Protein 7R6O (pdb70)

CATH classification: 3.30.930.10

Foldseek 3Di:
DKDFADPVLLVLLLLQDFAARRPDIDDDPVRRVVVSVVSSVVSVVVLVVVVVVCVVPPDAVLVQLVVLLVVLVVVVVAAEDDDDQKDFQLLCVQVVNHPPDPQVVFWAAPDPTITGAQDCVSVVVVVQVVCCVVDVAKHKYKYWAWGATHDDPVDLADRIFIKIKIKIFHHPDAQVVVVVVSVVSSCVSLVADKDWDWADDQWANIKIFIGGLNHTFWMKGWAWTDDPSHHPDHTIMIMIMGGSQVSNSCSVPGGSSHRGGDDPQDGSSRGND/DKDAADPVLQVLLVLQDQFARRPPIDDDPVRRVVVSVVSSVVSQVVLVVVVVVCVVVPDAPLVQLVVLLVVLVVVVVAAEDDDDQKDFPQLCVQVVNDPPDPQVVFWAAPDPTITGAQDCVSVVLVVQVVCVVVDVAKHKYKYWAKGATHDDPVALADRIFIKIKIKIFQHPDDQVVVVVVSVVSSCVSLVADKDWDWDDDQWANIKIFIDGLRHTFKIKGKARTDPDPRPGDRTMMIMIMGRSQVSNSCSVPGHYSHRGHDDPQDGSSRGDD/DKDFDDPVLQVLLVLQDQADRRPDIDDDVVRRVVVSVVSSVVSQVVLVVVVVVCVVPPDAVLVQLVVLLVVLVVVVVAAEDDDDQWDFPVLCVQVVNDPPDPQVQFWADPDPTITGAQDCVSVVQVVQVVVCVVDVAKHKYKYWAKGATHDDLVDLADRIFIKIKIKIWRHPDAQVVVVVVSVVSSCVSLVFDKDWDWAPDQFANTKIFIGGLRHTFWIKGWARTDPPPDDGDHIIMIMIMGGSQVSNSCSVVGGDSHRGHDDPQDGSSRGDD/DKDFDDPVLLVLLLLQDQFDRRPDIDDDPVRRVVVSVVNSVVSQVVLVVVVVVCVVPPDAVLVQLVVLLVVLVVVVVAAEDDDDQWAFPLLCVQVVNDPPDPQVVFWAAPDHRTTGAQDCVSVVVVVVVVVVVVDVAKHKYKYWAKGATHDDLPPLADRIFIKIKIKMFRHPDDQVVVVVVSVVSSCVSLQFDKDWDWAPDQFANIKIFIDGLRHTFWIKGWAWTDDDSHHDDRTIMIMIMGGSQVSNSCNVVGGRSHRGHDDPQDGSNRGND

B-factor: mean 56.06, std 22.93, range [20.49, 185.01]

Organism: NCBI:txid1452364

Sequence (1092 aa):
MVVKFTDSQIQHLMEYGDNDWSEAEFEDAAARDKEFSSQFSKLKSANDKGLKDVIANPRNDLTDLENKIREKLAARGFIEVHTPIFVSKSALAKMTITEDHPLFKQVFWIDDKRALRPMHAMNALKVMRELRDHTKGPVKIFEIGSCFRKESKSSTHLEEFTMLNLAEMGPDGDPMEHLKMYIGDIMDAVGVEYTTSREESDVWVETLDVEINGTEVASGSVGPHKLDPAHDVHEPWAGIGFGLERLLMLKNGKSNARKTGKSITYLNGYKLDMVVKFTDSQIQHLMEYGDNDWSEAEFEDAAARDKEFSSQFSKLKSANDKGLKDVIANPRNDLTDLENKIREKLAARGFIEVHTPIFVSKSALAKMTITEDHPLFKQVFWIDDKRALRPMHAMNALKVMRELRDHTKGPVKIFEIGSCFRKESKSSTHLEEFTMLNLAEMGPDGDPMEHLKMYIGDIMDAVGVEYTTSREESDVWVETLDVEINGTEVASGSVGPHKLDPAHDVHEPWAGIGFGLERLLMLKNGKSNARKTGKSITYLNGYKLDMVVKFTDSQIQHLMEYGDNDWSEAEFEDAAARDKEFSSQFSKLKSANDKGLKDVIANPRNDLTDLENKIREKLAARGFIEVHTPIFVSKSALAKMTITEDHPLFKQVFWIDDKRALRPMHAMNALKVMRELRDHTKGPVKIFEIGSCFRKESKSSTHLEEFTMLNLAEMGPDGDPMEHLKMYIGDIMDAVGVEYTTSREESDVWVETLDVEINGTEVASGSVGPHKLDPAHDVHEPWAGIGFGLERLLMLKNGKSNARKTGKSITYLNGYKLDMVVKFTDSQIQHLMEYGDNDWSEAEFEDAAARDKEFSSQFSKLKSANDKGLKDVIANPRNDLTDLENKIREKLAARGFIEVHTPIFVSKSALAKMTITEDHPLFKQVFWIDDKRALRPMHAMNALKVMRELRDHTKGPVKIFEIGSCFRKESKSSTHLEEFTMLNLAEMGPDGDPMEHLKMYIGDIMDAVGVEYTTSREESDVWVETLDVEINGTEVASGSVGPHKLDPAHDVHEPWAGIGFGLERLLMLKNGKSNARKTGKSITYLNGYKLD

InterPro domains:
  IPR002319 Phenylalanyl-tRNA synthetase [PF01409] (59-259)
  IPR006195 Aminoacyl-tRNA synthetase, class II [PS50862] (63-250)
  IPR023877 Pyrrolysyl-tRNA ligase, C-terminal [TIGR02367] (47-272)
  IPR045864 Class II Aminoacyl-tRNA synthetase/Biotinyl protein ligase (BPL) and lipoyl protein ligase (LPL) [G3DSA:3.30.930.10] (59-273)
  IPR045864 Class II Aminoacyl-tRNA synthetase/Biotinyl protein ligase (BPL) and lipoyl protein ligase (LPL) [SSF55681] (58-259)

Structure (mmCIF, N/CA/C/O backbone):
data_7R6O
#
_entry.id   7R6O
#
_cell.length_a   58.855
_cell.length_b   81.348
_cell.length_c   121.845
_cell.angle_alpha   90.000
_cell.angle_beta   102.142
_cell.angle_gamma   90.000
#
_symmetry.space_group_name_H-M   'P 1 21 1'
#
loop_
_entity.id
_entity.type
_entity.pdbx_description
1 polymer 'Pyrrolysyl-tRNA synthetase PylS'
2 non-polymer 1,2-ETHANEDIOL
3 non-polymer 'SULFATE ION'
4 water water
#
loop_
_atom_site.group_PDB
_atom_site.id
_atom_site.type_symbol
_atom_site.label_atom_id
_atom_site.label_alt_id
_atom_site.label_comp_id
_atom_site.label_asym_id
_atom_site.label_entity_id
_atom_site.label_seq_id
_atom_site.pdbx_PDB_ins_code
_atom_site.Cartn_x
_atom_site.Cartn_y
_atom_site.Cartn_z
_atom_site.occupancy
_atom_site.B_iso_or_equiv
_atom_site.auth_seq_id
_atom_site.auth_comp_id
_atom_site.auth_asym_id
_atom_site.auth_atom_id
_atom_site.pdbx_PDB_model_num
ATOM 1 N N . MET A 1 1 ? 26.69962 31.82613 -17.83614 1.000 66.30316 1 MET A N 1
ATOM 2 C CA . MET A 1 1 ? 25.31015 32.25522 -17.73118 1.000 83.87515 1 MET A CA 1
ATOM 3 C C . MET A 1 1 ? 24.37237 31.05309 -17.71170 1.000 81.75076 1 MET A C 1
ATOM 4 O O . MET A 1 1 ? 23.81199 30.67268 -18.74080 1.000 76.76778 1 MET A O 1
ATOM 9 N N . VAL A 1 2 ? 24.20047 30.46490 -16.53134 1.000 69.87456 2 VAL A N 1
ATOM 10 C CA . VAL A 1 2 ? 23.41853 29.24266 -16.39218 1.000 66.77725 2 VAL A CA 1
ATOM 11 C C . VAL A 1 2 ? 21.93179 29.57081 -16.36022 1.000 65.18505 2 VAL A C 1
ATOM 12 O O . VAL A 1 2 ? 21.50826 30.63382 -15.89023 1.000 62.82314 2 VAL A O 1
ATOM 16 N N . VAL A 1 3 ? 21.12928 28.64058 -16.87833 1.000 51.28214 3 VAL A N 1
ATOM 17 C CA . VAL A 1 3 ? 19.67800 28.72114 -16.82162 1.000 44.00017 3 VAL A CA 1
ATOM 18 C C . VAL A 1 3 ? 19.15736 27.44269 -16.18094 1.000 44.25807 3 VAL A C 1
ATOM 19 O O . VAL A 1 3 ? 19.84731 26.42333 -16.11743 1.000 48.96289 3 VAL A O 1
ATOM 23 N N . LYS A 1 4 ? 17.92359 27.50930 -15.70278 1.000 39.91774 4 LYS A N 1
ATOM 24 C CA . LYS A 1 4 ? 17.25474 26.38765 -15.05952 1.000 45.97149 4 LYS A CA 1
ATOM 25 C C . LYS A 1 4 ? 16.02020 26.01118 -15.87181 1.000 39.95299 4 LYS A C 1
ATOM 26 O O . LYS A 1 4 ? 15.70386 26.64160 -16.88192 1.000 40.70240 4 LYS A O 1
ATOM 32 N N . PHE A 1 5 ? 15.32511 24.96673 -15.42439 1.000 39.21186 5 PHE A N 1
ATOM 33 C CA . PHE A 1 5 ? 14.05210 24.60309 -16.03237 1.000 32.68462 5 PHE A CA 1
ATOM 34 C C . PHE A 1 5 ? 13.07168 25.76262 -15.92112 1.000 37.09776 5 PHE A C 1
ATOM 35 O O . PHE A 1 5 ? 13.06473 26.49709 -14.92965 1.000 43.93411 5 PHE A O 1
ATOM 43 N N . THR A 1 6 ? 12.24416 25.93205 -16.94786 1.000 36.66406 6 THR A N 1
ATOM 44 C CA . THR A 1 6 ? 11.18403 26.92240 -16.86690 1.000 41.5991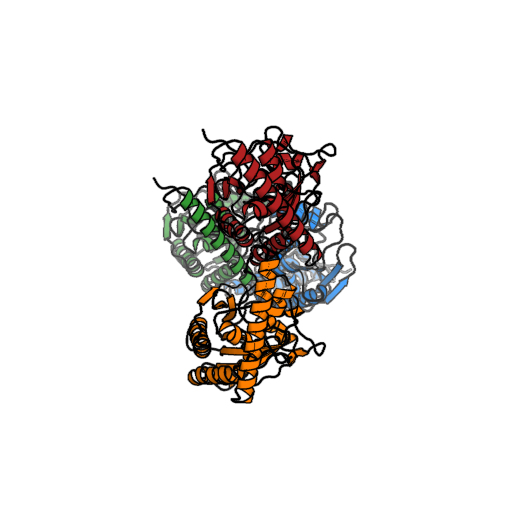0 6 THR A CA 1
ATOM 45 C C . THR A 1 6 ? 10.13995 26.48370 -15.84400 1.000 44.83819 6 THR A C 1
ATOM 46 O O . THR A 1 6 ? 10.06131 25.31285 -15.46096 1.000 43.02398 6 THR A O 1
ATOM 50 N N . ASP A 1 7 ? 9.33525 27.44890 -15.39126 1.000 51.44905 7 ASP A N 1
ATOM 51 C CA . ASP A 1 7 ? 8.26955 27.13090 -14.44577 1.000 43.51534 7 ASP A CA 1
ATOM 52 C C . ASP A 1 7 ? 7.29711 26.12230 -15.03972 1.000 47.58037 7 ASP A C 1
ATOM 53 O O . ASP A 1 7 ? 6.77705 25.25476 -14.32842 1.000 44.16485 7 ASP A O 1
ATOM 58 N N . SER A 1 8 ? 7.04552 26.21776 -16.34688 1.000 46.32395 8 SER A N 1
ATOM 59 C CA . SER A 1 8 ? 6.18310 25.24707 -17.01074 1.000 42.07790 8 SER A CA 1
ATOM 60 C C . SER A 1 8 ? 6.81864 23.86243 -17.02052 1.000 48.97980 8 SER A C 1
ATOM 61 O O . SER A 1 8 ? 6.12317 22.85273 -16.85817 1.000 48.51959 8 SER A O 1
ATOM 64 N N . GLN A 1 9 ? 8.14010 23.79631 -17.20446 1.000 37.06112 9 GLN A N 1
ATOM 65 C CA . GLN A 1 9 ? 8.82143 22.50648 -17.23114 1.000 38.72072 9 GLN A CA 1
ATOM 66 C C . GLN A 1 9 ? 8.87143 21.87888 -15.84415 1.000 44.75422 9 GLN A C 1
ATOM 67 O O . GLN A 1 9 ? 8.70387 20.66247 -15.70340 1.000 44.02533 9 GLN A O 1
ATOM 73 N N . ILE A 1 10 ? 9.09554 22.69288 -14.80928 1.000 45.81004 10 ILE A N 1
ATOM 74 C CA . ILE A 1 10 ? 9.09350 22.18330 -13.44022 1.000 41.26234 10 ILE A CA 1
ATOM 75 C C . ILE A 1 10 ? 7.71812 21.64042 -13.07647 1.000 42.56479 10 ILE A C 1
ATOM 76 O O . ILE A 1 10 ? 7.59798 20.58416 -12.44277 1.000 49.07765 10 ILE A O 1
ATOM 81 N N . GLN A 1 11 ? 6.65946 22.34824 -13.47812 1.000 46.21522 11 GLN A N 1
ATOM 82 C CA . GLN A 1 11 ? 5.30630 21.87132 -13.21267 1.000 50.01403 11 GLN A CA 1
ATOM 83 C C . GLN A 1 11 ? 5.04470 20.54091 -13.90412 1.000 53.97894 11 GLN A C 1
ATOM 84 O O . GLN A 1 11 ? 4.45726 19.62972 -13.30977 1.000 59.22164 11 GLN A O 1
ATOM 90 N N . HIS A 1 12 ? 5.47671 20.40920 -15.15989 1.000 48.58905 12 HIS A N 1
ATOM 91 C CA . HIS A 1 12 ? 5.27617 19.16046 -15.88880 1.000 44.69185 12 HIS A CA 1
ATOM 92 C C . HIS A 1 12 ? 6.02709 18.00916 -15.23214 1.000 47.58566 12 HIS A C 1
ATOM 93 O O . HIS A 1 12 ? 5.48265 16.91172 -15.06721 1.000 45.19180 12 HIS A O 1
ATOM 100 N N . LEU A 1 13 ? 7.28424 18.24283 -14.85019 1.000 43.76246 13 LEU A N 1
ATOM 101 C CA . LEU A 1 13 ? 8.10514 17.16653 -14.30519 1.000 45.57878 13 LEU A CA 1
ATOM 102 C C . LEU A 1 13 ? 7.58164 16.68726 -12.95510 1.000 61.87940 13 LEU A C 1
ATOM 103 O O . LEU A 1 13 ? 7.55528 15.48008 -12.68915 1.000 66.65779 13 LEU A O 1
ATOM 108 N N . MET A 1 14 ? 7.15605 17.61001 -12.08991 1.000 55.14809 14 MET A N 1
ATOM 109 C CA . MET A 1 14 ? 6.72120 17.21003 -10.75688 1.000 69.79971 14 MET A CA 1
ATOM 110 C C . MET A 1 14 ? 5.35110 16.54555 -10.75685 1.000 64.35156 14 MET A C 1
ATOM 111 O O . MET A 1 14 ? 4.99317 15.90927 -9.76013 1.000 70.18894 14 MET A O 1
ATOM 116 N N . GLU A 1 15 ? 4.58550 16.66588 -11.84246 1.000 56.86507 15 GLU A N 1
ATOM 117 C CA . GLU A 1 15 ? 3.31894 15.94995 -11.94455 1.000 55.21638 15 GLU A CA 1
ATOM 118 C C . GLU A 1 15 ? 3.51983 14.46644 -12.22442 1.000 59.07387 15 GLU A C 1
ATOM 119 O O . GLU A 1 15 ? 2.66131 13.65309 -11.86759 1.000 60.51336 15 GLU A O 1
ATOM 125 N N . TYR A 1 16 ? 4.63245 14.09780 -12.85912 1.000 66.46076 16 TYR A N 1
ATOM 126 C CA . TYR A 1 16 ? 4.89202 12.72113 -13.25837 1.000 59.45078 16 TYR A CA 1
ATOM 127 C C . TYR A 1 16 ? 6.00303 12.05764 -12.45884 1.000 69.18194 16 TYR A C 1
ATOM 128 O O . TYR A 1 16 ? 6.32567 10.89574 -12.72763 1.000 76.80467 16 TYR A O 1
ATOM 137 N N . GLY A 1 17 ? 6.60424 12.75322 -11.49634 1.000 68.76589 17 GLY A N 1
ATOM 138 C CA . GLY A 1 17 ? 7.74214 12.20586 -10.78986 1.000 89.67400 17 GLY A CA 1
ATOM 139 C C . GLY A 1 17 ? 7.83542 12.73636 -9.37596 1.000 116.38748 17 GLY A C 1
ATOM 140 O O . GLY A 1 17 ? 7.04456 13.58054 -8.94904 1.000 108.72351 17 GLY A O 1
ATOM 141 N N . ASP A 1 18 ? 8.83004 12.22672 -8.64867 1.000 157.02598 18 ASP A N 1
ATOM 142 C CA . ASP A 1 18 ? 9.04174 12.58353 -7.25586 1.000 156.57856 18 ASP A CA 1
ATOM 143 C C . ASP A 1 18 ? 10.38364 13.25829 -7.00648 1.000 157.04441 18 ASP A C 1
ATOM 144 O O . ASP A 1 18 ? 10.64279 13.68864 -5.87605 1.000 158.87094 18 ASP A O 1
ATOM 149 N N . ASN A 1 19 ? 11.23917 13.37051 -8.01878 1.000 122.84363 19 ASN A N 1
ATOM 150 C CA . ASN A 1 19 ? 12.53988 13.99562 -7.84029 1.000 114.73462 19 ASN A CA 1
ATOM 151 C C . ASN A 1 19 ? 12.37321 15.50488 -7.65673 1.000 109.64683 19 ASN A C 1
ATOM 152 O O . ASN A 1 19 ? 11.26752 16.05049 -7.70661 1.000 110.56467 19 ASN A O 1
ATOM 157 N N . ASP A 1 20 ? 13.48797 16.19020 -7.42557 1.000 96.65728 20 ASP A N 1
ATOM 158 C CA . ASP A 1 20 ? 13.49840 17.64234 -7.26798 1.000 99.94230 20 ASP A CA 1
ATOM 159 C C . ASP A 1 20 ? 14.26348 18.23320 -8.44713 1.000 99.39304 20 ASP A C 1
ATOM 160 O O . ASP A 1 20 ? 15.49661 18.18588 -8.48781 1.000 94.28523 20 ASP A O 1
ATOM 165 N N . TRP A 1 21 ? 13.52500 18.78801 -9.40533 1.000 92.50197 21 TRP A N 1
ATOM 166 C CA . TRP A 1 21 ? 14.10578 19.37479 -10.60366 1.000 87.59952 21 TRP A CA 1
ATOM 167 C C . TRP A 1 21 ? 14.30887 20.87890 -10.48961 1.000 78.24864 21 TRP A C 1
ATOM 168 O O . TRP A 1 21 ? 14.76091 21.50240 -11.45432 1.000 69.13484 21 TRP A O 1
ATOM 179 N N . SER A 1 22 ? 13.99557 21.47402 -9.33601 1.000 88.02411 22 SER A N 1
ATOM 180 C CA . SER A 1 22 ? 14.05177 22.92507 -9.20079 1.000 85.65060 22 SER A CA 1
ATOM 181 C C . SER A 1 22 ? 15.47517 23.46817 -9.20029 1.000 76.62222 22 SER A C 1
ATOM 182 O O . SER A 1 22 ? 15.66545 24.65884 -9.46731 1.000 80.22712 22 SER A O 1
ATOM 185 N N . GLU A 1 23 ? 16.47422 22.63789 -8.91088 1.000 70.71218 23 GLU A N 1
ATOM 186 C CA . GLU A 1 23 ? 17.85409 23.09724 -8.82657 1.000 76.31997 23 GLU A CA 1
ATOM 187 C C . GLU A 1 23 ? 18.70152 22.69241 -10.02556 1.000 75.10843 23 GLU A C 1
ATOM 188 O O . GLU A 1 23 ? 19.88655 23.03695 -10.07020 1.000 81.59515 23 GLU A O 1
ATOM 194 N N . ALA A 1 24 ? 18.13371 21.97554 -10.99166 1.000 69.88765 24 ALA A N 1
ATOM 195 C CA . ALA A 1 24 ? 18.89502 21.57029 -12.16553 1.000 57.89522 24 ALA A CA 1
ATOM 196 C C . ALA A 1 24 ? 19.25016 22.78810 -13.01104 1.000 55.67631 24 ALA A C 1
ATOM 197 O O . ALA A 1 24 ? 18.38421 23.60579 -13.33640 1.000 53.92839 24 ALA A O 1
ATOM 199 N N . GLU A 1 25 ? 20.52742 22.90688 -13.36585 1.000 53.84960 25 GLU A N 1
ATOM 200 C CA . GLU A 1 25 ? 21.03685 24.04065 -14.12126 1.000 51.42927 25 GLU A CA 1
ATOM 201 C C . GLU A 1 25 ? 21.65921 23.55904 -15.42376 1.000 48.41102 25 GLU A C 1
ATOM 202 O O . GLU A 1 25 ? 22.16013 22.43338 -15.51239 1.000 47.95411 25 GLU A O 1
ATOM 208 N N . PHE A 1 26 ? 21.62408 24.42417 -16.43749 1.000 50.08681 26 PHE A N 1
ATOM 209 C CA . PHE A 1 26 ? 22.05347 24.05433 -17.77826 1.000 44.96854 26 PHE A CA 1
ATOM 210 C C . PHE A 1 26 ? 22.82374 25.20340 -18.41087 1.000 43.27283 26 PHE A C 1
ATOM 211 O O . PHE A 1 26 ? 22.75837 26.34921 -17.95942 1.000 54.41389 26 PHE A O 1
ATOM 219 N N . GLU A 1 27 ? 23.55363 24.87578 -19.47939 1.000 40.92150 27 GLU A N 1
ATOM 220 C CA . GLU A 1 27 ? 24.40970 25.86345 -20.12756 1.000 50.74818 27 GLU A CA 1
ATOM 221 C C . GLU A 1 27 ? 23.59197 26.97007 -20.78071 1.000 48.16389 27 GLU A C 1
ATOM 222 O O . GLU A 1 27 ? 23.94146 28.15140 -20.67426 1.000 47.09037 27 GLU A O 1
ATOM 228 N N . ASP A 1 28 ? 22.50995 26.61180 -21.46511 1.000 46.79488 28 ASP A N 1
ATOM 229 C CA . ASP A 1 28 ? 21.66670 27.59272 -22.13646 1.000 39.74673 28 ASP A CA 1
ATOM 230 C C . ASP A 1 28 ? 20.28036 26.99179 -22.33080 1.000 34.84109 28 ASP A C 1
ATOM 231 O O . ASP A 1 28 ? 19.99374 25.88150 -21.87578 1.000 38.41296 28 ASP A O 1
ATOM 236 N N . ALA A 1 29 ? 19.42215 27.74039 -23.02909 1.000 34.00599 29 ALA A N 1
ATOM 237 C CA . ALA A 1 29 ? 18.04342 27.30699 -23.23512 1.000 36.11428 29 ALA A CA 1
ATOM 238 C C . ALA A 1 29 ? 17.97615 25.96601 -23.95750 1.000 36.17382 29 ALA A C 1
ATOM 239 O O . ALA A 1 29 ? 17.13116 25.12176 -23.63567 1.000 32.80750 29 ALA A O 1
ATOM 241 N N . ALA A 1 30 ? 18.86314 25.75054 -24.93235 1.000 29.89716 30 ALA A N 1
ATOM 242 C CA . ALA A 1 30 ? 18.82291 24.52578 -25.72487 1.000 30.38277 30 ALA A CA 1
ATOM 243 C C . ALA A 1 30 ? 19.06674 23.29655 -24.85883 1.000 38.14645 30 ALA A C 1
ATOM 244 O O . ALA A 1 30 ? 18.30705 22.32143 -24.91592 1.000 40.29615 30 ALA A O 1
ATOM 246 N N . ALA A 1 31 ? 20.12865 23.32341 -24.04917 1.000 35.22264 31 ALA A N 1
ATOM 247 C CA . ALA A 1 31 ? 20.41045 22.19270 -23.17045 1.000 37.63173 31 ALA A CA 1
ATOM 248 C C . ALA A 1 31 ? 19.28326 21.97747 -22.16810 1.000 34.61000 31 ALA A C 1
ATOM 249 O O . ALA A 1 31 ? 18.95425 20.83472 -21.83026 1.000 40.62627 31 ALA A O 1
ATOM 251 N N . ARG A 1 32 ? 18.68281 23.06589 -21.68140 1.000 32.87147 32 ARG A N 1
ATOM 252 C CA . ARG A 1 32 ? 17.54485 22.95789 -20.77380 1.000 32.67345 32 ARG A CA 1
ATOM 253 C C . ARG A 1 32 ? 16.38929 22.20700 -21.42511 1.000 34.04401 32 ARG A C 1
ATOM 254 O O . ARG A 1 32 ? 15.84298 21.25734 -20.84925 1.000 31.84332 32 ARG A O 1
ATOM 262 N N . ASP A 1 33 ? 16.00141 22.62451 -22.63199 1.000 31.64023 33 ASP A N 1
ATOM 263 C CA . ASP A 1 33 ? 14.88167 21.98326 -23.31190 1.000 32.93078 33 ASP A CA 1
ATOM 264 C C . ASP A 1 33 ? 15.22292 20.55464 -23.71468 1.000 36.49633 33 ASP A C 1
ATOM 265 O O . ASP A 1 33 ? 14.36536 19.66614 -23.65553 1.000 39.40079 33 ASP A O 1
ATOM 270 N N . LYS A 1 34 ? 16.47042 20.31425 -24.12152 1.000 33.06110 34 LYS A N 1
ATOM 271 C CA . LYS A 1 34 ? 16.88058 18.96354 -24.49018 1.000 40.65395 34 LYS A CA 1
ATOM 272 C C . LYS A 1 34 ? 16.78653 18.01628 -23.30022 1.000 42.87854 34 LYS A C 1
ATOM 273 O O . LYS A 1 34 ? 16.29457 16.88915 -23.43001 1.000 43.02448 34 LYS A O 1
ATOM 279 N N . GLU A 1 35 ? 17.24040 18.45945 -22.12651 1.000 39.36584 35 GLU A N 1
ATOM 280 C CA . GLU A 1 35 ? 17.16508 17.60101 -20.95070 1.000 43.38929 35 GLU A CA 1
ATOM 281 C C . GLU A 1 35 ? 15.73310 17.44356 -20.45729 1.000 43.67036 35 GLU A C 1
ATOM 282 O O . GLU A 1 35 ? 15.38343 16.38995 -19.91382 1.000 47.00005 35 GLU A O 1
ATOM 288 N N . PHE A 1 36 ? 14.89222 18.46692 -20.63357 1.000 38.05055 36 PHE A N 1
ATOM 289 C CA . PHE A 1 36 ? 13.49674 18.34085 -20.22397 1.000 43.36760 36 PHE A CA 1
ATOM 290 C C . PHE A 1 36 ? 12.76973 17.30210 -21.06683 1.000 46.01565 36 PHE A C 1
ATOM 291 O O . PHE A 1 36 ? 12.06585 16.43773 -20.53193 1.000 40.87186 36 PHE A O 1
ATOM 299 N N . SER A 1 37 ? 12.91627 17.38297 -22.39216 1.000 44.23360 37 SER A N 1
ATOM 300 C CA . SER A 1 37 ? 12.24159 16.43336 -23.27233 1.000 50.13365 37 SER A CA 1
ATOM 301 C C . SER A 1 37 ? 12.68543 15.00498 -22.98796 1.000 45.19451 37 SER A C 1
ATOM 302 O O . SER A 1 37 ? 11.87509 14.07280 -23.04142 1.000 50.66105 37 SER A O 1
ATOM 305 N N . SER A 1 38 ? 13.96768 14.81509 -22.67453 1.000 45.21167 38 SER A N 1
ATOM 306 C CA . SER A 1 38 ? 14.45880 13.48491 -22.33183 1.000 52.65971 38 SER A CA 1
ATOM 307 C C . SER A 1 38 ? 13.85496 12.99840 -21.01916 1.000 53.68114 38 SER A C 1
ATOM 308 O O . SER A 1 38 ? 13.34108 11.87654 -20.93709 1.000 51.93790 38 SER A O 1
ATOM 311 N N . GLN A 1 39 ? 13.90056 13.83601 -19.98097 1.000 52.26444 39 GLN A N 1
ATOM 312 C CA . GLN A 1 39 ? 13.38869 13.42838 -18.67682 1.000 55.76562 39 GLN A CA 1
ATOM 313 C C . GLN A 1 39 ? 11.87097 13.27941 -18.69464 1.000 47.13490 39 GLN A C 1
ATOM 314 O O . GLN A 1 39 ? 11.32441 12.37563 -18.05163 1.000 48.26208 39 GLN A O 1
ATOM 320 N N . PHE A 1 40 ? 11.17402 14.15058 -19.42888 1.000 39.74985 40 PHE A N 1
ATOM 321 C CA . PHE A 1 40 ? 9.71809 14.06331 -19.49613 1.000 42.75228 40 PHE A CA 1
ATOM 322 C C . PHE A 1 40 ? 9.27186 12.78008 -20.18824 1.000 42.35751 40 PHE A C 1
ATOM 323 O O . PHE A 1 40 ? 8.30692 12.13970 -19.75510 1.000 46.82466 40 PHE A O 1
ATOM 331 N N . SER A 1 41 ? 9.96140 12.38790 -21.26374 1.000 50.94924 41 SER A N 1
ATOM 332 C CA . SER A 1 41 ? 9.62854 11.13676 -21.93845 1.000 54.22750 41 SER A CA 1
ATOM 333 C C . SER A 1 41 ? 9.83726 9.94179 -21.01796 1.000 51.16013 41 SER A C 1
ATOM 334 O O . SER A 1 41 ? 9.02744 9.00680 -21.00899 1.000 58.86912 41 SER A O 1
ATOM 337 N N . LYS A 1 42 ? 10.91724 9.95492 -20.23377 1.000 49.25185 42 LYS A N 1
ATOM 338 C CA . LYS A 1 42 ? 11.16723 8.86198 -19.29949 1.000 59.82270 42 LYS A CA 1
ATOM 339 C C . LYS A 1 42 ? 10.08728 8.80015 -18.22723 1.000 60.26768 42 LYS A C 1
ATOM 340 O O . LYS A 1 42 ? 9.58752 7.71926 -17.89429 1.000 59.94819 42 LYS A O 1
ATOM 346 N N . LEU A 1 43 ? 9.71517 9.95620 -17.67295 1.000 55.46223 43 LEU A N 1
ATOM 347 C CA . LEU A 1 43 ? 8.65881 9.99115 -16.66671 1.000 46.59348 43 LEU A CA 1
ATOM 348 C C . LEU A 1 43 ? 7.32054 9.57435 -17.26352 1.000 52.12944 43 LEU A C 1
ATOM 349 O O . LEU A 1 43 ? 6.58521 8.77782 -16.66948 1.000 54.91606 43 LEU A O 1
ATOM 354 N N . LYS A 1 44 ? 6.98505 10.10954 -18.44109 1.000 50.34897 44 LYS A N 1
ATOM 355 C CA . LYS A 1 44 ? 5.73480 9.73267 -19.09185 1.000 52.11768 44 LYS A CA 1
ATOM 356 C C . LYS A 1 44 ? 5.70789 8.24186 -19.40097 1.000 56.43718 44 LYS A C 1
ATOM 357 O O . LYS A 1 44 ? 4.67371 7.58308 -19.23672 1.000 60.70961 44 LYS A O 1
ATOM 363 N N . SER A 1 45 ? 6.84064 7.69052 -19.84091 1.000 54.16138 45 SER A N 1
ATOM 364 C CA . SER A 1 45 ? 6.90481 6.26324 -20.13515 1.000 55.25989 45 SER A CA 1
ATOM 365 C C . SER A 1 45 ? 6.73818 5.43487 -18.86781 1.000 51.82488 45 SER A C 1
ATOM 366 O O . SER A 1 45 ? 5.96760 4.46840 -18.84385 1.000 54.41031 45 SER A O 1
ATOM 369 N N . ALA A 1 46 ? 7.45831 5.79934 -17.80233 1.000 45.19315 46 ALA A N 1
ATOM 370 C CA . ALA A 1 46 ? 7.33615 5.07576 -16.54153 1.000 42.51171 46 ALA A CA 1
ATOM 371 C C . ALA A 1 46 ? 5.94160 5.21464 -15.94813 1.000 49.81232 46 ALA A C 1
ATOM 372 O O . ALA A 1 46 ? 5.45365 4.28880 -15.29025 1.000 52.55402 46 ALA A O 1
ATOM 374 N N . ASN A 1 47 ? 5.28469 6.35515 -16.17161 1.000 55.54503 47 ASN A N 1
ATOM 375 C CA . ASN A 1 47 ? 3.94279 6.55818 -15.63504 1.000 53.46975 47 ASN A CA 1
ATOM 376 C C . ASN A 1 47 ? 2.93035 5.66723 -16.34339 1.000 50.03043 47 ASN A C 1
ATOM 377 O O . ASN A 1 47 ? 2.10452 5.01009 -15.69837 1.000 48.90258 47 ASN A O 1
ATOM 382 N N . ASP A 1 48 ? 2.98241 5.63078 -17.67550 1.000 48.83185 48 ASP A N 1
ATOM 383 C CA . ASP A 1 48 ? 2.01923 4.83897 -18.43126 1.000 55.96153 48 ASP A CA 1
ATOM 384 C C . ASP A 1 48 ? 2.29069 3.34621 -18.29878 1.000 54.33639 48 ASP A C 1
ATOM 385 O O . ASP A 1 48 ? 1.35119 2.54142 -18.31208 1.000 46.71231 48 ASP A O 1
ATOM 390 N N . LYS A 1 49 ? 3.56057 2.95886 -18.17395 1.000 48.95797 49 LYS A N 1
ATOM 391 C CA . LYS A 1 49 ? 3.88485 1.56077 -17.91505 1.000 43.88385 49 LYS A CA 1
ATOM 392 C C . LYS A 1 49 ? 3.32372 1.11312 -16.57182 1.000 45.25039 49 LYS A C 1
ATOM 393 O O . LYS A 1 49 ? 2.68442 0.05930 -16.47224 1.000 47.23398 49 LYS A O 1
ATOM 399 N N . GLY A 1 50 ? 3.55888 1.90552 -15.52255 1.000 45.71245 50 GLY A N 1
ATOM 400 C CA . GLY A 1 50 ? 3.03048 1.56006 -14.21319 1.000 43.38069 50 GLY A CA 1
ATOM 401 C C . GLY A 1 50 ? 1.51486 1.52748 -14.18627 1.000 45.38175 50 GLY A C 1
ATOM 402 O O . GLY A 1 50 ? 0.91477 0.65365 -13.55702 1.000 49.85937 50 GLY A O 1
ATOM 403 N N . LEU A 1 51 ? 0.87611 2.46826 -14.88532 1.000 38.55470 51 LEU A N 1
ATOM 404 C CA . LEU A 1 51 ? -0.58152 2.52336 -14.90071 1.000 33.90368 51 LEU A CA 1
ATOM 405 C C . LEU A 1 51 ? -1.17619 1.31769 -15.62138 1.000 49.39429 51 LEU A C 1
ATOM 406 O O . LEU A 1 51 ? -2.23632 0.81586 -15.22926 1.000 49.12313 51 LEU A O 1
ATOM 411 N N . LYS A 1 52 ? -0.51173 0.83731 -16.67693 1.000 49.22779 52 LYS A N 1
ATOM 412 C CA . LYS A 1 52 ? -0.97494 -0.37758 -17.34103 1.000 44.28686 52 LYS A CA 1
ATOM 413 C C . LYS A 1 52 ? -0.82807 -1.59066 -16.43147 1.000 47.09653 52 LYS A C 1
ATOM 414 O O . LYS A 1 52 ? -1.68076 -2.48627 -16.43786 1.000 48.13888 52 LYS A O 1
ATOM 420 N N . ASP A 1 53 ? 0.24632 -1.63580 -15.64085 1.000 38.09332 53 ASP A N 1
ATOM 421 C CA . ASP A 1 53 ? 0.44474 -2.74977 -14.72095 1.000 39.86703 53 ASP A CA 1
ATOM 422 C C . ASP A 1 53 ? -0.60662 -2.76460 -13.61805 1.000 49.43710 53 ASP A C 1
ATOM 423 O O . ASP A 1 53 ? -0.95686 -3.83742 -13.11328 1.000 43.32903 53 ASP A O 1
ATOM 428 N N . VAL A 1 54 ? -1.11981 -1.59448 -13.23089 1.000 51.62627 54 VAL A N 1
ATOM 429 C CA . VAL A 1 54 ? -2.14658 -1.54985 -12.19498 1.000 48.76235 54 VAL A CA 1
ATOM 430 C C . VAL A 1 54 ? -3.47058 -2.07933 -12.73237 1.000 46.37430 54 VAL A C 1
ATOM 431 O O . VAL A 1 54 ? -4.21230 -2.76744 -12.02254 1.000 45.57140 54 VAL A O 1
ATOM 435 N N . ILE A 1 55 ? -3.79105 -1.77263 -13.99027 1.000 43.09459 55 ILE A N 1
ATOM 436 C CA . ILE A 1 55 ? -5.00866 -2.31405 -14.58563 1.000 45.03537 55 ILE A CA 1
ATOM 437 C C . ILE A 1 55 ? -4.88844 -3.82249 -14.76137 1.000 52.98009 55 ILE A C 1
ATOM 438 O O . ILE A 1 55 ? -5.85317 -4.56674 -14.54649 1.000 55.63702 55 ILE A O 1
ATOM 443 N N . ALA A 1 56 ? -3.70209 -4.29939 -15.14386 1.000 47.13343 56 ALA A N 1
ATOM 444 C CA . ALA A 1 56 ? -3.49565 -5.73615 -15.28434 1.000 44.47009 56 ALA A CA 1
ATOM 445 C C . ALA A 1 56 ? -3.43579 -6.42187 -13.92482 1.000 51.58312 56 ALA A C 1
ATOM 446 O O . ALA A 1 56 ? -3.99073 -7.51263 -13.74802 1.000 50.37619 56 ALA A O 1
ATOM 448 N N . ASN A 1 57 ? -2.76815 -5.79800 -12.95163 1.000 47.48920 57 ASN A N 1
ATOM 449 C CA . ASN A 1 57 ? -2.61202 -6.34054 -11.60367 1.000 57.70778 57 ASN A CA 1
ATOM 450 C C . ASN A 1 57 ? -3.15639 -5.31543 -10.61504 1.000 55.46971 57 ASN A C 1
ATOM 451 O O . ASN A 1 57 ? -2.39813 -4.49789 -10.07014 1.000 50.19116 57 ASN A O 1
ATOM 456 N N . PRO A 1 58 ? -4.46607 -5.32683 -10.36476 1.000 46.44216 58 PRO A N 1
ATOM 457 C CA . PRO A 1 58 ? -5.06603 -4.30677 -9.49551 1.000 41.51206 58 PRO A CA 1
ATOM 458 C C . PRO A 1 58 ? -4.48555 -4.33793 -8.09090 1.000 36.38877 58 PRO A C 1
ATOM 459 O O . PRO A 1 58 ? -4.20011 -5.40049 -7.53510 1.000 46.09205 58 PRO A O 1
ATOM 463 N N . ARG A 1 59 ? -4.31701 -3.14813 -7.52355 1.000 44.68942 59 ARG A N 1
ATOM 464 C CA . ARG A 1 59 ? -3.74773 -2.95971 -6.19749 1.000 40.67395 59 ARG A CA 1
ATOM 465 C C . ARG A 1 59 ? -3.98942 -1.51502 -5.78868 1.000 46.76260 59 ARG A C 1
ATOM 466 O O . ARG A 1 59 ? -4.16220 -0.63588 -6.63773 1.000 45.26420 59 ARG A O 1
ATOM 474 N N . ASN A 1 60 ? -4.00274 -1.27973 -4.47824 1.000 40.07575 60 ASN A N 1
ATOM 475 C CA . ASN A 1 60 ? -4.10334 0.06845 -3.92743 1.000 38.32798 60 ASN A CA 1
ATOM 476 C C . ASN A 1 60 ? -3.06997 0.20605 -2.81898 1.000 37.72746 60 ASN A C 1
ATOM 477 O O . ASN A 1 60 ? -3.22837 -0.38018 -1.74241 1.000 37.70254 60 ASN A O 1
ATOM 482 N N . ASP A 1 61 ? -2.01716 0.98457 -3.08514 1.000 36.89199 61 ASP A N 1
ATOM 483 C CA . ASP A 1 61 ? -0.92847 1.12490 -2.12307 1.000 36.80316 61 ASP A CA 1
ATOM 484 C C . ASP A 1 61 ? -1.41834 1.71322 -0.80650 1.000 37.77796 61 ASP A C 1
ATOM 485 O O . ASP A 1 61 ? -0.94518 1.32376 0.26763 1.000 38.08032 61 ASP A O 1
ATOM 490 N N . LEU A 1 62 ? -2.35915 2.65849 -0.86752 1.000 30.50519 62 LEU A N 1
ATOM 491 C CA . LEU A 1 62 ? -2.89594 3.24172 0.35731 1.000 31.72807 62 LEU A CA 1
ATOM 492 C C . LEU A 1 62 ? -3.62101 2.19028 1.18856 1.000 30.66449 62 LEU A C 1
ATOM 493 O O . LEU A 1 62 ? -3.38051 2.06177 2.39425 1.000 37.34987 62 LEU A O 1
ATOM 498 N N . THR A 1 63 ? -4.50990 1.42061 0.55369 1.000 28.62638 63 THR A N 1
ATOM 499 C CA . THR A 1 63 ? -5.18598 0.33171 1.25279 1.000 31.44995 63 THR A CA 1
ATOM 500 C C . THR A 1 63 ? -4.18531 -0.66798 1.82055 1.000 32.78938 63 THR A C 1
ATOM 501 O O . THR A 1 63 ? -4.31446 -1.10210 2.97258 1.000 35.66554 63 THR A O 1
ATOM 505 N N . ASP A 1 64 ? -3.17408 -1.03749 1.03010 1.000 33.99493 64 ASP A N 1
ATOM 506 C CA . ASP A 1 64 ? -2.16683 -1.97731 1.51200 1.000 37.58751 64 ASP A CA 1
ATOM 507 C C . ASP A 1 64 ? -1.41659 -1.41385 2.71213 1.000 33.14687 64 ASP A C 1
ATOM 508 O O . ASP A 1 64 ? -1.16057 -2.13142 3.68651 1.000 39.39309 64 ASP A O 1
ATOM 513 N N . LEU A 1 65 ? -1.05685 -0.13025 2.66248 1.000 35.22270 65 LEU A N 1
ATOM 514 C CA . LEU A 1 65 ? -0.38750 0.48879 3.80149 1.000 36.78937 65 LEU A CA 1
ATOM 515 C C . LEU A 1 65 ? -1.29212 0.49972 5.02834 1.000 31.87418 65 LEU A C 1
ATOM 516 O O . LEU A 1 65 ? -0.85733 0.16867 6.13796 1.000 36.35815 65 LEU A O 1
ATOM 521 N N . GLU A 1 66 ? -2.56019 0.87927 4.84343 1.000 33.25784 66 GLU A N 1
ATOM 522 C CA . GLU A 1 66 ? -3.49960 0.91831 5.96043 1.000 32.90932 66 GLU A CA 1
ATOM 523 C C . GLU A 1 66 ? -3.62998 -0.44607 6.62364 1.000 37.77764 66 GLU A C 1
ATOM 524 O O . GLU A 1 66 ? -3.63649 -0.54615 7.85670 1.000 34.72646 66 GLU A O 1
ATOM 530 N N . ASN A 1 67 ? -3.72126 -1.51179 5.82239 1.000 36.43863 67 ASN A N 1
ATOM 531 C CA . ASN A 1 67 ? -3.91001 -2.84103 6.39265 1.000 34.55594 67 ASN A CA 1
ATOM 532 C C . ASN A 1 67 ? -2.65222 -3.34374 7.08773 1.000 32.29269 67 ASN A C 1
ATOM 533 O O . ASN A 1 67 ? -2.74737 -4.09577 8.06418 1.000 29.09661 67 ASN A O 1
ATOM 538 N N . LYS A 1 68 ? -1.47205 -2.94291 6.61319 1.000 29.85678 68 LYS A N 1
ATOM 539 C CA . LYS A 1 68 ? -0.25056 -3.28496 7.33414 1.000 24.71288 68 LYS A CA 1
ATOM 540 C C . LYS A 1 68 ? -0.17120 -2.53389 8.65752 1.000 30.20135 68 LYS A C 1
ATOM 541 O O . LYS A 1 68 ? 0.26947 -3.09109 9.66986 1.000 35.30732 68 LYS A O 1
ATOM 547 N N . ILE A 1 69 ? -0.60467 -1.27213 8.67099 1.000 30.50277 69 ILE A N 1
ATOM 548 C CA . ILE A 1 69 ? -0.65641 -0.51611 9.91942 1.000 33.62321 69 ILE A CA 1
ATOM 549 C C . ILE A 1 69 ? -1.62832 -1.16691 10.89577 1.000 29.88764 69 ILE A C 1
ATOM 550 O O . ILE A 1 69 ? -1.33541 -1.29822 12.09185 1.000 34.63013 69 ILE A O 1
ATOM 555 N N . ARG A 1 70 ? -2.80290 -1.57666 10.40359 1.000 33.54809 70 ARG A N 1
ATOM 556 C CA . ARG A 1 70 ? -3.77472 -2.25467 11.25778 1.000 29.70635 70 ARG A CA 1
ATOM 557 C C . ARG A 1 70 ? -3.17318 -3.49809 11.89218 1.000 33.76840 70 ARG A C 1
ATOM 558 O O . ARG A 1 70 ? -3.39629 -3.76951 13.07748 1.000 34.24664 70 ARG A O 1
ATOM 566 N N . GLU A 1 71 ? -2.40348 -4.26298 11.11603 1.000 34.16544 71 GLU A N 1
ATOM 567 C CA . GLU A 1 71 ? -1.73565 -5.44096 11.65704 1.000 34.24939 71 GLU A CA 1
ATOM 568 C C . GLU A 1 71 ? -0.77259 -5.06252 12.77498 1.000 34.14886 71 GLU A C 1
ATOM 569 O O . GLU A 1 71 ? -0.72224 -5.73079 13.81423 1.000 34.19038 71 GLU A O 1
ATOM 575 N N . LYS A 1 72 ? -0.00832 -3.98581 12.58339 1.000 30.47952 72 LYS A N 1
ATOM 576 C CA . LYS A 1 72 ? 0.93454 -3.54651 13.60694 1.000 29.93170 72 LYS A CA 1
ATOM 577 C C . LYS A 1 72 ? 0.20854 -3.10536 14.87322 1.000 33.90506 72 LYS A C 1
ATOM 578 O O . LYS A 1 72 ? 0.58458 -3.48906 15.98873 1.000 28.72047 72 LYS A O 1
ATOM 584 N N . LEU A 1 73 ? -0.83948 -2.29311 14.71964 1.000 29.45727 73 LEU A N 1
ATOM 585 C CA . LEU A 1 73 ? -1.51448 -1.74737 15.89087 1.000 29.77202 73 LEU A CA 1
ATOM 586 C C . LEU A 1 73 ? -2.38859 -2.79257 16.57051 1.000 29.62984 73 LEU A C 1
ATOM 587 O O . LEU A 1 73 ? -2.51941 -2.78533 17.79939 1.000 30.89294 73 LEU A O 1
ATOM 592 N N . ALA A 1 74 ? -2.99087 -3.69929 15.79316 1.000 30.16003 74 ALA A N 1
ATOM 593 C CA . ALA A 1 74 ? -3.75057 -4.79402 16.39183 1.000 29.27724 74 ALA A CA 1
ATOM 594 C C . ALA A 1 74 ? -2.88036 -5.61621 17.33247 1.000 30.52554 74 ALA A C 1
ATOM 595 O O . ALA A 1 74 ? -3.32806 -6.01772 18.41323 1.000 37.88173 74 ALA A O 1
ATOM 597 N N . ALA A 1 75 ? -1.62783 -5.86666 16.94329 1.000 29.16128 75 ALA A N 1
ATOM 598 C CA . ALA A 1 75 ? -0.70982 -6.60937 17.79736 1.000 29.18055 75 ALA A CA 1
ATOM 599 C C . ALA A 1 75 ? -0.41156 -5.88096 19.09918 1.000 33.04668 75 ALA A C 1
ATOM 600 O O . ALA A 1 75 ? -0.03592 -6.52667 20.08241 1.000 36.62586 75 ALA A O 1
ATOM 602 N N . ARG A 1 76 ? -0.56937 -4.56024 19.12714 1.000 35.91139 76 ARG A N 1
ATOM 603 C CA . ARG A 1 76 ? -0.35120 -3.76193 20.32512 1.000 34.30946 76 ARG A CA 1
ATOM 604 C C . ARG A 1 76 ? -1.61276 -3.58544 21.16079 1.000 40.15440 76 ARG A C 1
ATOM 605 O O . ARG A 1 76 ? -1.56868 -2.89312 22.18313 1.000 37.36816 76 ARG A O 1
ATOM 613 N N . GLY A 1 77 ? -2.73018 -4.17821 20.74994 1.000 35.39512 77 GLY A N 1
ATOM 614 C CA . GLY A 1 77 ? -3.97561 -4.04488 21.47334 1.000 28.23501 77 GLY A CA 1
ATOM 615 C C . GLY A 1 77 ? -4.81504 -2.84264 21.10820 1.000 29.69726 77 GLY A C 1
ATOM 616 O O . GLY A 1 77 ? -5.74538 -2.51406 21.85192 1.000 31.68687 77 GLY A O 1
ATOM 617 N N . PHE A 1 78 ? -4.52501 -2.17976 19.99127 1.000 27.02343 78 PHE A N 1
ATOM 618 C CA . PHE A 1 78 ? -5.28129 -1.00393 19.58281 1.000 23.12168 78 PHE A CA 1
ATOM 619 C C . PHE A 1 78 ? -6.62714 -1.39679 18.98959 1.000 27.67839 78 PHE A C 1
ATOM 620 O O . PHE A 1 78 ? -6.74146 -2.39957 18.28155 1.000 30.56369 78 PHE A O 1
ATOM 628 N N . ILE A 1 79 ? -7.64371 -0.58914 19.27442 1.000 27.72934 79 ILE A N 1
ATOM 629 C CA . ILE A 1 79 ? -8.96745 -0.72652 18.67758 1.000 26.50561 79 ILE A CA 1
ATOM 630 C C . ILE A 1 79 ? -9.10460 0.31799 17.57993 1.000 24.60682 79 ILE A C 1
ATOM 631 O O . ILE A 1 79 ? -8.75382 1.48678 17.77602 1.000 31.31063 79 ILE A O 1
ATOM 636 N N . GLU A 1 80 ? -9.60837 -0.08855 16.42103 1.000 27.04387 80 GLU A N 1
ATOM 637 C CA . GLU A 1 80 ? -9.85803 0.86844 15.35447 1.000 26.30065 80 GLU A CA 1
ATOM 638 C C . GLU A 1 80 ? -11.25926 1.44054 15.49309 1.000 29.10609 80 GLU A C 1
ATOM 639 O O . GLU A 1 80 ? -12.22191 0.70873 15.73910 1.000 28.55361 80 GLU A O 1
ATOM 645 N N . VAL A 1 81 ? -11.36747 2.75649 15.32492 1.000 29.19477 81 VAL A N 1
ATOM 646 C CA . VAL A 1 81 ? -12.63390 3.45542 15.46454 1.000 22.34047 81 VAL A CA 1
ATOM 647 C C . VAL A 1 81 ? -12.93789 4.20680 14.17496 1.000 21.63169 81 VAL A C 1
ATOM 648 O O . VAL A 1 81 ? -12.04573 4.55754 13.39948 1.000 32.49888 81 VAL A O 1
ATOM 652 N N . HIS A 1 82 ? -14.22745 4.44054 13.95061 1.000 30.55921 82 HIS A N 1
ATOM 653 C CA . HIS A 1 82 ? -14.72352 5.27474 12.86071 1.000 25.11823 82 HIS A CA 1
ATOM 654 C C . HIS A 1 82 ? -15.54787 6.39063 13.48791 1.000 34.69194 82 HIS A C 1
ATOM 655 O O . HIS A 1 82 ? -16.62122 6.13442 14.04554 1.000 31.63716 82 HIS A O 1
ATOM 662 N N . THR A 1 83 ? -15.05677 7.61874 13.40459 1.000 33.91744 83 THR A N 1
ATOM 663 C CA . THR A 1 83 ? -15.71682 8.75670 14.01962 1.000 32.35147 83 THR A CA 1
ATOM 664 C C . THR A 1 83 ? -16.16727 9.74757 12.95420 1.000 29.32054 83 THR A C 1
ATOM 665 O O . THR A 1 83 ? -15.64560 9.74613 11.83277 1.000 40.54909 83 THR A O 1
ATOM 669 N N . PRO A 1 84 ? -17.15204 10.59431 13.26233 1.000 29.44892 84 PRO A N 1
ATOM 670 C CA . PRO A 1 84 ? -17.64397 11.54503 12.25895 1.000 34.59665 84 PRO A CA 1
ATOM 671 C C . PRO A 1 84 ? -16.56819 12.52932 11.82611 1.000 37.36156 84 PRO A C 1
ATOM 672 O O . PRO A 1 84 ? -15.63597 12.84089 12.57015 1.000 35.10176 84 PRO A O 1
ATOM 676 N N . ILE A 1 85 ? -16.70819 13.01444 10.59193 1.000 33.36122 85 ILE A N 1
ATOM 677 C CA . ILE A 1 85 ? -15.83045 14.07377 10.11232 1.000 39.29796 85 ILE A CA 1
ATOM 678 C C . ILE A 1 85 ? -16.24141 15.41575 10.70661 1.000 35.25660 85 ILE A C 1
ATOM 679 O O . ILE A 1 85 ? -15.38878 16.27206 10.97785 1.000 40.30065 85 ILE A O 1
ATOM 684 N N . PHE A 1 86 ? -17.53631 15.61201 10.94886 1.000 41.82106 86 PHE A N 1
ATOM 685 C CA . PHE A 1 86 ? -18.01395 16.84919 11.55420 1.000 39.60148 86 PHE A CA 1
ATOM 686 C C . PHE A 1 86 ? -17.53994 16.95745 13.00005 1.000 40.66953 86 PHE A C 1
ATOM 687 O O . PHE A 1 86 ? -17.70138 16.02270 13.79173 1.000 44.43572 86 PHE A O 1
ATOM 695 N N . VAL A 1 87 ? -16.95431 18.10351 13.34392 1.000 44.02611 87 VAL A N 1
ATOM 696 C CA . VAL A 1 87 ? -16.52953 18.39665 14.70685 1.000 39.85344 87 VAL A CA 1
ATOM 697 C C . VAL A 1 87 ? -17.01174 19.79128 15.08093 1.000 42.06391 87 VAL A C 1
ATOM 698 O O . VAL A 1 87 ? -17.19384 20.65841 14.22067 1.000 46.51204 87 VAL A O 1
ATOM 702 N N . SER A 1 88 ? -17.21443 20.00541 16.37651 1.000 39.49133 88 SER A N 1
ATOM 703 C CA . SER A 1 88 ? -17.72327 21.27319 16.87564 1.000 43.25596 88 SER A CA 1
ATOM 704 C C . SER A 1 88 ? -16.58663 22.26688 17.09151 1.000 44.91011 88 SER A C 1
ATOM 705 O O . SER A 1 88 ? -15.42037 21.89497 17.24106 1.000 46.23283 88 SER A O 1
ATOM 708 N N . LYS A 1 89 ? -16.94791 23.55316 17.10538 1.000 52.73262 89 LYS A N 1
ATOM 709 C CA . LYS A 1 89 ? -15.97090 24.59067 17.41778 1.000 46.59764 89 LYS A CA 1
ATOM 710 C C . LYS A 1 89 ? -15.43621 24.43755 18.83468 1.000 41.34676 89 LYS A C 1
ATOM 711 O O . LYS A 1 89 ? -14.26187 24.72977 19.09203 1.000 49.41378 89 LYS A O 1
ATOM 717 N N . SER A 1 90 ? -16.27506 23.96800 19.76079 1.000 37.76874 90 SER A N 1
ATOM 718 C CA . SER A 1 90 ? -15.83255 23.77990 21.13835 1.000 40.40958 90 SER A CA 1
ATOM 719 C C . SER A 1 90 ? -14.79386 22.66898 21.23820 1.000 50.21044 90 SER A C 1
ATOM 720 O O . SER A 1 90 ? -13.75515 22.83591 21.88883 1.000 43.34886 90 SER A O 1
ATOM 723 N N . ALA A 1 91 ? -15.06562 21.51994 20.60955 1.000 41.81929 91 ALA A N 1
ATOM 724 C CA . ALA A 1 91 ? -14.10810 20.41793 20.62697 1.000 46.70729 91 ALA A CA 1
ATOM 725 C C . ALA A 1 91 ? -12.77101 20.84408 20.03537 1.000 39.11491 91 ALA A C 1
ATOM 726 O O . ALA A 1 91 ? -11.70842 20.46672 20.54440 1.000 38.06743 91 ALA A O 1
ATOM 728 N N . LEU A 1 92 ? -12.80557 21.63838 18.96346 1.000 39.80471 92 LEU A N 1
ATOM 729 C CA . LEU A 1 92 ? -11.57612 22.19087 18.40580 1.000 35.43044 92 LEU A CA 1
ATOM 730 C C . LEU A 1 92 ? -10.83323 23.02474 19.44127 1.000 44.95202 92 LEU A C 1
ATOM 731 O O . LEU A 1 92 ? -9.61763 22.88196 19.61448 1.000 43.21671 92 LEU A O 1
ATOM 736 N N . ALA A 1 93 ? -11.55610 23.89540 20.15121 1.000 50.70001 93 ALA A N 1
ATOM 737 C CA . ALA A 1 93 ? -10.92117 24.75126 21.14907 1.000 40.89233 93 ALA A CA 1
ATOM 738 C C . ALA A 1 93 ? -10.30014 23.93109 22.27312 1.000 44.70676 93 ALA A C 1
ATOM 739 O O . ALA A 1 93 ? -9.17618 24.21087 22.70774 1.000 40.13341 93 ALA A O 1
ATOM 741 N N . LYS A 1 94 ? -11.01238 22.90971 22.75559 1.000 36.56561 94 LYS A N 1
ATOM 742 C CA . LYS A 1 94 ? -10.46927 22.06682 23.81362 1.000 40.55616 94 LYS A CA 1
ATOM 743 C C . LYS A 1 94 ? -9.26083 21.26066 23.35678 1.000 43.73729 94 LYS A C 1
ATOM 744 O O . LYS A 1 94 ? -8.56527 20.68811 24.20412 1.000 44.49053 94 LYS A O 1
ATOM 750 N N . MET A 1 95 ? -8.99959 21.19588 22.04856 1.000 37.17965 95 MET A N 1
ATOM 751 C CA . MET A 1 95 ? -7.75315 20.66353 21.51129 1.000 42.95794 95 MET A CA 1
ATOM 752 C C . MET A 1 95 ? -6.78185 21.77353 21.12389 1.000 51.44672 95 MET A C 1
ATOM 753 O O . MET A 1 95 ? -5.98142 21.60399 20.19882 1.000 50.11450 95 MET A O 1
ATOM 758 N N . THR A 1 96 ? -6.84752 22.90969 21.81971 1.000 50.20797 96 THR A N 1
ATOM 759 C CA . THR A 1 96 ? -6.01101 24.09023 21.61650 1.000 46.06771 96 THR A CA 1
ATOM 760 C C . THR A 1 96 ? -6.23850 24.75910 20.26255 1.000 46.97523 96 THR A C 1
ATOM 761 O O . THR A 1 96 ? -5.53118 25.71827 19.92871 1.000 48.85246 96 THR A O 1
ATOM 765 N N . ILE A 1 97 ? -7.20793 24.30038 19.47531 1.000 46.24295 97 ILE A N 1
ATOM 766 C CA . ILE A 1 97 ? -7.45684 24.88661 18.14563 1.000 47.47531 97 ILE A CA 1
ATOM 767 C C . ILE A 1 97 ? -8.46560 26.00862 18.35888 1.000 50.67637 97 ILE A C 1
ATOM 768 O O . ILE A 1 97 ? -9.66826 25.88002 18.11689 1.000 52.17288 97 ILE A O 1
ATOM 773 N N . THR A 1 98 ? -7.95762 27.14327 18.82860 1.000 59.23672 98 THR A N 1
ATOM 774 C CA . THR A 1 98 ? -8.74456 28.34913 19.01750 1.000 67.45054 98 THR A CA 1
ATOM 775 C C . THR A 1 98 ? -8.48303 29.31276 17.86330 1.000 68.77526 98 THR A C 1
ATOM 776 O O . THR A 1 98 ? -7.69226 29.03479 16.95981 1.000 70.40646 98 THR A O 1
ATOM 780 N N . GLU A 1 99 ? -9.15382 30.46969 17.90275 1.000 79.60512 99 GLU A N 1
ATOM 781 C CA . GLU A 1 99 ? -8.99901 31.45578 16.83489 1.000 82.08063 99 GLU A CA 1
ATOM 782 C C . GLU A 1 99 ? -7.55103 31.90533 16.68028 1.000 76.13117 99 GLU A C 1
ATOM 783 O O . GLU A 1 99 ? -7.13554 32.29212 15.58165 1.000 68.56180 99 GLU A O 1
ATOM 789 N N . ASP A 1 100 ? -6.77040 31.86075 17.76115 1.000 79.70927 100 ASP A N 1
ATOM 790 C CA . ASP A 1 100 ? -5.36510 32.24061 17.69976 1.000 79.76156 100 ASP A CA 1
ATOM 791 C C . ASP A 1 100 ? -4.49308 31.16760 17.06274 1.000 80.10434 100 ASP A C 1
ATOM 792 O O . ASP A 1 100 ? -3.38869 31.47870 16.60317 1.000 83.26845 100 ASP A O 1
ATOM 797 N N . HIS A 1 101 ? -4.95822 29.92294 17.02904 1.000 71.15837 101 HIS A N 1
ATOM 798 C CA . HIS A 1 101 ? -4.15758 28.84255 16.47606 1.000 66.17765 101 HIS A CA 1
ATOM 799 C C . HIS A 1 101 ? -4.03471 29.00409 14.96182 1.000 66.81357 101 HIS A C 1
ATOM 800 O O . HIS A 1 101 ? -5.01210 29.35548 14.29302 1.000 69.96276 101 HIS A O 1
ATOM 807 N N . PRO A 1 102 ? -2.85048 28.76360 14.39307 1.000 61.69838 102 PRO A N 1
ATOM 808 C CA . PRO A 1 102 ? -2.69364 28.91688 12.93639 1.000 72.57463 102 PRO A CA 1
ATOM 809 C C . PRO A 1 102 ? -3.53152 27.94392 12.12509 1.000 64.03568 102 PRO A C 1
ATOM 810 O O . PRO A 1 102 ? -3.81196 28.22151 10.95237 1.000 60.72760 102 PRO A O 1
ATOM 814 N N . LEU A 1 103 ? -3.94097 26.81574 12.70715 1.000 61.72051 103 LEU A N 1
ATOM 815 C CA . LEU A 1 103 ? -4.79176 25.86580 12.00210 1.000 56.55431 103 LEU A CA 1
ATOM 816 C C . LEU A 1 103 ? -6.23876 26.33294 11.90737 1.000 54.56600 103 LEU A C 1
ATOM 817 O O . LEU A 1 103 ? -6.96104 25.89166 11.00630 1.000 48.94779 103 LEU A O 1
ATOM 822 N N . PHE A 1 104 ? -6.67060 27.22121 12.80756 1.000 53.06957 104 PHE A N 1
ATOM 823 C CA . PHE A 1 104 ? -8.06181 27.66531 12.81635 1.000 58.53660 104 PHE A CA 1
ATOM 824 C C . PHE A 1 104 ? -8.45801 28.31519 11.49778 1.000 51.97557 104 PHE A C 1
ATOM 825 O O . PHE A 1 104 ? -9.60585 28.17877 11.05658 1.000 49.24233 104 PHE A O 1
ATOM 833 N N . LYS A 1 105 ? -7.52799 29.02420 10.85779 1.000 53.28113 105 LYS A N 1
ATOM 834 C CA . LYS A 1 105 ? -7.82828 29.67665 9.59076 1.000 57.16514 105 LYS A CA 1
ATOM 835 C C . LYS A 1 105 ? -8.01112 28.67600 8.45903 1.000 53.33564 105 LYS A C 1
ATOM 836 O O . LYS A 1 105 ? -8.67036 28.99907 7.46604 1.000 50.03971 105 LYS A O 1
ATOM 842 N N . GLN A 1 106 ? -7.44770 27.47568 8.58736 1.000 55.26788 106 GLN A N 1
ATOM 843 C CA . GLN A 1 106 ? -7.51050 26.46090 7.54453 1.000 59.17655 106 GLN A CA 1
ATOM 844 C C . GLN A 1 106 ? -8.70494 25.52706 7.68863 1.000 48.39488 106 GLN A C 1
ATOM 845 O O . GLN A 1 106 ? -8.82904 24.57944 6.90555 1.000 46.60384 106 GLN A O 1
ATOM 851 N N . VAL A 1 107 ? -9.58412 25.77277 8.65329 1.000 44.82817 107 VAL A N 1
ATOM 852 C CA . VAL A 1 107 ? -10.68074 24.85643 8.94413 1.000 45.69888 107 VAL A CA 1
ATOM 853 C C . VAL A 1 107 ? -11.84078 25.13580 7.99848 1.000 44.96192 107 VAL A C 1
ATOM 854 O O . VAL A 1 107 ? -12.26538 26.28614 7.84087 1.000 53.51337 107 VAL A O 1
ATOM 858 N N . PHE A 1 108 ? -12.34975 24.08350 7.35810 1.000 39.72161 108 PHE A N 1
ATOM 859 C CA . PHE A 1 108 ? -13.58502 24.18302 6.59173 1.000 43.44615 108 PHE A CA 1
ATOM 860 C C . PHE A 1 108 ? -14.77245 24.14645 7.54381 1.000 48.42623 108 PHE A C 1
ATOM 861 O O . PHE A 1 108 ? -14.83781 23.29341 8.43401 1.000 50.33427 108 PHE A O 1
ATOM 869 N N . TRP A 1 109 ? -15.71469 25.06253 7.35350 1.000 58.16411 109 TRP A N 1
ATOM 870 C CA . TRP A 1 109 ? -16.87335 25.18016 8.22659 1.000 55.04082 109 TRP A CA 1
ATOM 871 C C . TRP A 1 109 ? -18.13511 24.80244 7.46651 1.000 58.22178 109 TRP A C 1
ATOM 872 O O . TRP A 1 109 ? -18.38371 25.31590 6.37066 1.000 60.81471 109 TRP A O 1
ATOM 883 N N . ILE A 1 110 ? -18.91843 23.89414 8.04744 1.000 65.09287 110 ILE A N 1
ATOM 884 C CA . ILE A 1 110 ? -20.21413 23.54328 7.47674 1.000 72.50018 110 ILE A CA 1
ATOM 885 C C . ILE A 1 110 ? -21.25591 24.59006 7.84593 1.000 73.28066 110 ILE A C 1
ATOM 886 O O . ILE A 1 110 ? -22.02013 25.06027 6.99555 1.000 66.75764 110 ILE A O 1
ATOM 891 N N . ASP A 1 111 ? -21.29995 24.96610 9.11782 1.000 76.46076 111 ASP A N 1
ATOM 892 C CA . ASP A 1 111 ? -22.16234 26.04073 9.59127 1.000 83.36813 111 ASP A CA 1
ATOM 893 C C . ASP A 1 111 ? -21.35303 26.86370 10.58830 1.000 90.11859 111 ASP A C 1
ATOM 894 O O . ASP A 1 111 ? -20.11721 26.83510 10.59426 1.000 81.57234 111 ASP A O 1
ATOM 899 N N . ASP A 1 112 ? -22.04645 27.60620 11.45194 1.000 113.74448 112 ASP A N 1
ATOM 900 C CA . ASP A 1 112 ? -21.35945 28.43915 12.43063 1.000 111.05975 112 ASP A CA 1
ATOM 901 C C . ASP A 1 112 ? -20.76736 27.63793 13.58338 1.000 108.73862 112 ASP A C 1
ATOM 902 O O . ASP A 1 112 ? -20.04568 28.21454 14.40462 1.000 105.70404 112 ASP A O 1
ATOM 907 N N . LYS A 1 113 ? -21.04451 26.33582 13.66613 1.000 94.11819 113 LYS A N 1
ATOM 908 C CA . LYS A 1 113 ? -20.55405 25.53550 14.78184 1.000 94.00730 113 LYS A CA 1
ATOM 909 C C . LYS A 1 113 ? -19.93243 24.21904 14.32685 1.000 83.92301 113 LYS A C 1
ATOM 910 O O . LYS A 1 113 ? -19.00336 23.71952 14.96968 1.000 75.59230 113 LYS A O 1
ATOM 916 N N . ARG A 1 114 ? -20.43100 23.64382 13.23408 1.000 82.37152 114 ARG A N 1
ATOM 917 C CA . ARG A 1 114 ? -19.92576 22.36637 12.74629 1.000 70.51207 114 ARG A CA 1
ATOM 918 C C . ARG A 1 114 ? -18.85817 22.57862 11.68138 1.000 68.68821 114 ARG A C 1
ATOM 919 O O . ARG A 1 114 ? -18.98913 23.44504 10.81209 1.000 69.81723 114 ARG A O 1
ATOM 927 N N . ALA A 1 115 ? -17.80215 21.77188 11.75140 1.000 57.52737 115 ALA A N 1
ATOM 928 C CA . ALA A 1 115 ? -16.64715 21.93791 10.88492 1.000 49.18633 115 ALA A CA 1
ATOM 929 C C . ALA A 1 115 ? -16.14062 20.57872 10.42968 1.000 51.04498 115 ALA A C 1
ATOM 930 O O . ALA A 1 115 ? -16.36246 19.55621 11.08346 1.000 43.20011 115 ALA A O 1
ATOM 932 N N . LEU A 1 116 ? -15.44976 20.58407 9.29217 1.000 38.10478 116 LEU A N 1
ATOM 933 C CA . LEU A 1 116 ? -14.72209 19.40247 8.85252 1.000 38.52177 116 LEU A CA 1
ATOM 934 C C . LEU A 1 116 ? -13.46399 19.25281 9.69408 1.000 38.56714 116 LEU A C 1
ATOM 935 O O . LEU A 1 116 ? -12.69523 20.20682 9.84760 1.000 31.96398 116 LEU A O 1
ATOM 940 N N . ARG A 1 117 ? -13.26401 18.06252 10.25175 1.000 34.76986 117 ARG A N 1
ATOM 941 C CA . ARG A 1 117 ? -12.14354 17.84452 11.15397 1.000 31.39982 117 ARG A CA 1
ATOM 942 C C . ARG A 1 117 ? -10.82367 18.08878 10.42709 1.000 38.94327 117 ARG A C 1
ATOM 943 O O . ARG A 1 117 ? -10.63179 17.58857 9.30935 1.000 36.87520 117 ARG A O 1
ATOM 951 N N . PRO A 1 118 ? -9.91686 18.88330 10.99315 1.000 34.20109 118 PRO A N 1
ATOM 952 C CA . PRO A 1 118 ? -8.54045 18.93276 10.48738 1.000 28.28174 118 PRO A CA 1
ATOM 953 C C . PRO A 1 118 ? -7.62394 17.88061 11.09226 1.000 35.73980 118 PRO A C 1
ATOM 954 O O . PRO A 1 118 ? -6.46494 17.78129 10.67410 1.000 41.59703 118 PRO A O 1
ATOM 958 N N . MET A 1 119 ? -8.12472 17.09849 12.04728 1.000 37.74507 119 MET A N 1
ATOM 959 C CA . MET A 1 119 ? -7.34665 16.09323 12.75667 1.000 37.79361 119 MET A CA 1
ATOM 960 C C . MET A 1 119 ? -8.31465 15.16246 13.47183 1.000 33.00478 119 MET A C 1
ATOM 961 O O . MET A 1 119 ? -9.49330 15.48201 13.64387 1.000 41.43106 119 MET A O 1
ATOM 966 N N . HIS A 1 120 ? -7.80186 14.00888 13.89443 1.000 30.20281 120 HIS A N 1
ATOM 967 C CA . HIS A 1 120 ? -8.60652 13.02269 14.60528 1.000 33.20821 120 HIS A CA 1
ATOM 968 C C . HIS A 1 120 ? -8.55511 13.18511 16.11909 1.000 31.33755 120 HIS A C 1
ATOM 969 O O . HIS A 1 120 ? -9.22543 12.42552 16.82609 1.000 30.61096 120 HIS A O 1
ATOM 976 N N . ALA A 1 121 ? -7.76822 14.13543 16.63183 1.000 30.40130 121 ALA A N 1
ATOM 977 C CA . ALA A 1 121 ? -7.54330 14.21755 18.07342 1.000 33.63285 121 ALA A CA 1
ATOM 978 C C . ALA A 1 121 ? -8.84382 14.43768 18.84002 1.000 28.23568 121 ALA A C 1
ATOM 979 O O . ALA A 1 121 ? -9.07383 13.80145 19.87664 1.000 32.57688 121 ALA A O 1
ATOM 981 N N . MET A 1 122 ? -9.70898 15.32715 18.34389 1.000 29.09671 122 MET A N 1
ATOM 982 C CA . MET A 1 122 ? -10.92149 15.67372 19.08128 1.000 34.87576 122 MET A CA 1
ATOM 983 C C . MET A 1 122 ? -11.80769 14.45443 19.29234 1.000 34.95024 122 MET A C 1
ATOM 984 O O . MET A 1 122 ? -12.26126 14.19048 20.41223 1.000 34.93221 122 MET A O 1
ATOM 989 N N . ASN A 1 123 ? -12.06431 13.69364 18.22407 1.000 31.87071 123 ASN A N 1
ATOM 990 C CA . ASN A 1 123 ? -12.92928 12.52654 18.35466 1.000 31.09735 123 ASN A CA 1
ATOM 991 C C . ASN A 1 123 ? -12.22863 11.40007 19.09715 1.000 31.29534 123 ASN A C 1
ATOM 992 O O . ASN A 1 123 ? -12.87477 10.63676 19.82404 1.000 32.48755 123 ASN A O 1
ATOM 997 N N . ALA A 1 124 ? -10.90905 11.28746 18.92996 1.000 35.88746 124 ALA A N 1
ATOM 998 C CA . ALA A 1 124 ? -10.15579 10.23272 19.59838 1.000 29.20066 124 ALA A CA 1
ATOM 999 C C . ALA A 1 124 ? -10.34159 10.29685 21.10692 1.000 29.44041 124 ALA A C 1
ATOM 1000 O O . ALA A 1 124 ? -10.73217 9.30786 21.73730 1.000 41.30544 124 ALA A O 1
ATOM 1002 N N . LEU A 1 125 ? -10.08652 11.46390 21.70407 1.000 39.19494 125 LEU A N 1
ATOM 1003 C CA . LEU A 1 125 ? -10.18180 11.57888 23.15476 1.000 37.81489 125 LEU A CA 1
ATOM 1004 C C . LEU A 1 125 ? -11.61343 11.47104 23.66026 1.000 32.07499 125 LEU A C 1
ATOM 1005 O O . LEU A 1 125 ? -11.81233 11.10067 24.82105 1.000 37.19361 125 LEU A O 1
ATOM 1010 N N . LYS A 1 126 ? -12.61174 11.77558 22.82666 1.000 28.52743 126 LYS A N 1
ATOM 1011 C CA . LYS A 1 126 ? -13.99245 11.54799 23.24047 1.000 29.63421 126 LYS A CA 1
ATOM 1012 C C . LYS A 1 126 ? -14.28807 10.05804 23.37648 1.000 37.62294 126 LYS A C 1
ATOM 1013 O O . LYS A 1 126 ? -14.92562 9.63269 24.34651 1.000 34.30104 126 LYS A O 1
ATOM 1019 N N . VAL A 1 127 ? -13.82582 9.24822 22.42174 1.000 35.03650 127 VAL A N 1
ATOM 1020 C CA . VAL A 1 127 ? -14.05630 7.80777 22.49313 1.000 30.42270 127 VAL A CA 1
ATOM 1021 C C . VAL A 1 127 ? -13.30399 7.20485 23.67280 1.000 29.26803 127 VAL A C 1
ATOM 1022 O O . VAL A 1 127 ? -13.84598 6.38784 24.42594 1.000 28.92505 127 VAL A O 1
ATOM 1026 N N . MET A 1 128 ? -12.04216 7.59962 23.85023 1.000 30.36757 128 MET A N 1
ATOM 1027 C CA . MET A 1 128 ? -11.22840 7.02223 24.91325 1.000 30.63806 128 MET A CA 1
ATOM 1028 C C . MET A 1 128 ? -11.78303 7.36846 26.28606 1.000 32.51498 128 MET A C 1
ATOM 1029 O O . MET A 1 128 ? -11.74645 6.53952 27.20480 1.000 37.00943 128 MET A O 1
ATOM 1034 N N . ARG A 1 129 ? -12.29184 8.59227 26.45056 1.000 31.24230 129 ARG A N 1
ATOM 1035 C CA . ARG A 1 129 ? -12.89345 8.96305 27.72557 1.000 36.00496 129 ARG A CA 1
ATOM 1036 C C . ARG A 1 129 ? -14.08735 8.07415 28.04403 1.000 36.78054 129 ARG A C 1
ATOM 1037 O O . ARG A 1 129 ? -14.33291 7.74876 29.21192 1.000 39.02310 129 ARG A O 1
ATOM 1045 N N . GLU A 1 130 ? -14.84031 7.66705 27.01710 1.000 35.72564 130 GLU A N 1
ATOM 1046 C CA . GLU A 1 130 ? -15.97483 6.77813 27.24697 1.000 32.92831 130 GLU A CA 1
ATOM 1047 C C . GLU A 1 130 ? -15.51287 5.36085 27.55959 1.000 29.87778 130 GLU A C 1
ATOM 1048 O O . GLU A 1 130 ? -16.12289 4.67346 28.38490 1.000 38.86424 130 GLU A O 1
ATOM 1054 N N . LEU A 1 131 ? -14.43108 4.90902 26.91994 1.000 32.24345 131 LEU A N 1
ATOM 1055 C CA . LEU A 1 131 ? -13.93632 3.55849 27.15859 1.000 27.95096 131 LEU A CA 1
ATOM 1056 C C . LEU A 1 131 ? -13.35636 3.39262 28.55825 1.000 32.59426 131 LEU A C 1
ATOM 1057 O O . LEU A 1 131 ? -13.34149 2.27243 29.07911 1.000 34.67167 131 LEU A O 1
ATOM 1062 N N . ARG A 1 132 ? -12.88070 4.48018 29.17399 1.000 36.44051 132 ARG A N 1
ATOM 1063 C CA . ARG A 1 132 ? -12.39619 4.41461 30.54921 1.000 31.24749 132 ARG A CA 1
ATOM 1064 C C . ARG A 1 132 ? -13.47274 3.89220 31.49359 1.000 32.39845 132 ARG A C 1
ATOM 1065 O O . ARG A 1 132 ? -13.15736 3.28015 32.51998 1.000 33.09255 132 ARG A O 1
ATOM 1073 N N . ASP A 1 133 ? -14.74618 4.09292 31.15196 1.000 39.08940 133 ASP A N 1
ATOM 1074 C CA . ASP A 1 133 ? -15.83172 3.56016 31.96422 1.000 43.58942 133 ASP A CA 1
ATOM 1075 C C . ASP A 1 133 ? -15.98153 2.04966 31.84119 1.000 37.38028 133 ASP A C 1
ATOM 1076 O O . ASP A 1 133 ? -16.76196 1.46056 32.59603 1.000 41.31454 133 ASP A O 1
ATOM 1081 N N . HIS A 1 134 ? -15.25428 1.40785 30.92856 1.000 35.82991 134 HIS A N 1
ATOM 1082 C CA . HIS A 1 134 ? -15.40023 -0.02090 30.69679 1.000 34.14908 134 HIS A CA 1
ATOM 1083 C C . HIS A 1 134 ? -14.11873 -0.80220 30.93446 1.000 33.44312 134 HIS A C 1
ATOM 1084 O O . HIS A 1 134 ? -14.13563 -2.03436 30.83774 1.000 36.70306 134 HIS A O 1
ATOM 1091 N N . THR A 1 135 ? -13.01587 -0.12632 31.24492 1.000 36.93980 135 THR A N 1
ATOM 1092 C CA . THR A 1 135 ? -11.76194 -0.78259 31.57983 1.000 27.71487 135 THR A CA 1
ATOM 1093 C C . THR A 1 135 ? -11.00231 0.11566 32.54310 1.000 28.29324 135 THR A C 1
ATOM 1094 O O . THR A 1 135 ? -11.21714 1.32879 32.58932 1.000 33.99626 135 THR A O 1
ATOM 1098 N N . LYS A 1 136 ? -10.10594 -0.48918 33.31404 1.000 34.33039 136 LYS A N 1
ATOM 1099 C CA . LYS A 1 136 ? -9.28087 0.26061 34.25031 1.000 41.70833 136 LYS A CA 1
ATOM 1100 C C . LYS A 1 136 ? -7.84072 0.41717 33.78041 1.000 39.96092 136 LYS A C 1
ATOM 1101 O O . LYS A 1 136 ? -7.04861 1.07006 34.46613 1.000 39.55884 136 LYS A O 1
ATOM 1107 N N . GLY A 1 137 ? -7.48881 -0.14771 32.62670 1.000 37.72454 137 GLY A N 1
ATOM 1108 C CA . GLY A 1 137 ? -6.13723 -0.08382 32.12520 1.000 35.37910 137 GLY A CA 1
ATOM 1109 C C . GLY A 1 137 ? -5.98605 0.83444 30.92929 1.000 31.81821 137 GLY A C 1
ATOM 1110 O O . GLY A 1 137 ? -6.81384 1.71613 30.67831 1.000 33.82140 137 GLY A O 1
ATOM 1111 N N . PRO A 1 138 ? -4.91159 0.64268 30.16809 1.000 35.30191 138 PRO A N 1
ATOM 1112 C CA . PRO A 1 138 ? -4.65352 1.52471 29.02407 1.000 31.35820 138 PRO A CA 1
ATOM 1113 C C . PRO A 1 138 ? -5.75602 1.42861 27.98035 1.000 30.31614 138 PRO A C 1
ATOM 1114 O O . PRO A 1 138 ? -6.25959 0.34656 27.67525 1.000 34.39865 138 PRO A O 1
ATOM 1118 N N . VAL A 1 139 ? -6.13343 2.58133 27.43962 1.000 28.96018 139 VAL A N 1
ATOM 1119 C CA . VAL A 1 139 ? -7.07142 2.67099 26.32945 1.000 28.72935 139 VAL A CA 1
ATOM 1120 C C . VAL A 1 139 ? -6.26626 3.03098 25.09115 1.000 31.43235 139 VAL A C 1
ATOM 1121 O O . VAL A 1 139 ? -5.62726 4.08927 25.04691 1.000 32.43373 139 VAL A O 1
ATOM 1125 N N . LYS A 1 140 ? -6.28033 2.14492 24.09671 1.000 33.21370 140 LYS A N 1
ATOM 1126 C CA . LYS A 1 140 ? -5.51122 2.31722 22.86989 1.000 29.06488 140 LYS A CA 1
ATOM 1127 C C . LYS A 1 140 ? -6.46186 2.25070 21.68638 1.000 34.28819 140 LYS A C 1
ATOM 1128 O O . LYS A 1 140 ? -7.08368 1.21026 21.44607 1.000 32.72088 140 LYS A O 1
ATOM 1134 N N . ILE A 1 141 ? -6.57570 3.35265 20.94717 1.000 29.38884 141 ILE A N 1
ATOM 1135 C CA . ILE A 1 141 ? -7.39215 3.38284 19.74374 1.000 30.05330 141 ILE A CA 1
ATOM 1136 C C . ILE A 1 141 ? -6.61407 4.06049 18.62709 1.000 28.42657 141 ILE A C 1
ATOM 1137 O O . ILE A 1 141 ? -5.61838 4.75027 18.85441 1.000 32.33728 141 ILE A O 1
ATOM 1142 N N . PHE A 1 142 ? -7.09406 3.85742 17.40321 1.000 30.39236 142 PHE A N 1
ATOM 1143 C CA . PHE A 1 142 ? -6.57162 4.57376 16.25230 1.000 28.35625 142 PHE A CA 1
ATOM 1144 C C . PHE A 1 142 ? -7.68613 4.71867 15.23061 1.000 22.52761 142 PHE A C 1
ATOM 1145 O O . PHE A 1 142 ? -8.66830 3.97407 15.24409 1.000 31.44305 142 PHE A O 1
ATOM 1153 N N . GLU A 1 143 ? -7.53104 5.70118 14.35101 1.000 22.79896 143 GLU A N 1
ATOM 1154 C CA . GLU A 1 143 ? -8.46535 5.90369 13.25682 1.000 29.52127 143 GLU A CA 1
ATOM 1155 C C . GLU A 1 143 ? -7.68737 6.20236 11.98482 1.000 27.16595 143 GLU A C 1
ATOM 1156 O O . GLU A 1 143 ? -6.62750 6.83167 12.01815 1.000 28.53516 143 GLU A O 1
ATOM 1162 N N . ILE A 1 144 ? -8.22114 5.72633 10.86532 1.000 25.72143 144 ILE A N 1
ATOM 1163 C CA . ILE A 1 144 ? -7.71784 6.04211 9.53500 1.000 23.53623 144 ILE A CA 1
ATOM 1164 C C . ILE A 1 144 ? -8.87607 6.64790 8.76254 1.000 26.59964 144 ILE A C 1
ATOM 1165 O O . ILE A 1 144 ? -9.90260 5.98653 8.55999 1.000 28.43717 144 ILE A O 1
ATOM 1170 N N . GLY A 1 145 ? -8.72590 7.89945 8.34840 1.000 25.44966 145 GLY A N 1
ATOM 1171 C CA . GLY A 1 145 ? -9.80732 8.56037 7.64186 1.000 29.69202 145 GLY A CA 1
ATOM 1172 C C . GLY A 1 145 ? -9.40008 9.94858 7.20223 1.000 31.10676 145 GLY A C 1
ATOM 1173 O O . GLY A 1 145 ? -8.32380 10.44884 7.54526 1.000 32.73742 145 GLY A O 1
ATOM 1174 N N . SER A 1 146 ? -10.30253 10.57569 6.45194 1.000 36.06150 146 SER A N 1
ATOM 1175 C CA . SER A 1 146 ? -10.01307 11.85594 5.82306 1.000 34.97776 146 SER A CA 1
ATOM 1176 C C . SER A 1 146 ? -10.02375 12.99868 6.83264 1.000 41.36563 146 SER A C 1
ATOM 1177 O O . SER A 1 146 ? -10.85677 13.04744 7.74314 1.000 34.04157 146 SER A O 1
ATOM 1180 N N . CYS A 1 147 ? -9.08155 13.92253 6.66073 1.000 36.41646 147 CYS A N 1
ATOM 1181 C CA . CYS A 1 147 ? -9.07121 15.19937 7.35476 1.000 32.86821 147 CYS A CA 1
ATOM 1182 C C . CYS A 1 147 ? -8.99681 16.31602 6.32307 1.000 39.30383 147 CYS A C 1
ATOM 1183 O O . CYS A 1 147 ? -8.59002 16.10289 5.17713 1.000 42.39311 147 CYS A O 1
ATOM 1186 N N . PHE A 1 148 ? -9.39943 17.51391 6.73821 1.000 37.86143 148 PHE A N 1
ATOM 1187 C CA . PHE A 1 148 ? -9.56120 18.63940 5.82592 1.000 35.86898 148 PHE A CA 1
ATOM 1188 C C . PHE A 1 148 ? -8.85123 19.86228 6.38330 1.000 33.33359 148 PHE A C 1
ATOM 1189 O O . PHE A 1 148 ? -9.11749 20.27721 7.51514 1.000 46.15527 148 PHE A O 1
ATOM 1197 N N . ARG A 1 149 ? -7.95293 20.43476 5.58729 1.000 42.54440 149 ARG A N 1
ATOM 1198 C CA . ARG A 1 149 ? -7.30973 21.70191 5.90544 1.000 45.33590 149 ARG A CA 1
ATOM 1199 C C . ARG A 1 149 ? -7.21288 22.51639 4.62749 1.000 45.49079 149 ARG A C 1
ATOM 1200 O O . ARG A 1 149 ? -6.76461 22.00160 3.59954 1.000 51.45875 149 ARG A O 1
ATOM 1208 N N . LYS A 1 150 ? -7.64151 23.77415 4.68844 1.000 47.49292 150 LYS A N 1
ATOM 1209 C CA . LYS A 1 150 ? -7.52784 24.64693 3.52905 1.000 52.25697 150 LYS A CA 1
ATOM 1210 C C . LYS A 1 150 ? -6.07513 24.73435 3.08051 1.000 51.57759 150 LYS A C 1
ATOM 1211 O O . LYS A 1 150 ? -5.15881 24.85431 3.89899 1.000 52.58493 150 LYS A O 1
ATOM 1217 N N . GLU A 1 151 ? -5.86743 24.65048 1.77051 1.000 53.88304 151 GLU A N 1
ATOM 1218 C CA . GLU A 1 151 ? -4.51558 24.61285 1.23426 1.000 56.63566 151 GLU A CA 1
ATOM 1219 C C . GLU A 1 151 ? -3.83265 25.96508 1.38682 1.000 53.67019 151 GLU A C 1
ATOM 1220 O O . GLU A 1 151 ? -4.43285 27.01658 1.14865 1.000 50.51835 151 GLU A O 1
ATOM 1226 N N . SER A 1 152 ? -2.56936 25.92838 1.79955 1.000 53.39432 152 SER A N 1
ATOM 1227 C CA . SER A 1 152 ? -1.73419 27.11315 1.89624 1.000 61.96986 152 SER A CA 1
ATOM 1228 C C . SER A 1 152 ? -0.39664 26.82686 1.23013 1.000 73.59499 152 SER A C 1
ATOM 1229 O O . SER A 1 152 ? -0.02280 25.67189 1.00923 1.000 76.84705 152 SER A O 1
ATOM 1232 N N . LYS A 1 153 ? 0.32307 27.90219 0.90596 1.000 73.81101 153 LYS A N 1
ATOM 1233 C CA . LYS A 1 153 ? 1.61045 27.75482 0.23549 1.000 76.67793 153 LYS A CA 1
ATOM 1234 C C . LYS A 1 153 ? 2.62825 27.04128 1.11614 1.000 80.76954 153 LYS A C 1
ATOM 1235 O O . LYS A 1 153 ? 3.56910 26.42637 0.60131 1.000 83.64725 153 LYS A O 1
ATOM 1241 N N . SER A 1 154 ? 2.45466 27.09888 2.43853 1.000 74.85882 154 SER A N 1
ATOM 1242 C CA . SER A 1 154 ? 3.43947 26.51773 3.34422 1.000 81.63571 154 SER A CA 1
ATOM 1243 C C . SER A 1 154 ? 3.25351 25.01606 3.52651 1.000 83.69782 154 SER A C 1
ATOM 1244 O O . SER A 1 154 ? 4.23539 24.29998 3.75326 1.000 84.85649 154 SER A O 1
ATOM 1247 N N . SER A 1 155 ? 2.02275 24.52152 3.43361 1.000 79.93353 155 SER A N 1
ATOM 1248 C CA . SER A 1 155 ? 1.73473 23.12238 3.71538 1.000 67.96725 155 SER A CA 1
ATOM 1249 C C . SER A 1 155 ? 1.76476 22.29155 2.43871 1.000 57.37173 155 SER A C 1
ATOM 1250 O O . SER A 1 155 ? 1.28544 22.72402 1.38674 1.000 57.08686 155 SER A O 1
ATOM 1253 N N . THR A 1 156 ? 2.33151 21.09192 2.54137 1.000 56.93590 156 THR A N 1
ATOM 1254 C CA . THR A 1 156 ? 2.38002 20.15171 1.43087 1.000 53.71064 156 THR A CA 1
ATOM 1255 C C . THR A 1 156 ? 1.17608 19.21633 1.39792 1.000 52.82682 156 THR A C 1
ATOM 1256 O O . THR A 1 156 ? 1.21081 18.20943 0.68482 1.000 52.11007 156 THR A O 1
ATOM 1260 N N . HIS A 1 157 ? 0.12335 19.51989 2.15412 1.000 52.68974 157 HIS A N 1
ATOM 1261 C CA . HIS A 1 157 ? -1.09323 18.72168 2.14880 1.000 47.74022 157 HIS A CA 1
ATOM 1262 C C . HIS A 1 157 ? -2.10253 19.29613 1.16634 1.000 48.46266 157 HIS A C 1
ATOM 1263 O O . HIS A 1 157 ? -2.25843 20.51500 1.05710 1.000 45.08709 157 HIS A O 1
ATOM 1270 N N . LEU A 1 158 ? -2.79232 18.40906 0.45697 1.000 47.84540 158 LEU A N 1
ATOM 1271 C CA . LEU A 1 158 ? -3.98313 18.81736 -0.26336 1.000 39.08780 158 LEU A CA 1
ATOM 1272 C C . LEU A 1 158 ? -5.10009 19.13311 0.72987 1.000 44.30118 158 LEU A C 1
ATOM 1273 O O . LEU A 1 158 ? -4.99272 18.87650 1.93251 1.000 44.77748 158 LEU A O 1
ATOM 1278 N N . GLU A 1 159 ? -6.19180 19.69953 0.21313 1.000 48.01485 159 GLU A N 1
ATOM 1279 C CA . GLU A 1 159 ? -7.28065 20.10628 1.09401 1.000 47.50721 159 GLU A CA 1
ATOM 1280 C C . GLU A 1 159 ? -7.94316 18.90951 1.76463 1.000 51.84040 159 GLU A C 1
ATOM 1281 O O . GLU A 1 159 ? -8.49363 19.04620 2.86297 1.000 42.44589 159 GLU A O 1
ATOM 1287 N N . GLU A 1 160 ? -7.89798 17.73774 1.13357 1.000 44.22433 160 GLU A N 1
ATOM 1288 C CA . GLU A 1 160 ? -8.32868 16.49686 1.76297 1.000 43.52204 160 GLU A CA 1
ATOM 1289 C C . GLU A 1 160 ? -7.19342 15.48866 1.69229 1.000 43.66767 160 GLU A C 1
ATOM 1290 O O . GLU A 1 160 ? -6.60525 15.28388 0.62588 1.000 42.42653 160 GLU A O 1
ATOM 1296 N N . PHE A 1 161 ? -6.89031 14.86103 2.82530 1.000 41.15966 161 PHE A N 1
ATOM 1297 C CA . PHE A 1 161 ? -5.83496 13.86272 2.87968 1.000 40.04373 161 PHE A CA 1
ATOM 1298 C C . PHE A 1 161 ? -6.19280 12.82867 3.93477 1.000 42.56603 161 PHE A C 1
ATOM 1299 O O . PHE A 1 161 ? -6.97219 13.09105 4.85411 1.000 38.55179 161 PHE A O 1
ATOM 1307 N N . THR A 1 162 ? -5.61969 11.64020 3.78277 1.000 37.77890 162 THR A N 1
ATOM 1308 C CA . THR A 1 162 ? -5.88120 10.53359 4.69102 1.000 34.98732 162 THR A CA 1
ATOM 1309 C C . THR A 1 162 ? -4.90265 10.60178 5.85354 1.000 33.34525 162 THR A C 1
ATOM 1310 O O . THR A 1 162 ? -3.68399 10.55165 5.65142 1.000 36.43834 162 THR A O 1
ATOM 1314 N N . MET A 1 163 ? -5.43204 10.70960 7.06643 1.000 32.53627 163 MET A N 1
ATOM 1315 C CA . MET A 1 163 ? -4.61026 10.75110 8.26464 1.000 34.70804 163 MET A CA 1
ATOM 1316 C C . MET A 1 163 ? -4.83098 9.48608 9.08037 1.000 32.78107 163 MET A C 1
ATOM 1317 O O . MET A 1 163 ? -5.97271 9.06196 9.28816 1.000 29.20235 163 MET A O 1
ATOM 1322 N N . LEU A 1 164 ? -3.73644 8.87024 9.50580 1.000 29.63794 164 LEU A N 1
ATOM 1323 C CA . LEU A 1 164 ? -3.76128 7.88285 10.57194 1.000 30.14028 164 LEU A CA 1
ATOM 1324 C C . LEU A 1 164 ? -3.43427 8.59061 11.87868 1.000 35.33338 164 LEU A C 1
ATOM 1325 O O . LEU A 1 164 ? -2.38414 9.23071 11.99808 1.000 38.21172 164 LEU A O 1
ATOM 1330 N N . ASN A 1 165 ? -4.32733 8.47701 12.85036 1.000 34.72851 165 ASN A N 1
ATOM 1331 C CA . ASN A 1 165 ? -4.08606 8.98188 14.19042 1.000 32.01060 165 ASN A CA 1
ATOM 1332 C C . ASN A 1 165 ? -4.20022 7.81734 15.15486 1.000 28.25177 165 ASN A C 1
ATOM 1333 O O . ASN A 1 165 ? -5.14150 7.02561 15.06205 1.000 34.74643 165 ASN A O 1
ATOM 1338 N N . LEU A 1 166 ? -3.23034 7.69472 16.05121 1.000 29.80489 166 LEU A N 1
ATOM 1339 C CA . LEU A 1 166 ? -3.29754 6.72432 17.12939 1.000 24.58490 166 LEU A CA 1
ATOM 1340 C C . LEU A 1 166 ? -3.10930 7.44679 18.45298 1.000 28.08874 166 LEU A C 1
ATOM 1341 O O . LEU A 1 166 ? -2.48865 8.50968 18.51400 1.000 33.38592 166 LEU A O 1
ATOM 1346 N N . ALA A 1 167 ? -3.64722 6.85786 19.51497 1.000 26.22642 167 ALA A N 1
ATOM 1347 C CA . ALA A 1 167 ? -3.57404 7.47392 20.82782 1.000 28.64979 167 ALA A CA 1
ATOM 1348 C C . ALA A 1 167 ? -3.66513 6.39427 21.89211 1.000 30.16265 167 ALA A C 1
ATOM 1349 O O . ALA A 1 167 ? -4.32637 5.37043 21.70338 1.000 30.32204 167 ALA A O 1
ATOM 1351 N N . GLU A 1 168 ? -2.98365 6.63006 23.00974 1.000 29.08649 168 GLU A N 1
ATOM 1352 C CA . GLU A 1 168 ? -3.08292 5.77162 24.18040 1.000 30.42214 168 GLU A CA 1
ATOM 1353 C C . GLU A 1 168 ? -3.33144 6.63796 25.40353 1.000 35.70819 168 GLU A C 1
ATOM 1354 O O . GLU A 1 168 ? -2.60617 7.60906 25.63482 1.000 34.46650 168 GLU A O 1
ATOM 1360 N N . MET A 1 169 ? -4.35326 6.28827 26.17796 1.000 34.85097 169 MET A N 1
ATOM 1361 C CA . MET A 1 169 ? -4.68477 6.98299 27.41154 1.000 30.95333 169 MET A CA 1
ATOM 1362 C C . MET A 1 169 ? -4.44925 6.05580 28.59433 1.000 33.83639 169 MET A C 1
ATOM 1363 O O . MET A 1 169 ? -4.81199 4.87562 28.55363 1.000 30.47308 169 MET A O 1
ATOM 1368 N N . GLY A 1 170 ? -3.84507 6.60208 29.64511 1.000 36.31392 170 GLY A N 1
ATOM 1369 C CA . GLY A 1 170 ? -3.50138 5.84924 30.82883 1.000 36.29571 170 GLY A CA 1
ATOM 1370 C C . GLY A 1 170 ? -2.56240 4.68019 30.58617 1.000 36.43219 170 GLY A C 1
ATOM 1371 O O . GLY A 1 170 ? -2.84330 3.54815 30.99408 1.000 39.45538 170 GLY A O 1
ATOM 1372 N N . PRO A 1 171 ? -1.42101 4.92315 29.94158 1.000 38.72447 171 PRO A N 1
ATOM 1373 C CA . PRO A 1 171 ? -0.49263 3.82242 29.66664 1.000 36.13081 171 PRO A CA 1
ATOM 1374 C C . PRO A 1 171 ? 0.15744 3.30589 30.94044 1.000 46.66025 171 PRO A C 1
ATOM 1375 O O . PRO A 1 171 ? 0.27905 4.01026 31.94530 1.000 41.44581 171 PRO A O 1
ATOM 1379 N N . ASP A 1 172 ? 0.57914 2.04308 30.88145 1.000 45.69908 172 ASP A N 1
ATOM 1380 C CA . ASP A 1 172 ? 1.32102 1.41626 31.97589 1.000 47.33038 172 ASP A CA 1
ATOM 1381 C C . ASP A 1 172 ? 2.81613 1.70418 31.83079 1.000 53.34559 172 ASP A C 1
ATOM 1382 O O . ASP A 1 172 ? 3.64552 0.81244 31.65167 1.000 61.97768 172 ASP A O 1
ATOM 1387 N N . GLY A 1 173 ? 3.14486 2.98078 31.90880 1.000 46.23622 173 GLY A N 1
ATOM 1388 C CA . GLY A 1 173 ? 4.50926 3.43039 31.74505 1.000 45.48193 173 GLY A CA 1
ATOM 1389 C C . GLY A 1 173 ? 4.52763 4.84811 31.21240 1.000 46.45314 173 GLY A C 1
ATOM 1390 O O . GLY A 1 173 ? 3.50966 5.53451 31.18254 1.000 44.89313 173 GLY A O 1
ATOM 1391 N N . ASP A 1 174 ? 5.71035 5.27218 30.79327 1.000 39.70263 174 ASP A N 1
ATOM 1392 C CA . ASP A 1 174 ? 5.85787 6.61688 30.25490 1.000 43.35051 174 ASP A CA 1
ATOM 1393 C C . ASP A 1 174 ? 5.09306 6.73339 28.94149 1.000 39.76837 174 ASP A C 1
ATOM 1394 O O . ASP A 1 174 ? 5.28669 5.90530 28.04225 1.000 46.33938 174 ASP A O 1
ATOM 1399 N N . PRO A 1 175 ? 4.21071 7.72739 28.79630 1.000 36.29091 175 PRO A N 1
ATOM 1400 C CA . PRO A 1 175 ? 3.49373 7.88113 27.51919 1.000 28.96983 175 PRO A CA 1
ATOM 1401 C C . PRO A 1 175 ? 4.41856 8.10263 26.33488 1.000 36.53484 175 PRO A C 1
ATOM 1402 O O . PRO A 1 175 ? 4.17404 7.55673 25.25170 1.000 35.71651 175 PRO A O 1
ATOM 1406 N N . MET A 1 176 ? 5.48325 8.88897 26.51266 1.000 34.44413 176 MET A N 1
ATOM 1407 C CA . MET A 1 176 ? 6.37927 9.17911 25.39774 1.000 41.55320 176 MET A CA 1
ATOM 1408 C C . MET A 1 176 ? 7.14618 7.93482 24.96294 1.000 42.84336 176 MET A C 1
ATOM 1409 O O . MET A 1 176 ? 7.37888 7.73109 23.76476 1.000 39.50240 176 MET A O 1
ATOM 1414 N N . GLU A 1 177 ? 7.54841 7.09199 25.91852 1.000 39.54412 177 GLU A N 1
ATOM 1415 C CA . GLU A 1 177 ? 8.20207 5.83636 25.56193 1.000 36.93925 177 GLU A CA 1
ATOM 1416 C C . GLU A 1 177 ? 7.27487 4.94955 24.74299 1.000 37.59137 177 GLU A C 1
ATOM 1417 O O . GLU A 1 177 ? 7.70100 4.32946 23.76184 1.000 39.15938 177 GLU A O 1
ATOM 1423 N N . HIS A 1 178 ? 6.00154 4.87232 25.13499 1.000 38.86983 178 HIS A N 1
ATOM 1424 C CA . HIS A 1 178 ? 5.04888 4.06976 24.37846 1.000 36.96771 178 HIS A CA 1
ATOM 1425 C C . HIS A 1 178 ? 4.78098 4.68345 23.01267 1.000 34.67371 178 HIS A C 1
ATOM 1426 O O . HIS A 1 178 ? 4.68677 3.96379 22.01130 1.000 34.18660 178 HIS A O 1
ATOM 1433 N N . LEU A 1 179 ? 4.66309 6.01211 22.95362 1.000 27.83925 179 LEU A N 1
ATOM 1434 C CA . LEU A 1 179 ? 4.42823 6.68415 21.67955 1.000 35.48595 179 LEU A CA 1
ATOM 1435 C C . LEU A 1 179 ? 5.54227 6.38324 20.68398 1.000 34.71775 179 LEU A C 1
ATOM 1436 O O . LEU A 1 179 ? 5.27671 6.06248 19.52008 1.000 34.88893 179 LEU A O 1
ATOM 1441 N N . LYS A 1 180 ? 6.80054 6.48920 21.12843 1.000 38.44832 180 LYS A N 1
ATOM 1442 C CA . LYS A 1 180 ? 7.93469 6.15928 20.26826 1.000 35.91856 180 LYS A CA 1
ATOM 1443 C C . LYS A 1 180 ? 7.82349 4.74066 19.72758 1.000 34.44047 180 LYS A C 1
ATOM 1444 O O . LYS A 1 180 ? 8.07687 4.49703 18.54119 1.000 37.96709 180 LYS A O 1
ATOM 1450 N N . MET A 1 181 ? 7.43965 3.79323 20.58566 1.000 32.81097 181 MET A N 1
ATOM 1451 C CA . MET A 1 181 ? 7.28537 2.40644 20.15782 1.000 29.58959 181 MET A CA 1
ATOM 1452 C C . MET A 1 181 ? 6.25674 2.28652 19.03904 1.000 33.59684 181 MET A C 1
ATOM 1453 O O . MET A 1 181 ? 6.49336 1.61176 18.03171 1.000 33.56926 181 MET A O 1
ATOM 1458 N N . TYR A 1 182 ? 5.10902 2.95101 19.19463 1.000 36.44728 182 TYR A N 1
ATOM 1459 C CA . TYR A 1 182 ? 4.06176 2.87493 18.18137 1.000 38.07919 182 TYR A CA 1
ATOM 1460 C C . TYR A 1 182 ? 4.49514 3.52944 16.87575 1.000 32.30350 182 TYR A C 1
ATOM 1461 O O . TYR A 1 182 ? 4.11779 3.06432 15.79328 1.000 33.29305 182 TYR A O 1
ATOM 1470 N N . ILE A 1 183 ? 5.27198 4.61056 16.95472 1.000 33.07939 183 ILE A N 1
ATOM 1471 C CA . ILE A 1 183 ? 5.77375 5.24925 15.74246 1.000 34.87588 183 ILE A CA 1
ATOM 1472 C C . ILE A 1 183 ? 6.72129 4.31218 15.00725 1.000 29.76246 183 ILE A C 1
ATOM 1473 O O . ILE A 1 183 ? 6.70801 4.23540 13.77300 1.000 35.30992 183 ILE A O 1
ATOM 1478 N N . GLY A 1 184 ? 7.54618 3.57425 15.75281 1.000 28.94876 184 GLY A N 1
ATOM 1479 C CA . GLY A 1 184 ? 8.36877 2.55047 15.13231 1.000 33.34042 184 GLY A CA 1
ATOM 1480 C C . GLY A 1 184 ? 7.55093 1.54931 14.34173 1.000 39.57385 184 GLY A C 1
ATOM 1481 O O . GLY A 1 184 ? 7.92135 1.17220 13.22741 1.000 35.19811 184 GLY A O 1
ATOM 1482 N N . ASP A 1 185 ? 6.41510 1.11941 14.90045 1.000 37.45940 185 ASP A N 1
ATOM 1483 C CA . ASP A 1 185 ? 5.53510 0.19835 14.18713 1.000 34.10655 185 ASP A CA 1
ATOM 1484 C C . ASP A 1 185 ? 5.01401 0.81288 12.89404 1.000 28.74926 185 ASP A C 1
ATOM 1485 O O . ASP A 1 185 ? 4.91750 0.12680 11.87086 1.000 34.24089 185 ASP A O 1
ATOM 1490 N N . ILE A 1 186 ? 4.66872 2.10279 12.91816 1.000 32.05001 186 ILE A N 1
ATOM 1491 C CA . ILE A 1 186 ? 4.14900 2.74736 11.71402 1.000 32.84286 186 ILE A CA 1
ATOM 1492 C C . ILE A 1 186 ? 5.23427 2.85559 10.65225 1.000 36.59047 186 ILE A C 1
ATOM 1493 O O . ILE A 1 186 ? 4.99071 2.60644 9.46512 1.000 37.73653 186 ILE A O 1
ATOM 1498 N N . MET A 1 187 ? 6.44392 3.24328 11.05531 1.000 39.70824 187 MET A N 1
ATOM 1499 C CA . MET A 1 187 ? 7.52648 3.37079 10.08878 1.000 40.57520 187 MET A CA 1
ATOM 1500 C C . MET A 1 187 ? 7.95322 2.01218 9.54897 1.000 39.66671 187 MET A C 1
ATOM 1501 O O . MET A 1 187 ? 8.38283 1.91426 8.39404 1.000 36.33288 187 MET A O 1
ATOM 1506 N N . ASP A 1 188 ? 7.83668 0.95753 10.36002 1.000 34.72117 188 ASP A N 1
ATOM 1507 C CA . ASP A 1 188 ? 8.10325 -0.38836 9.86308 1.000 41.89560 188 ASP A CA 1
ATOM 1508 C C . ASP A 1 188 ? 7.12083 -0.76803 8.76242 1.000 46.70368 188 ASP A C 1
ATOM 1509 O O . ASP A 1 188 ? 7.51526 -1.30953 7.72351 1.000 46.45364 188 ASP A O 1
ATOM 1514 N N . ALA A 1 189 ? 5.83113 -0.48793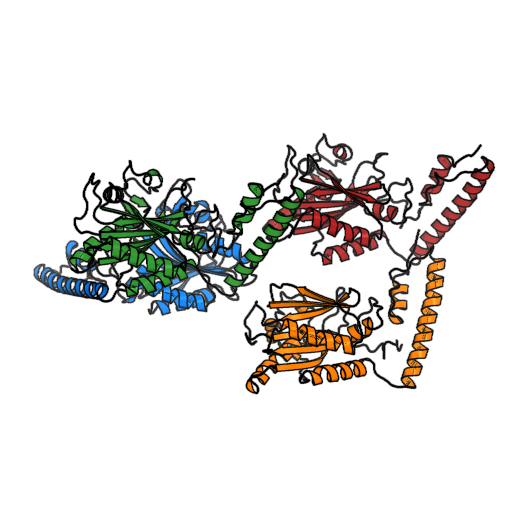 8.97396 1.000 42.09187 189 ALA A N 1
ATOM 1515 C CA . ALA A 1 189 ? 4.83028 -0.79014 7.95475 1.000 43.20984 189 ALA A CA 1
ATOM 1516 C C . ALA A 1 189 ? 5.08975 -0.00010 6.67857 1.000 39.66175 189 ALA A C 1
ATOM 1517 O O . ALA A 1 189 ? 4.92139 -0.52192 5.57044 1.000 46.83644 189 ALA A O 1
ATOM 1519 N N . VAL A 1 190 ? 5.50094 1.26212 6.81399 1.000 40.08732 190 VAL A N 1
ATOM 1520 C CA . VAL A 1 190 ? 5.89785 2.03544 5.64330 1.000 37.83483 190 VAL A CA 1
ATOM 1521 C C . VAL A 1 190 ? 7.22018 1.52191 5.09276 1.000 43.97745 190 VAL A C 1
ATOM 1522 O O . VAL A 1 190 ? 7.43456 1.51538 3.87395 1.000 41.61009 190 VAL A O 1
ATOM 1526 N N . GLY A 1 191 ? 8.11810 1.07543 5.96670 1.000 40.11237 191 GLY A N 1
ATOM 1527 C CA . GLY A 1 191 ? 9.41616 0.59343 5.54273 1.000 40.82461 191 GLY A CA 1
ATOM 1528 C C . GLY A 1 191 ? 10.38287 1.71573 5.22944 1.000 52.41392 191 GLY A C 1
ATOM 1529 O O . GLY A 1 191 ? 11.01567 1.71788 4.16916 1.000 51.89555 191 GLY A O 1
ATOM 1530 N N . VAL A 1 192 ? 10.50659 2.67916 6.14296 1.000 46.16018 192 VAL A N 1
ATOM 1531 C CA . VAL A 1 192 ? 11.38622 3.82475 5.95293 1.000 36.09907 192 VAL A CA 1
ATOM 1532 C C . VAL A 1 192 ? 12.14895 4.09906 7.23960 1.000 48.00226 192 VAL A C 1
ATOM 1533 O O . VAL A 1 192 ? 11.65629 3.85370 8.34525 1.000 49.31067 192 VAL A O 1
ATOM 1537 N N . GLU A 1 193 ? 13.36686 4.60817 7.08256 1.000 54.76993 193 GLU A N 1
ATOM 1538 C CA . GLU A 1 193 ? 14.13181 5.11420 8.20942 1.000 50.42005 193 GLU A CA 1
ATOM 1539 C C . GLU A 1 193 ? 13.60262 6.48213 8.62100 1.000 47.62720 193 GLU A C 1
ATOM 1540 O O . GLU A 1 193 ? 13.07068 7.23892 7.80399 1.000 45.88260 193 GLU A O 1
ATOM 1546 N N . TYR A 1 194 ? 13.75108 6.79592 9.90426 1.000 44.53616 194 TYR A N 1
ATOM 1547 C CA . TYR A 1 194 ? 13.16039 8.00625 10.45105 1.000 41.53805 194 TYR A CA 1
ATOM 1548 C C . TYR A 1 194 ? 13.95978 8.44826 11.66500 1.000 41.74412 194 TYR A C 1
ATOM 1549 O O . TYR A 1 194 ? 14.71363 7.67035 12.25462 1.000 45.24313 194 TYR A O 1
ATOM 1558 N N . THR A 1 195 ? 13.77025 9.70968 12.04294 1.000 46.60516 195 THR A N 1
ATOM 1559 C CA . THR A 1 195 ? 14.36617 10.26464 13.24756 1.000 52.10744 195 THR A CA 1
ATOM 1560 C C . THR A 1 195 ? 13.28318 10.93472 14.07889 1.000 46.34010 195 THR A C 1
ATOM 1561 O O . THR A 1 195 ? 12.26266 11.38440 13.55049 1.000 45.62574 195 THR A O 1
ATOM 1565 N N . THR A 1 196 ? 13.51273 10.98879 15.38927 1.000 41.98202 196 THR A N 1
ATOM 1566 C CA . THR A 1 196 ? 12.59969 11.63139 16.32189 1.000 47.03445 196 THR A CA 1
ATOM 1567 C C . THR A 1 196 ? 13.38071 12.55881 17.24100 1.000 46.60158 196 THR A C 1
ATOM 1568 O O . THR A 1 196 ? 14.54959 12.31393 17.55231 1.000 48.01499 196 THR A O 1
ATOM 1572 N N . SER A 1 197 ? 12.71914 13.62912 17.67450 1.000 45.38736 197 SER A N 1
ATOM 1573 C CA . SER A 1 197 ? 13.32795 14.61537 18.55848 1.000 47.04808 197 SER A CA 1
ATOM 1574 C C . SER A 1 197 ? 12.30912 15.03196 19.60683 1.000 42.06492 197 SER A C 1
ATOM 1575 O O . SER A 1 197 ? 11.25298 15.57386 19.26673 1.000 35.63315 197 SER A O 1
ATOM 1578 N N . ARG A 1 198 ? 12.62401 14.77691 20.87438 1.000 53.35072 198 ARG A N 1
ATOM 1579 C CA . ARG A 1 198 ? 11.77612 15.22961 21.97007 1.000 47.72386 198 ARG A CA 1
ATOM 1580 C C . ARG A 1 198 ? 11.94661 16.73286 22.15086 1.000 46.77264 198 ARG A C 1
ATOM 1581 O O . ARG A 1 198 ? 13.06568 17.21788 22.34596 1.000 53.11503 198 ARG A O 1
ATOM 1589 N N . GLU A 1 199 ? 10.84316 17.47095 22.08636 1.000 48.09392 199 GLU A N 1
ATOM 1590 C CA . GLU A 1 199 ? 10.86744 18.92268 22.17531 1.000 46.96569 199 GLU A CA 1
ATOM 1591 C C . GLU A 1 199 ? 10.05376 19.39753 23.36922 1.000 48.69019 199 GLU A C 1
ATOM 1592 O O . GLU A 1 199 ? 8.99928 18.83398 23.68170 1.000 46.14905 199 GLU A O 1
ATOM 1598 N N . GLU A 1 200 ? 10.55477 20.43555 24.03384 1.000 52.74144 200 GLU A N 1
ATOM 1599 C CA . GLU A 1 200 ? 9.81980 21.05663 25.12374 1.000 53.37188 200 GLU A CA 1
ATOM 1600 C C . GLU A 1 200 ? 8.62920 21.83448 24.57217 1.000 49.77943 200 GLU A C 1
ATOM 1601 O O . GLU A 1 200 ? 8.61623 22.26621 23.41636 1.000 52.62349 200 GLU A O 1
ATOM 1607 N N . SER A 1 201 ? 7.61777 22.01273 25.41623 1.000 50.47991 201 SER A N 1
ATOM 1608 C CA . SER A 1 201 ? 6.38442 22.63979 24.97257 1.000 47.21294 201 SER A CA 1
ATOM 1609 C C . SER A 1 201 ? 5.79310 23.47440 26.09683 1.000 47.84362 201 SER A C 1
ATOM 1610 O O . SER A 1 201 ? 5.82670 23.07484 27.26370 1.000 52.80918 201 SER A O 1
ATOM 1613 N N . ASP A 1 202 ? 5.26628 24.64250 25.73360 1.000 43.57492 202 ASP A N 1
ATOM 1614 C CA . ASP A 1 202 ? 4.42717 25.43001 26.62544 1.000 55.47304 202 ASP A CA 1
ATOM 1615 C C . ASP A 1 202 ? 2.96826 25.00395 26.57107 1.000 56.61842 202 ASP A C 1
ATOM 1616 O O . ASP A 1 202 ? 2.16802 25.47636 27.38424 1.000 48.93020 202 ASP A O 1
ATOM 1621 N N . VAL A 1 203 ? 2.61211 24.13154 25.63240 1.000 49.30330 203 VAL A N 1
ATOM 1622 C CA . VAL A 1 203 ? 1.24207 23.68519 25.43033 1.000 42.41868 203 VAL A CA 1
ATOM 1623 C C . VAL A 1 203 ? 1.04517 22.26314 25.94026 1.000 39.93481 203 VAL A C 1
ATOM 1624 O O . VAL A 1 203 ? 0.09317 21.98052 26.66795 1.000 43.30288 203 VAL A O 1
ATOM 1628 N N . TRP A 1 204 ? 1.93720 21.35484 25.56295 1.000 44.43030 204 TRP A N 1
ATOM 1629 C CA . TRP A 1 204 ? 1.83712 19.94572 25.90780 1.000 40.98679 204 TRP A CA 1
ATOM 1630 C C . TRP A 1 204 ? 2.88748 19.58043 26.94666 1.000 37.49744 204 TRP A C 1
ATOM 1631 O O . TRP A 1 204 ? 3.81993 20.33993 27.22062 1.000 40.98692 204 TRP A O 1
ATOM 1642 N N . VAL A 1 205 ? 2.71109 18.39629 27.53752 1.000 37.30319 205 VAL A N 1
ATOM 1643 C CA . VAL A 1 205 ? 3.72547 17.85702 28.43798 1.000 40.26457 205 VAL A CA 1
ATOM 1644 C C . VAL A 1 205 ? 5.04985 17.71246 27.70347 1.000 44.74581 205 VAL A C 1
ATOM 1645 O O . VAL A 1 205 ? 6.12222 17.98306 28.25761 1.000 40.47248 205 VAL A O 1
ATOM 1649 N N . GLU A 1 206 ? 4.99080 17.30617 26.43968 1.000 48.44636 206 GLU A N 1
ATOM 1650 C CA . GLU A 1 206 ? 6.15673 17.16063 25.58205 1.000 43.80881 206 GLU A CA 1
ATOM 1651 C C . GLU A 1 206 ? 5.65086 16.92304 24.16972 1.000 38.36903 206 GLU A C 1
ATOM 1652 O O . GLU A 1 206 ? 4.52216 16.46687 23.97175 1.000 37.22659 206 GLU A O 1
ATOM 1658 N N . THR A 1 207 ? 6.48963 17.24518 23.19070 1.000 36.80484 207 THR A N 1
ATOM 1659 C CA . THR A 1 207 ? 6.18809 16.95937 21.79758 1.000 41.12660 207 THR A CA 1
ATOM 1660 C C . THR A 1 207 ? 7.30603 16.12146 21.19549 1.000 41.92181 207 THR A C 1
ATOM 1661 O O . THR A 1 207 ? 8.44434 16.12934 21.67077 1.000 45.80085 207 THR A O 1
ATOM 1665 N N . LEU A 1 208 ? 6.95930 15.38512 20.14286 1.000 40.26315 208 LEU A N 1
ATOM 1666 C CA . LEU A 1 208 ? 7.88403 14.47779 19.46753 1.000 38.00922 208 LEU A CA 1
ATOM 1667 C C . LEU A 1 208 ? 7.77836 14.72393 17.96661 1.000 40.91397 208 LEU A C 1
ATOM 1668 O O . LEU A 1 208 ? 6.82247 14.27970 17.32373 1.000 41.20788 208 LEU A O 1
ATOM 1673 N N . ASP A 1 209 ? 8.75623 15.43331 17.41215 1.000 43.32208 209 ASP A N 1
ATOM 1674 C CA . ASP A 1 209 ? 8.80794 15.65649 15.97475 1.000 48.38289 209 ASP A CA 1
ATOM 1675 C C . ASP A 1 209 ? 9.38549 14.42833 15.28248 1.000 44.76358 209 ASP A C 1
ATOM 1676 O O . ASP A 1 209 ? 10.42429 13.90356 15.69453 1.000 44.56154 209 ASP A O 1
ATOM 1681 N N . VAL A 1 210 ? 8.70593 13.96644 14.23664 1.000 46.67806 210 VAL A N 1
ATOM 1682 C CA . VAL A 1 210 ? 9.14482 12.82612 13.44125 1.000 46.93504 210 VAL A CA 1
ATOM 1683 C C . VAL A 1 210 ? 9.56656 13.33924 12.07273 1.000 50.31817 210 VAL A C 1
ATOM 1684 O O . VAL A 1 210 ? 8.82137 14.08641 11.42685 1.000 40.16696 210 VAL A O 1
ATOM 1688 N N . GLU A 1 211 ? 10.75890 12.94095 11.63251 1.000 47.85326 211 GLU A N 1
ATOM 1689 C CA . GLU A 1 211 ? 11.30006 13.36906 10.35194 1.000 55.17835 211 GLU A CA 1
ATOM 1690 C C . GLU A 1 211 ? 11.72210 12.15947 9.53170 1.000 51.77940 211 GLU A C 1
ATOM 1691 O O . GLU A 1 211 ? 12.20010 11.15757 10.07113 1.000 47.42599 211 GLU A O 1
ATOM 1697 N N . ILE A 1 212 ? 11.54052 12.26849 8.21693 1.000 53.77887 212 ILE A N 1
ATOM 1698 C CA . ILE A 1 212 ? 11.97356 11.25529 7.25943 1.000 64.09119 212 ILE A CA 1
ATOM 1699 C C . ILE A 1 212 ? 12.79385 11.95328 6.18405 1.000 62.42695 212 ILE A C 1
ATOM 1700 O O . ILE A 1 212 ? 12.28899 12.85695 5.50601 1.000 58.19252 212 ILE A O 1
ATOM 1705 N N . ASN A 1 213 ? 14.05373 11.53678 6.03183 1.000 63.61228 213 ASN A N 1
ATOM 1706 C CA . ASN A 1 213 ? 14.98201 12.14581 5.07719 1.000 68.04543 213 ASN A CA 1
ATOM 1707 C C . ASN A 1 213 ? 15.12231 13.64561 5.32654 1.000 66.52244 213 ASN A C 1
ATOM 1708 O O . ASN A 1 213 ? 15.25326 14.43986 4.39292 1.000 68.30672 213 ASN A O 1
ATOM 1713 N N . GLY A 1 214 ? 15.08637 14.03733 6.59917 1.000 63.36283 214 GLY A N 1
ATOM 1714 C CA . GLY A 1 214 ? 15.22912 15.42532 6.97984 1.000 56.53844 214 GLY A CA 1
ATOM 1715 C C . GLY A 1 214 ? 13.98173 16.26859 6.84464 1.000 60.45670 214 GLY A C 1
ATOM 1716 O O . GLY A 1 214 ? 14.02269 17.45896 7.18118 1.000 69.28601 214 GLY A O 1
ATOM 1717 N N . THR A 1 215 ? 12.87923 15.70276 6.36373 1.000 54.92454 215 THR A N 1
ATOM 1718 C CA . THR A 1 215 ? 11.61852 16.42239 6.23726 1.000 70.74893 215 THR A CA 1
ATOM 1719 C C . THR A 1 215 ? 10.67829 15.99966 7.35934 1.000 65.05284 215 THR A C 1
ATOM 1720 O O . THR A 1 215 ? 10.44731 14.80302 7.56359 1.000 57.47136 215 THR A O 1
ATOM 1724 N N . GLU A 1 216 ? 10.13929 16.98066 8.08109 1.000 60.09076 216 GLU A N 1
ATOM 1725 C CA . GLU A 1 216 ? 9.27934 16.68956 9.22243 1.000 66.98786 216 GLU A CA 1
ATOM 1726 C C . GLU A 1 216 ? 7.96277 16.08736 8.74424 1.000 60.89854 216 GLU A C 1
ATOM 1727 O O . GLU A 1 216 ? 7.23024 16.70948 7.96745 1.000 52.91922 216 GLU A O 1
ATOM 1733 N N . VAL A 1 217 ? 7.66313 14.87973 9.21159 1.000 48.37660 217 VAL A N 1
ATOM 1734 C CA . VAL A 1 217 ? 6.45951 14.17000 8.79187 1.000 49.79568 217 VAL A CA 1
ATOM 1735 C C . VAL A 1 217 ? 5.28637 14.47170 9.71229 1.000 59.39303 217 VAL A C 1
ATOM 1736 O O . VAL A 1 217 ? 4.17521 14.74447 9.25065 1.000 54.01357 217 VAL A O 1
ATOM 1740 N N . ALA A 1 218 ? 5.51246 14.42599 11.02239 1.000 53.89883 218 ALA A N 1
ATOM 1741 C CA . ALA A 1 218 ? 4.44572 14.63664 11.98950 1.000 47.26024 218 ALA A CA 1
ATOM 1742 C C . ALA A 1 218 ? 5.06042 15.02138 13.32670 1.000 44.29274 218 ALA A C 1
ATOM 1743 O O . ALA A 1 218 ? 6.26964 14.90521 13.53861 1.000 40.55563 218 ALA A O 1
ATOM 1745 N N . SER A 1 219 ? 4.20143 15.47848 14.23241 1.000 40.32943 219 SER A N 1
ATOM 1746 C CA . SER A 1 219 ? 4.60497 15.86015 15.57725 1.000 43.10940 219 SER A CA 1
ATOM 1747 C C . SER A 1 219 ? 3.65177 15.22335 16.57727 1.000 37.45357 219 SER A C 1
ATOM 1748 O O . SER A 1 219 ? 2.43427 15.40897 16.48382 1.000 38.72579 219 SER A O 1
ATOM 1751 N N . GLY A 1 220 ? 4.20602 14.46347 17.52234 1.000 36.57704 220 GLY A N 1
ATOM 1752 C CA . GLY A 1 220 ? 3.40526 13.84592 18.55692 1.000 37.46203 220 GLY A CA 1
ATOM 1753 C C . GLY A 1 220 ? 3.23461 14.74137 19.77392 1.000 39.15834 220 GLY A C 1
ATOM 1754 O O . GLY A 1 220 ? 3.92177 15.74511 19.94127 1.000 40.61632 220 GLY A O 1
ATOM 1755 N N . SER A 1 221 ? 2.29478 14.35549 20.63475 1.000 29.77147 221 SER A N 1
ATOM 1756 C CA . SER A 1 221 ? 1.96239 15.13392 21.81894 1.000 36.94635 221 SER A CA 1
ATOM 1757 C C . SER A 1 221 ? 1.65025 14.18991 22.97022 1.000 36.32743 221 SER A C 1
ATOM 1758 O O . SER A 1 221 ? 1.10535 13.10366 22.76693 1.000 37.26722 221 SER A O 1
ATOM 1761 N N . VAL A 1 222 ? 1.99070 14.61823 24.18509 1.000 39.44399 222 VAL A N 1
ATOM 1762 C CA . VAL A 1 222 ? 1.89502 13.77702 25.37104 1.000 46.81854 222 VAL A CA 1
ATOM 1763 C C . VAL A 1 222 ? 1.07593 14.49774 26.43316 1.000 46.05994 222 VAL A C 1
ATOM 1764 O O . VAL A 1 222 ? 1.11296 15.72769 26.54332 1.000 42.49827 222 VAL A O 1
ATOM 1768 N N . GLY A 1 223 ? 0.30077 13.71662 27.19455 1.000 57.86399 223 GLY A N 1
ATOM 1769 C CA . GLY A 1 223 ? -0.38750 14.19183 28.37216 1.000 38.26562 223 GLY A CA 1
ATOM 1770 C C . GLY A 1 223 ? -1.47236 15.18792 28.03966 1.000 47.49815 223 GLY A C 1
ATOM 1771 O O . GLY A 1 223 ? -1.63881 15.59847 26.88754 1.000 50.87905 223 GLY A O 1
ATOM 1772 N N . PRO A 1 224 ? -2.25417 15.57625 29.04445 1.000 40.06525 224 PRO A N 1
ATOM 1773 C CA . PRO A 1 224 ? -3.19954 16.67805 28.84953 1.000 38.41124 224 PRO A CA 1
ATOM 1774 C C . PRO A 1 224 ? -2.44511 17.96479 28.56481 1.000 41.29181 224 PRO A C 1
ATOM 1775 O O . PRO A 1 224 ? -1.32883 18.17517 29.04621 1.000 37.42444 224 PRO A O 1
ATOM 1779 N N . HIS A 1 225 ? -3.05321 18.81850 27.75041 1.000 39.08443 225 HIS A N 1
ATOM 1780 C CA . HIS A 1 225 ? -2.39859 20.07373 27.43979 1.000 38.71955 225 HIS A CA 1
ATOM 1781 C C . HIS A 1 225 ? -2.63098 21.08318 28.56458 1.000 44.02373 225 HIS A C 1
ATOM 1782 O O . HIS A 1 225 ? -3.46796 20.89566 29.45435 1.000 41.99792 225 HIS A O 1
ATOM 1789 N N . LYS A 1 226 ? -1.86587 22.16949 28.51654 1.000 48.15667 226 LYS A N 1
ATOM 1790 C CA . LYS A 1 226 ? -1.80383 23.13229 29.60670 1.000 48.40102 226 LYS A CA 1
ATOM 1791 C C . LYS A 1 226 ? -2.62300 24.39078 29.35427 1.000 43.35307 226 LYS A C 1
ATOM 1792 O O . LYS A 1 226 ? -2.69768 25.24521 30.24058 1.000 53.94295 226 LYS A O 1
ATOM 1798 N N . LEU A 1 227 ? -3.23550 24.52881 28.18206 1.000 49.70200 227 LEU A N 1
ATOM 1799 C CA . LEU A 1 227 ? -3.89013 25.77945 27.83143 1.000 65.23209 227 LEU A CA 1
ATOM 1800 C C . LEU A 1 227 ? -5.16595 25.98501 28.64078 1.000 79.66880 227 LEU A C 1
ATOM 1801 O O . LEU A 1 227 ? -5.78871 25.03406 29.12163 1.000 62.56016 227 LEU A O 1
ATOM 1806 N N . ASP A 1 228 ? -5.54749 27.25726 28.78440 1.000 146.19574 228 ASP A N 1
ATOM 1807 C CA . ASP A 1 228 ? -6.65948 27.61511 29.66357 1.000 147.54590 228 ASP A CA 1
ATOM 1808 C C . ASP A 1 228 ? -7.97652 26.97608 29.24245 1.000 147.08269 228 ASP A C 1
ATOM 1809 O O . ASP A 1 228 ? -8.65550 26.39809 30.10910 1.000 149.28032 228 ASP A O 1
ATOM 1814 N N . PRO A 1 229 ? -8.41328 27.03723 27.96640 1.000 102.52566 229 PRO A N 1
ATOM 1815 C CA . PRO A 1 229 ? -9.55425 26.20093 27.56949 1.000 82.70987 229 PRO A CA 1
ATOM 1816 C C . PRO A 1 229 ? -9.17445 24.73126 27.64073 1.000 76.79563 229 PRO A C 1
ATOM 1817 O O . PRO A 1 229 ? -8.84388 24.11289 26.62403 1.000 66.03267 229 PRO A O 1
ATOM 1821 N N . ALA A 1 230 ? -9.20996 24.17036 28.84725 1.000 71.10294 230 ALA A N 1
ATOM 1822 C CA . ALA A 1 230 ? -8.65089 22.85200 29.09594 1.000 66.54503 230 ALA A CA 1
ATOM 1823 C C . ALA A 1 230 ? -9.53793 21.75715 28.50524 1.000 61.34643 230 ALA A C 1
ATOM 1824 O O . ALA A 1 230 ? -10.68818 21.97999 28.11665 1.000 50.44214 230 ALA A O 1
ATOM 1826 N N . HIS A 1 231 ? -8.97848 20.55429 28.44431 1.000 53.26176 231 HIS A N 1
ATOM 1827 C CA . HIS A 1 231 ? -9.68413 19.39570 27.92583 1.000 50.45120 231 HIS A CA 1
ATOM 1828 C C . HIS A 1 231 ? -10.33158 18.62084 29.06977 1.000 53.59530 231 HIS A C 1
ATOM 1829 O O . HIS A 1 231 ? -9.94406 18.74287 30.23406 1.000 52.11809 231 HIS A O 1
ATOM 1836 N N . ASP A 1 232 ? -11.33496 17.81261 28.71830 1.000 60.74952 232 ASP A N 1
ATOM 1837 C CA . ASP A 1 232 ? -12.08473 17.07603 29.73078 1.000 49.31500 232 ASP A CA 1
ATOM 1838 C C . ASP A 1 232 ? -11.26226 15.94750 30.34163 1.000 47.12231 232 ASP A C 1
ATOM 1839 O O . ASP A 1 232 ? -11.51531 15.54905 31.48419 1.000 46.76153 232 ASP A O 1
ATOM 1844 N N . VAL A 1 233 ? -10.28440 15.42374 29.60819 1.000 46.11191 233 VAL A N 1
ATOM 1845 C CA . VAL A 1 233 ? -9.48201 14.29437 30.06579 1.000 39.94699 233 VAL A CA 1
ATOM 1846 C C . VAL A 1 233 ? -8.25108 14.81563 30.79308 1.000 41.14004 233 VAL A C 1
ATOM 1847 O O . VAL A 1 233 ? -7.50872 15.65085 30.26209 1.000 42.56515 233 VAL A O 1
ATOM 1851 N N . HIS A 1 234 ? -8.02959 14.32030 32.00941 1.000 42.90717 234 HIS A N 1
ATOM 1852 C CA . HIS A 1 234 ? -6.87095 14.70449 32.80117 1.000 44.51871 234 HIS A CA 1
ATOM 1853 C C . HIS A 1 234 ? -5.88809 13.56271 33.01788 1.000 43.76381 234 HIS A C 1
ATOM 1854 O O . HIS A 1 234 ? -4.86369 13.76412 33.68070 1.000 35.87610 234 HIS A O 1
ATOM 1861 N N . GLU A 1 235 ? -6.16475 12.37720 32.47879 1.000 39.22148 235 GLU A N 1
ATOM 1862 C CA . GLU A 1 235 ? -5.19670 11.29467 32.53351 1.000 37.86576 235 GLU A CA 1
ATOM 1863 C C . GLU A 1 235 ? -4.05528 11.55903 31.55275 1.000 36.97260 235 GLU A C 1
ATOM 1864 O O . GLU A 1 235 ? -4.23264 12.26712 30.55578 1.000 33.75868 235 GLU A O 1
ATOM 1870 N N . PRO A 1 236 ? -2.87288 11.00143 31.81126 1.000 33.96040 236 PRO A N 1
ATOM 1871 C CA . PRO A 1 236 ? -1.79485 11.09064 30.82115 1.000 40.66559 236 PRO A CA 1
ATOM 1872 C C . PRO A 1 236 ? -2.17891 10.35135 29.54912 1.000 38.67167 236 PRO A C 1
ATOM 1873 O O . PRO A 1 236 ? -2.78598 9.27842 29.59127 1.000 34.64909 236 PRO A O 1
ATOM 1877 N N . TRP A 1 237 ? -1.83355 10.94245 28.40969 1.000 37.31452 237 TRP A N 1
ATOM 1878 C CA . TRP A 1 237 ? -2.09251 10.28753 27.13776 1.000 34.82603 237 TRP A CA 1
ATOM 1879 C C . TRP A 1 237 ? -1.11476 10.80623 26.09662 1.000 40.88672 237 TRP A C 1
ATOM 1880 O O . TRP A 1 237 ? -0.58117 11.90949 26.22019 1.000 43.52968 237 TRP A O 1
ATOM 1891 N N . ALA A 1 238 ? -0.87677 9.98727 25.07814 1.000 34.14187 238 ALA A N 1
ATOM 1892 C CA . ALA A 1 238 ? -0.02964 10.35762 23.95740 1.000 34.38915 238 ALA A CA 1
ATOM 1893 C C . ALA A 1 238 ? -0.75363 10.03580 22.66071 1.000 29.24527 238 ALA A C 1
ATOM 1894 O O . ALA A 1 238 ? -1.53910 9.08719 22.58936 1.000 34.33923 238 ALA A O 1
ATOM 1896 N N . GLY A 1 239 ? -0.48288 10.83740 21.63804 1.000 32.54683 239 GLY A N 1
ATOM 1897 C CA . GLY A 1 239 ? -1.08081 10.62296 20.33555 1.000 31.65030 239 GLY A CA 1
ATOM 1898 C C . GLY A 1 239 ? -0.26020 11.29073 19.25928 1.000 34.44568 239 GLY A C 1
ATOM 1899 O O . GLY A 1 239 ? 0.52938 12.20229 19.52817 1.000 32.46865 239 GLY A O 1
ATOM 1900 N N . ILE A 1 240 ? -0.44766 10.81796 18.02971 1.000 34.47313 240 ILE A N 1
ATOM 1901 C CA . ILE A 1 240 ? 0.23178 11.39609 16.87542 1.000 32.57967 240 ILE A CA 1
ATOM 1902 C C . ILE A 1 240 ? -0.57392 11.05800 15.62945 1.000 32.64921 240 ILE A C 1
ATOM 1903 O O . ILE A 1 240 ? -1.16943 9.98144 15.52798 1.000 34.38948 240 ILE A O 1
ATOM 1908 N N . GLY A 1 241 ? -0.60283 11.99932 14.68959 1.000 34.75128 241 GLY A N 1
ATOM 1909 C CA . GLY A 1 241 ? -1.28430 11.80344 13.42702 1.000 35.25267 241 GLY A CA 1
ATOM 1910 C C . GLY A 1 241 ? -0.34360 11.86162 12.24002 1.000 39.66699 241 GLY A C 1
ATOM 1911 O O . GLY A 1 241 ? 0.45418 12.79603 12.11796 1.000 44.16154 241 GLY A O 1
ATOM 1912 N N . PHE A 1 242 ? -0.42505 10.86708 11.35966 1.000 39.08521 242 PHE A N 1
ATOM 1913 C CA . PHE A 1 242 ? 0.41223 10.78744 10.17011 1.000 38.24706 242 PHE A CA 1
ATOM 1914 C C . PHE A 1 242 ? -0.45572 10.91025 8.92806 1.000 38.00152 242 PHE A C 1
ATOM 1915 O O . PHE A 1 242 ? -1.46538 10.20951 8.79996 1.000 35.45601 242 PHE A O 1
ATOM 1923 N N . GLY A 1 243 ? -0.06241 11.79667 8.01761 1.000 29.12527 243 GLY A N 1
ATOM 1924 C CA . GLY A 1 243 ? -0.66743 11.82671 6.70249 1.000 27.95755 243 GLY A CA 1
ATOM 1925 C C . GLY A 1 243 ? -0.16877 10.64862 5.88826 1.000 37.34700 243 GLY A C 1
ATOM 1926 O O . GLY A 1 243 ? 1.03821 10.54573 5.61139 1.000 38.14920 243 GLY A O 1
ATOM 1927 N N . LEU A 1 244 ? -1.07519 9.74905 5.49885 1.000 30.56894 244 LEU A N 1
ATOM 1928 C CA . LEU A 1 244 ? -0.64499 8.48729 4.90351 1.000 32.52252 244 LEU A CA 1
ATOM 1929 C C . LEU A 1 244 ? -0.11863 8.68178 3.48548 1.000 34.36302 244 LEU A C 1
ATOM 1930 O O . LEU A 1 244 ? 0.89246 8.07597 3.11013 1.000 31.99522 244 LEU A O 1
ATOM 1935 N N . GLU A 1 245 ? -0.78483 9.51663 2.68046 1.000 27.94709 245 GLU A N 1
ATOM 1936 C CA . GLU A 1 245 ? -0.26723 9.79720 1.34378 1.000 31.18000 245 GLU A CA 1
ATOM 1937 C C . GLU A 1 245 ? 1.10590 10.44994 1.40617 1.000 39.41015 245 GLU A C 1
ATOM 1938 O O . GLU A 1 245 ? 1.94670 10.21139 0.53189 1.000 39.98499 245 GLU A O 1
ATOM 1944 N N . ARG A 1 246 ? 1.34869 11.27848 2.42439 1.000 33.28299 246 ARG A N 1
ATOM 1945 C CA . ARG A 1 246 ? 2.67807 11.84771 2.61174 1.000 35.20164 246 ARG A CA 1
ATOM 1946 C C . ARG A 1 246 ? 3.70159 10.75933 2.90793 1.000 41.25896 246 ARG A C 1
ATOM 1947 O O . ARG A 1 246 ? 4.82264 10.79459 2.38663 1.000 43.43379 246 ARG A O 1
ATOM 1955 N N . LEU A 1 247 ? 3.33050 9.78097 3.73907 1.000 39.97807 247 LEU A N 1
ATOM 1956 C CA . LEU A 1 247 ? 4.23980 8.68181 4.04380 1.000 34.87052 247 LEU A CA 1
ATOM 1957 C C . LEU A 1 247 ? 4.52793 7.84205 2.80655 1.000 41.51309 247 LEU A C 1
ATOM 1958 O O . LEU A 1 247 ? 5.65445 7.36623 2.62093 1.000 37.21972 247 LEU A O 1
ATOM 1963 N N . LEU A 1 248 ? 3.52105 7.64356 1.95083 1.000 31.03717 248 LEU A N 1
ATOM 1964 C CA . LEU A 1 248 ? 3.74346 6.91226 0.70697 1.000 41.21921 248 LEU A CA 1
ATOM 1965 C C . LEU A 1 248 ? 4.62813 7.70250 -0.25075 1.000 43.79963 248 LEU A C 1
ATOM 1966 O O . LEU A 1 248 ? 5.43995 7.11817 -0.97692 1.000 44.37430 248 LEU A O 1
ATOM 1971 N N . MET A 1 249 ? 4.47989 9.02950 -0.27136 1.000 46.79000 249 MET A N 1
ATOM 1972 C CA . MET A 1 249 ? 5.32543 9.86324 -1.11990 1.000 44.39960 249 MET A CA 1
ATOM 1973 C C . MET A 1 249 ? 6.78042 9.80440 -0.66875 1.000 49.02912 249 MET A C 1
ATOM 1974 O O . MET A 1 249 ? 7.68926 9.63518 -1.48853 1.000 58.93208 249 MET A O 1
ATOM 1979 N N . LEU A 1 250 ? 7.01872 9.93820 0.63469 1.000 48.65911 250 LEU A N 1
ATOM 1980 C CA . LEU A 1 250 ? 8.35869 9.85050 1.20093 1.000 50.28630 250 LEU A CA 1
ATOM 1981 C C . LEU A 1 250 ? 8.86889 8.41982 1.29524 1.000 53.53635 250 LEU A C 1
ATOM 1982 O O . LEU A 1 250 ? 10.02169 8.21473 1.69090 1.000 60.03912 250 LEU A O 1
ATOM 1987 N N . LYS A 1 251 ? 8.03769 7.43466 0.95111 1.000 58.11133 251 LYS A N 1
ATOM 1988 C CA . LYS A 1 251 ? 8.45462 6.03843 1.02304 1.000 57.76245 251 LYS A CA 1
ATOM 1989 C C . LYS A 1 251 ? 9.62326 5.76196 0.08637 1.000 72.40046 251 LYS A C 1
ATOM 1990 O O . LYS A 1 251 ? 10.58172 5.07699 0.46259 1.000 78.15070 251 LYS A O 1
ATOM 1996 N N . ASN A 1 252 ? 9.56735 6.29395 -1.13532 1.000 75.55140 252 ASN A N 1
ATOM 1997 C CA . ASN A 1 252 ? 10.65897 6.13253 -2.08702 1.000 90.97621 252 ASN A CA 1
ATOM 1998 C C . ASN A 1 252 ? 11.86078 7.01398 -1.77010 1.000 90.66720 252 ASN A C 1
ATOM 1999 O O . ASN A 1 252 ? 12.88644 6.89799 -2.44905 1.000 95.91432 252 ASN A O 1
ATOM 2004 N N . GLY A 1 253 ? 11.76094 7.89127 -0.76869 1.000 92.91989 253 GLY A N 1
ATOM 2005 C CA . GLY A 1 253 ? 12.85828 8.71597 -0.32277 1.000 93.36015 253 GLY A CA 1
ATOM 2006 C C . GLY A 1 253 ? 12.84161 10.13474 -0.85872 1.000 98.30226 253 GLY A C 1
ATOM 2007 O O . GLY A 1 253 ? 13.34599 11.04447 -0.19013 1.000 98.86719 253 GLY A O 1
ATOM 2008 N N . LYS A 1 254 ? 12.27486 10.34516 -2.04160 1.000 107.10215 254 LYS A N 1
ATOM 2009 C CA . LYS A 1 254 ? 12.28180 11.65339 -2.67744 1.000 118.29201 254 LYS A CA 1
ATOM 2010 C C . LYS A 1 254 ? 11.00115 12.41808 -2.36353 1.000 123.15269 254 LYS A C 1
ATOM 2011 O O . LYS A 1 254 ? 9.95835 11.83060 -2.06407 1.000 115.61520 254 LYS A O 1
ATOM 2017 N N . SER A 1 255 ? 11.09436 13.74497 -2.43414 1.000 126.25766 255 SER A N 1
ATOM 2018 C CA . SER A 1 255 ? 9.95049 14.62728 -2.23028 1.000 124.58361 255 SER A CA 1
ATOM 2019 C C . SER A 1 255 ? 9.97434 15.69365 -3.31347 1.000 130.66681 255 SER A C 1
ATOM 2020 O O . SER A 1 255 ? 10.95736 16.43032 -3.43744 1.000 130.95295 255 SER A O 1
ATOM 2023 N N . ASN A 1 256 ? 8.89808 15.77409 -4.09458 1.000 125.58885 256 ASN A N 1
ATOM 2024 C CA . ASN A 1 256 ? 8.82319 16.67019 -5.24070 1.000 120.61681 256 ASN A CA 1
ATOM 2025 C C . ASN A 1 256 ? 8.06017 17.95432 -4.94663 1.000 112.13573 256 ASN A C 1
ATOM 2026 O O . ASN A 1 256 ? 7.70857 18.67747 -5.88461 1.000 117.28351 256 ASN A O 1
ATOM 2031 N N . ALA A 1 257 ? 7.78796 18.24797 -3.67456 1.000 101.87640 257 ALA A N 1
ATOM 2032 C CA . ALA A 1 257 ? 7.00337 19.41196 -3.26397 1.000 102.06622 257 ALA A CA 1
ATOM 2033 C C . ALA A 1 257 ? 5.60958 19.41970 -3.88693 1.000 95.91487 257 ALA A C 1
ATOM 2034 O O . ALA A 1 257 ? 4.96148 20.46964 -3.95831 1.000 81.90468 257 ALA A O 1
ATOM 2036 N N . ARG A 1 258 ? 5.13882 18.26241 -4.34543 1.000 92.04564 258 ARG A N 1
ATOM 2037 C CA . ARG A 1 258 ? 3.79111 18.12312 -4.87545 1.000 69.18624 258 ARG A CA 1
ATOM 2038 C C . ARG A 1 258 ? 2.85945 17.70880 -3.74617 1.000 61.07022 258 ARG A C 1
ATOM 2039 O O . ARG A 1 258 ? 3.15797 16.76951 -3.00139 1.000 63.14306 258 ARG A O 1
ATOM 2047 N N . LYS A 1 259 ? 1.73556 18.40801 -3.62458 1.000 62.97577 259 LYS A N 1
ATOM 2048 C CA . LYS A 1 259 ? 0.85205 18.20788 -2.48531 1.000 56.31688 259 LYS A CA 1
ATOM 2049 C C . LYS A 1 259 ? 0.21479 16.82432 -2.52098 1.000 51.78141 259 LYS A C 1
ATOM 2050 O O . LYS A 1 259 ? -0.22169 16.34720 -3.57184 1.000 56.71058 259 LYS A O 1
ATOM 2056 N N . THR A 1 260 ? 0.16716 16.18270 -1.35716 1.000 55.21715 260 THR A N 1
ATOM 2057 C CA . THR A 1 260 ? -0.32739 14.82338 -1.20782 1.000 43.93117 260 THR A CA 1
ATOM 2058 C C . THR A 1 260 ? -1.68613 14.82536 -0.51856 1.000 49.32993 260 THR A C 1
ATOM 2059 O O . THR A 1 260 ? -1.99258 15.71076 0.28476 1.000 52.36922 260 THR A O 1
ATOM 2063 N N . GLY A 1 261 ? -2.49382 13.82500 -0.83732 1.000 41.21705 261 GLY A N 1
ATOM 2064 C CA . GLY A 1 261 ? -3.81834 13.70036 -0.27061 1.000 37.87506 261 GLY A CA 1
ATOM 2065 C C . GLY A 1 261 ? -4.76908 13.08103 -1.27548 1.000 46.35353 261 GLY A C 1
ATOM 2066 O O . GLY A 1 261 ? -4.34822 12.42476 -2.22289 1.000 46.87470 261 GLY A O 1
ATOM 2067 N N . LYS A 1 262 ? -6.06027 13.30576 -1.04021 1.000 47.42246 262 LYS A N 1
ATOM 2068 C CA . LYS A 1 262 ? -7.09707 12.77875 -1.92023 1.000 44.92635 262 LYS A CA 1
ATOM 2069 C C . LYS A 1 262 ? -7.07861 13.52114 -3.24957 1.000 51.76455 262 LYS A C 1
ATOM 2070 O O . LYS A 1 262 ? -7.29401 14.73661 -3.29276 1.000 51.71232 262 LYS A O 1
ATOM 2076 N N . SER A 1 263 ? -6.82908 12.79150 -4.33401 1.000 48.47528 263 SER A N 1
ATOM 2077 C CA . SER A 1 263 ? -6.78149 13.38028 -5.66265 1.000 49.95079 263 SER A CA 1
ATOM 2078 C C . SER A 1 263 ? -7.54514 12.49789 -6.63609 1.000 48.82808 263 SER A C 1
ATOM 2079 O O . SER A 1 263 ? -7.51532 11.26896 -6.52713 1.000 45.27054 263 SER A O 1
ATOM 2082 N N . ILE A 1 264 ? -8.24026 13.13626 -7.58423 1.000 47.27220 264 ILE A N 1
ATOM 2083 C CA . ILE A 1 264 ? -8.90090 12.40895 -8.66242 1.000 51.85463 264 ILE A CA 1
ATOM 2084 C C . ILE A 1 264 ? -7.99882 12.24820 -9.87872 1.000 46.30844 264 ILE A C 1
ATOM 2085 O O . ILE A 1 264 ? -8.37944 11.56623 -10.84063 1.000 54.08642 264 ILE A O 1
ATOM 2090 N N . THR A 1 265 ? -6.80275 12.83571 -9.85747 1.000 47.70171 265 THR A N 1
ATOM 2091 C CA . THR A 1 265 ? -5.88699 12.78577 -10.98735 1.000 52.46289 265 THR A CA 1
ATOM 2092 C C . THR A 1 265 ? -4.77708 11.75511 -10.82564 1.000 49.42415 265 THR A C 1
ATOM 2093 O O . THR A 1 265 ? -3.99939 11.55908 -11.76503 1.000 51.31044 265 THR A O 1
ATOM 2097 N N . TYR A 1 266 ? -4.67970 11.09270 -9.67539 1.000 47.33835 266 TYR A N 1
ATOM 2098 C CA . TYR A 1 266 ? -3.60812 10.13957 -9.43113 1.000 50.07266 266 TYR A CA 1
ATOM 2099 C C . TYR A 1 266 ? -4.17211 8.81236 -8.94482 1.000 53.19914 266 TYR A C 1
ATOM 2100 O O . TYR A 1 266 ? -5.22134 8.75738 -8.29699 1.000 50.56961 266 TYR A O 1
ATOM 2109 N N . LEU A 1 267 ? -3.45423 7.74047 -9.27431 1.000 51.20167 267 LEU A N 1
ATOM 2110 C CA . LEU A 1 267 ? -3.86962 6.38124 -8.93950 1.000 50.08702 267 LEU A CA 1
ATOM 2111 C C . LEU A 1 267 ? -2.60292 5.58168 -8.67195 1.000 46.24027 267 LEU A C 1
ATOM 2112 O O . LEU A 1 267 ? -1.82185 5.33582 -9.59576 1.000 47.45075 267 LEU A O 1
ATOM 2117 N N . ASN A 1 268 ? -2.40428 5.18318 -7.41350 1.000 41.97828 268 ASN A N 1
ATOM 2118 C CA . ASN A 1 268 ? -1.15973 4.55439 -6.95921 1.000 47.11642 268 ASN A CA 1
ATOM 2119 C C . ASN A 1 268 ? 0.06265 5.40025 -7.30570 1.000 48.72333 268 ASN A C 1
ATOM 2120 O O . ASN A 1 268 ? 1.13976 4.86745 -7.58276 1.000 47.53335 268 ASN A O 1
ATOM 2125 N N . GLY A 1 269 ? -0.09296 6.72259 -7.29291 1.000 43.25765 269 GLY A N 1
ATOM 2126 C CA . GLY A 1 269 ? 1.00175 7.61726 -7.59255 1.000 40.19778 269 GLY A CA 1
ATOM 2127 C C . GLY A 1 269 ? 1.23164 7.89000 -9.06160 1.000 42.59874 269 GLY A C 1
ATOM 2128 O O . GLY A 1 269 ? 2.09985 8.70755 -9.39215 1.000 49.66879 269 GLY A O 1
ATOM 2129 N N . TYR A 1 270 ? 0.49158 7.23963 -9.95232 1.000 43.58012 270 TYR A N 1
ATOM 2130 C CA . TYR A 1 270 ? 0.63633 7.44611 -11.38452 1.000 44.16970 270 TYR A CA 1
ATOM 2131 C C . TYR A 1 270 ? -0.40776 8.44029 -11.86920 1.000 43.76035 270 TYR A C 1
ATOM 2132 O O . TYR A 1 270 ? -1.56805 8.39272 -11.45133 1.000 47.17570 270 TYR A O 1
ATOM 2141 N N . LYS A 1 271 ? 0.01638 9.34586 -12.74544 1.000 47.83543 271 LYS A N 1
ATOM 2142 C CA . LYS A 1 271 ? -0.85405 10.40582 -13.23288 1.000 45.54056 271 LYS A CA 1
ATOM 2143 C C . LYS A 1 271 ? -1.81636 9.85300 -14.27630 1.000 51.40946 271 LYS A C 1
ATOM 2144 O O . LYS A 1 271 ? -1.39621 9.20789 -15.24229 1.000 56.72118 271 LYS A O 1
ATOM 2150 N N . LEU A 1 272 ? -3.11239 10.10251 -14.07312 1.000 56.87217 272 LEU A N 1
ATOM 2151 C CA . LEU A 1 272 ? -4.12983 9.59632 -14.98915 1.000 56.18091 272 LEU A CA 1
ATOM 2152 C C . LEU A 1 272 ? -4.30387 10.50520 -16.19808 1.000 57.89684 272 LEU A C 1
ATOM 2153 O O . LEU A 1 272 ? -4.43130 10.02127 -17.32803 1.000 67.06510 272 LEU A O 1
ATOM 2158 N N . ASP A 1 273 ? -4.32022 11.81545 -15.97922 1.000 71.68426 273 ASP A N 1
ATOM 2159 C CA . ASP A 1 273 ? -4.55155 12.77643 -17.04987 1.000 67.84769 273 ASP A CA 1
ATOM 2160 C C . ASP A 1 273 ? -3.23767 13.25249 -17.65943 1.000 63.55407 273 ASP A C 1
ATOM 2161 O O . ASP A 1 273 ? -2.19133 12.63569 -17.45777 1.000 57.37798 273 ASP A O 1
ATOM 2166 N N . MET B 1 1 ? -37.03600 -2.76323 76.90833 1.000 73.98290 1 MET B N 1
ATOM 2167 C CA . MET B 1 1 ? -37.84001 -3.93607 77.22932 1.000 73.15393 1 MET B CA 1
ATOM 2168 C C . MET B 1 1 ? -36.98204 -5.19894 77.24372 1.000 71.25938 1 MET B C 1
ATOM 2169 O O . MET B 1 1 ? -36.45007 -5.59093 78.28364 1.000 64.39988 1 MET B O 1
ATOM 2174 N N . VAL B 1 2 ? -36.84461 -5.82118 76.07685 1.000 63.43845 2 VAL B N 1
ATOM 2175 C CA . VAL B 1 2 ? -36.14232 -7.09269 75.95198 1.000 57.29306 2 VAL B CA 1
ATOM 2176 C C . VAL B 1 2 ? -34.64578 -6.84146 75.82812 1.000 56.70591 2 VAL B C 1
ATOM 2177 O O . VAL B 1 2 ? -34.20958 -5.91367 75.13622 1.000 67.32091 2 VAL B O 1
ATOM 2181 N N . VAL B 1 3 ? -33.84938 -7.66865 76.50630 1.000 42.26366 3 VAL B N 1
ATOM 2182 C CA . VAL B 1 3 ? -32.39805 -7.59270 76.42512 1.000 42.91123 3 VAL B CA 1
ATOM 2183 C C . VAL B 1 3 ? -31.86428 -8.87576 75.80047 1.000 41.54854 3 VAL B C 1
ATOM 2184 O O . VAL B 1 3 ? -32.51115 -9.92629 75.81278 1.000 42.40759 3 VAL B O 1
ATOM 2188 N N . LYS B 1 4 ? -30.66380 -8.77125 75.24356 1.000 39.65676 4 LYS B N 1
ATOM 2189 C CA . LYS B 1 4 ? -29.92374 -9.89615 74.69459 1.000 39.09674 4 LYS B CA 1
ATOM 2190 C C . LYS B 1 4 ? -28.65948 -10.11331 75.51355 1.000 39.30520 4 LYS B C 1
ATOM 2191 O O . LYS B 1 4 ? -28.31575 -9.31170 76.38614 1.000 40.04001 4 LYS B O 1
ATOM 2197 N N . PHE B 1 5 ? -27.97112 -11.21856 75.22499 1.000 36.25482 5 PHE B N 1
ATOM 2198 C CA . PHE B 1 5 ? -26.65932 -11.45880 75.81101 1.000 34.97072 5 PHE B CA 1
ATOM 2199 C C . PHE B 1 5 ? -25.74675 -10.26525 75.56704 1.000 31.30075 5 PHE B C 1
ATOM 2200 O O . PHE B 1 5 ? -25.81584 -9.60591 74.52684 1.000 37.05684 5 PHE B O 1
ATOM 2208 N N . THR B 1 6 ? -24.88541 -9.98538 76.53772 1.000 37.42002 6 THR B N 1
ATOM 2209 C CA . THR B 1 6 ? -23.88286 -8.95611 76.33352 1.000 40.25223 6 THR B CA 1
ATOM 2210 C C . THR B 1 6 ? -22.84409 -9.43291 75.32165 1.000 46.06424 6 THR B C 1
ATOM 2211 O O . THR B 1 6 ? -22.73410 -10.62476 75.01578 1.000 40.80458 6 THR B O 1
ATOM 2215 N N . ASP B 1 7 ? -22.08411 -8.47672 74.78358 1.000 41.71324 7 ASP B N 1
ATOM 2216 C CA . ASP B 1 7 ? -21.02632 -8.83412 73.84427 1.000 51.87388 7 ASP B CA 1
ATOM 2217 C C . ASP B 1 7 ? -19.98195 -9.71854 74.51111 1.000 42.30923 7 ASP B C 1
ATOM 2218 O O . ASP B 1 7 ? -19.42525 -10.62015 73.87594 1.000 45.36829 7 ASP B O 1
ATOM 2223 N N . SER B 1 8 ? -19.70659 -9.47705 75.79422 1.000 31.79165 8 SER B N 1
ATOM 2224 C CA . SER B 1 8 ? -18.80072 -10.34842 76.53501 1.000 44.91983 8 SER B CA 1
ATOM 2225 C C . SER B 1 8 ? -19.37884 -11.75104 76.68200 1.000 44.58401 8 SER B C 1
ATOM 2226 O O . SER B 1 8 ? -18.65322 -12.74421 76.55504 1.000 39.70375 8 SER B O 1
ATOM 2229 N N . GLN B 1 9 ? -20.68351 -11.85261 76.94842 1.000 35.27211 9 GLN B N 1
ATOM 2230 C CA . GLN B 1 9 ? -21.30673 -13.16371 77.09408 1.000 36.09536 9 GLN B CA 1
ATOM 2231 C C . GLN B 1 9 ? -21.35804 -13.90411 75.76298 1.000 40.47283 9 GLN B C 1
ATOM 2232 O O . GLN B 1 9 ? -21.13632 -15.12007 75.71607 1.000 44.32602 9 GLN B O 1
ATOM 2238 N N . ILE B 1 10 ? -21.64975 -13.18952 74.67246 1.000 40.80603 10 ILE B N 1
ATOM 2239 C CA . ILE B 1 10 ? -21.63231 -13.80324 73.34628 1.000 36.43522 10 ILE B CA 1
ATOM 2240 C C . ILE B 1 10 ? -20.25001 -14.36639 73.03905 1.000 33.75561 10 ILE B C 1
ATOM 2241 O O . ILE B 1 10 ? -20.11880 -15.45593 72.46715 1.000 34.04179 10 ILE B O 1
ATOM 2246 N N . GLN B 1 11 ? -19.19765 -13.64387 73.43336 1.000 36.48523 11 GLN B N 1
ATOM 2247 C CA . GLN B 1 11 ? -17.83866 -14.09666 73.15290 1.000 38.05635 11 GLN B CA 1
ATOM 2248 C C . GLN B 1 11 ? -17.47114 -15.31645 73.98768 1.000 44.98724 11 GLN B C 1
ATOM 2249 O O . GLN B 1 11 ? -16.79705 -16.22812 73.49466 1.000 49.59397 11 GLN B O 1
ATOM 2255 N N . HIS B 1 12 ? -17.89045 -15.34872 75.25525 1.000 42.10753 12 HIS B N 1
ATOM 2256 C CA . HIS B 1 12 ? -17.62366 -16.51722 76.08868 1.000 35.05165 12 HIS B CA 1
ATOM 2257 C C . HIS B 1 12 ? -18.32663 -17.75020 75.53737 1.000 41.36172 12 HIS B C 1
ATOM 2258 O O . HIS B 1 12 ? -17.73435 -18.83175 75.45316 1.000 43.28282 12 HIS B O 1
ATOM 2265 N N . LEU B 1 13 ? -19.59766 -17.60315 75.15466 1.000 37.78613 13 LEU B N 1
ATOM 2266 C CA . LEU B 1 13 ? -20.34968 -18.73720 74.62937 1.000 38.94032 13 LEU B CA 1
ATOM 2267 C C . LEU B 1 13 ? -19.79185 -19.20054 73.28848 1.000 45.75485 13 LEU B C 1
ATOM 2268 O O . LEU B 1 13 ? -19.78880 -20.40099 72.99454 1.000 44.46168 13 LEU B O 1
ATOM 2273 N N . MET B 1 14 ? -19.31321 -18.26408 72.46422 1.000 44.82071 14 MET B N 1
ATOM 2274 C CA . MET B 1 14 ? -18.77156 -18.62759 71.15854 1.000 51.62176 14 MET B CA 1
ATOM 2275 C C . MET B 1 14 ? -17.50540 -19.46401 71.28052 1.000 48.04945 14 MET B C 1
ATOM 2276 O O . MET B 1 14 ? -17.23715 -20.30629 70.41712 1.000 51.64436 14 MET B O 1
ATOM 2281 N N . GLU B 1 15 ? -16.71850 -19.24892 72.33690 1.000 45.15266 15 GLU B N 1
ATOM 2282 C CA . GLU B 1 15 ? -15.45435 -19.96363 72.47418 1.000 50.13057 15 GLU B CA 1
ATOM 2283 C C . GLU B 1 15 ? -15.66089 -21.43594 72.80805 1.000 52.53854 15 GLU B C 1
ATOM 2284 O O . GLU B 1 15 ? -14.79735 -22.26317 72.49764 1.000 49.45821 15 GLU B O 1
ATOM 2290 N N . TYR B 1 16 ? -16.78270 -21.78389 73.43740 1.000 53.12948 16 TYR B N 1
ATOM 2291 C CA . TYR B 1 16 ? -17.03176 -23.14740 73.88428 1.000 43.85201 16 TYR B CA 1
ATOM 2292 C C . TYR B 1 16 ? -18.16316 -23.83176 73.13395 1.000 46.18637 16 TYR B C 1
ATOM 2293 O O . TYR B 1 16 ? -18.47867 -24.98542 73.44208 1.000 61.24333 16 TYR B O 1
ATOM 2302 N N . GLY B 1 17 ? -18.78651 -23.16229 72.16608 1.000 53.78657 17 GLY B N 1
ATOM 2303 C CA . GLY B 1 17 ? -19.91245 -23.75021 71.47021 1.000 65.21692 17 GLY B CA 1
ATOM 2304 C C . GLY B 1 17 ? -19.99121 -23.28775 70.03205 1.000 86.49328 17 GLY B C 1
ATOM 2305 O O . GLY B 1 17 ? -19.23880 -22.41703 69.58781 1.000 84.61895 17 GLY B O 1
ATOM 2306 N N . ASP B 1 18 ? -20.93119 -23.89220 69.30365 1.000 98.44001 18 ASP B N 1
ATOM 2307 C CA . ASP B 1 18 ? -21.14474 -23.59638 67.89532 1.000 93.94085 18 ASP B CA 1
ATOM 2308 C C . ASP B 1 18 ? -22.50362 -22.97124 67.61277 1.000 89.44982 18 ASP B C 1
ATOM 2309 O O . ASP B 1 18 ? -22.72088 -22.47818 66.50033 1.000 87.87495 18 ASP B O 1
ATOM 2314 N N . ASN B 1 19 ? -23.41543 -22.97166 68.58142 1.000 85.13961 19 ASN B N 1
ATOM 2315 C CA . ASN B 1 19 ? -24.73893 -22.41064 68.37014 1.000 80.62386 19 ASN B CA 1
ATOM 2316 C C . ASN B 1 19 ? -24.64949 -20.89649 68.18064 1.000 74.77123 19 ASN B C 1
ATOM 2317 O O . ASN B 1 19 ? -23.61476 -20.26810 68.42191 1.000 76.85603 19 ASN B O 1
ATOM 2322 N N . ASP B 1 20 ? -25.75293 -20.30916 67.73080 1.000 62.22810 20 ASP B N 1
ATOM 2323 C CA . ASP B 1 20 ? -25.84060 -18.86962 67.50170 1.000 70.48223 20 ASP B CA 1
ATOM 2324 C C . ASP B 1 20 ? -26.69245 -18.26910 68.61696 1.000 65.03711 20 ASP B C 1
ATOM 2325 O O . ASP B 1 20 ? -27.91884 -18.20365 68.51839 1.000 68.95945 20 ASP B O 1
ATOM 2330 N N . TRP B 1 21 ? -26.02886 -17.82825 69.68321 1.000 62.28316 21 TRP B N 1
ATOM 2331 C CA . TRP B 1 21 ? -26.71113 -17.18868 70.79996 1.000 65.50062 21 TRP B CA 1
ATOM 2332 C C . TRP B 1 21 ? -26.98713 -15.71209 70.55722 1.000 62.58765 21 TRP B C 1
ATOM 2333 O O . TRP B 1 21 ? -27.59420 -15.06483 71.41637 1.000 59.87231 21 TRP B O 1
ATOM 2344 N N . SER B 1 22 ? -26.56486 -15.16819 69.41351 1.000 63.83596 22 SER B N 1
ATOM 2345 C CA . SER B 1 22 ? -26.75132 -13.74802 69.14339 1.000 66.91398 22 SER B CA 1
ATOM 2346 C C . SER B 1 22 ? -28.21741 -13.37056 68.97519 1.000 65.97167 22 SER B C 1
ATOM 2347 O O . SER B 1 22 ? -28.54521 -12.18159 69.02529 1.000 64.41774 22 SER B O 1
ATOM 2350 N N . GLU B 1 23 ? -29.10281 -14.34447 68.77869 1.000 76.06625 23 GLU B N 1
ATOM 2351 C CA . GLU B 1 23 ? -30.52751 -14.08193 68.62933 1.000 77.65744 23 GLU B CA 1
ATOM 2352 C C . GLU B 1 23 ? -31.32964 -14.41494 69.88024 1.000 71.15996 23 GLU B C 1
ATOM 2353 O O . GLU B 1 23 ? -32.55562 -14.26316 69.87231 1.000 68.89622 23 GLU B O 1
ATOM 2359 N N . ALA B 1 24 ? -30.67456 -14.86097 70.94884 1.000 60.45032 24 ALA B N 1
ATOM 2360 C CA . ALA B 1 24 ? -31.38244 -15.17727 72.18122 1.000 60.28862 24 ALA B CA 1
ATOM 2361 C C . ALA B 1 24 ? -31.86573 -13.90128 72.85927 1.000 55.83062 24 ALA B C 1
ATOM 2362 O O . ALA B 1 24 ? -31.12774 -12.91838 72.97054 1.000 48.25051 24 ALA B O 1
ATOM 2364 N N . GLU B 1 25 ? -33.11606 -13.92341 73.31545 1.000 56.77969 25 GLU B N 1
ATOM 2365 C CA . GLU B 1 25 ? -33.74719 -12.77270 73.94091 1.000 53.70974 25 GLU B CA 1
ATOM 2366 C C . GLU B 1 25 ? -34.27622 -13.16007 75.31389 1.000 46.70921 25 GLU B C 1
ATOM 2367 O O . GLU B 1 25 ? -34.69110 -14.30048 75.53766 1.000 43.33174 25 GLU B O 1
ATOM 2373 N N . PHE B 1 26 ? -34.25936 -12.19623 76.23439 1.000 42.94430 26 PHE B N 1
ATOM 2374 C CA . PHE B 1 26 ? -34.64404 -12.44676 77.61613 1.000 46.81362 26 PHE B CA 1
ATOM 2375 C C . PHE B 1 26 ? -35.44886 -11.26963 78.14618 1.000 47.09377 26 PHE B C 1
ATOM 2376 O O . PHE B 1 26 ? -35.35741 -10.14787 77.64192 1.000 55.13644 26 PHE B O 1
ATOM 2384 N N . GLU B 1 27 ? -36.23774 -11.54301 79.18670 1.000 46.79493 27 GLU B N 1
ATOM 2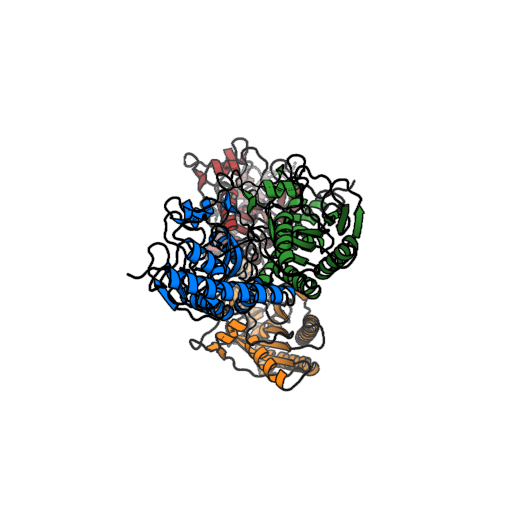385 C CA . GLU B 1 27 ? -37.12695 -10.52341 79.73327 1.000 54.36070 27 GLU B CA 1
ATOM 2386 C C . GLU B 1 27 ? -36.34009 -9.34794 80.30100 1.000 54.90444 27 GLU B C 1
ATOM 2387 O O . GLU B 1 27 ? -36.64719 -8.18507 80.01467 1.000 56.30672 27 GLU B O 1
ATOM 2393 N N . ASP B 1 28 ? -35.32178 -9.62723 81.10890 1.000 39.40932 28 ASP B N 1
ATOM 2394 C CA . ASP B 1 28 ? -34.54724 -8.56343 81.73384 1.000 41.43024 28 ASP B CA 1
ATOM 2395 C C . ASP B 1 28 ? -33.11734 -9.04974 81.94737 1.000 42.53384 28 ASP B C 1
ATOM 2396 O O . ASP B 1 28 ? -32.72983 -10.12591 81.48172 1.000 44.10728 28 ASP B O 1
ATOM 2401 N N . ALA B 1 29 ? -32.33218 -8.24190 82.66430 1.000 40.37168 29 ALA B N 1
ATOM 2402 C CA . ALA B 1 29 ? -30.93240 -8.57497 82.90044 1.000 34.59216 29 ALA B CA 1
ATOM 2403 C C . ALA B 1 29 ? -30.79449 -9.82617 83.75685 1.000 38.91407 29 ALA B C 1
ATOM 2404 O O . ALA B 1 29 ? -29.89727 -10.64667 83.52806 1.000 38.65693 29 ALA B O 1
ATOM 2406 N N . ALA B 1 30 ? -31.67424 -9.98762 84.75021 1.000 35.56711 30 ALA B N 1
ATOM 2407 C CA . ALA B 1 30 ? -31.57756 -11.13013 85.65363 1.000 35.31228 30 ALA B CA 1
ATOM 2408 C C . ALA B 1 30 ? -31.76100 -12.44457 84.90800 1.000 38.44800 30 ALA B C 1
ATOM 2409 O O . ALA B 1 30 ? -31.02719 -13.40947 85.14944 1.000 43.24803 30 ALA B O 1
ATOM 2411 N N . ALA B 1 31 ? -32.73410 -12.50170 83.99594 1.000 34.36225 31 ALA B N 1
ATOM 2412 C CA . ALA B 1 31 ? -32.96106 -13.72574 83.23453 1.000 45.65544 31 ALA B CA 1
ATOM 2413 C C . ALA B 1 31 ? -31.81135 -14.00122 82.27347 1.000 44.68700 31 ALA B C 1
ATOM 2414 O O . ALA B 1 31 ? -31.45651 -15.16180 82.03729 1.000 41.09006 31 ALA B O 1
ATOM 2416 N N . ARG B 1 32 ? -31.22017 -12.94519 81.71188 1.000 41.37228 32 ARG B N 1
ATOM 2417 C CA . ARG B 1 32 ? -30.10251 -13.10744 80.78843 1.000 38.37475 32 ARG B CA 1
ATOM 2418 C C . ARG B 1 32 ? -28.87814 -13.67649 81.49702 1.000 35.12641 32 ARG B C 1
ATOM 2419 O O . ARG B 1 32 ? -28.27358 -14.65009 81.02931 1.000 32.75089 32 ARG B O 1
ATOM 2427 N N . ASP B 1 33 ? -28.49493 -13.07680 82.62810 1.000 36.12137 33 ASP B N 1
ATOM 2428 C CA . ASP B 1 33 ? -27.34403 -13.57407 83.37543 1.000 37.59724 33 ASP B CA 1
ATOM 2429 C C . ASP B 1 33 ? -27.59430 -14.97730 83.91085 1.000 39.47057 33 ASP B C 1
ATOM 2430 O O . ASP B 1 33 ? -26.67138 -15.79640 83.97546 1.000 35.48555 33 ASP B O 1
ATOM 2435 N N . LYS B 1 34 ? -28.83712 -15.27105 84.30033 1.000 44.75757 34 LYS B N 1
ATOM 2436 C CA . LYS B 1 34 ? -29.17099 -16.61074 84.77148 1.000 42.47963 34 LYS B CA 1
ATOM 2437 C C . LYS B 1 34 ? -28.99023 -17.64259 83.66709 1.000 44.13324 34 LYS B C 1
ATOM 2438 O O . LYS B 1 34 ? -28.44433 -18.72761 83.90160 1.000 43.40875 34 LYS B O 1
ATOM 2444 N N . GLU B 1 35 ? -29.43438 -17.32100 82.45162 1.000 43.47300 35 GLU B N 1
ATOM 2445 C CA . GLU B 1 35 ? -29.28981 -18.26885 81.35443 1.000 35.91122 35 GLU B CA 1
ATOM 2446 C C . GLU B 1 35 ? -27.84387 -18.37899 80.89169 1.000 40.27456 35 GLU B C 1
ATOM 2447 O O . GLU B 1 35 ? -27.41559 -19.45580 80.46297 1.000 37.55447 35 GLU B O 1
ATOM 2453 N N . PHE B 1 36 ? -27.07630 -17.29088 80.96984 1.000 32.58782 36 PHE B N 1
ATOM 2454 C CA . PHE B 1 36 ? -25.67818 -17.36289 80.56026 1.000 39.43731 36 PHE B CA 1
ATOM 2455 C C . PHE B 1 36 ? -24.86273 -18.21450 81.52475 1.000 37.25228 36 PHE B C 1
ATOM 2456 O O . PHE B 1 36 ? -24.06963 -19.06027 81.09718 1.000 38.50825 36 PHE B O 1
ATOM 2464 N N . SER B 1 37 ? -25.02412 -17.98603 82.83181 1.000 39.23774 37 SER B N 1
ATOM 2465 C CA . SER B 1 37 ? -24.28729 -18.76935 83.82019 1.000 35.48187 37 SER B CA 1
ATOM 2466 C C . SER B 1 37 ? -24.56197 -20.25740 83.65106 1.000 37.93484 37 SER B C 1
ATOM 2467 O O . SER B 1 37 ? -23.63944 -21.08013 83.67371 1.000 38.98922 37 SER B O 1
ATOM 2470 N N . SER B 1 38 ? -25.83203 -20.61919 83.47369 1.000 31.71448 38 SER B N 1
ATOM 2471 C CA . SER B 1 38 ? -26.17971 -22.01420 83.23628 1.000 30.96923 38 SER B CA 1
ATOM 2472 C C . SER B 1 38 ? -25.57369 -22.51463 81.93057 1.000 38.92150 38 SER B C 1
ATOM 2473 O O . SER B 1 38 ? -24.90009 -23.55157 81.90125 1.000 38.50228 38 SER B O 1
ATOM 2476 N N . GLN B 1 39 ? -25.79239 -21.77659 80.83856 1.000 33.22902 39 GLN B N 1
ATOM 2477 C CA . GLN B 1 39 ? -25.33829 -22.22976 79.52763 1.000 31.86103 39 GLN B CA 1
ATOM 2478 C C . GLN B 1 39 ? -23.81788 -22.29440 79.44981 1.000 29.21645 39 GLN B C 1
ATOM 2479 O O . GLN B 1 39 ? -23.26392 -23.21544 78.83876 1.000 29.28378 39 GLN B O 1
ATOM 2485 N N . PHE B 1 40 ? -23.12597 -21.32518 80.05437 1.000 29.27216 40 PHE B N 1
ATOM 2486 C CA . PHE B 1 40 ? -21.66608 -21.33197 80.01831 1.000 33.16820 40 PHE B CA 1
ATOM 2487 C C . PHE B 1 40 ? -21.09593 -22.50169 80.81242 1.000 41.79223 40 PHE B C 1
ATOM 2488 O O . PHE B 1 40 ? -20.14110 -23.15182 80.36911 1.000 41.67147 40 PHE B O 1
ATOM 2496 N N . SER B 1 41 ? -21.66379 -22.78215 81.98979 1.000 37.93291 41 SER B N 1
ATOM 2497 C CA . SER B 1 41 ? -21.21064 -23.92824 82.77271 1.000 32.23085 41 SER B CA 1
ATOM 2498 C C . SER B 1 41 ? -21.47283 -25.23681 82.03756 1.000 40.15313 41 SER B C 1
ATOM 2499 O O . SER B 1 41 ? -20.66468 -26.16910 82.11285 1.000 41.13800 41 SER B O 1
ATOM 2502 N N . LYS B 1 42 ? -22.59441 -25.32258 81.31408 1.000 37.73252 42 LYS B N 1
ATOM 2503 C CA . LYS B 1 42 ? -22.87982 -26.52361 80.53512 1.000 28.50062 42 LYS B CA 1
ATOM 2504 C C . LYS B 1 42 ? -21.86904 -26.70211 79.41147 1.000 43.16640 42 LYS B C 1
ATOM 2505 O O . LYS B 1 42 ? -21.36509 -27.80980 79.19281 1.000 43.89330 42 LYS B O 1
ATOM 2511 N N . LEU B 1 43 ? -21.55562 -25.62043 78.69066 1.000 42.24040 43 LEU B N 1
ATOM 2512 C CA . LEU B 1 43 ? -20.59362 -25.71181 77.59546 1.000 46.68095 43 LEU B CA 1
ATOM 2513 C C . LEU B 1 43 ? -19.20148 -26.05788 78.10722 1.000 43.85161 43 LEU B C 1
ATOM 2514 O O . LEU B 1 43 ? -18.50897 -26.89518 77.51812 1.000 43.73917 43 LEU B O 1
ATOM 2519 N N . LYS B 1 44 ? -18.77327 -25.42186 79.19953 1.000 40.54959 44 LYS B N 1
ATOM 2520 C CA . LYS B 1 44 ? -17.44526 -25.69643 79.73490 1.000 46.10847 44 LYS B CA 1
ATOM 2521 C C . LYS B 1 44 ? -17.36216 -27.10968 80.29752 1.000 45.61630 44 LYS B C 1
ATOM 2522 O O . LYS B 1 44 ? -16.33397 -27.78209 80.15379 1.000 44.42179 44 LYS B O 1
ATOM 2528 N N . SER B 1 45 ? -18.43862 -27.58095 80.93068 1.000 37.28996 45 SER B N 1
ATOM 2529 C CA . SER B 1 45 ? -18.46054 -28.95211 81.42744 1.000 42.32187 45 SER B CA 1
ATOM 2530 C C . SER B 1 45 ? -18.40350 -29.95454 80.28107 1.000 41.70700 45 SER B C 1
ATOM 2531 O O . SER B 1 45 ? -17.68006 -30.95452 80.35919 1.000 42.09523 45 SER B O 1
ATOM 2534 N N . ALA B 1 46 ? -19.15896 -29.70413 79.20846 1.000 40.86446 46 ALA B N 1
ATOM 2535 C CA . ALA B 1 46 ? -19.13609 -30.60539 78.06085 1.000 38.14145 46 ALA B CA 1
ATOM 2536 C C . ALA B 1 46 ? -17.80883 -30.52372 77.31848 1.000 38.69697 46 ALA B C 1
ATOM 2537 O O . ALA B 1 46 ? -17.32782 -31.52889 76.78139 1.000 45.03781 46 ALA B O 1
ATOM 2539 N N . ASN B 1 47 ? -17.20772 -29.33438 77.27127 1.000 37.92766 47 ASN B N 1
ATOM 2540 C CA . ASN B 1 47 ? -15.92358 -29.17422 76.59750 1.000 45.75978 47 ASN B CA 1
ATOM 2541 C C . ASN B 1 47 ? -14.85419 -30.04180 77.24702 1.000 41.74535 47 ASN B C 1
ATOM 2542 O O . ASN B 1 47 ? -14.08565 -30.72272 76.55842 1.000 35.24020 47 ASN B O 1
ATOM 2547 N N . ASP B 1 48 ? -14.79157 -30.02750 78.57994 1.000 40.60781 48 ASP B N 1
ATOM 2548 C CA . ASP B 1 48 ? -13.77988 -30.80905 79.28170 1.000 46.16859 48 ASP B CA 1
ATOM 2549 C C . ASP B 1 48 ? -14.05230 -32.30372 79.16188 1.000 38.56352 48 ASP B C 1
ATOM 2550 O O . ASP B 1 48 ? -13.11512 -33.10500 79.07572 1.000 39.29007 48 ASP B O 1
ATOM 2555 N N . LYS B 1 49 ? -15.32837 -32.69498 79.15411 1.000 33.49828 49 LYS B N 1
ATOM 2556 C CA . LYS B 1 49 ? -15.67962 -34.09956 78.96852 1.000 36.14669 49 LYS B CA 1
ATOM 2557 C C . LYS B 1 49 ? -15.18686 -34.61254 77.62079 1.000 37.30431 49 LYS B C 1
ATOM 2558 O O . LYS B 1 49 ? -14.50639 -35.64302 77.54620 1.000 36.62351 49 LYS B O 1
ATOM 2564 N N . GLY B 1 50 ? -15.52156 -33.90113 76.54172 1.000 37.28365 50 GLY B N 1
ATOM 2565 C CA . GLY B 1 50 ? -15.06331 -34.31440 75.22549 1.000 32.16704 50 GLY B CA 1
ATOM 2566 C C . GLY B 1 50 ? -13.55282 -34.27826 75.09601 1.000 35.41382 50 GLY B C 1
ATOM 2567 O O . GLY B 1 50 ? -12.95469 -35.14112 74.45042 1.000 38.56590 50 GLY B O 1
ATOM 2568 N N . LEU B 1 51 ? -12.91439 -33.28735 75.72162 1.000 36.42999 51 LEU B N 1
ATOM 2569 C CA . LEU B 1 51 ? -11.46052 -33.18164 75.65530 1.000 34.96393 51 LEU B CA 1
ATOM 2570 C C . LEU B 1 51 ? -10.78575 -34.35981 76.35279 1.000 45.89436 51 LEU B C 1
ATOM 2571 O O . LEU B 1 51 ? -9.74070 -34.84308 75.89973 1.000 40.67247 51 LEU B O 1
ATOM 2576 N N . LYS B 1 52 ? -11.36772 -34.83620 77.45846 1.000 42.50024 52 LYS B N 1
ATOM 2577 C CA . LYS B 1 52 ? -10.85309 -36.04225 78.10105 1.000 39.12790 52 LYS B CA 1
ATOM 2578 C C . LYS B 1 52 ? -11.07436 -37.26940 77.22596 1.000 39.53875 52 LYS B C 1
ATOM 2579 O O . LYS B 1 52 ? -10.24463 -38.18623 77.21134 1.000 42.93988 52 LYS B O 1
ATOM 2585 N N . ASP B 1 53 ? -12.19039 -37.30685 76.49330 1.000 37.39985 53 ASP B N 1
ATOM 2586 C CA . ASP B 1 53 ? -12.46154 -38.44278 75.61843 1.000 38.98735 53 ASP B CA 1
ATOM 2587 C C . ASP B 1 53 ? -11.44287 -38.53104 74.48845 1.000 43.67562 53 ASP B C 1
ATOM 2588 O O . ASP B 1 53 ? -11.07465 -39.63182 74.06156 1.000 46.24499 53 ASP B O 1
ATOM 2593 N N . VAL B 1 54 ? -10.98005 -37.38374 73.98550 1.000 38.84860 54 VAL B N 1
ATOM 2594 C CA . VAL B 1 54 ? -9.98696 -37.39989 72.91641 1.000 41.03203 54 VAL B CA 1
ATOM 2595 C C . VAL B 1 54 ? -8.66832 -37.96416 73.42603 1.000 36.82176 54 VAL B C 1
ATOM 2596 O O . VAL B 1 54 ? -8.03053 -38.78549 72.75793 1.000 35.31033 54 VAL B O 1
ATOM 2600 N N . ILE B 1 55 ? -8.23697 -37.53313 74.61334 1.000 36.21287 55 ILE B N 1
ATOM 2601 C CA . ILE B 1 55 ? -7.03483 -38.10037 75.21758 1.000 41.71197 55 ILE B CA 1
ATOM 2602 C C . ILE B 1 55 ? -7.18876 -39.60644 75.38673 1.000 48.18555 55 ILE B C 1
ATOM 2603 O O . ILE B 1 55 ? -6.24798 -40.37456 75.14854 1.000 41.92838 55 ILE B O 1
ATOM 2608 N N . ALA B 1 56 ? -8.38649 -40.05355 75.77410 1.000 39.81885 56 ALA B N 1
ATOM 2609 C CA . ALA B 1 56 ? -8.62709 -41.48220 75.94412 1.000 41.70829 56 ALA B CA 1
ATOM 2610 C C . ALA B 1 56 ? -8.73463 -42.19246 74.60035 1.000 43.10685 56 ALA B C 1
ATOM 2611 O O . ALA B 1 56 ? -8.15755 -43.26937 74.41496 1.000 48.58971 56 ALA B O 1
ATOM 2613 N N . ASN B 1 57 ? -9.47366 -41.61186 73.65361 1.000 43.28064 57 ASN B N 1
ATOM 2614 C CA . ASN B 1 57 ? -9.67222 -42.18793 72.32386 1.000 39.37435 57 ASN B CA 1
ATOM 2615 C C . ASN B 1 57 ? -9.17220 -41.18906 71.28833 1.000 43.10625 57 ASN B C 1
ATOM 2616 O O . ASN B 1 57 ? -9.95337 -40.37836 70.76353 1.000 38.78838 57 ASN B O 1
ATOM 2621 N N . PRO B 1 58 ? -7.87929 -41.21090 70.96421 1.000 39.11124 58 PRO B N 1
ATOM 2622 C CA . PRO B 1 58 ? -7.32467 -40.18773 70.07092 1.000 34.97020 58 PRO B CA 1
ATOM 2623 C C . PRO B 1 58 ? -7.91215 -40.25379 68.66909 1.000 30.29378 58 PRO B C 1
ATOM 2624 O O . PRO B 1 58 ? -8.22977 -41.32375 68.14519 1.000 39.56680 58 PRO B O 1
ATOM 2628 N N . ARG B 1 59 ? -8.05191 -39.07613 68.06992 1.000 36.23827 59 ARG B N 1
ATOM 2629 C CA . ARG B 1 59 ? -8.60077 -38.88914 66.73527 1.000 36.93172 59 ARG B CA 1
ATOM 2630 C C . ARG B 1 59 ? -8.35792 -37.43768 66.35154 1.000 36.19034 59 ARG B C 1
ATOM 2631 O O . ARG B 1 59 ? -8.16698 -36.57787 67.21626 1.000 35.72241 59 ARG B O 1
ATOM 2639 N N . ASN B 1 60 ? -8.35244 -37.17489 65.04673 1.000 38.96296 60 ASN B N 1
ATOM 2640 C CA . ASN B 1 60 ? -8.24662 -35.81505 64.52604 1.000 31.91538 60 ASN B CA 1
ATOM 2641 C C . ASN B 1 60 ? -9.28605 -35.65375 63.42723 1.000 39.23160 60 ASN B C 1
ATOM 2642 O O . ASN B 1 60 ? -9.15543 -36.25043 62.35318 1.000 32.88624 60 ASN B O 1
ATOM 2647 N N . ASP B 1 61 ? -10.31259 -34.84333 63.69824 1.000 32.44816 61 ASP B N 1
ATOM 2648 C CA . ASP B 1 61 ? -11.41172 -34.69328 62.75061 1.000 37.19685 61 ASP B CA 1
ATOM 2649 C C . ASP B 1 61 ? -10.92576 -34.15213 61.41156 1.000 35.44951 61 ASP B C 1
ATOM 2650 O O . ASP B 1 61 ? -11.37828 -34.60443 60.35378 1.000 32.46130 61 ASP B O 1
ATOM 2655 N N . LEU B 1 62 ? -10.00546 -33.18347 61.43537 1.000 30.04584 62 LEU B N 1
ATOM 2656 C CA . LEU B 1 62 ? -9.50758 -32.60488 60.19051 1.000 31.92325 62 LEU B CA 1
ATOM 2657 C C . LEU B 1 62 ? -8.79223 -33.65400 59.34671 1.000 34.24065 62 LEU B C 1
ATOM 2658 O O . LEU B 1 62 ? -9.01909 -33.75276 58.13542 1.000 24.52611 62 LEU B O 1
ATOM 2663 N N . THR B 1 63 ? -7.93361 -34.46046 59.97704 1.000 36.57340 63 THR B N 1
ATOM 2664 C CA . THR B 1 63 ? -7.24236 -35.52003 59.24916 1.000 27.04540 63 THR B CA 1
ATOM 2665 C C . THR B 1 63 ? -8.22776 -36.54218 58.69864 1.000 32.63762 63 THR B C 1
ATOM 2666 O O . THR B 1 63 ? -8.07520 -37.01687 57.56660 1.000 30.63407 63 THR B O 1
ATOM 2670 N N . ASP B 1 64 ? -9.25307 -36.88576 59.47941 1.000 28.12230 64 ASP B N 1
ATOM 2671 C CA . ASP B 1 64 ? -10.24968 -37.83920 59.00237 1.000 34.96418 64 ASP B CA 1
ATOM 2672 C C . ASP B 1 64 ? -10.99936 -37.28836 57.79583 1.000 32.22721 64 ASP B C 1
ATOM 2673 O O . ASP B 1 64 ? -11.19754 -37.99453 56.80142 1.000 29.27510 64 ASP B O 1
ATOM 2678 N N . LEU B 1 65 ? -11.42495 -36.02478 57.86656 1.000 30.15402 65 LEU B N 1
ATOM 2679 C CA . LEU B 1 65 ? -12.10621 -35.41254 56.73059 1.000 30.00228 65 LEU B CA 1
ATOM 2680 C C . LEU B 1 65 ? -11.20218 -35.35858 55.50516 1.000 32.38748 65 LEU B C 1
ATOM 2681 O O . LEU B 1 65 ? -11.65063 -35.62247 54.38290 1.000 29.61865 65 LEU B O 1
ATOM 2686 N N . GLU B 1 66 ? -9.92483 -35.01368 55.70142 1.000 28.12977 66 GLU B N 1
ATOM 2687 C CA . GLU B 1 66 ? -8.99063 -34.95066 54.58086 1.000 32.63709 66 GLU B CA 1
ATOM 2688 C C . GLU B 1 66 ? -8.85264 -36.30368 53.89863 1.000 37.19332 66 GLU B C 1
ATOM 2689 O O . GLU B 1 66 ? -8.83864 -36.38642 52.66485 1.000 32.52870 66 GLU B O 1
ATOM 2695 N N . ASN B 1 67 ? -8.74706 -37.37778 54.68336 1.000 36.18153 67 ASN B N 1
ATOM 2696 C CA . ASN B 1 67 ? -8.53796 -38.69267 54.09023 1.000 32.45727 67 ASN B CA 1
ATOM 2697 C C . ASN B 1 67 ? -9.79105 -39.19790 53.38808 1.000 31.41283 67 ASN B C 1
ATOM 2698 O O . ASN B 1 67 ? -9.69309 -39.98691 52.44042 1.000 31.58458 67 ASN B O 1
ATOM 2703 N N . LYS B 1 68 ? -10.97028 -38.75483 53.82613 1.000 30.16413 68 LYS B N 1
ATOM 2704 C CA . LYS B 1 68 ? -12.18841 -39.10016 53.10127 1.000 33.14238 68 LYS B CA 1
ATOM 2705 C C . LYS B 1 68 ? -12.27322 -38.33982 51.78453 1.000 29.74889 68 LYS B C 1
ATOM 2706 O O . LYS B 1 68 ? -12.74458 -38.88112 50.77908 1.000 28.87269 68 LYS B O 1
ATOM 2712 N N . ILE B 1 69 ? -11.81334 -37.08649 51.77075 1.000 35.13467 69 ILE B N 1
ATOM 2713 C CA . ILE B 1 69 ? -11.76635 -36.31991 50.52809 1.000 32.72692 69 ILE B CA 1
ATOM 2714 C C . ILE B 1 69 ? -10.78750 -36.95437 49.54724 1.000 30.71761 69 ILE B C 1
ATOM 2715 O O . ILE B 1 69 ? -11.06737 -37.05666 48.34610 1.000 36.86609 69 ILE B O 1
ATOM 2720 N N . ARG B 1 70 ? -9.62598 -37.39258 50.04222 1.000 27.90570 70 ARG B N 1
ATOM 2721 C CA . ARG B 1 70 ? -8.66090 -38.06882 49.18023 1.000 33.91307 70 ARG B CA 1
ATOM 2722 C C . ARG B 1 70 ? -9.27194 -39.30064 48.52602 1.000 30.92583 70 ARG B C 1
ATOM 2723 O O . ARG B 1 70 ? -9.05566 -39.55311 47.33528 1.000 34.19083 70 ARG B O 1
ATOM 2731 N N . GLU B 1 71 ? -10.04341 -40.07758 49.28804 1.000 36.09008 71 GLU B N 1
ATOM 2732 C CA . GLU B 1 71 ? -10.68025 -41.25993 48.72023 1.000 37.32414 71 GLU B CA 1
ATOM 2733 C C . GLU B 1 71 ? -11.66077 -40.88211 47.61792 1.000 32.46785 71 GLU B C 1
ATOM 2734 O O . GLU B 1 71 ? -11.73366 -41.55657 46.58447 1.000 37.91633 71 GLU B O 1
ATOM 2740 N N . LYS B 1 72 ? -12.42120 -39.80349 47.81741 1.000 28.82321 72 LYS B N 1
ATOM 2741 C CA . LYS B 1 72 ? -13.37070 -39.36981 46.79709 1.000 34.59080 72 LYS B CA 1
ATOM 2742 C C . LYS B 1 72 ? -12.65189 -38.91820 45.52871 1.000 37.10942 72 LYS B C 1
ATOM 2743 O O . LYS B 1 72 ? -13.03055 -39.30031 44.41527 1.000 30.78053 72 LYS B O 1
ATOM 2749 N N . LEU B 1 73 ? -11.60607 -38.10344 45.67776 1.000 33.02962 73 LEU B N 1
ATOM 2750 C CA . LEU B 1 73 ? -10.93286 -37.54928 44.50865 1.000 33.63972 73 LEU B CA 1
ATOM 2751 C C . LEU B 1 73 ? -10.01242 -38.56045 43.83623 1.000 33.06855 73 LEU B C 1
ATOM 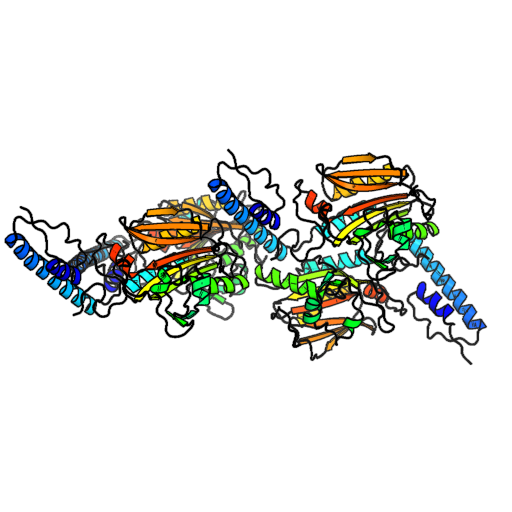2752 O O . LEU B 1 73 ? -9.80718 -38.48681 42.61905 1.000 31.12733 73 LEU B O 1
ATOM 2757 N N . ALA B 1 74 ? -9.45497 -39.50718 44.59723 1.000 34.48262 74 ALA B N 1
ATOM 2758 C CA . ALA B 1 74 ? -8.69159 -40.58388 43.97446 1.000 31.42199 74 ALA B CA 1
ATOM 2759 C C . ALA B 1 74 ? -9.57626 -41.44106 43.08079 1.000 33.27521 74 ALA B C 1
ATOM 2760 O O . ALA B 1 74 ? -9.11369 -41.94976 42.05336 1.000 37.29033 74 ALA B O 1
ATOM 2762 N N . ALA B 1 75 ? -10.85034 -41.60725 43.44901 1.000 34.48937 75 ALA B N 1
ATOM 2763 C CA . ALA B 1 75 ? -11.78132 -42.34768 42.60579 1.000 41.89471 75 ALA B CA 1
ATOM 2764 C C . ALA B 1 75 ? -12.10267 -41.60894 41.31410 1.000 42.29543 75 ALA B C 1
ATOM 2765 O O . ALA B 1 75 ? -12.50700 -42.24381 40.33422 1.000 47.72925 75 ALA B O 1
ATOM 2767 N N . ARG B 1 76 ? -11.93589 -40.28969 41.29190 1.000 40.03180 76 ARG B N 1
ATOM 2768 C CA . ARG B 1 76 ? -12.16560 -39.49024 40.09804 1.000 42.62250 76 ARG B CA 1
ATOM 2769 C C . ARG B 1 76 ? -10.90713 -39.30044 39.26020 1.000 46.85650 76 ARG B C 1
ATOM 2770 O O . ARG B 1 76 ? -10.96966 -38.63799 38.22004 1.000 44.22406 76 ARG B O 1
ATOM 2778 N N . GLY B 1 77 ? -9.77384 -39.85453 39.68485 1.000 41.69819 77 GLY B N 1
ATOM 2779 C CA . GLY B 1 77 ? -8.53990 -39.72347 38.93772 1.000 32.36261 77 GLY B CA 1
ATOM 2780 C C . GLY B 1 77 ? -7.69454 -38.51827 39.28131 1.000 32.82044 77 GLY B C 1
ATOM 2781 O O . GLY B 1 77 ? -6.81703 -38.15272 38.49136 1.000 35.51144 77 GLY B O 1
ATOM 2782 N N . PHE B 1 78 ? -7.92481 -37.88786 40.42852 1.000 31.63203 78 PHE B N 1
ATOM 2783 C CA . PHE B 1 78 ? -7.14667 -36.72269 40.82001 1.000 33.33953 78 PHE B CA 1
ATOM 2784 C C . PHE B 1 78 ? -5.81201 -37.13968 41.42315 1.000 33.72355 78 PHE B C 1
ATOM 2785 O O . PHE B 1 78 ? -5.69810 -38.17866 42.07988 1.000 37.99293 78 PHE B O 1
ATOM 2793 N N . ILE B 1 79 ? -4.79599 -36.31295 41.19023 1.000 33.69763 79 ILE B N 1
ATOM 2794 C CA . ILE B 1 79 ? -3.48391 -36.47379 41.80461 1.000 34.47592 79 ILE B CA 1
ATOM 2795 C C . ILE B 1 79 ? -3.35126 -35.44499 42.91652 1.000 32.39274 79 ILE B C 1
ATOM 2796 O O . ILE B 1 79 ? -3.66327 -34.26456 42.71880 1.000 39.88821 79 ILE B O 1
ATOM 2801 N N . GLU B 1 80 ? -2.89635 -35.88284 44.08520 1.000 30.36166 80 GLU B N 1
ATOM 2802 C CA . GLU B 1 80 ? -2.61182 -34.94803 45.16054 1.000 32.54657 80 GLU B CA 1
ATOM 2803 C C . GLU B 1 80 ? -1.21991 -34.36499 44.97543 1.000 30.33233 80 GLU B C 1
ATOM 2804 O O . GLU B 1 80 ? -0.27306 -35.08019 44.63795 1.000 30.01576 80 GLU B O 1
ATOM 2810 N N . VAL B 1 81 ? -1.09672 -33.05881 45.19797 1.000 29.51340 81 VAL B N 1
ATOM 2811 C CA . VAL B 1 81 ? 0.16868 -32.36405 45.00932 1.000 32.54817 81 VAL B CA 1
ATOM 2812 C C . VAL B 1 81 ? 0.52603 -31.61201 46.28172 1.000 24.82692 81 VAL B C 1
ATOM 2813 O O . VAL B 1 81 ? -0.34421 -31.21641 47.06361 1.000 34.06187 81 VAL B O 1
ATOM 2817 N N . HIS B 1 82 ? 1.82584 -31.42867 46.48836 1.000 30.13758 82 HIS B N 1
ATOM 2818 C CA . HIS B 1 82 ? 2.36262 -30.61892 47.57557 1.000 31.14662 82 HIS B CA 1
ATOM 2819 C C . HIS B 1 82 ? 3.17300 -29.49293 46.94741 1.000 40.72714 82 HIS B C 1
ATOM 2820 O O . HIS B 1 82 ? 4.26495 -29.72972 46.41720 1.000 34.21343 82 HIS B O 1
ATOM 2827 N N . THR B 1 83 ? 2.63799 -28.28014 46.99102 1.000 29.75637 83 THR B N 1
ATOM 2828 C CA . THR B 1 83 ? 3.28241 -27.13200 46.37633 1.000 31.36847 83 THR B CA 1
ATOM 2829 C C . THR B 1 83 ? 3.71871 -26.13066 47.43761 1.000 36.80426 83 THR B C 1
ATOM 2830 O O . THR B 1 83 ? 3.18685 -26.11851 48.55351 1.000 38.02427 83 THR B O 1
ATOM 2834 N N . PRO B 1 84 ? 4.70293 -25.28542 47.13023 1.000 35.33488 84 PRO B N 1
ATOM 2835 C CA . PRO B 1 84 ? 5.19217 -24.33301 48.13280 1.000 35.29411 84 PRO B CA 1
ATOM 2836 C C . PRO B 1 84 ? 4.12178 -23.33861 48.55766 1.000 35.88604 84 PRO B C 1
ATOM 2837 O O . PRO B 1 84 ? 3.21906 -22.99012 47.79380 1.000 35.34847 84 PRO B O 1
ATOM 2841 N N . ILE B 1 85 ? 4.23307 -22.89076 49.80958 1.000 28.96873 85 ILE B N 1
ATOM 2842 C CA . ILE B 1 85 ? 3.37850 -21.81669 50.29996 1.000 37.12420 85 ILE B CA 1
ATOM 2843 C C . ILE B 1 85 ? 3.82054 -20.47550 49.72507 1.000 34.77409 85 ILE B C 1
ATOM 2844 O O . ILE B 1 85 ? 2.98741 -19.59810 49.46085 1.000 34.16652 85 ILE B O 1
ATOM 2849 N N . PHE B 1 86 ? 5.12285 -20.29680 49.50972 1.000 36.82434 86 PHE B N 1
ATOM 2850 C CA . PHE B 1 86 ? 5.63755 -19.07282 48.90661 1.000 37.75477 86 PHE B CA 1
ATOM 2851 C C . PHE B 1 86 ? 5.16806 -18.96200 47.46078 1.000 34.15596 86 PHE B C 1
ATOM 2852 O O . PHE B 1 86 ? 5.40989 -19.86257 46.65144 1.000 38.25806 86 PHE B O 1
ATOM 2860 N N . VAL B 1 87 ? 4.49703 -17.85915 47.13689 1.000 39.57366 87 VAL B N 1
ATOM 2861 C CA . VAL B 1 87 ? 4.08479 -17.56412 45.77120 1.000 36.74396 87 VAL B CA 1
ATOM 2862 C C . VAL B 1 87 ? 4.56552 -16.16687 45.40598 1.000 40.91092 87 VAL B C 1
ATOM 2863 O O . VAL B 1 87 ? 4.74172 -15.30121 46.26976 1.000 43.15603 87 VAL B O 1
ATOM 2867 N N . SER B 1 88 ? 4.77702 -15.95137 44.11291 1.000 46.06844 88 SER B N 1
ATOM 2868 C CA . SER B 1 88 ? 5.33645 -14.70303 43.62107 1.000 44.55902 88 SER B CA 1
ATOM 2869 C C . SER B 1 88 ? 4.24845 -13.65393 43.42475 1.000 53.16886 88 SER B C 1
ATOM 2870 O O . SER B 1 88 ? 3.06476 -13.96614 43.26970 1.000 50.84682 88 SER B O 1
ATOM 2873 N N . LYS B 1 89 ? 4.67378 -12.38831 43.43076 1.000 52.87001 89 LYS B N 1
ATOM 2874 C CA . LYS B 1 89 ? 3.74724 -11.29705 43.14979 1.000 43.75928 89 LYS B CA 1
ATOM 2875 C C . LYS B 1 89 ? 3.19358 -11.40130 41.73488 1.000 43.78734 89 LYS B C 1
ATOM 2876 O O . LYS B 1 89 ? 2.02498 -11.07923 41.49078 1.000 44.54871 89 LYS B O 1
ATOM 2882 N N . SER B 1 90 ? 4.01798 -11.86089 40.79095 1.000 49.01140 90 SER B N 1
ATOM 2883 C CA . SER B 1 90 ? 3.56442 -12.00637 39.41242 1.000 49.61441 90 SER B CA 1
ATOM 2884 C C . SER B 1 90 ? 2.52027 -13.10811 39.28694 1.000 55.42943 90 SER B C 1
ATOM 2885 O O . SER B 1 90 ? 1.53193 -12.95267 38.55907 1.000 54.13111 90 SER B O 1
ATOM 2888 N N . ALA B 1 91 ? 2.72226 -14.22839 39.98747 1.000 51.27996 91 ALA B N 1
ATOM 2889 C CA . ALA B 1 91 ? 1.75216 -15.31730 39.93453 1.000 48.03283 91 ALA B CA 1
ATOM 2890 C C . ALA B 1 91 ? 0.40432 -14.87837 40.48910 1.000 43.76620 91 ALA B C 1
ATOM 2891 O O . ALA B 1 91 ? -0.64636 -15.27154 39.96943 1.000 44.70425 91 ALA B O 1
ATOM 2893 N N . LEU B 1 92 ? 0.41556 -14.05756 41.54193 1.000 38.29570 92 LEU B N 1
ATOM 2894 C CA . LEU B 1 92 ? -0.83035 -13.52635 42.08641 1.000 48.38849 92 LEU B CA 1
ATOM 2895 C C . LEU B 1 92 ? -1.55068 -12.66043 41.06086 1.000 45.81525 92 LEU B C 1
ATOM 2896 O O . LEU B 1 92 ? -2.76117 -12.80133 40.85225 1.000 44.81207 92 LEU B O 1
ATOM 2901 N N . ALA B 1 93 ? -0.81504 -11.75812 40.40552 1.000 48.18603 93 ALA B N 1
ATOM 2902 C CA . ALA B 1 93 ? -1.42688 -10.87474 39.41804 1.000 49.57039 93 ALA B CA 1
ATOM 2903 C C . ALA B 1 93 ? -2.05123 -11.66864 38.27896 1.000 43.29515 93 ALA B C 1
ATOM 2904 O O . ALA B 1 93 ? -3.15653 -11.35266 37.82347 1.000 48.88588 93 ALA B O 1
ATOM 2906 N N . LYS B 1 94 ? -1.36402 -12.71260 37.81447 1.000 44.67607 94 LYS B N 1
ATOM 2907 C CA . LYS B 1 94 ? -1.89504 -13.54983 36.74761 1.000 52.08588 94 LYS B CA 1
ATOM 2908 C C . LYS B 1 94 ? -3.09656 -14.37265 37.19072 1.000 47.15201 94 LYS B C 1
ATOM 2909 O O . LYS B 1 94 ? -3.77125 -14.95869 36.33751 1.000 51.72052 94 LYS B O 1
ATOM 2915 N N . MET B 1 95 ? -3.37908 -14.42609 38.49382 1.000 47.76115 95 MET B N 1
ATOM 2916 C CA . MET B 1 95 ? -4.62341 -14.97367 39.01832 1.000 43.00071 95 MET B CA 1
ATOM 2917 C C . MET B 1 95 ? -5.62975 -13.87881 39.35822 1.000 50.46433 95 MET B C 1
ATOM 2918 O O . MET B 1 95 ? -6.49405 -14.07719 40.21950 1.000 50.69545 95 MET B O 1
ATOM 2923 N N . THR B 1 96 ? -5.52611 -12.72570 38.68990 1.000 36.18908 96 THR B N 1
ATOM 2924 C CA . THR B 1 96 ? -6.34872 -11.53040 38.87690 1.000 37.80048 96 THR B CA 1
ATOM 2925 C C . THR B 1 96 ? -6.11548 -10.84574 40.21846 1.000 49.04082 96 THR B C 1
ATOM 2926 O O . THR B 1 96 ? -6.83769 -9.89568 40.55009 1.000 51.39442 96 THR B O 1
ATOM 2930 N N . ILE B 1 97 ? -5.13033 -11.28344 40.99746 1.000 45.26291 97 ILE B N 1
ATOM 2931 C CA . ILE B 1 97 ? -4.89102 -10.70544 42.33232 1.000 56.64456 97 ILE B CA 1
ATOM 2932 C C . ILE B 1 97 ? -3.84803 -9.61065 42.14169 1.000 55.54991 97 ILE B C 1
ATOM 2933 O O . ILE B 1 97 ? -2.64634 -9.79009 42.35342 1.000 54.21227 97 ILE B O 1
ATOM 2938 N N . THR B 1 98 ? -4.32354 -8.44162 41.72965 1.000 59.43270 98 THR B N 1
ATOM 2939 C CA . THR B 1 98 ? -3.50665 -7.24604 41.58969 1.000 67.76595 98 THR B CA 1
ATOM 2940 C C . THR B 1 98 ? -3.82849 -6.27335 42.72288 1.000 66.08531 98 THR B C 1
ATOM 2941 O O . THR B 1 98 ? -4.62243 -6.56883 43.61953 1.000 63.81244 98 THR B O 1
ATOM 2945 N N . GLU B 1 99 ? -3.20294 -5.09262 42.67414 1.000 73.01254 99 GLU B N 1
ATOM 2946 C CA . GLU B 1 99 ? -3.43865 -4.09260 43.71363 1.000 76.07239 99 GLU B CA 1
ATOM 2947 C C . GLU B 1 99 ? -4.90381 -3.67993 43.78277 1.000 79.69877 99 GLU B C 1
ATOM 2948 O O . GLU B 1 99 ? -5.37978 -3.25768 44.84318 1.000 78.68871 99 GLU B O 1
ATOM 2954 N N . ASP B 1 100 ? -5.63061 -3.78812 42.66939 1.000 84.74627 100 ASP B N 1
ATOM 2955 C CA . ASP B 1 100 ? -7.05315 -3.47431 42.65963 1.000 79.76446 100 ASP B CA 1
ATOM 2956 C C . ASP B 1 100 ? -7.89274 -4.54217 43.34396 1.000 79.45024 100 ASP B C 1
ATOM 2957 O O . ASP B 1 100 ? -9.00984 -4.24657 43.78204 1.000 80.81158 100 ASP B O 1
ATOM 2962 N N . HIS B 1 101 ? -7.38562 -5.76636 43.44428 1.000 71.07859 101 HIS B N 1
ATOM 2963 C CA . HIS B 1 101 ? -8.16799 -6.84446 44.02607 1.000 68.51296 101 HIS B CA 1
ATOM 2964 C C . HIS B 1 101 ? -8.24237 -6.68103 45.54339 1.000 53.60605 101 HIS B C 1
ATOM 2965 O O . HIS B 1 101 ? -7.23426 -6.37039 46.18606 1.000 56.88285 101 HIS B O 1
ATOM 2972 N N . PRO B 1 102 ? -9.41851 -6.87875 46.14373 1.000 57.99132 102 PRO B N 1
ATOM 2973 C CA . PRO B 1 102 ? -9.52355 -6.75418 47.60733 1.000 64.33216 102 PRO B CA 1
ATOM 2974 C C . PRO B 1 102 ? -8.66392 -7.75022 48.36740 1.000 58.51274 102 PRO B C 1
ATOM 2975 O O . PRO B 1 102 ? -8.33629 -7.50015 49.53424 1.000 61.99378 102 PRO B O 1
ATOM 2979 N N . LEU B 1 103 ? -8.28195 -8.86562 47.74290 1.000 55.01352 103 LEU B N 1
ATOM 2980 C CA . LEU B 1 103 ? -7.45178 -9.85750 48.41262 1.000 52.39732 103 LEU B CA 1
ATOM 2981 C C . LEU B 1 103 ? -6.00356 -9.40631 48.54578 1.000 57.03840 103 LEU B C 1
ATOM 2982 O O . LEU B 1 103 ? -5.26398 -9.97482 49.35597 1.000 52.13958 103 LEU B O 1
ATOM 2987 N N . PHE B 1 104 ? -5.58526 -8.39611 47.77899 1.000 54.55018 104 PHE B N 1
ATOM 2988 C CA . PHE B 1 104 ? -4.18734 -7.97712 47.80810 1.000 53.66807 104 PHE B CA 1
ATOM 2989 C C . PHE B 1 104 ? -3.80065 -7.42340 49.17429 1.000 54.65429 104 PHE B C 1
ATOM 2990 O O . PHE B 1 104 ? -2.67441 -7.63302 49.64105 1.000 53.43842 104 PHE B O 1
ATOM 2998 N N . LYS B 1 105 ? -4.72101 -6.71361 49.83127 1.000 49.85325 105 LYS B N 1
ATOM 2999 C CA . LYS B 1 105 ? -4.43077 -6.14771 51.14362 1.000 60.83542 105 LYS B CA 1
ATOM 3000 C C . LYS B 1 105 ? -4.29774 -7.21244 52.22485 1.000 62.38681 105 LYS B C 1
ATOM 3001 O O . LYS B 1 105 ? -3.63959 -6.96305 53.24078 1.000 59.33741 105 LYS B O 1
ATOM 3007 N N . GLN B 1 106 ? -4.90104 -8.38458 52.03449 1.000 52.76504 106 GLN B N 1
ATOM 3008 C CA . GLN B 1 106 ? -4.85048 -9.45426 53.02238 1.000 52.37708 106 GLN B CA 1
ATOM 3009 C C . GLN B 1 106 ? -3.63278 -10.35638 52.86910 1.000 51.14255 106 GLN B C 1
ATOM 3010 O O . GLN B 1 106 ? -3.42939 -11.24209 53.70553 1.000 50.99651 106 GLN B O 1
ATOM 3016 N N . VAL B 1 107 ? -2.82244 -10.15444 51.83610 1.000 49.93496 107 VAL B N 1
ATOM 3017 C CA . VAL B 1 107 ? -1.71755 -11.05951 51.53950 1.000 48.56192 107 VAL B CA 1
ATOM 3018 C C . VAL B 1 107 ? -0.55388 -10.77217 52.47807 1.000 52.79960 107 VAL B C 1
ATOM 3019 O O . VAL B 1 107 ? -0.14351 -9.61717 52.64603 1.000 57.57307 107 VAL B O 1
ATOM 3023 N N . PHE B 1 108 ? -0.02179 -11.82510 53.09584 1.000 39.62440 108 PHE B N 1
ATOM 3024 C CA . PHE B 1 108 ? 1.20813 -11.71369 53.86596 1.000 44.27116 108 PHE B CA 1
ATOM 3025 C C . PHE B 1 108 ? 2.40092 -11.74875 52.92124 1.000 47.19222 108 PHE B C 1
ATOM 3026 O O . PHE B 1 108 ? 2.49922 -12.63361 52.06581 1.000 47.72011 108 PHE B O 1
ATOM 3034 N N . TRP B 1 109 ? 3.30605 -10.78840 53.07598 1.000 53.79201 109 TRP B N 1
ATOM 3035 C CA . TRP B 1 109 ? 4.48884 -10.68025 52.23409 1.000 56.39838 109 TRP B CA 1
ATOM 3036 C C . TRP B 1 109 ? 5.72900 -11.02509 53.04448 1.000 54.98081 109 TRP B C 1
ATOM 3037 O O . TRP B 1 109 ? 5.94146 -10.47381 54.13001 1.000 53.76469 109 TRP B O 1
ATOM 3048 N N . ILE B 1 110 ? 6.53636 -11.94222 52.51785 1.000 53.33142 110 ILE B N 1
ATOM 3049 C CA . ILE B 1 110 ? 7.81486 -12.26066 53.13951 1.000 68.09915 110 ILE B CA 1
ATOM 3050 C C . ILE B 1 110 ? 8.94775 -11.43677 52.52762 1.000 70.69286 110 ILE B C 1
ATOM 3051 O O . ILE B 1 110 ? 9.88822 -11.05771 53.23353 1.000 72.80047 110 ILE B O 1
ATOM 3056 N N . ASP B 1 111 ? 8.86386 -11.13021 51.23545 1.000 70.75194 111 ASP B N 1
ATOM 3057 C CA . ASP B 1 111 ? 9.82876 -10.27817 50.55512 1.000 68.01983 111 ASP B CA 1
ATOM 3058 C C . ASP B 1 111 ? 9.05380 -9.31827 49.66052 1.000 71.31268 111 ASP B C 1
ATOM 3059 O O . ASP B 1 111 ? 7.82008 -9.27120 49.68771 1.000 65.29660 111 ASP B O 1
ATOM 3064 N N . ASP B 1 112 ? 9.78429 -8.54619 48.85405 1.000 80.07684 112 ASP B N 1
ATOM 3065 C CA . ASP B 1 112 ? 9.12603 -7.65014 47.91030 1.000 90.63354 112 ASP B CA 1
ATOM 3066 C C . ASP B 1 112 ? 8.43394 -8.42675 46.79728 1.000 85.46623 112 ASP B C 1
ATOM 3067 O O . ASP B 1 112 ? 7.43805 -7.95226 46.23858 1.000 74.64615 112 ASP B O 1
ATOM 3072 N N . LYS B 1 113 ? 8.93356 -9.61773 46.47190 1.000 83.00658 113 LYS B N 1
ATOM 3073 C CA . LYS B 1 113 ? 8.37635 -10.44602 45.40848 1.000 80.15509 113 LYS B CA 1
ATOM 3074 C C . LYS B 1 113 ? 7.62926 -11.67129 45.91073 1.000 78.96593 113 LYS B C 1
ATOM 3075 O O . LYS B 1 113 ? 6.62521 -12.05899 45.30924 1.000 81.59062 113 LYS B O 1
ATOM 3081 N N . ARG B 1 114 ? 8.08648 -12.29650 46.99238 1.000 80.84794 114 ARG B N 1
ATOM 3082 C CA . ARG B 1 114 ? 7.48403 -13.53224 47.47285 1.000 69.19924 114 ARG B CA 1
ATOM 3083 C C . ARG B 1 114 ? 6.44111 -13.25616 48.55038 1.000 64.20536 114 ARG B C 1
ATOM 3084 O O . ARG B 1 114 ? 6.55040 -12.30039 49.32340 1.000 65.89508 114 ARG B O 1
ATOM 3092 N N . ALA B 1 115 ? 5.42386 -14.11484 48.59485 1.000 54.09833 115 ALA B N 1
ATOM 3093 C CA . ALA B 1 115 ? 4.30425 -13.93284 49.50530 1.000 47.67912 115 ALA B CA 1
ATOM 3094 C C . ALA B 1 115 ? 3.79037 -15.28771 49.96367 1.000 48.16790 115 ALA B C 1
ATOM 3095 O O . ALA B 1 115 ? 4.02300 -16.31498 49.32089 1.000 39.91820 115 ALA B O 1
ATOM 3097 N N . LEU B 1 116 ? 3.08183 -15.27322 51.09065 1.000 43.01521 116 LEU B N 1
ATOM 3098 C CA . LEU B 1 116 ? 2.36675 -16.45312 51.55473 1.000 43.91238 116 LEU B CA 1
ATOM 3099 C C . LEU B 1 116 ? 1.08846 -16.61014 50.74393 1.000 41.84053 116 LEU B C 1
ATOM 3100 O O . LEU B 1 116 ? 0.30314 -15.66392 50.62238 1.000 42.63510 116 LEU B O 1
ATOM 3105 N N . ARG B 1 117 ? 0.88574 -17.79826 50.18794 1.000 38.03420 117 ARG B N 1
ATOM 3106 C CA . ARG B 1 117 ? -0.25761 -18.02627 49.31667 1.000 39.55020 117 ARG B CA 1
ATOM 3107 C C . ARG B 1 117 ? -1.56147 -17.75886 50.06315 1.000 41.57863 117 ARG B C 1
ATOM 3108 O O . ARG B 1 117 ? -1.73784 -18.24100 51.19142 1.000 39.51580 117 ARG B O 1
ATOM 3116 N N . PRO B 1 118 ? -2.47309 -16.96948 49.49674 1.000 45.80305 118 PRO B N 1
ATOM 3117 C CA . PRO B 1 118 ? -3.82492 -16.85265 50.05547 1.000 41.54122 118 PRO B CA 1
ATOM 3118 C C . PRO B 1 118 ? -4.80186 -17.87700 49.50443 1.000 31.66444 118 PRO B C 1
ATOM 3119 O O . PRO B 1 118 ? -5.94635 -17.93011 49.96916 1.000 43.71143 118 PRO B O 1
ATOM 3123 N N . MET B 1 119 ? -4.36003 -18.67691 48.53814 1.000 36.55987 119 MET B N 1
ATOM 3124 C CA . MET B 1 119 ? -5.16917 -19.66368 47.83885 1.000 36.90076 119 MET B CA 1
ATOM 3125 C C . MET B 1 119 ? -4.21497 -20.56776 47.07070 1.000 38.99747 119 MET B C 1
ATOM 3126 O O . MET B 1 119 ? -3.04814 -20.22294 46.86433 1.000 34.55110 119 MET B O 1
ATOM 3131 N N . HIS B 1 120 ? -4.71964 -21.72500 46.64645 1.000 37.96980 120 HIS B N 1
ATOM 3132 C CA . HIS B 1 120 ? -3.90427 -22.69481 45.92265 1.000 36.63143 120 HIS B CA 1
ATOM 3133 C C . HIS B 1 120 ? -3.92567 -22.49856 44.41280 1.000 29.57779 120 HIS B C 1
ATOM 3134 O O . HIS B 1 120 ? -3.22506 -23.23054 43.70696 1.000 34.25025 120 HIS B O 1
ATOM 3141 N N . ALA B 1 121 ? -4.70456 -21.53792 43.90438 1.000 35.39855 121 ALA B N 1
ATOM 3142 C CA . ALA B 1 121 ? -4.97159 -21.47278 42.46864 1.000 33.53541 121 ALA B CA 1
ATOM 3143 C C . ALA B 1 121 ? -3.69965 -21.24007 41.66142 1.000 37.26473 121 ALA B C 1
ATOM 3144 O O . ALA B 1 121 ? -3.51931 -21.84180 40.59604 1.000 33.67806 121 ALA B O 1
ATOM 3146 N N . MET B 1 122 ? -2.80548 -20.37483 42.15024 1.000 39.17080 122 MET B N 1
ATOM 3147 C CA . MET B 1 122 ? -1.58715 -20.06580 41.40414 1.000 37.75182 122 MET B CA 1
ATOM 3148 C C . MET B 1 122 ? -0.75321 -21.31759 41.16416 1.000 40.90166 122 MET B C 1
ATOM 3149 O O . MET B 1 122 ? -0.35534 -21.60481 40.02917 1.000 38.96646 122 MET B O 1
ATOM 3154 N N . ASN B 1 123 ? -0.48359 -22.08217 42.22493 1.000 37.57136 123 ASN B N 1
ATOM 3155 C CA . ASN B 1 123 ? 0.37193 -23.25548 42.08076 1.000 35.77409 123 ASN B CA 1
ATOM 3156 C C . ASN B 1 123 ? -0.34808 -24.38381 41.35615 1.000 30.17360 123 ASN B C 1
ATOM 3157 O O . ASN B 1 123 ? 0.27029 -25.12064 40.58037 1.000 40.71213 123 ASN B O 1
ATOM 3162 N N . ALA B 1 124 ? -1.65213 -24.53534 41.59431 1.000 36.16069 124 ALA B N 1
ATOM 3163 C CA . ALA B 1 124 ? -2.40596 -25.59905 40.93831 1.000 37.77383 124 ALA B CA 1
ATOM 3164 C C . ALA B 1 124 ? -2.35579 -25.45090 39.42389 1.000 40.84666 124 ALA B C 1
ATOM 3165 O O . ALA B 1 124 ? -2.01371 -26.39757 38.70524 1.000 41.71802 124 ALA B O 1
ATOM 3167 N N . LEU B 1 125 ? -2.68803 -24.26017 38.92046 1.000 42.77112 125 LEU B N 1
ATOM 3168 C CA . LEU B 1 125 ? -2.63874 -24.03342 37.48197 1.000 49.91004 125 LEU B CA 1
ATOM 3169 C C . LEU B 1 125 ? -1.21925 -24.16300 36.94920 1.000 43.27625 125 LEU B C 1
ATOM 3170 O O . LEU B 1 125 ? -1.02086 -24.59261 35.80750 1.000 38.48420 125 LEU B O 1
ATOM 3175 N N . LYS B 1 126 ? -0.22244 -23.81469 37.76436 1.000 43.06509 126 LYS B N 1
ATOM 3176 C CA . LYS B 1 126 ? 1.16465 -23.95364 37.33794 1.000 38.20183 126 LYS B CA 1
ATOM 3177 C C . LYS B 1 126 ? 1.55189 -25.42025 37.19129 1.000 43.52733 126 LYS B C 1
ATOM 3178 O O . LYS B 1 126 ? 2.24913 -25.79227 36.23985 1.000 44.41334 126 LYS B O 1
ATOM 3184 N N . VAL B 1 127 ? 1.09960 -26.27076 38.11552 1.000 39.76721 127 VAL B N 1
ATOM 3185 C CA . VAL B 1 127 ? 1.43328 -27.68975 38.03897 1.000 36.18385 127 VAL B CA 1
ATOM 3186 C C . VAL B 1 127 ? 0.64269 -28.36934 36.92620 1.000 35.34506 127 VAL B C 1
ATOM 3187 O O . VAL B 1 127 ? 1.15149 -29.27058 36.24831 1.000 28.68155 127 VAL B O 1
ATOM 3191 N N . MET B 1 128 ? -0.60990 -27.95045 36.71639 1.000 35.47800 128 MET B N 1
ATOM 3192 C CA . MET B 1 128 ? -1.42390 -28.55672 35.66621 1.000 36.37889 128 MET B CA 1
ATOM 3193 C C . MET B 1 128 ? -0.85288 -28.26592 34.28316 1.000 42.46696 128 MET B C 1
ATOM 3194 O O . MET B 1 128 ? -0.91451 -29.11861 33.38951 1.000 43.70309 128 MET B O 1
ATOM 3199 N N . ARG B 1 129 ? -0.29151 -27.07023 34.08663 1.000 45.74935 129 ARG B N 1
ATOM 3200 C CA . ARG B 1 129 ? 0.30935 -26.74620 32.79623 1.000 50.58331 129 ARG B CA 1
ATOM 3201 C C . ARG B 1 129 ? 1.51837 -27.62881 32.51701 1.000 48.74415 129 ARG B C 1
ATOM 3202 O O . ARG B 1 129 ? 1.74408 -28.03941 31.37239 1.000 52.04160 129 ARG B O 1
ATOM 3210 N N . GLU B 1 130 ? 2.30579 -27.93451 33.55059 1.000 42.01898 130 GLU B N 1
ATOM 3211 C CA . GLU B 1 130 ? 3.46263 -28.80179 33.35796 1.000 44.64491 130 GLU B CA 1
ATOM 3212 C C . GLU B 1 130 ? 3.03509 -30.23923 33.09277 1.000 38.15315 130 GLU B C 1
ATOM 3213 O O . GLU B 1 130 ? 3.66903 -30.94324 32.29910 1.000 45.10862 130 GLU B O 1
ATOM 3219 N N . LEU B 1 131 ? 1.96318 -30.69385 33.74854 1.000 41.80069 131 LEU B N 1
ATOM 3220 C CA . LEU B 1 131 ? 1.44782 -32.03524 33.49514 1.000 49.38627 131 LEU B CA 1
ATOM 3221 C C . LEU B 1 131 ? 0.86673 -32.17407 32.09503 1.000 42.94226 131 LEU B C 1
ATOM 3222 O O . LEU B 1 131 ? 0.80694 -33.29173 31.57135 1.000 44.50445 131 LEU B O 1
ATOM 3227 N N . ARG B 1 132 ? 0.43476 -31.06648 31.48415 1.000 43.74443 132 ARG B N 1
ATOM 3228 C CA . ARG B 1 132 ? -0.06003 -31.10940 30.11121 1.000 53.25330 132 ARG B CA 1
ATOM 3229 C C . ARG B 1 132 ? 1.01499 -31.59574 29.14370 1.000 49.36116 132 ARG B C 1
ATOM 3230 O O . ARG B 1 132 ? 0.69627 -32.19179 28.10829 1.000 51.18625 132 ARG B O 1
ATOM 3238 N N . ASP B 1 133 ? 2.29055 -31.37724 29.47357 1.000 49.40267 133 ASP B N 1
ATOM 3239 C CA . ASP B 1 133 ? 3.38789 -31.85852 28.64143 1.000 52.17969 133 ASP B CA 1
ATOM 3240 C C . ASP B 1 133 ? 3.59579 -33.36373 28.73795 1.000 48.61687 133 ASP B C 1
ATOM 3241 O O . ASP B 1 133 ? 4.43542 -33.90045 28.00762 1.000 52.31370 133 ASP B O 1
ATOM 3246 N N . HIS B 1 134 ? 2.86616 -34.05509 29.61214 1.000 53.64405 134 HIS B N 1
ATOM 3247 C CA . HIS B 1 134 ? 3.04076 -35.48777 29.79711 1.000 51.51284 134 HIS B CA 1
ATOM 3248 C C . HIS B 1 134 ? 1.76704 -36.28555 29.56260 1.000 44.71171 134 HIS B C 1
ATOM 3249 O O . HIS B 1 134 ? 1.81270 -37.52092 29.59783 1.000 46.42197 134 HIS B O 1
ATOM 3256 N N . THR B 1 135 ? 0.63881 -35.62282 29.32272 1.000 45.02568 135 THR B N 1
ATOM 3257 C CA . THR B 1 135 ? -0.60168 -36.30822 28.99507 1.000 49.20756 135 THR B CA 1
ATOM 3258 C C . THR B 1 135 ? -1.42050 -35.41963 28.07322 1.000 44.94198 135 THR B C 1
ATOM 3259 O O . THR B 1 135 ? -1.25698 -34.19659 28.04736 1.000 44.89989 135 THR B O 1
ATOM 3263 N N . LYS B 1 136 ? -2.31327 -36.05194 27.31856 1.000 43.70602 136 LYS B N 1
ATOM 3264 C CA . LYS B 1 136 ? -3.19750 -35.33997 26.41240 1.000 52.53249 136 LYS B CA 1
ATOM 3265 C C . LYS B 1 136 ? -4.65249 -35.39038 26.85321 1.000 55.19219 136 LYS B C 1
ATOM 3266 O O . LYS B 1 136 ? -5.50375 -34.76442 26.21108 1.000 61.12663 136 LYS B O 1
ATOM 3272 N N . GLY B 1 137 ? -4.95795 -36.10835 27.93235 1.000 46.94350 137 GLY B N 1
ATOM 3273 C CA . GLY B 1 137 ? -6.29186 -36.14509 28.48135 1.000 40.15435 137 GLY B CA 1
ATOM 3274 C C . GLY B 1 137 ? -6.47506 -35.11940 29.58050 1.000 40.12235 137 GLY B C 1
ATOM 3275 O O . GLY B 1 137 ? -5.64287 -34.22579 29.77184 1.000 43.59417 137 GLY B O 1
ATOM 3276 N N . PRO B 1 138 ? -7.57823 -35.22392 30.32014 1.000 38.74225 138 PRO B N 1
ATOM 3277 C CA . PRO B 1 138 ? -7.82611 -34.27293 31.41089 1.000 44.56862 138 PRO B CA 1
ATOM 3278 C C . PRO B 1 138 ? -6.71862 -34.31254 32.45452 1.000 37.56270 138 PRO B C 1
ATOM 3279 O O . PRO B 1 138 ? -6.14620 -35.36526 32.74383 1.000 39.13993 138 PRO B O 1
ATOM 3283 N N . VAL B 1 139 ? -6.41194 -33.14385 33.00868 1.000 32.19569 139 VAL B N 1
ATOM 3284 C CA . VAL B 1 139 ? -5.45357 -33.00807 34.09649 1.000 36.72202 139 VAL B CA 1
ATOM 3285 C C . VAL B 1 139 ? -6.23836 -32.67176 35.35470 1.000 40.74436 139 VAL B C 1
ATOM 3286 O O . VAL B 1 139 ? -6.84448 -31.59698 35.44855 1.000 36.98736 139 VAL B O 1
ATOM 3290 N N . LYS B 1 140 ? -6.22812 -33.58933 36.31924 1.000 37.54614 140 LYS B N 1
ATOM 3291 C CA . LYS B 1 140 ? -7.00209 -33.46452 37.54858 1.000 36.95135 140 LYS B CA 1
ATOM 3292 C C . LYS B 1 140 ? -6.06014 -33.55858 38.73880 1.000 32.91438 140 LYS B C 1
ATOM 3293 O O . LYS B 1 140 ? -5.42966 -34.59852 38.95535 1.000 35.51279 140 LYS B O 1
ATOM 3299 N N . ILE B 1 141 ? -5.96155 -32.47219 39.50659 1.000 26.28860 141 ILE B N 1
ATOM 3300 C CA . ILE B 1 141 ? -5.11146 -32.42849 40.68701 1.000 29.61125 141 ILE B CA 1
ATOM 3301 C C . ILE B 1 141 ? -5.87437 -31.76055 41.82068 1.000 33.23708 141 ILE B C 1
ATOM 3302 O O . ILE B 1 141 ? -6.88340 -31.08319 41.61365 1.000 35.53036 141 ILE B O 1
ATOM 3307 N N . PHE B 1 142 ? -5.37861 -31.97145 43.03603 1.000 27.94412 142 PHE B N 1
ATOM 3308 C CA . PHE B 1 142 ? -5.88696 -31.25606 44.19345 1.000 28.17614 142 PHE B CA 1
ATOM 3309 C C . PHE B 1 142 ? -4.76231 -31.10459 45.20366 1.000 26.33679 142 PHE B C 1
ATOM 3310 O O . PHE B 1 142 ? -3.75689 -31.81893 45.15729 1.000 24.74520 142 PHE B O 1
ATOM 3318 N N . GLU B 1 143 ? -4.93707 -30.14715 46.10948 1.000 25.35827 143 GLU B N 1
ATOM 3319 C CA . GLU B 1 143 ? -3.99771 -29.94070 47.19776 1.000 27.83039 143 GLU B CA 1
ATOM 3320 C C . GLU B 1 143 ? -4.76857 -29.63736 48.47385 1.000 31.63262 143 GLU B C 1
ATOM 3321 O O . GLU B 1 143 ? -5.84011 -29.02703 48.44138 1.000 28.44903 143 GLU B O 1
ATOM 3327 N N . ILE B 1 144 ? -4.21692 -30.09048 49.59653 1.000 24.57976 144 ILE B N 1
ATOM 3328 C CA . ILE B 1 144 ? -4.71170 -29.76425 50.92830 1.000 26.12304 144 ILE B CA 1
ATOM 3329 C C . ILE B 1 144 ? -3.54424 -29.16963 51.70140 1.000 25.86294 144 ILE B C 1
ATOM 3330 O O . ILE B 1 144 ? -2.52439 -29.84103 51.90379 1.000 30.90131 144 ILE B O 1
ATOM 3335 N N . GLY B 1 145 ? -3.67602 -27.91390 52.10778 1.000 27.46469 145 GLY B N 1
ATOM 3336 C CA . GLY B 1 145 ? -2.57852 -27.24288 52.78308 1.000 28.98180 145 GLY B CA 1
ATOM 3337 C C . GLY B 1 145 ? -2.99380 -25.86859 53.25881 1.000 29.12616 145 GLY B C 1
ATOM 3338 O O . GLY B 1 145 ? -4.05864 -25.35311 52.90078 1.000 35.55944 145 GLY B O 1
ATOM 3339 N N . SER B 1 146 ? -2.11346 -25.27171 54.06228 1.000 25.34601 146 SER B N 1
ATOM 3340 C CA . SER B 1 146 ? -2.41458 -24.00329 54.71524 1.000 35.94560 146 SER B CA 1
ATOM 3341 C C . SER B 1 146 ? -2.40805 -22.84374 53.72432 1.000 43.18164 146 SER B C 1
ATOM 3342 O O . SER B 1 146 ? -1.58274 -22.78664 52.80805 1.000 32.81451 146 SER B O 1
ATOM 3345 N N . CYS B 1 147 ? -3.33869 -21.91225 53.92337 1.000 40.93213 147 CYS B N 1
ATOM 3346 C CA . CYS B 1 147 ? -3.37132 -20.65021 53.20207 1.000 40.34516 147 CYS B CA 1
ATOM 3347 C C . CYS B 1 147 ? -3.45893 -19.51037 54.20776 1.000 40.70114 147 CYS B C 1
ATOM 3348 O O . CYS B 1 147 ? -3.92514 -19.68484 55.33699 1.000 33.79214 147 CYS B O 1
ATOM 3351 N N . PHE B 1 148 ? -3.00451 -18.33267 53.78424 1.000 37.01995 148 PHE B N 1
ATOM 3352 C CA . PHE B 1 148 ? -2.82194 -17.20091 54.68330 1.000 41.02587 148 PHE B CA 1
ATOM 3353 C C . PHE B 1 148 ? -3.50885 -15.96572 54.12256 1.000 43.39770 148 PHE B C 1
ATOM 3354 O O . PHE B 1 148 ? -3.30306 -15.60904 52.95795 1.000 38.29512 148 PHE B O 1
ATOM 3362 N N . ARG B 1 149 ? -4.32432 -15.32233 54.95504 1.000 39.29609 149 ARG B N 1
ATOM 3363 C CA . ARG B 1 149 ? -4.95154 -14.04825 54.62845 1.000 47.78997 149 ARG B CA 1
ATOM 3364 C C . ARG B 1 149 ? -5.05111 -13.23810 55.90907 1.000 45.84320 149 ARG B C 1
ATOM 3365 O O . ARG B 1 149 ? -5.46805 -13.76973 56.94104 1.000 47.88848 149 ARG B O 1
ATOM 3373 N N . LYS B 1 150 ? -4.66812 -11.96592 55.84603 1.000 47.92955 150 LYS B N 1
ATOM 3374 C CA . LYS B 1 150 ? -4.81315 -11.10105 57.00848 1.000 47.19069 150 LYS B CA 1
ATOM 3375 C C . LYS B 1 150 ? -6.27728 -11.03289 57.42111 1.000 50.71298 150 LYS B C 1
ATOM 3376 O O . LYS B 1 150 ? -7.16330 -10.84160 56.58270 1.000 54.54038 150 LYS B O 1
ATOM 3382 N N . GLU B 1 151 ? -6.52836 -11.21325 58.71517 1.000 52.86387 151 GLU B N 1
ATOM 3383 C CA . GLU B 1 151 ? -7.89579 -11.28709 59.20826 1.000 49.64449 151 GLU B CA 1
ATOM 3384 C C . GLU B 1 151 ? -8.61785 -9.96265 59.00344 1.000 57.96033 151 GLU B C 1
ATOM 3385 O O . GLU B 1 151 ? -8.04615 -8.88561 59.19377 1.000 54.70583 151 GLU B O 1
ATOM 3391 N N . SER B 1 152 ? -9.88196 -10.05197 58.60201 1.000 61.60666 152 SER B N 1
ATOM 3392 C CA . SER B 1 152 ? -10.73040 -8.88885 58.40830 1.000 69.15295 152 SER B CA 1
ATOM 3393 C C . SER B 1 152 ? -12.08099 -9.14541 59.05959 1.000 68.62207 152 SER B C 1
ATOM 3394 O O . SER B 1 152 ? -12.46339 -10.29018 59.31457 1.000 70.24433 152 SER B O 1
ATOM 3397 N N . LYS B 1 153 ? -12.80351 -8.05590 59.33013 1.000 71.70211 153 LYS B N 1
ATOM 3398 C CA . LYS B 1 153 ? -14.11217 -8.17987 59.96255 1.000 70.68268 153 LYS B CA 1
ATOM 3399 C C . LYS B 1 153 ? -15.10796 -8.89628 59.06024 1.000 66.47267 153 LYS B C 1
ATOM 3400 O O . LYS B 1 153 ? -16.05882 -9.51330 59.55328 1.000 68.08664 153 LYS B O 1
ATOM 3406 N N . SER B 1 154 ? -14.90375 -8.83894 57.74296 1.000 71.15849 154 SER B N 1
ATOM 3407 C CA . SER B 1 154 ? -15.83857 -9.46887 56.81832 1.000 73.71597 154 SER B CA 1
ATOM 3408 C C . SER B 1 154 ? -15.59243 -10.96577 56.67176 1.000 74.89610 154 SER B C 1
ATOM 3409 O O . SER B 1 154 ? -16.53358 -11.71651 56.39129 1.000 82.47068 154 SER B O 1
ATOM 3412 N N . SER B 1 155 ? -14.35550 -11.41856 56.85969 1.000 71.48241 155 SER B N 1
ATOM 3413 C CA . SER B 1 155 ? -14.00264 -12.81379 56.63327 1.000 66.22371 155 SER B CA 1
ATOM 3414 C C . SER B 1 155 ? -14.08300 -13.61409 57.92722 1.000 61.26545 155 SER B C 1
ATOM 3415 O O . SER B 1 155 ? -13.61967 -13.16766 58.98054 1.000 61.10994 155 SER B O 1
ATOM 3418 N N . THR B 1 156 ? -14.67377 -14.80385 57.83892 1.000 60.10318 156 THR B N 1
ATOM 3419 C CA . THR B 1 156 ? -14.74539 -15.72425 58.96569 1.000 60.26657 156 THR B CA 1
ATOM 3420 C C . THR B 1 156 ? -13.54689 -16.66518 59.03126 1.000 52.61613 156 THR B C 1
ATOM 3421 O O . THR B 1 156 ? -13.58788 -17.65057 59.77264 1.000 46.00232 156 THR B O 1
ATOM 3425 N N . HIS B 1 157 ? -12.49122 -16.38960 58.27181 1.000 49.95144 157 HIS B N 1
ATOM 3426 C CA . HIS B 1 157 ? -11.27720 -17.18853 58.31572 1.000 46.31380 157 HIS B CA 1
ATOM 3427 C C . HIS B 1 157 ? -10.27745 -16.56893 59.27987 1.000 47.04302 157 HIS B C 1
ATOM 3428 O O . HIS B 1 157 ? -10.17035 -15.34373 59.37871 1.000 50.58853 157 HIS B O 1
ATOM 3435 N N . LEU B 1 158 ? -9.55187 -17.42292 59.99645 1.000 44.19685 158 LEU B N 1
ATOM 3436 C CA . LEU B 1 158 ? -8.39471 -16.95555 60.73829 1.000 43.40216 158 LEU B CA 1
ATOM 3437 C C . LEU B 1 158 ? -7.26062 -16.63736 59.76618 1.000 43.39854 158 LEU B C 1
ATOM 3438 O O . LEU B 1 158 ? -7.32890 -16.93527 58.57036 1.000 40.70791 158 LEU B O 1
ATOM 3443 N N . GLU B 1 159 ? -6.19806 -16.02600 60.29424 1.000 43.82454 159 GLU B N 1
ATOM 3444 C CA . GLU B 1 159 ? -5.09486 -15.60502 59.43815 1.000 44.16181 159 GLU B CA 1
ATOM 3445 C C . GLU B 1 159 ? -4.42003 -16.77977 58.74380 1.000 42.31647 159 GLU B C 1
ATOM 3446 O O . GLU B 1 159 ? -3.80374 -16.59190 57.68931 1.000 42.71534 159 GLU B O 1
ATOM 3452 N N . GLU B 1 160 ? -4.52236 -17.98126 59.30474 1.000 41.67278 160 GLU B N 1
ATOM 3453 C CA . GLU B 1 160 ? -4.08303 -19.19823 58.63781 1.000 42.50956 160 GLU B CA 1
ATOM 3454 C C . GLU B 1 160 ? -5.19542 -20.22887 58.72523 1.000 43.22345 160 GLU B C 1
ATOM 3455 O O . GLU B 1 160 ? -5.78434 -20.42043 59.79343 1.000 39.23079 160 GLU B O 1
ATOM 3461 N N . PHE B 1 161 ? -5.47876 -20.89045 57.60653 1.000 39.18138 161 PHE B N 1
ATOM 3462 C CA . PHE B 1 161 ? -6.52525 -21.89835 57.56942 1.000 39.67363 161 PHE B CA 1
ATOM 3463 C C . PHE B 1 161 ? -6.15842 -22.95698 56.54162 1.000 34.66943 161 PHE B C 1
ATOM 3464 O O . PHE B 1 161 ? -5.43208 -22.68868 55.58105 1.000 33.51998 161 PHE B O 1
ATOM 3472 N N . THR B 1 162 ? -6.65751 -24.16812 56.76606 1.000 39.50208 162 THR B N 1
ATOM 3473 C CA . THR B 1 162 ? -6.41066 -25.27214 55.85177 1.000 36.68384 162 THR B CA 1
ATOM 3474 C C . THR B 1 162 ? -7.39575 -25.20301 54.69714 1.000 33.50353 162 THR B C 1
ATOM 3475 O O . THR B 1 162 ? -8.61128 -25.14923 54.90879 1.000 33.93441 162 THR B O 1
ATOM 3479 N N . MET B 1 163 ? -6.87402 -25.20468 53.47601 1.000 33.61928 163 MET B N 1
ATOM 3480 C CA . MET B 1 163 ? -7.70432 -25.13246 52.28586 1.000 32.43614 163 MET B CA 1
ATOM 3481 C C . MET B 1 163 ? -7.46754 -26.36053 51.42526 1.000 32.30582 163 MET B C 1
ATOM 3482 O O . MET B 1 163 ? -6.31949 -26.75093 51.18928 1.000 33.66485 163 MET B O 1
ATOM 3487 N N . LEU B 1 164 ? -8.55554 -26.97851 50.98708 1.000 32.97324 164 LEU B N 1
ATOM 3488 C CA . LEU B 1 164 ? -8.52559 -27.95474 49.91120 1.000 24.48128 164 LEU B CA 1
ATOM 3489 C C . LEU B 1 164 ? -8.88746 -27.24091 48.61626 1.000 33.71250 164 LEU B C 1
ATOM 3490 O O . LEU B 1 164 ? -9.93874 -26.59777 48.53250 1.000 38.58087 164 LEU B O 1
ATOM 3495 N N . ASN B 1 165 ? -8.02240 -27.34587 47.61629 1.000 31.99187 165 ASN B N 1
ATOM 3496 C CA . ASN B 1 165 ? -8.32307 -26.85471 46.28155 1.000 29.35729 165 ASN B CA 1
ATOM 3497 C C . ASN B 1 165 ? -8.21191 -28.00866 45.30513 1.000 25.72208 165 ASN B C 1
ATOM 3498 O O . ASN B 1 165 ? -7.22183 -28.74331 45.32435 1.000 27.05329 165 ASN B O 1
ATOM 3503 N N . LEU B 1 166 ? -9.22973 -28.17214 44.46838 1.000 31.56249 166 LEU B N 1
ATOM 3504 C CA . LEU B 1 166 ? -9.19733 -29.13156 43.37863 1.000 30.19052 166 LEU B CA 1
ATOM 3505 C C . LEU B 1 166 ? -9.39125 -28.39221 42.06482 1.000 28.32850 166 LEU B C 1
ATOM 3506 O O . LEU B 1 166 ? -10.06735 -27.36147 42.00710 1.000 32.75934 166 LEU B O 1
ATOM 3511 N N . ALA B 1 167 ? -8.79890 -28.93295 41.00773 1.000 30.02770 167 ALA B N 1
ATOM 3512 C CA . ALA B 1 167 ? -8.87002 -28.29432 39.70744 1.000 38.91664 167 ALA B CA 1
ATOM 3513 C C . ALA B 1 167 ? -8.71594 -29.34456 38.62140 1.000 35.31464 167 ALA B C 1
ATOM 3514 O O . ALA B 1 167 ? -7.97556 -30.32049 38.77626 1.000 34.39458 167 ALA B O 1
ATOM 3516 N N . GLU B 1 168 ? -9.43726 -29.13769 37.52445 1.000 38.51396 168 GLU B N 1
ATOM 3517 C CA . GLU B 1 168 ? -9.30611 -29.95693 36.33017 1.000 42.89572 168 GLU B CA 1
ATOM 3518 C C . GLU B 1 168 ? -9.02681 -29.04037 35.15248 1.000 43.56673 168 GLU B C 1
ATOM 3519 O O . GLU B 1 168 ? -9.68117 -28.00430 35.00565 1.000 43.32221 168 GLU B O 1
ATOM 3525 N N . MET B 1 169 ? -8.05519 -29.41289 34.32429 1.000 43.66482 169 MET B N 1
ATOM 3526 C CA . MET B 1 169 ? -7.73299 -28.66600 33.11799 1.000 45.73336 169 MET B CA 1
ATOM 3527 C C . MET B 1 169 ? -7.97258 -29.54207 31.89758 1.000 45.09049 169 MET B C 1
ATOM 3528 O O . MET B 1 169 ? -7.57845 -30.71254 31.87389 1.000 41.11266 169 MET B O 1
ATOM 3533 N N . GLY B 1 170 ? -8.61302 -28.95963 30.88567 1.000 48.98132 170 GLY B N 1
ATOM 3534 C CA . GLY B 1 170 ? -8.99564 -29.66969 29.68872 1.000 47.50587 170 GLY B CA 1
ATOM 3535 C C . GLY B 1 170 ? -9.90303 -30.85605 29.95348 1.000 43.88423 170 GLY B C 1
ATOM 3536 O O . GLY B 1 170 ? -9.57901 -31.99564 29.60368 1.000 46.77626 170 GLY B O 1
ATOM 3537 N N . PRO B 1 171 ? -11.05929 -30.61956 30.57367 1.000 35.51296 171 PRO B N 1
ATOM 3538 C CA . PRO B 1 171 ? -11.96912 -31.73223 30.85784 1.000 46.84723 171 PRO B CA 1
ATOM 3539 C C . PRO B 1 171 ? -12.55501 -32.30847 29.58087 1.000 52.77826 171 PRO B C 1
ATOM 3540 O O . PRO B 1 171 ? -12.68713 -31.62576 28.56235 1.000 56.58004 171 PRO B O 1
ATOM 3544 N N . ASP B 1 172 ? -12.90943 -33.58901 29.64717 1.000 63.27974 172 ASP B N 1
ATOM 3545 C CA . ASP B 1 172 ? -13.58971 -34.25912 28.53992 1.000 65.81505 172 ASP B CA 1
ATOM 3546 C C . ASP B 1 172 ? -15.10061 -34.03685 28.64801 1.000 76.66898 172 ASP B C 1
ATOM 3547 O O . ASP B 1 172 ? -15.90371 -34.96619 28.73008 1.000 88.30459 172 ASP B O 1
ATOM 3552 N N . GLY B 1 173 ? -15.47088 -32.76423 28.65351 1.000 66.84586 173 GLY B N 1
ATOM 3553 C CA . GLY B 1 173 ? -16.85222 -32.37421 28.83870 1.000 59.27802 173 GLY B CA 1
ATOM 3554 C C . GLY B 1 173 ? -16.92951 -30.95453 29.36742 1.000 53.17211 173 GLY B C 1
ATOM 3555 O O . GLY B 1 173 ? -15.94183 -30.22060 29.37909 1.000 58.95434 173 GLY B O 1
ATOM 3556 N N . ASP B 1 174 ? -18.12778 -30.58967 29.80785 1.000 51.01724 174 ASP B N 1
ATOM 3557 C CA . ASP B 1 174 ? -18.34630 -29.24383 30.32666 1.000 47.56900 174 ASP B CA 1
ATOM 3558 C C . ASP B 1 174 ? -17.60040 -29.06228 31.64478 1.000 57.84057 174 ASP B C 1
ATOM 3559 O O . ASP B 1 174 ? -17.78413 -29.86227 32.57068 1.000 53.42855 174 ASP B O 1
ATOM 3564 N N . PRO B 1 175 ? -16.75926 -28.03084 31.77060 1.000 50.64984 175 PRO B N 1
ATOM 3565 C CA . PRO B 1 175 ? -16.00247 -27.85735 33.02525 1.000 41.82653 175 PRO B CA 1
ATOM 3566 C C . PRO B 1 175 ? -16.88797 -27.66407 34.24388 1.000 52.42938 175 PRO B C 1
ATOM 3567 O O . PRO B 1 175 ? -16.67975 -28.32414 35.27108 1.000 43.29775 175 PRO B O 1
ATOM 3571 N N . MET B 1 176 ? -17.87351 -26.76699 34.15918 1.000 50.84401 176 MET B N 1
ATOM 3572 C CA . MET B 1 176 ? -18.73945 -26.50671 35.30431 1.000 43.63946 176 MET B CA 1
ATOM 3573 C C . MET B 1 176 ? -19.50224 -27.75845 35.71728 1.000 48.28362 176 MET B C 1
ATOM 3574 O O . MET B 1 176 ? -19.74409 -27.98433 36.90933 1.000 47.98863 176 MET B O 1
ATOM 3579 N N . GLU B 1 177 ? -19.88858 -28.58491 34.74474 1.000 42.38710 177 GLU B N 1
ATOM 3580 C CA . GLU B 1 177 ? -20.61008 -29.81139 35.06181 1.000 46.31537 177 GLU B CA 1
ATOM 3581 C C . GLU B 1 177 ? -19.72742 -30.79105 35.82641 1.000 47.99436 177 GLU B C 1
ATOM 3582 O O . GLU B 1 177 ? -20.18540 -31.43508 36.77782 1.000 49.20935 177 GLU B O 1
ATOM 3588 N N . HIS B 1 178 ? -18.46227 -30.92555 35.42005 1.000 45.26627 178 HIS B N 1
ATOM 3589 C CA . HIS B 1 178 ? -17.52892 -31.74685 36.18359 1.000 35.60095 178 HIS B CA 1
ATOM 3590 C C . HIS B 1 178 ? -17.28465 -31.15218 37.56295 1.000 43.95896 178 HIS B C 1
ATOM 3591 O O . HIS B 1 178 ? -17.26706 -31.87518 38.56615 1.000 41.77757 178 HIS B O 1
ATOM 3598 N N . LEU B 1 179 ? -17.09763 -29.83155 37.62970 1.000 40.03118 179 LEU B N 1
ATOM 3599 C CA . LEU B 1 179 ? -16.89173 -29.16863 38.91192 1.000 38.69178 179 LEU B CA 1
ATOM 3600 C C . LEU B 1 179 ? -18.04711 -29.44130 39.86602 1.000 42.62433 179 LEU B C 1
ATOM 3601 O O . LEU B 1 179 ? -17.82819 -29.73505 41.04691 1.000 41.14198 179 LEU B O 1
ATOM 3606 N N . LYS B 1 180 ? -19.28538 -29.35253 39.36922 1.000 43.48383 180 LYS B N 1
ATOM 3607 C CA . LYS B 1 180 ? -20.44487 -29.67577 40.19559 1.000 46.39842 180 LYS B CA 1
ATOM 3608 C C . LYS B 1 180 ? -20.34885 -31.09071 40.74950 1.000 33.69079 180 LYS B C 1
ATOM 3609 O O . LYS B 1 180 ? -20.63808 -31.32621 41.92793 1.000 44.43500 180 LYS B O 1
ATOM 3615 N N . MET B 1 181 ? -19.94072 -32.04390 39.91075 1.000 37.05265 181 MET B N 1
ATOM 3616 C CA . MET B 1 181 ? -19.77897 -33.42124 40.36239 1.000 36.37479 181 MET B CA 1
ATOM 3617 C C . MET B 1 181 ? -18.71828 -33.52407 41.45246 1.000 43.94602 181 MET B C 1
ATOM 3618 O O . MET B 1 181 ? -18.91371 -34.21862 42.45755 1.000 38.68989 181 MET B O 1
ATOM 3623 N N . TYR B 1 182 ? -17.59163 -32.82880 41.27442 1.000 38.92264 182 TYR B N 1
ATOM 3624 C CA . TYR B 1 182 ? -16.51483 -32.88396 42.25881 1.000 39.02852 182 TYR B CA 1
ATOM 3625 C C . TYR B 1 182 ? -16.94189 -32.26522 43.58382 1.000 38.71430 182 TYR B C 1
ATOM 3626 O O . TYR B 1 182 ? -16.60214 -32.77856 44.65639 1.000 36.80058 182 TYR B O 1
ATOM 3635 N N . ILE B 1 183 ? -17.68200 -31.15527 43.52942 1.000 37.23696 183 ILE B N 1
ATOM 3636 C CA . ILE B 1 183 ? -18.16411 -30.51973 44.75114 1.000 36.98037 183 ILE B CA 1
ATOM 3637 C C . ILE B 1 183 ? -19.12063 -31.44144 45.49342 1.000 41.85443 183 ILE B C 1
ATOM 3638 O O . ILE B 1 183 ? -19.15306 -31.45216 46.73044 1.000 43.10899 183 ILE B O 1
ATOM 3643 N N . GLY B 1 184 ? -19.89886 -32.23961 44.76022 1.000 34.10057 184 GLY B N 1
ATOM 3644 C CA . GLY B 1 184 ? -20.76489 -33.20870 45.41112 1.000 40.78631 184 GLY B CA 1
ATOM 3645 C C . GLY B 1 184 ? -19.99122 -34.24012 46.21032 1.000 42.44888 184 GLY B C 1
ATOM 3646 O O . GLY B 1 184 ? -20.42183 -34.65091 47.28994 1.000 43.89848 184 GLY B O 1
ATOM 3647 N N . ASP B 1 185 ? -18.83488 -34.66836 45.69399 1.000 40.45974 185 ASP B N 1
ATOM 3648 C CA . ASP B 1 185 ? -18.00134 -35.61993 46.42407 1.000 34.61604 185 ASP B CA 1
ATOM 3649 C C . ASP B 1 185 ? -17.45795 -35.00821 47.70983 1.000 39.83125 185 ASP B C 1
ATOM 3650 O O . ASP B 1 185 ? -17.36426 -35.68961 48.73761 1.000 43.40231 185 ASP B O 1
ATOM 3655 N N . ILE B 1 186 ? -17.09233 -33.72597 47.67308 1.000 35.51444 186 ILE B N 1
ATOM 3656 C CA . ILE B 1 186 ? -16.59904 -33.06488 48.87660 1.000 35.65913 186 ILE B CA 1
ATOM 3657 C C . ILE B 1 186 ? -17.71708 -32.90652 49.89398 1.000 38.81328 186 ILE B C 1
ATOM 3658 O O . ILE B 1 186 ? -17.52045 -33.13104 51.09426 1.000 36.94591 186 ILE B O 1
ATOM 3663 N N . MET B 1 187 ? -18.90464 -32.50788 49.43560 1.000 37.99055 187 MET B N 1
ATOM 3664 C CA . MET B 1 187 ? -20.03587 -32.37746 50.34476 1.000 34.75706 187 MET B CA 1
ATOM 3665 C C . MET B 1 187 ? -20.50582 -33.73486 50.85124 1.000 39.78270 187 MET B C 1
ATOM 3666 O O . MET B 1 187 ? -21.03279 -33.82869 51.96557 1.000 41.98437 187 MET B O 1
ATOM 3671 N N . ASP B 1 188 ? -20.32155 -34.79299 50.05672 1.000 41.89709 188 ASP B N 1
ATOM 3672 C CA . ASP B 1 188 ? -20.61706 -36.13668 50.54344 1.000 50.59390 188 ASP B CA 1
ATOM 3673 C C . ASP B 1 188 ? -19.64999 -36.54493 51.64728 1.000 50.63011 188 ASP B C 1
ATOM 3674 O O . ASP B 1 188 ? -20.06833 -37.08146 52.68038 1.000 49.21660 188 ASP B O 1
ATOM 3679 N N . ALA B 1 189 ? -18.35365 -36.29424 51.44849 1.000 43.61594 189 ALA B N 1
ATOM 3680 C CA . ALA B 1 189 ? -17.36846 -36.63819 52.46828 1.000 40.81244 189 ALA B CA 1
ATOM 3681 C C . ALA B 1 189 ? -17.59256 -35.83763 53.74409 1.000 39.49950 189 ALA B C 1
ATOM 3682 O O . ALA B 1 189 ? -17.38493 -36.34780 54.85057 1.000 41.59978 189 ALA B O 1
ATOM 3684 N N . VAL B 1 190 ? -18.01195 -34.57869 53.61288 1.000 39.60335 190 VAL B N 1
ATOM 3685 C CA . VAL B 1 190 ? -18.36192 -33.79872 54.79475 1.000 35.70828 190 VAL B CA 1
ATOM 3686 C C . VAL B 1 190 ? -19.67745 -34.29383 55.38381 1.000 42.05881 190 VAL B C 1
ATOM 3687 O O . VAL B 1 190 ? -19.84633 -34.34643 56.60783 1.000 45.01447 190 VAL B O 1
ATOM 3691 N N . GLY B 1 191 ? -20.62235 -34.67400 54.52735 1.000 39.26804 191 GLY B N 1
ATOM 3692 C CA . GLY B 1 191 ? -21.91274 -35.15369 54.97806 1.000 47.55607 191 GLY B CA 1
ATOM 3693 C C . GLY B 1 191 ? -22.87890 -34.03564 55.30790 1.000 49.48896 191 GLY B C 1
ATOM 3694 O O . GLY B 1 191 ? -23.44181 -33.99816 56.40656 1.000 57.70685 191 GLY B O 1
ATOM 3695 N N . VAL B 1 192 ? -23.07779 -33.11462 54.36528 1.000 44.40616 192 VAL B N 1
ATOM 3696 C CA . VAL B 1 192 ? -23.97008 -31.97851 54.55758 1.000 48.41358 192 VAL B CA 1
ATOM 3697 C C . VAL B 1 192 ? -24.75200 -31.72648 53.27801 1.000 56.76844 192 VAL B C 1
ATOM 3698 O O . VAL B 1 192 ? -24.29108 -32.02587 52.17181 1.000 50.22509 192 VAL B O 1
ATOM 3702 N N . GLU B 1 193 ? -25.94828 -31.16925 53.44246 1.000 63.35793 193 GLU B N 1
ATOM 3703 C CA . GLU B 1 193 ? -26.72480 -30.68253 52.31431 1.000 62.71521 193 GLU B CA 1
ATOM 3704 C C . GLU B 1 193 ? -26.18708 -29.33104 51.86515 1.000 55.33135 193 GLU B C 1
ATOM 3705 O O . GLU B 1 193 ? -25.73744 -28.52124 52.68190 1.000 51.58060 193 GLU B O 1
ATOM 3711 N N . TYR B 1 194 ? -26.23066 -29.09005 50.55784 1.000 57.04470 194 TYR B N 1
ATOM 3712 C CA . TYR B 1 194 ? -25.64219 -27.88074 50.00578 1.000 54.85068 194 TYR B CA 1
ATOM 3713 C C . TYR B 1 194 ? -26.43144 -27.44307 48.78324 1.000 49.69044 194 TYR B C 1
ATOM 3714 O O . TYR B 1 194 ? -27.18418 -28.22022 48.19059 1.000 51.83552 194 TYR B O 1
ATOM 3723 N N . THR B 1 195 ? -26.23790 -26.18057 48.40976 1.000 62.79040 195 THR B N 1
ATOM 3724 C CA . THR B 1 195 ? -26.81785 -25.61070 47.20461 1.000 59.47506 195 THR B CA 1
ATOM 3725 C C . THR B 1 195 ? -25.72825 -24.90781 46.40916 1.000 55.40471 195 THR B C 1
ATOM 3726 O O . THR B 1 195 ? -24.73722 -24.43079 46.96945 1.000 55.41442 195 THR B O 1
ATOM 3730 N N . THR B 1 196 ? -25.91478 -24.85792 45.09289 1.000 52.69530 196 THR B N 1
ATOM 3731 C CA . THR B 1 196 ? -24.99849 -24.16585 44.19976 1.000 51.05476 196 THR B CA 1
ATOM 3732 C C . THR B 1 196 ? -25.79008 -23.25198 43.27711 1.000 59.87431 196 THR B C 1
ATOM 3733 O O . THR B 1 196 ? -26.92781 -23.55233 42.90741 1.000 66.16909 196 THR B O 1
ATOM 3737 N N . SER B 1 197 ? -25.17383 -22.13312 42.90334 1.000 44.95612 197 SER B N 1
ATOM 3738 C CA . SER B 1 197 ? -25.80068 -21.16207 42.01580 1.000 53.46394 197 SER B CA 1
ATOM 3739 C C . SER B 1 197 ? -24.78257 -20.70863 40.98319 1.000 52.41478 197 SER B C 1
ATOM 3740 O O . SER B 1 197 ? -23.76495 -20.10630 41.33675 1.000 47.78519 197 SER B O 1
ATOM 3743 N N . ARG B 1 198 ? -25.05327 -21.00438 39.71437 1.000 56.56322 198 ARG B N 1
ATOM 3744 C CA . ARG B 1 198 ? -24.20795 -20.51690 38.63343 1.000 59.97948 198 ARG B CA 1
ATOM 3745 C C . ARG B 1 198 ? -24.38100 -19.01082 38.49257 1.000 58.12264 198 ARG B C 1
ATOM 3746 O O . ARG B 1 198 ? -25.50273 -18.51464 38.35323 1.000 68.91435 198 ARG B O 1
ATOM 3754 N N . GLU B 1 199 ? -23.27048 -18.28212 38.53806 1.000 62.99682 199 GLU B N 1
ATOM 3755 C CA . GLU B 1 199 ? -23.28157 -16.82991 38.46508 1.000 62.73973 199 GLU B CA 1
ATOM 3756 C C . GLU B 1 199 ? -22.44421 -16.36299 37.28488 1.000 68.39260 199 GLU B C 1
ATOM 3757 O O . GLU B 1 199 ? -21.36444 -16.90291 37.02419 1.000 58.35507 199 GLU B O 1
ATOM 3763 N N . GLU B 1 200 ? -22.95354 -15.36529 36.56780 1.000 76.79702 200 GLU B N 1
ATOM 3764 C CA . GLU B 1 200 ? -22.17525 -14.73442 35.51346 1.000 78.02266 200 GLU B CA 1
ATOM 3765 C C . GLU B 1 200 ? -21.06917 -13.88242 36.12361 1.000 64.29507 200 GLU B C 1
ATOM 3766 O O . GLU B 1 200 ? -21.18529 -13.38425 37.24655 1.000 50.65816 200 GLU B O 1
ATOM 3772 N N . SER B 1 201 ? -19.98270 -13.72081 35.37453 1.000 59.93654 201 SER B N 1
ATOM 3773 C CA . SER B 1 201 ? -18.82665 -12.99177 35.87063 1.000 57.70963 201 SER B CA 1
ATOM 3774 C C . SER B 1 201 ? -18.17401 -12.21625 34.73857 1.000 61.17727 201 SER B C 1
ATOM 3775 O O . SER B 1 201 ? -18.13032 -12.68351 33.59729 1.000 53.06304 201 SER B O 1
ATOM 3778 N N . ASP B 1 202 ? -17.66944 -11.02561 35.06551 1.000 58.07834 202 ASP B N 1
ATOM 3779 C CA . ASP B 1 202 ? -16.86027 -10.26528 34.12347 1.000 62.54526 202 ASP B CA 1
ATOM 3780 C C . ASP B 1 202 ? -15.40802 -10.71995 34.10917 1.000 59.56398 202 ASP B C 1
ATOM 3781 O O . ASP B 1 202 ? -14.67474 -10.38204 33.17336 1.000 61.36929 202 ASP B O 1
ATOM 3786 N N . VAL B 1 203 ? -14.98428 -11.47729 35.11441 1.000 50.40661 203 VAL B N 1
ATOM 3787 C CA . VAL B 1 203 ? -13.61029 -11.95119 35.22320 1.000 50.43485 203 VAL B CA 1
ATOM 3788 C C . VAL B 1 203 ? -13.45983 -13.36131 34.67128 1.000 47.62241 203 VAL B C 1
ATOM 3789 O O . VAL B 1 203 ? -12.59571 -13.62045 33.83448 1.000 45.56767 203 VAL B O 1
ATOM 3793 N N . TRP B 1 204 ? -14.29428 -14.28626 35.12984 1.000 57.32104 204 TRP B N 1
ATOM 3794 C CA . TRP B 1 204 ? -14.19385 -15.68565 34.74861 1.000 53.46007 204 TRP B CA 1
ATOM 3795 C C . TRP B 1 204 ? -15.25950 -16.04318 33.72133 1.000 49.88945 204 TRP B C 1
ATOM 3796 O O . TRP B 1 204 ? -16.21037 -15.29588 33.48002 1.000 51.76531 204 TRP B O 1
ATOM 3807 N N . VAL B 1 205 ? -15.07583 -17.21245 33.10512 1.000 51.85157 205 VAL B N 1
ATOM 3808 C CA . VAL B 1 205 ? -16.10307 -17.76495 32.22919 1.000 40.73017 205 VAL B CA 1
ATOM 3809 C C . VAL B 1 205 ? -17.40970 -17.92660 32.99136 1.000 49.34819 205 VAL B C 1
ATOM 3810 O O . VAL B 1 205 ? -18.49057 -17.60551 32.48221 1.000 60.56520 205 VAL B O 1
ATOM 3814 N N . GLU B 1 206 ? -17.32716 -18.40341 34.22941 1.000 47.97485 206 GLU B N 1
ATOM 3815 C CA . GLU B 1 206 ? -18.49155 -18.64643 35.06595 1.000 54.57270 206 GLU B CA 1
ATOM 3816 C C . GLU B 1 206 ? -18.00680 -18.92509 36.47865 1.000 55.87863 206 GLU B C 1
ATOM 3817 O O . GLU B 1 206 ? -16.91778 -19.47317 36.67262 1.000 58.68330 206 GLU B O 1
ATOM 3823 N N . THR B 1 207 ? -18.81458 -18.53473 37.45846 1.000 47.32437 207 THR B N 1
ATOM 3824 C CA . THR B 1 207 ? -18.53885 -18.84860 38.84976 1.000 46.11462 207 THR B CA 1
ATOM 3825 C C . THR B 1 207 ? -19.65952 -19.70826 39.41470 1.000 56.54875 207 THR B C 1
ATOM 3826 O O . THR B 1 207 ? -20.76177 -19.77867 38.86258 1.000 49.90815 207 THR B O 1
ATOM 3830 N N . LEU B 1 208 ? -19.35519 -20.37089 40.52866 1.000 47.13323 208 LEU B N 1
ATOM 3831 C CA . LEU B 1 208 ? -20.29224 -21.28434 41.17927 1.000 49.83817 208 LEU B CA 1
ATOM 3832 C C . LEU B 1 208 ? -20.19169 -21.05251 42.68271 1.000 51.25522 208 LEU B C 1
ATOM 3833 O O . LEU B 1 208 ? -19.23477 -21.49855 43.32177 1.000 52.02235 208 LEU B O 1
ATOM 3838 N N . ASP B 1 209 ? -21.17309 -20.35053 43.23977 1.000 39.25979 209 ASP B N 1
ATOM 3839 C CA . ASP B 1 209 ? -21.22289 -20.13678 44.67759 1.000 49.23838 209 ASP B CA 1
ATOM 3840 C C . ASP B 1 209 ? -21.81264 -21.36702 45.35453 1.000 53.45886 209 ASP B C 1
ATOM 3841 O O . ASP B 1 209 ? -22.84700 -21.88641 44.92492 1.000 48.30309 209 ASP B O 1
ATOM 3846 N N . VAL B 1 210 ? -21.14672 -21.83930 46.40449 1.000 49.82811 210 VAL B N 1
ATOM 3847 C CA . VAL B 1 210 ? -21.58435 -23.00195 47.16761 1.000 46.04536 210 VAL B CA 1
ATOM 3848 C C . VAL B 1 210 ? -22.03404 -22.52547 48.54022 1.000 50.69453 210 VAL B C 1
ATOM 3849 O O . VAL B 1 210 ? -21.32599 -21.75466 49.19970 1.000 48.04618 210 VAL B O 1
ATOM 3853 N N . GLU B 1 211 ? -23.20876 -22.98010 48.96936 1.000 49.25831 211 GLU B N 1
ATOM 3854 C CA . GLU B 1 211 ? -23.78555 -22.55184 50.23394 1.000 60.44871 211 GLU B CA 1
ATOM 3855 C C . GLU B 1 211 ? -24.19373 -23.75805 51.06511 1.000 60.31560 211 GLU B C 1
ATOM 3856 O O . GLU B 1 211 ? -24.62723 -24.78195 50.52799 1.000 54.39855 211 GLU B O 1
ATOM 3862 N N . ILE B 1 212 ? -24.04036 -23.62678 52.37986 1.000 51.93109 212 ILE B N 1
ATOM 3863 C CA . ILE B 1 212 ? -24.47629 -24.62634 53.34729 1.000 59.39813 212 ILE B CA 1
ATOM 3864 C C . ILE B 1 212 ? -25.30417 -23.90481 54.39893 1.000 59.46067 212 ILE B C 1
ATOM 3865 O O . ILE B 1 212 ? -24.79896 -22.99692 55.07027 1.000 61.66234 212 ILE B O 1
ATOM 3870 N N . ASN B 1 213 ? -26.57210 -24.29937 54.53434 1.000 65.59984 213 ASN B N 1
ATOM 3871 C CA . ASN B 1 213 ? -27.50927 -23.64506 55.44919 1.000 67.23611 213 ASN B CA 1
ATOM 3872 C C . ASN B 1 213 ? -27.60853 -22.14878 55.15954 1.000 63.84156 213 ASN B C 1
ATOM 3873 O O . ASN B 1 213 ? -27.73361 -21.32811 56.07038 1.000 63.96256 213 ASN B O 1
ATOM 3878 N N . GLY B 1 214 ? -27.53972 -21.78926 53.87919 1.000 62.04836 214 GLY B N 1
ATOM 3879 C CA . GLY B 1 214 ? -27.64937 -20.40816 53.46472 1.000 59.80000 214 GLY B CA 1
ATOM 3880 C C . GLY B 1 214 ? -26.38337 -19.58691 53.57759 1.000 64.86250 214 GLY B C 1
ATOM 3881 O O . GLY B 1 214 ? -26.39760 -18.40982 53.19539 1.000 68.90731 214 GLY B O 1
ATOM 3882 N N . THR B 1 215 ? -25.29342 -20.15655 54.08598 1.000 62.21389 215 THR B N 1
ATOM 3883 C CA . THR B 1 215 ? -24.02903 -19.44538 54.22855 1.000 66.73988 215 THR B CA 1
ATOM 3884 C C . THR B 1 215 ? -23.06690 -19.88651 53.13338 1.000 57.95476 215 THR B C 1
ATOM 3885 O O . THR B 1 215 ? -22.85133 -21.08672 52.93594 1.000 54.70013 215 THR B O 1
ATOM 3889 N N . GLU B 1 216 ? -22.49263 -18.91534 52.42701 1.000 59.35013 216 GLU B N 1
ATOM 3890 C CA . GLU B 1 216 ? -21.59111 -19.21882 51.32339 1.000 59.04019 216 GLU B CA 1
ATOM 3891 C C . GLU B 1 216 ? -20.30815 -19.84053 51.85967 1.000 62.07290 216 GLU B C 1
ATOM 3892 O O . GLU B 1 216 ? -19.62758 -19.25097 52.70663 1.000 64.87538 216 GLU B O 1
ATOM 3898 N N . VAL B 1 217 ? -19.98076 -21.02959 51.36512 1.000 67.18303 217 VAL B N 1
ATOM 3899 C CA . VAL B 1 217 ? -18.79764 -21.75596 51.79830 1.000 55.16219 217 VAL B CA 1
ATOM 3900 C C . VAL B 1 217 ? -17.61772 -21.51361 50.86789 1.000 57.37251 217 VAL B C 1
ATOM 3901 O O . VAL B 1 217 ? -16.49054 -21.32176 51.32558 1.000 63.31654 217 VAL B O 1
ATOM 3905 N N . ALA B 1 218 ? -17.86319 -21.52724 49.56202 1.000 56.88072 218 ALA B N 1
ATOM 3906 C CA . ALA B 1 218 ? -16.80529 -21.35693 48.57892 1.000 50.89178 218 ALA B CA 1
ATOM 3907 C C . ALA B 1 218 ? -17.42970 -20.86703 47.28193 1.000 46.14477 218 ALA B C 1
ATOM 3908 O O . ALA B 1 218 ? -18.65266 -20.85293 47.12234 1.000 54.19849 218 ALA B O 1
ATOM 3910 N N . SER B 1 219 ? -16.56791 -20.46297 46.35292 1.000 43.21020 219 SER B N 1
ATOM 3911 C CA . SER B 1 219 ? -16.99769 -20.02641 45.03029 1.000 42.67652 219 SER B CA 1
ATOM 3912 C C . SER B 1 219 ? -16.02780 -20.58265 44.00138 1.000 37.40177 219 SER B C 1
ATOM 3913 O O . SER B 1 219 ? -14.84670 -20.22388 44.00183 1.000 40.27842 219 SER B O 1
ATOM 3916 N N . GLY B 1 220 ? -16.52175 -21.46376 43.13796 1.000 39.81343 220 GLY B N 1
ATOM 3917 C CA . GLY B 1 220 ? -15.70013 -22.01166 42.08186 1.000 44.58685 220 GLY B CA 1
ATOM 3918 C C . GLY B 1 220 ? -15.62318 -21.09328 40.87901 1.000 48.18767 220 GLY B C 1
ATOM 3919 O O . GLY B 1 220 ? -16.35508 -20.11292 40.76202 1.000 49.03415 220 GLY B O 1
ATOM 3920 N N . SER B 1 221 ? -14.71023 -21.42571 39.96844 1.000 39.62553 221 SER B N 1
ATOM 3921 C CA . SER B 1 221 ? -14.50035 -20.62229 38.77352 1.000 42.21897 221 SER B CA 1
ATOM 3922 C C . SER B 1 221 ? -14.14467 -21.53774 37.61127 1.000 48.13310 221 SER B C 1
ATOM 3923 O O . SER B 1 221 ? -13.53302 -22.59267 37.79825 1.000 47.19062 221 SER B O 1
ATOM 3926 N N . VAL B 1 222 ? -14.52738 -21.11724 36.40626 1.000 50.59778 222 VAL B N 1
ATOM 3927 C CA . VAL B 1 222 ? -14.39824 -21.93286 35.20551 1.000 49.25024 222 VAL B CA 1
ATOM 3928 C C . VAL B 1 222 ? -13.52776 -21.20097 34.19544 1.000 50.60967 222 VAL B C 1
ATOM 3929 O O . VAL B 1 222 ? -13.55355 -19.96952 34.10434 1.000 43.70949 222 VAL B O 1
ATOM 3933 N N . GLY B 1 223 ? -12.72875 -21.97448 33.45514 1.000 66.74876 223 GLY B N 1
ATOM 3934 C CA . GLY B 1 223 ? -12.01560 -21.48976 32.29772 1.000 53.90037 223 GLY B CA 1
ATOM 3935 C C . GLY B 1 223 ? -10.96179 -20.45990 32.63372 1.000 58.27108 223 GLY B C 1
ATOM 3936 O O . GLY B 1 223 ? -10.84557 -20.00075 33.77536 1.000 56.13454 223 GLY B O 1
ATOM 3937 N N . PRO B 1 224 ? -10.15961 -20.08577 31.64041 1.000 53.97120 224 PRO B N 1
ATOM 3938 C CA . PRO B 1 224 ? -9.21373 -18.98593 31.83986 1.000 47.96672 224 PRO B CA 1
ATOM 3939 C C . PRO B 1 224 ? -9.95894 -17.67501 32.02428 1.000 47.89060 224 PRO B C 1
ATOM 3940 O O . PRO B 1 224 ? -11.02627 -17.45369 31.44647 1.000 46.42135 224 PRO B O 1
ATOM 3944 N N . HIS B 1 225 ? -9.39595 -16.80757 32.85943 1.000 45.92473 225 HIS B N 1
ATOM 3945 C CA . HIS B 1 225 ? -10.04668 -15.54055 33.15048 1.000 52.62665 225 HIS B CA 1
ATOM 3946 C C . HIS B 1 225 ? -9.82122 -14.54910 32.01335 1.000 57.00092 225 HIS B C 1
ATOM 3947 O O . HIS B 1 225 ? -8.83987 -14.63200 31.26876 1.000 58.76823 225 HIS B O 1
ATOM 3954 N N . LYS B 1 226 ? -10.75243 -13.60282 31.88734 1.000 63.82804 226 LYS B N 1
ATOM 3955 C CA . LYS B 1 226 ? -10.80434 -12.70588 30.74093 1.000 50.23291 226 LYS B CA 1
ATOM 3956 C C . LYS B 1 226 ? -9.90343 -11.48593 30.87710 1.000 53.58388 226 LYS B C 1
ATOM 3957 O O . LYS B 1 226 ? -9.77115 -10.72952 29.90798 1.000 55.22775 226 LYS B O 1
ATOM 3963 N N . LEU B 1 227 ? -9.29510 -11.26161 32.04269 1.000 57.35140 227 LEU B N 1
ATOM 3964 C CA . LEU B 1 227 ? -8.52995 -10.03469 32.24877 1.000 68.24669 227 LEU B CA 1
ATOM 3965 C C . LEU B 1 227 ? -7.25726 -10.03275 31.41088 1.000 82.64905 227 LEU B C 1
ATOM 3966 O O . LEU B 1 227 ? -7.09443 -9.20389 30.50878 1.000 100.22116 227 LEU B O 1
ATOM 3971 N N . ASP B 1 228 ? -6.34063 -10.95457 31.69689 1.000 80.85215 228 ASP B N 1
ATOM 3972 C CA . ASP B 1 228 ? -5.09786 -11.06824 30.95362 1.000 108.75357 228 ASP B CA 1
ATOM 3973 C C . ASP B 1 228 ? -4.86366 -12.52088 30.56416 1.000 129.60498 228 ASP B C 1
ATOM 3974 O O . ASP B 1 228 ? -5.21692 -13.43288 31.32254 1.000 127.42606 228 ASP B O 1
ATOM 3979 N N . PRO B 1 229 ? -4.28923 -12.77013 29.38371 1.000 161.69233 229 PRO B N 1
ATOM 3980 C CA . PRO B 1 229 ? -3.96952 -14.16062 29.01628 1.000 176.29408 229 PRO B CA 1
ATOM 3981 C C . PRO B 1 229 ? -3.00987 -14.82827 29.98674 1.000 182.50223 229 PRO B C 1
ATOM 3982 O O . PRO B 1 229 ? -3.18712 -16.01033 30.31003 1.000 176.77672 229 PRO B O 1
ATOM 3986 N N . ALA B 1 230 ? -1.99282 -14.09856 30.45391 1.000 180.74199 230 ALA B N 1
ATOM 3987 C CA . ALA B 1 230 ? -1.04836 -14.57773 31.45946 1.000 169.73014 230 ALA B CA 1
ATOM 3988 C C . ALA B 1 230 ? -0.30309 -15.82748 31.00315 1.000 177.90217 230 ALA B C 1
ATOM 3989 O O . ALA B 1 230 ? -0.36998 -16.20648 29.82934 1.000 185.00749 230 ALA B O 1
ATOM 3991 N N . HIS B 1 231 ? 0.42352 -16.46706 31.92497 1.000 161.20085 231 HIS B N 1
ATOM 3992 C CA . HIS B 1 231 ? 1.08557 -17.72879 31.61166 1.000 154.84197 231 HIS B CA 1
ATOM 3993 C C . HIS B 1 231 ? 0.09411 -18.86462 31.41104 1.000 150.48723 231 HIS B C 1
ATOM 3994 O O . HIS B 1 231 ? 0.45567 -19.89080 30.82549 1.000 139.76018 231 HIS B O 1
ATOM 4001 N N . ASP B 1 232 ? -1.13971 -18.70131 31.87979 1.000 159.19144 232 ASP B N 1
ATOM 4002 C CA . ASP B 1 232 ? -2.10897 -19.78252 31.89105 1.000 151.07550 232 ASP B CA 1
ATOM 4003 C C . ASP B 1 232 ? -2.52254 -20.15773 30.46863 1.000 154.01400 232 ASP B C 1
ATOM 4004 O O . ASP B 1 232 ? -2.26230 -19.44132 29.49742 1.000 153.84996 232 ASP B O 1
ATOM 4009 N N . VAL B 1 233 ? -3.17338 -21.30263 30.36023 1.000 159.87896 233 VAL B N 1
ATOM 4010 C CA . VAL B 1 233 ? -3.61023 -21.85105 29.08327 1.000 155.42579 233 VAL B CA 1
ATOM 4011 C C . VAL B 1 233 ? -4.98690 -21.29553 28.74976 1.000 138.78696 233 VAL B C 1
ATOM 4012 O O . VAL B 1 233 ? -5.77487 -20.94890 29.63697 1.000 144.02706 233 VAL B O 1
ATOM 4016 N N . HIS B 1 234 ? -5.27786 -21.19308 27.45527 1.000 111.07815 234 HIS B N 1
ATOM 4017 C CA . HIS B 1 234 ? -6.60818 -20.82206 26.99702 1.000 106.51080 234 HIS B CA 1
ATOM 4018 C C . HIS B 1 234 ? -7.54182 -22.01829 26.87419 1.000 95.88166 234 HIS B C 1
ATOM 4019 O O . HIS B 1 234 ? -8.70685 -21.83966 26.50424 1.000 93.11019 234 HIS B O 1
ATOM 4026 N N . GLU B 1 235 ? -7.06265 -23.22990 27.17151 1.000 89.11732 235 GLU B N 1
ATOM 4027 C CA . GLU B 1 235 ? -7.96681 -24.36366 27.24675 1.000 79.12871 235 GLU B CA 1
ATOM 4028 C C . GLU B 1 235 ? -8.71997 -24.32771 28.57772 1.000 67.26765 235 GLU B C 1
ATOM 4029 O O . GLU B 1 235 ? -8.20816 -23.80743 29.57360 1.000 58.69640 235 GLU B O 1
ATOM 4035 N N . PRO B 1 236 ? -9.94856 -24.84339 28.61432 1.000 51.04744 236 PRO B N 1
ATOM 4036 C CA . PRO B 1 236 ? -10.78870 -24.64439 29.80221 1.000 49.31544 236 PRO B CA 1
ATOM 4037 C C . PRO B 1 236 ? -10.22687 -25.34759 31.02743 1.000 43.63128 236 PRO B C 1
ATOM 4038 O O . PRO B 1 236 ? -9.63449 -26.42559 30.93687 1.000 44.67577 236 PRO B O 1
ATOM 4042 N N . TRP B 1 237 ? -10.41876 -24.71721 32.18272 1.000 47.20679 237 TRP B N 1
ATOM 4043 C CA . TRP B 1 237 ? -10.07648 -25.32758 33.45696 1.000 39.31892 237 TRP B CA 1
ATOM 4044 C C . TRP B 1 237 ? -11.02894 -24.79994 34.51820 1.000 48.95815 237 TRP B C 1
ATOM 4045 O O . TRP B 1 237 ? -11.42490 -23.63302 34.48118 1.000 51.92644 237 TRP B O 1
ATOM 4056 N N . ALA B 1 238 ? -11.40144 -25.66848 35.45283 1.000 44.82260 238 ALA B N 1
ATOM 4057 C CA . ALA B 1 238 ? -12.28542 -25.30392 36.54650 1.000 42.76870 238 ALA B CA 1
ATOM 4058 C C . ALA B 1 238 ? -11.62463 -25.66503 37.86766 1.000 35.55443 238 ALA B C 1
ATOM 4059 O O . ALA B 1 238 ? -10.86808 -26.63433 37.95704 1.000 37.26943 238 ALA B O 1
ATOM 4061 N N . GLY B 1 239 ? -11.91270 -24.87039 38.89332 1.000 42.87188 239 GLY B N 1
ATOM 4062 C CA . GLY B 1 239 ? -11.34503 -25.10834 40.20586 1.000 40.79374 239 GLY B CA 1
ATOM 4063 C C . GLY B 1 239 ? -12.21192 -24.52071 41.29546 1.000 40.45911 239 GLY B C 1
ATOM 4064 O O . GLY B 1 239 ? -13.05882 -23.65618 41.04985 1.000 39.55088 239 GLY B O 1
ATOM 4065 N N . ILE B 1 240 ? -11.99439 -25.01283 42.51192 1.000 37.57614 240 ILE B N 1
ATOM 4066 C CA . ILE B 1 240 ? -12.67868 -24.48331 43.68716 1.000 33.74718 240 ILE B CA 1
ATOM 4067 C C . ILE B 1 240 ? -11.86139 -24.84662 44.91535 1.000 35.56676 240 ILE B C 1
ATOM 4068 O O . ILE B 1 240 ? -11.29059 -25.94189 45.00150 1.000 35.58758 240 ILE B O 1
ATOM 4073 N N . GLY B 1 241 ? -11.79935 -23.91151 45.86041 1.000 39.60602 241 GLY B N 1
ATOM 4074 C CA . GLY B 1 241 ? -11.10048 -24.11399 47.11551 1.000 29.95904 241 GLY B CA 1
ATOM 4075 C C . GLY B 1 241 ? -12.07617 -24.03776 48.28292 1.000 38.73417 241 GLY B C 1
ATOM 4076 O O . GLY B 1 241 ? -12.91773 -23.14159 48.34007 1.000 46.07368 241 GLY B O 1
ATOM 4077 N N . PHE B 1 242 ? -11.94187 -24.98464 49.20399 1.000 38.10162 242 PHE B N 1
ATOM 4078 C CA . PHE B 1 242 ? -12.78343 -25.04999 50.39278 1.000 37.50438 242 PHE B CA 1
ATOM 4079 C C . PHE B 1 242 ? -11.91551 -24.89552 51.62901 1.000 35.62031 242 PHE B C 1
ATOM 4080 O O . PHE B 1 242 ? -10.89438 -25.57921 51.76128 1.000 37.48517 242 PHE B O 1
ATOM 4088 N N . GLY B 1 243 ? -12.31820 -24.00131 52.52449 1.000 38.13318 243 GLY B N 1
ATOM 4089 C CA . GLY B 1 243 ? -11.74423 -23.97853 53.85559 1.000 39.21624 243 GLY B CA 1
ATOM 4090 C C . GLY B 1 243 ? -12.21803 -25.19075 54.62914 1.000 37.56675 243 GLY B C 1
ATOM 4091 O O . GLY B 1 243 ? -13.41418 -25.32887 54.89907 1.000 41.08589 243 GLY B O 1
ATOM 4092 N N . LEU B 1 244 ? -11.29487 -26.08851 54.97625 1.000 36.54344 244 LEU B N 1
ATOM 4093 C CA . LEU B 1 244 ? -11.70089 -27.36365 55.55785 1.000 34.33476 244 LEU B CA 1
ATOM 4094 C C . LEU B 1 244 ? -12.18859 -27.19658 56.99102 1.000 33.19479 244 LEU B C 1
ATOM 4095 O O . LEU B 1 244 ? -13.16856 -27.83495 57.39352 1.000 38.37729 244 LEU B O 1
ATOM 4100 N N . GLU B 1 245 ? -11.52453 -26.34596 57.77781 1.000 31.12526 245 GLU B N 1
ATOM 4101 C CA . GLU B 1 245 ? -12.02676 -26.06004 59.11720 1.000 35.65211 245 GLU B CA 1
ATOM 4102 C C . GLU B 1 245 ? -13.41756 -25.44388 59.06552 1.000 41.83525 245 GLU B C 1
ATOM 4103 O O . GLU B 1 245 ? -14.24470 -25.69830 59.94942 1.000 42.18061 245 GLU B O 1
ATOM 4109 N N . ARG B 1 246 ? -13.69303 -24.63428 58.04090 1.000 41.77760 246 ARG B N 1
ATOM 4110 C CA . ARG B 1 246 ? -15.03241 -24.08233 57.87617 1.000 39.95051 246 ARG B CA 1
ATOM 4111 C C . ARG B 1 246 ? -16.04368 -25.17981 57.57394 1.000 35.30310 246 ARG B C 1
ATOM 4112 O O . ARG B 1 246 ? -17.17640 -25.14099 58.06826 1.000 35.84569 246 ARG B O 1
ATOM 4120 N N . LEU B 1 247 ? -15.65108 -26.16757 56.76543 1.000 36.43408 247 LEU B N 1
ATOM 4121 C CA . LEU B 1 247 ? -16.54682 -27.27953 56.46188 1.000 37.25518 247 LEU B CA 1
ATOM 4122 C C . LEU B 1 247 ? -16.83833 -28.11322 57.70450 1.000 38.59198 247 LEU B C 1
ATOM 4123 O O . LEU B 1 247 ? -17.96778 -28.57861 57.89268 1.000 42.49018 247 LEU B O 1
ATOM 4128 N N . LEU B 1 248 ? -15.83237 -28.31827 58.55952 1.000 38.84138 248 LEU B N 1
ATOM 4129 C CA . LEU B 1 248 ? -16.05987 -29.02655 59.81650 1.000 42.00565 248 LEU B CA 1
ATOM 4130 C C . LEU B 1 248 ? -16.97337 -28.23164 60.74179 1.000 47.45044 248 LEU B C 1
ATOM 4131 O O . LEU B 1 248 ? -17.81336 -28.80971 61.44172 1.000 38.06074 248 LEU B O 1
ATOM 4136 N N . MET B 1 249 ? -16.81771 -26.90519 60.76287 1.000 48.48188 249 MET B N 1
ATOM 4137 C CA . MET B 1 249 ? -17.66753 -26.06798 61.60339 1.000 43.12548 249 MET B CA 1
ATOM 4138 C C . MET B 1 249 ? -19.12638 -26.15877 61.17506 1.000 51.22748 249 MET B C 1
ATOM 4139 O O . MET B 1 249 ? -20.02454 -26.27090 62.01745 1.000 55.39862 249 MET B O 1
ATOM 4144 N N . LEU B 1 250 ? -19.37969 -26.11910 59.86738 1.000 52.51590 250 LEU B N 1
ATOM 4145 C CA . LEU B 1 250 ? -20.73495 -26.15715 59.33586 1.000 48.34364 250 LEU B CA 1
ATOM 4146 C C . LEU B 1 250 ? -21.30559 -27.56491 59.24561 1.000 56.72762 250 LEU B C 1
ATOM 4147 O O . LEU B 1 250 ? -22.48625 -27.70993 58.91100 1.000 61.43461 250 LEU B O 1
ATOM 4152 N N . LYS B 1 251 ? -20.50604 -28.59791 59.52677 1.000 56.74403 251 LYS B N 1
ATOM 4153 C CA . LYS B 1 251 ? -20.99215 -29.96620 59.37502 1.000 58.79559 251 LYS B CA 1
ATOM 4154 C C . LYS B 1 251 ? -22.15071 -30.25256 60.32101 1.000 68.58421 251 LYS B C 1
ATOM 4155 O O . LYS B 1 251 ? -23.15990 -30.84376 59.91839 1.000 61.68337 251 LYS B O 1
ATOM 4161 N N . ASN B 1 252 ? -22.02836 -29.83563 61.58200 1.000 73.90771 252 ASN B N 1
ATOM 4162 C CA . ASN B 1 252 ? -23.08498 -30.06977 62.55816 1.000 78.63687 252 ASN B CA 1
ATOM 4163 C C . ASN B 1 252 ? -24.33697 -29.24556 62.28750 1.000 78.54032 252 ASN B C 1
ATOM 4164 O O . ASN B 1 252 ? -25.33853 -29.42906 62.98763 1.000 87.64484 252 ASN B O 1
ATOM 4169 N N . GLY B 1 253 ? -24.30921 -28.35334 61.29776 1.000 70.82054 253 GLY B N 1
ATOM 4170 C CA . GLY B 1 253 ? -25.44054 -27.52364 60.95626 1.000 76.59183 253 GLY B CA 1
ATOM 4171 C C . GLY B 1 253 ? -25.43771 -26.15623 61.60925 1.000 88.02457 253 GLY B C 1
ATOM 4172 O O . GLY B 1 253 ? -25.95089 -25.19695 61.02269 1.000 87.32438 253 GLY B O 1
ATOM 4173 N N . LYS B 1 254 ? -24.87428 -26.04431 62.80714 1.000 91.21768 254 LYS B N 1
ATOM 4174 C CA . LYS B 1 254 ? -24.80379 -24.77739 63.51743 1.000 93.31076 254 LYS B CA 1
ATOM 4175 C C . LYS B 1 254 ? -23.56165 -24.00494 63.09248 1.000 88.21086 254 LYS B C 1
ATOM 4176 O O . LYS B 1 254 ? -22.51070 -24.58647 62.81065 1.000 78.75585 254 LYS B O 1
ATOM 4182 N N . SER B 1 255 ? -23.69211 -22.68077 63.05044 1.000 88.27845 255 SER B N 1
ATOM 4183 C CA . SER B 1 255 ? -22.60518 -21.80807 62.62275 1.000 88.56369 255 SER B CA 1
ATOM 4184 C C . SER B 1 255 ? -22.57713 -20.57788 63.51343 1.000 94.93069 255 SER B C 1
ATOM 4185 O O . SER B 1 255 ? -23.54106 -19.80684 63.53805 1.000 100.76363 255 SER B O 1
ATOM 4188 N N . ASN B 1 256 ? -21.47938 -20.39584 64.23977 1.000 87.97165 256 ASN B N 1
ATOM 4189 C CA . ASN B 1 256 ? -21.26367 -19.19859 65.03248 1.000 86.18768 256 ASN B CA 1
ATOM 4190 C C . ASN B 1 256 ? -20.36979 -18.23059 64.26123 1.000 81.44167 256 ASN B C 1
ATOM 4191 O O . ASN B 1 256 ? -19.86814 -18.53272 63.17556 1.000 76.40640 256 ASN B O 1
ATOM 4196 N N . ALA B 1 257 ? -20.16822 -17.04631 64.83511 1.000 81.02778 257 ALA B N 1
ATOM 4197 C CA . ALA B 1 257 ? -19.27590 -16.04893 64.26447 1.000 80.65431 257 ALA B CA 1
ATOM 4198 C C . ALA B 1 257 ? -17.82095 -16.27204 64.66177 1.000 75.50101 257 ALA B C 1
ATOM 4199 O O . ALA B 1 257 ? -17.01577 -15.33682 64.58492 1.000 75.40304 257 ALA B O 1
ATOM 4201 N N . ARG B 1 258 ? -17.46823 -17.48358 65.08572 1.000 63.51000 258 ARG B N 1
ATOM 4202 C CA . ARG B 1 258 ? -16.10357 -17.77255 65.50147 1.000 67.65697 258 ARG B CA 1
ATOM 4203 C C . ARG B 1 258 ? -15.24718 -18.07666 64.28024 1.000 55.17175 258 ARG B C 1
ATOM 4204 O O . ARG B 1 258 ? -15.57951 -18.96006 63.48293 1.000 47.58438 258 ARG B O 1
ATOM 4212 N N . LYS B 1 259 ? -14.14769 -17.34133 64.13526 1.000 47.33809 259 LYS B N 1
ATOM 4213 C CA . LYS B 1 259 ? -13.29335 -17.49929 62.96765 1.000 46.59475 259 LYS B CA 1
ATOM 4214 C C . LYS B 1 259 ? -12.61816 -18.86421 62.97743 1.000 43.89661 259 LYS B C 1
ATOM 4215 O O . LYS B 1 259 ? -12.23361 -19.38312 64.02878 1.000 50.63736 259 LYS B O 1
ATOM 4221 N N . THR B 1 260 ? -12.47796 -19.44476 61.79272 1.000 44.27058 260 THR B N 1
ATOM 4222 C CA . THR B 1 260 ? -12.05708 -20.82646 61.63879 1.000 47.86061 260 THR B CA 1
ATOM 4223 C C . THR B 1 260 ? -10.70264 -20.90002 60.93970 1.000 46.27655 260 THR B C 1
ATOM 4224 O O . THR B 1 260 ? -10.35384 -20.03978 60.12377 1.000 46.68346 260 THR B O 1
ATOM 4228 N N . GLY B 1 261 ? -9.93568 -21.92071 61.28241 1.000 41.22884 261 GLY B N 1
ATOM 4229 C CA . GLY B 1 261 ? -8.62688 -22.12303 60.68981 1.000 32.53930 261 GLY B CA 1
ATOM 4230 C C . GLY B 1 261 ? -7.68810 -22.80148 61.67481 1.000 39.35053 261 GLY B C 1
ATOM 4231 O O . GLY B 1 261 ? -8.12660 -23.52307 62.56834 1.000 40.14235 261 GLY B O 1
ATOM 4232 N N . LYS B 1 262 ? -6.39438 -22.55965 61.47371 1.000 38.85075 262 LYS B N 1
ATOM 4233 C CA . LYS B 1 262 ? -5.36510 -23.10024 62.35126 1.000 41.16772 262 LYS B CA 1
ATOM 4234 C C . LYS B 1 262 ? -5.34572 -22.33428 63.66757 1.000 46.50461 262 LYS B C 1
ATOM 4235 O O . LYS B 1 262 ? -5.25755 -21.10204 63.67756 1.000 45.42991 262 LYS B O 1
ATOM 4241 N N . SER B 1 263 ? -5.41553 -23.06314 64.77881 1.000 42.06773 263 SER B N 1
ATOM 4242 C CA . SER B 1 263 ? -5.47567 -22.42618 66.08418 1.000 39.77714 263 SER B CA 1
ATOM 4243 C C . SER B 1 263 ? -4.77235 -23.29313 67.11634 1.000 43.07132 263 SER B C 1
ATOM 4244 O O . SER B 1 263 ? -4.88737 -24.52138 67.09400 1.000 41.30314 263 SER B O 1
ATOM 4247 N N . ILE B 1 264 ? -4.03703 -22.63625 68.01726 1.000 43.06193 264 ILE B N 1
ATOM 4248 C CA . ILE B 1 264 ? -3.45174 -23.31739 69.16902 1.000 42.40865 264 ILE B CA 1
ATOM 4249 C C . ILE B 1 264 ? -4.46450 -23.51464 70.28375 1.000 44.53057 264 ILE B C 1
ATOM 4250 O O . ILE B 1 264 ? -4.18463 -24.23644 71.24938 1.000 46.17480 264 ILE B O 1
ATOM 4255 N N . THR B 1 265 ? -5.64437 -22.90795 70.16305 1.000 48.06784 265 THR B N 1
ATOM 4256 C CA . THR B 1 265 ? -6.63486 -22.89395 71.22895 1.000 45.39169 265 THR B CA 1
ATOM 4257 C C . THR B 1 265 ? -7.58748 -24.08146 71.17845 1.000 46.67137 265 THR B C 1
ATOM 4258 O O . THR B 1 265 ? -8.14918 -24.45090 72.21671 1.000 47.47220 265 THR B O 1
ATOM 4262 N N . TYR B 1 266 ? -7.77236 -24.70002 70.01498 1.000 42.40489 266 TYR B N 1
ATOM 4263 C CA . TYR B 1 266 ? -8.77537 -25.73991 69.85629 1.000 42.42418 266 TYR B CA 1
ATOM 4264 C C . TYR B 1 266 ? -8.15186 -27.05995 69.42712 1.000 43.49315 266 TYR B C 1
ATOM 4265 O O . TYR B 1 266 ? -7.08799 -27.09896 68.80259 1.000 39.51864 266 TYR B O 1
ATOM 4274 N N . LEU B 1 267 ? -8.84118 -28.14280 69.77853 1.000 42.69594 267 LEU B N 1
ATOM 4275 C CA . LEU B 1 267 ? -8.43953 -29.49608 69.41301 1.000 38.04283 267 LEU B CA 1
ATOM 4276 C C . LEU B 1 267 ? -9.71644 -30.29814 69.22634 1.000 34.24529 267 LEU B C 1
ATOM 4277 O O . LEU B 1 267 ? -10.46625 -30.48874 70.18755 1.000 40.55367 267 LEU B O 1
ATOM 4282 N N . ASN B 1 268 ? -9.96600 -30.75118 67.99662 1.000 34.25427 268 ASN B N 1
ATOM 4283 C CA . ASN B 1 268 ? -11.23245 -31.38978 67.63574 1.000 38.33372 268 ASN B CA 1
ATOM 4284 C C . ASN B 1 268 ? -12.42172 -30.53216 68.06391 1.000 42.58004 268 ASN B C 1
ATOM 4285 O O . ASN B 1 268 ? -13.45069 -31.03732 68.52074 1.000 44.99742 268 ASN B O 1
ATOM 4290 N N . GLY B 1 269 ? -12.27519 -29.21609 67.91669 1.000 42.18821 269 GLY B N 1
ATOM 4291 C CA . GLY B 1 269 ? -13.32023 -28.28572 68.28627 1.000 33.12185 269 GLY B CA 1
ATOM 4292 C C . GLY B 1 269 ? -13.47950 -28.04528 69.76987 1.000 37.15450 269 GLY B C 1
ATOM 4293 O O . GLY B 1 269 ? -14.42409 -27.35671 70.16940 1.000 40.77284 269 GLY B O 1
ATOM 4294 N N . TYR B 1 270 ? -12.59301 -28.58452 70.60120 1.000 38.44155 270 TYR B N 1
ATOM 4295 C CA . TYR B 1 270 ? -12.65650 -28.39022 72.04221 1.000 35.52579 270 TYR B CA 1
ATOM 4296 C C . TYR B 1 270 ? -11.59784 -27.38373 72.47196 1.000 37.30081 270 TYR B C 1
ATOM 4297 O O . TYR B 1 270 ? -10.43246 -27.49251 72.07693 1.000 41.10718 270 TYR B O 1
ATOM 4306 N N . LYS B 1 271 ? -12.01263 -26.40412 73.27192 1.000 33.10651 271 LYS B N 1
ATOM 4307 C CA . LYS B 1 271 ? -11.10345 -25.36916 73.74630 1.000 37.91859 271 LYS B CA 1
ATOM 4308 C C . LYS B 1 271 ? -10.16627 -25.94086 74.80432 1.000 42.36981 271 LYS B C 1
ATOM 4309 O O . LYS B 1 271 ? -10.61166 -26.56754 75.77106 1.000 46.58704 271 LYS B O 1
ATOM 4315 N N . LEU B 1 272 ? -8.86412 -25.72594 74.61872 1.000 34.27373 272 LEU B N 1
ATOM 4316 C CA . LEU B 1 272 ? -7.85519 -26.32928 75.48215 1.000 44.23685 272 LEU B CA 1
ATOM 4317 C C . LEU B 1 272 ? -7.59087 -25.51686 76.74402 1.000 51.76519 272 LEU B C 1
ATOM 4318 O O . LEU B 1 272 ? -7.39217 -26.09451 77.81873 1.000 52.92030 272 LEU B O 1
ATOM 4323 N N . ASP B 1 273 ? -7.58062 -24.19258 76.63953 1.000 43.43351 273 ASP B N 1
ATOM 4324 C CA . ASP B 1 273 ? -7.26161 -23.34200 77.78073 1.000 60.95476 273 ASP B CA 1
ATOM 4325 C C . ASP B 1 273 ? -8.51871 -22.87986 78.51351 1.000 55.81347 273 ASP B C 1
ATOM 4326 O O . ASP B 1 273 ? -9.63498 -23.24124 78.14229 1.000 55.37437 273 ASP B O 1
ATOM 4331 N N . MET C 1 1 ? -57.30113 -5.10315 27.14491 1.000 80.04511 1 MET C N 1
ATOM 4332 C CA . MET C 1 1 ? -57.23965 -5.80378 25.86769 1.000 74.16208 1 MET C CA 1
ATOM 4333 C C . MET C 1 1 ? -55.89850 -5.57071 25.17310 1.000 77.78317 1 MET C C 1
ATOM 4334 O O . MET C 1 1 ? -55.84391 -4.93561 24.11675 1.000 76.53159 1 MET C O 1
ATOM 4339 N N . VAL C 1 2 ? -54.82943 -6.07764 25.79636 1.000 64.80601 2 VAL C N 1
ATOM 4340 C CA . VAL C 1 2 ? -53.46874 -6.07758 25.25754 1.000 68.47507 2 VAL C CA 1
ATOM 4341 C C . VAL C 1 2 ? -52.88418 -4.66978 25.21811 1.000 73.65334 2 VAL C C 1
ATOM 4342 O O . VAL C 1 2 ? -53.51666 -3.72964 24.72402 1.000 68.90880 2 VAL C O 1
ATOM 4346 N N . VAL C 1 3 ? -51.66733 -4.51855 25.74730 1.000 70.89080 3 VAL C N 1
ATOM 4347 C CA . VAL C 1 3 ? -50.91764 -3.27332 25.66778 1.000 64.38816 3 VAL C CA 1
ATOM 4348 C C . VAL C 1 3 ? -49.55188 -3.56579 25.06023 1.000 67.63439 3 VAL C C 1
ATOM 4349 O O . VAL C 1 3 ? -49.07840 -4.70442 25.04642 1.000 61.50650 3 VAL C O 1
ATOM 4353 N N . LYS C 1 4 ? -48.91915 -2.51101 24.55384 1.000 71.89663 4 LYS C N 1
ATOM 4354 C CA . LYS C 1 4 ? -47.62301 -2.60287 23.90017 1.000 60.95908 4 LYS C CA 1
ATOM 4355 C C . LYS C 1 4 ? -46.66931 -1.59291 24.52486 1.000 61.97027 4 LYS C C 1
ATOM 4356 O O . LYS C 1 4 ? -47.07609 -0.70422 25.27846 1.000 55.23820 4 LYS C O 1
ATOM 4362 N N . PHE C 1 5 ? -45.38506 -1.74282 24.20162 1.000 53.18501 5 PHE C N 1
ATOM 4363 C CA . PHE C 1 5 ? -44.36567 -0.83933 24.71973 1.000 53.52752 5 PHE C CA 1
ATOM 4364 C C . PHE C 1 5 ? -44.66800 0.60105 24.32964 1.000 48.54673 5 PHE C C 1
ATOM 4365 O O . PHE C 1 5 ? -45.10990 0.88126 23.21170 1.000 55.25705 5 PHE C O 1
ATOM 4373 N N . THR C 1 6 ? -44.42449 1.51718 25.26238 1.000 42.79748 6 THR C N 1
ATOM 4374 C CA . THR C 1 6 ? -44.57736 2.93318 24.97307 1.000 42.84314 6 THR C CA 1
ATOM 4375 C C . THR C 1 6 ? -43.46051 3.40654 24.04605 1.000 49.44362 6 THR C C 1
ATOM 4376 O O . THR C 1 6 ? -42.42611 2.75124 23.89022 1.000 54.09595 6 THR C O 1
ATOM 4380 N N . ASP C 1 7 ? -43.68611 4.56458 23.41867 1.000 55.40383 7 ASP C N 1
ATOM 4381 C CA . ASP C 1 7 ? -42.67399 5.13291 22.53322 1.000 49.17468 7 ASP C CA 1
ATOM 4382 C C . ASP C 1 7 ? -41.37341 5.39173 23.28084 1.000 51.92484 7 ASP C C 1
ATOM 4383 O O . ASP C 1 7 ? -40.28171 5.20248 22.73088 1.000 55.64847 7 ASP C O 1
ATOM 4388 N N . SER C 1 8 ? -41.47074 5.82337 24.53866 1.000 50.30491 8 SER C N 1
ATOM 4389 C CA . SER C 1 8 ? -40.27098 6.06475 25.33080 1.000 56.74525 8 SER C CA 1
ATOM 4390 C C . SER C 1 8 ? -39.51997 4.76735 25.60211 1.000 54.04595 8 SER C C 1
ATOM 4391 O O . SER C 1 8 ? -38.28492 4.73715 25.55650 1.000 57.33477 8 SER C O 1
ATOM 4394 N N . GLN C 1 9 ? -40.24853 3.68402 25.87813 1.000 48.66022 9 GLN C N 1
ATOM 4395 C CA . GLN C 1 9 ? -39.59921 2.41350 26.18192 1.000 49.99898 9 GLN C CA 1
ATOM 4396 C C . GLN C 1 9 ? -38.92043 1.82617 24.95020 1.000 54.87841 9 GLN C C 1
ATOM 4397 O O . GLN C 1 9 ? -37.83542 1.24155 25.05401 1.000 46.32476 9 GLN C O 1
ATOM 4403 N N . ILE C 1 10 ? -39.54267 1.96675 23.77719 1.000 47.76269 10 ILE C N 1
ATOM 4404 C CA . ILE C 1 10 ? -38.92519 1.47146 22.54953 1.000 52.36689 10 ILE C CA 1
ATOM 4405 C C . ILE C 1 10 ? -37.63949 2.23357 22.25791 1.000 50.36001 10 ILE C C 1
ATOM 4406 O O . ILE C 1 10 ? -36.63797 1.64942 21.82579 1.000 54.90772 10 ILE C O 1
ATOM 4411 N N . GLN C 1 11 ? -37.63987 3.54626 22.50538 1.000 49.67446 11 GLN C N 1
ATOM 4412 C CA . GLN C 1 11 ? -36.43828 4.34048 22.27098 1.000 54.43635 11 GLN C CA 1
ATOM 4413 C C . GLN C 1 11 ? -35.31039 3.93332 23.21013 1.000 51.33978 11 GLN C C 1
ATOM 4414 O O . GLN C 1 11 ? -34.13596 3.95387 22.82434 1.000 49.28030 11 GLN C O 1
ATOM 4420 N N . HIS C 1 12 ? -35.64357 3.56566 24.44934 1.000 45.48014 12 HIS C N 1
ATOM 4421 C CA . HIS C 1 12 ? -34.61683 3.08835 25.36924 1.000 53.60178 12 HIS C CA 1
ATOM 4422 C C . HIS C 1 12 ? -34.04801 1.75053 24.91226 1.000 53.60460 12 HIS C C 1
ATOM 4423 O O . HIS C 1 12 ? -32.83801 1.51700 25.01200 1.000 50.53014 12 HIS C O 1
ATOM 4430 N N . LEU C 1 13 ? -34.90337 0.86329 24.39982 1.000 48.89134 13 LEU C N 1
ATOM 4431 C CA . LEU C 1 13 ? -34.43461 -0.44650 23.96290 1.000 52.09499 13 LEU C CA 1
ATOM 4432 C C . LEU C 1 13 ? -33.62123 -0.35817 22.67748 1.000 44.07934 13 LEU C C 1
ATOM 4433 O O . LEU C 1 13 ? -32.67782 -1.13378 22.49039 1.000 55.61056 13 LEU C O 1
ATOM 4438 N N . MET C 1 14 ? -33.96343 0.57499 21.78668 1.000 51.02312 14 MET C N 1
ATOM 4439 C CA . MET C 1 14 ? -33.26982 0.68009 20.50803 1.000 60.24432 14 MET C CA 1
ATOM 4440 C C . MET C 1 14 ? -31.85561 1.22632 20.64761 1.000 61.31658 14 MET C C 1
ATOM 4441 O O . MET C 1 14 ? -31.02419 0.98451 19.76614 1.000 64.33480 14 MET C O 1
ATOM 4446 N N . GLU C 1 15 ? -31.56365 1.96092 21.72273 1.000 50.90196 15 GLU C N 1
ATOM 4447 C CA . GLU C 1 15 ? -30.20668 2.45863 21.91802 1.000 56.69583 15 GLU C CA 1
ATOM 4448 C C . GLU C 1 15 ? -29.22553 1.32497 22.18385 1.000 52.51472 15 GLU C C 1
ATOM 4449 O O . GLU C 1 15 ? -28.03696 1.45025 21.86908 1.000 49.97873 15 GLU C O 1
ATOM 4455 N N . TYR C 1 16 ? -29.69910 0.21708 22.75174 1.000 53.84653 16 TYR C N 1
ATOM 4456 C CA . TYR C 1 16 ? -28.84831 -0.91238 23.09728 1.000 56.15458 16 TYR C CA 1
ATOM 4457 C C . TYR C 1 16 ? -29.09896 -2.14421 22.23979 1.000 60.28377 16 TYR C C 1
ATOM 4458 O O . TYR C 1 16 ? -28.39951 -3.14830 22.41132 1.000 69.99336 16 TYR C O 1
ATOM 4467 N N . GLY C 1 17 ? -30.07194 -2.10763 21.32902 1.000 53.33089 17 GLY C N 1
ATOM 4468 C CA . GLY C 1 17 ? -30.42951 -3.30613 20.59882 1.000 72.42423 17 GLY C CA 1
ATOM 4469 C C . GLY C 1 17 ? -30.89774 -3.01838 19.18971 1.000 100.34208 17 GLY C C 1
ATOM 4470 O O . GLY C 1 17 ? -31.13501 -1.87204 18.80224 1.000 98.06639 17 GLY C O 1
ATOM 4471 N N . ASP C 1 18 ? -31.02468 -4.10030 18.42152 1.000 124.92740 18 ASP C N 1
ATOM 4472 C CA . ASP C 1 18 ? -31.50990 -4.05506 17.05092 1.000 125.95588 18 ASP C CA 1
ATOM 4473 C C . ASP C 1 18 ? -32.82097 -4.80890 16.87738 1.000 126.94869 18 ASP C C 1
ATOM 4474 O O . ASP C 1 18 ? -33.37023 -4.82746 15.76949 1.000 139.27386 18 ASP C O 1
ATOM 4479 N N . ASN C 1 19 ? -33.34091 -5.42016 17.93870 1.000 105.66696 19 ASN C N 1
ATOM 4480 C CA . ASN C 1 19 ? -34.52730 -6.25366 17.84000 1.000 98.68022 19 ASN C CA 1
ATOM 4481 C C . ASN C 1 19 ? -35.75857 -5.40390 17.52522 1.000 92.75376 19 ASN C C 1
ATOM 4482 O O . ASN C 1 19 ? -35.74142 -4.17197 17.60470 1.000 85.88523 19 ASN C O 1
ATOM 4487 N N . ASP C 1 20 ? -36.84204 -6.08452 17.15875 1.000 95.73164 20 ASP C N 1
ATOM 4488 C CA . ASP C 1 20 ? -38.10669 -5.43450 16.82284 1.000 96.98456 20 ASP C CA 1
ATOM 4489 C C . ASP C 1 20 ? -39.01292 -5.49885 18.04752 1.000 93.10567 20 ASP C C 1
ATOM 4490 O O . ASP C 1 20 ? -39.66379 -6.51573 18.30218 1.000 91.65473 20 ASP C O 1
ATOM 4495 N N . TRP C 1 21 ? -39.05366 -4.40579 18.80399 1.000 83.35240 21 TRP C N 1
ATOM 4496 C CA . TRP C 1 21 ? -39.85824 -4.32138 20.01396 1.000 78.28418 21 TRP C CA 1
ATOM 4497 C C . TRP C 1 21 ? -41.28801 -3.87348 19.74475 1.000 76.01332 21 TRP C C 1
ATOM 4498 O O . TRP C 1 21 ? -42.09087 -3.81633 20.68199 1.000 71.26047 21 TRP C O 1
ATOM 4509 N N . SER C 1 22 ? -41.62420 -3.55558 18.49302 1.000 79.55382 22 SER C N 1
ATOM 4510 C CA . SER C 1 22 ? -42.97468 -3.11420 18.16979 1.000 79.91248 22 SER C CA 1
ATOM 4511 C C . SER C 1 22 ? -43.98652 -4.25048 18.22363 1.000 79.00303 22 SER C C 1
ATOM 4512 O O . SER C 1 22 ? -45.18161 -3.98896 18.38696 1.000 66.97792 22 SER C O 1
ATOM 4515 N N . GLU C 1 23 ? -43.54170 -5.49845 18.09062 1.000 86.33995 23 GLU C N 1
ATOM 4516 C CA . GLU C 1 23 ? -44.44355 -6.64211 18.10165 1.000 89.62862 23 GLU C CA 1
ATOM 4517 C C . GLU C 1 23 ? -44.75541 -7.14802 19.50306 1.000 76.76126 23 GLU C C 1
ATOM 4518 O O . GLU C 1 23 ? -45.60196 -8.03627 19.64835 1.000 84.61647 23 GLU C O 1
ATOM 4524 N N . ALA C 1 24 ? -44.10369 -6.60888 20.52893 1.000 70.63241 24 ALA C N 1
ATOM 4525 C CA . ALA C 1 24 ? -44.32365 -7.08074 21.88838 1.000 74.50725 24 ALA C CA 1
ATOM 4526 C C . ALA C 1 24 ? -45.72228 -6.70803 22.36341 1.000 76.34090 24 ALA C C 1
ATOM 4527 O O . ALA C 1 24 ? -46.14387 -5.55306 22.24731 1.000 70.99495 24 ALA C O 1
ATOM 4529 N N . GLU C 1 25 ? -46.44191 -7.69296 22.89631 1.000 67.89965 25 GLU C N 1
ATOM 4530 C CA . GLU C 1 25 ? -47.77021 -7.48881 23.45198 1.000 70.76627 25 GLU C CA 1
ATOM 4531 C C . GLU C 1 25 ? -47.81035 -8.04624 24.86646 1.000 66.87320 25 GLU C C 1
ATOM 4532 O O . GLU C 1 25 ? -47.15612 -9.04586 25.17444 1.000 66.17114 25 GLU C O 1
ATOM 4538 N N . PHE C 1 26 ? -48.58614 -7.39068 25.72695 1.000 67.76315 26 PHE C N 1
ATOM 4539 C CA . PHE C 1 26 ? -48.61748 -7.73582 27.13958 1.000 66.08033 26 PHE C CA 1
ATOM 4540 C C . PHE C 1 26 ? -50.05074 -7.71679 27.64780 1.000 70.39701 26 PHE C C 1
ATOM 4541 O O . PHE C 1 26 ? -50.94353 -7.11773 27.04266 1.000 61.88117 26 PHE C O 1
ATOM 4549 N N . GLU C 1 27 ? -50.25450 -8.38617 28.78323 1.000 71.39688 27 GLU C N 1
ATOM 4550 C CA . GLU C 1 27 ? -51.58615 -8.46868 29.37130 1.000 67.09819 27 GLU C CA 1
ATOM 4551 C C . GLU C 1 27 ? -52.05813 -7.10360 29.85771 1.000 69.11551 27 GLU C C 1
ATOM 4552 O O . GLU C 1 27 ? -53.19148 -6.69415 29.58289 1.000 74.70577 27 GLU C O 1
ATOM 4558 N N . ASP C 1 28 ? -51.20150 -6.38132 30.57610 1.000 67.57879 28 ASP C N 1
ATOM 4559 C CA . ASP C 1 28 ? -51.55156 -5.06744 31.09568 1.000 61.28508 28 ASP C CA 1
ATOM 4560 C C . ASP C 1 28 ? -50.28160 -4.23730 31.23489 1.000 65.09230 28 ASP C C 1
ATOM 4561 O O . ASP C 1 28 ? -49.18224 -4.68236 30.89311 1.000 64.80475 28 ASP C O 1
ATOM 4566 N N . ALA C 1 29 ? -50.44455 -3.01447 31.74733 1.000 56.84291 29 ALA C N 1
ATOM 4567 C CA . ALA C 1 29 ? -49.31133 -2.10404 31.87441 1.000 61.29166 29 ALA C CA 1
ATOM 4568 C C . ALA C 1 29 ? -48.28664 -2.60711 32.88293 1.000 64.74504 29 ALA C C 1
ATOM 4569 O O . ALA C 1 29 ? -47.09473 -2.30257 32.75617 1.000 60.46303 29 ALA C O 1
ATOM 4571 N N . ALA C 1 30 ? -48.72524 -3.37175 33.88548 1.000 69.07124 30 ALA C N 1
ATOM 4572 C CA . ALA C 1 30 ? -47.79413 -3.87878 34.88783 1.000 61.27719 30 ALA C CA 1
ATOM 4573 C C . ALA C 1 30 ? -46.84699 -4.91117 34.29041 1.000 54.77794 30 ALA C C 1
ATOM 4574 O O . ALA C 1 30 ? -45.64472 -4.89687 34.57806 1.000 60.79013 30 ALA C O 1
ATOM 4576 N N . ALA C 1 31 ? -47.36836 -5.81617 33.45833 1.000 60.92194 31 ALA C N 1
ATOM 4577 C CA . ALA C 1 31 ? -46.50567 -6.78897 32.79628 1.000 64.92660 31 ALA C CA 1
ATOM 4578 C C . ALA C 1 31 ? -45.61731 -6.12848 31.75052 1.000 63.18414 31 ALA C C 1
ATOM 4579 O O . ALA C 1 31 ? -44.50245 -6.59937 31.49958 1.000 56.95780 31 ALA C O 1
ATOM 4581 N N . ARG C 1 32 ? -46.09019 -5.04215 31.13669 1.000 58.30320 32 ARG C N 1
ATOM 4582 C CA . ARG C 1 32 ? -45.28565 -4.32891 30.15049 1.000 55.86275 32 ARG C CA 1
ATOM 4583 C C . ARG C 1 32 ? -44.09230 -3.64505 30.80547 1.000 59.31793 32 ARG C C 1
ATOM 4584 O O . ARG C 1 32 ? -42.96190 -3.74026 30.31363 1.000 56.48500 32 ARG C O 1
ATOM 4592 N N . ASP C 1 33 ? -44.32701 -2.94210 31.91660 1.000 63.39266 33 ASP C N 1
ATOM 4593 C CA . ASP C 1 33 ? -43.23345 -2.26943 32.60913 1.000 58.15653 33 ASP C CA 1
ATOM 4594 C C . ASP C 1 33 ? -42.28696 -3.26558 33.26319 1.000 55.77962 33 ASP C C 1
ATOM 4595 O O . ASP C 1 33 ? -41.09330 -2.98025 33.40807 1.000 55.94827 33 ASP C O 1
ATOM 4600 N N . LYS C 1 34 ? -42.79769 -4.42881 33.66986 1.000 57.06661 34 LYS C N 1
ATOM 4601 C CA . LYS C 1 34 ? -41.92609 -5.46795 34.20495 1.000 62.13309 34 LYS C CA 1
ATOM 4602 C C . LYS C 1 34 ? -40.98798 -5.99941 33.13020 1.000 56.88620 34 LYS C C 1
ATOM 4603 O O . LYS C 1 34 ? -39.78591 -6.16092 33.37025 1.000 58.73975 34 LYS C O 1
ATOM 4609 N N . GLU C 1 35 ? -41.51771 -6.26486 31.93454 1.000 54.71225 35 GLU C N 1
ATOM 4610 C CA . GLU C 1 35 ? -40.68841 -6.80504 30.86392 1.000 53.55817 35 GLU C CA 1
ATOM 4611 C C . GLU C 1 35 ? -39.69400 -5.76987 30.35319 1.000 54.33501 35 GLU C C 1
ATOM 4612 O O . GLU C 1 35 ? -38.56244 -6.11612 29.99449 1.000 47.88350 35 GLU C O 1
ATOM 4618 N N . PHE C 1 36 ? -40.09251 -4.49629 30.31057 1.000 42.79669 36 PHE C N 1
ATOM 4619 C CA . PHE C 1 36 ? -39.16539 -3.45792 29.87391 1.000 45.85882 36 PHE C CA 1
ATOM 4620 C C . PHE C 1 36 ? -37.95881 -3.38362 30.79742 1.000 44.65563 36 PHE C C 1
ATOM 4621 O O . PHE C 1 36 ? -36.81490 -3.31105 30.33721 1.000 41.58701 36 PHE C O 1
ATOM 4629 N N . SER C 1 37 ? -38.19783 -3.39258 32.11028 1.000 45.31526 37 SER C N 1
ATOM 4630 C CA . SER C 1 37 ? -37.09003 -3.36415 33.05899 1.000 48.52063 37 SER C CA 1
ATOM 4631 C C . SER C 1 37 ? -36.19568 -4.58613 32.89585 1.000 45.89130 37 SER C C 1
ATOM 4632 O O . SER C 1 37 ? -34.96815 -4.48479 32.99871 1.000 48.31268 37 SER C O 1
ATOM 4635 N N . SER C 1 38 ? -36.79285 -5.74977 32.63121 1.000 40.63508 38 SER C N 1
ATOM 4636 C CA . SER C 1 38 ? -36.00168 -6.96051 32.44011 1.000 36.28267 38 SER C CA 1
ATOM 4637 C C . SER C 1 38 ? -35.23945 -6.92245 31.12028 1.000 50.49818 38 SER C C 1
ATOM 4638 O O . SER C 1 38 ? -34.05140 -7.26406 31.07268 1.000 45.38604 38 SER C O 1
ATOM 4641 N N . GLN C 1 39 ? -35.90429 -6.51072 30.03765 1.000 47.31259 39 GLN C N 1
ATOM 4642 C CA . GLN C 1 39 ? -35.23812 -6.45843 28.74020 1.000 44.66252 39 GLN C CA 1
ATOM 4643 C C . GLN C 1 39 ? -34.17168 -5.37337 28.70707 1.000 40.66275 39 GLN C C 1
ATOM 4644 O O . GLN C 1 39 ? -33.07877 -5.58877 28.17228 1.000 40.01920 39 GLN C O 1
ATOM 4650 N N . PHE C 1 40 ? -34.46994 -4.20215 29.27360 1.000 41.19358 40 PHE C N 1
ATOM 4651 C CA . PHE C 1 40 ? -33.50101 -3.11105 29.27359 1.000 39.08741 40 PHE C CA 1
ATOM 4652 C C . PHE C 1 40 ? -32.26070 -3.47445 30.07937 1.000 38.79449 40 PHE C C 1
ATOM 4653 O O . PHE C 1 40 ? -31.14004 -3.11251 29.70258 1.000 37.74325 40 PHE C O 1
ATOM 4661 N N . SER C 1 41 ? -32.44102 -4.19242 31.19202 1.000 35.01755 41 SER C N 1
ATOM 4662 C CA . SER C 1 41 ? -31.29444 -4.64229 31.97474 1.000 42.51396 41 SER C CA 1
ATOM 4663 C C . SER C 1 41 ? -30.46137 -5.65505 31.20199 1.000 34.15202 41 SER C C 1
ATOM 4664 O O . SER C 1 41 ? -29.22773 -5.57680 31.20258 1.000 41.07602 41 SER C O 1
ATOM 4667 N N . LYS C 1 42 ? -31.11740 -6.61027 30.53535 1.000 38.24523 42 LYS C N 1
ATOM 4668 C CA . LYS C 1 42 ? -30.38863 -7.59674 29.74255 1.000 41.02478 42 LYS C CA 1
ATOM 4669 C C . LYS C 1 42 ? -29.59375 -6.93311 28.62576 1.000 39.06322 42 LYS C C 1
ATOM 4670 O O . LYS C 1 42 ? -28.43497 -7.28973 28.38434 1.000 41.72235 42 LYS C O 1
ATOM 4676 N N . LEU C 1 43 ? -30.19889 -5.96338 27.93499 1.000 32.31890 43 LEU C N 1
ATOM 4677 C CA . LEU C 1 43 ? -29.51173 -5.30223 26.82920 1.000 35.44853 43 LEU C CA 1
ATOM 4678 C C . LEU C 1 43 ? -28.32023 -4.48856 27.31942 1.000 36.04866 43 LEU C C 1
ATOM 4679 O O . LEU C 1 43 ? -27.25800 -4.49182 26.68750 1.000 39.78504 43 LEU C O 1
ATOM 4684 N N . LYS C 1 44 ? -28.48089 -3.77664 28.43681 1.000 39.21130 44 LYS C N 1
ATOM 4685 C CA . LYS C 1 44 ? -27.38607 -2.96739 28.96085 1.000 39.85219 44 LYS C CA 1
ATOM 4686 C C . LYS C 1 44 ? -26.23237 -3.84323 29.43273 1.000 41.38821 44 LYS C C 1
ATOM 4687 O O . LYS C 1 44 ? -25.06244 -3.52212 29.19196 1.000 35.31718 44 LYS C O 1
ATOM 4693 N N . SER C 1 45 ? -26.54314 -4.96074 30.09391 1.000 35.18987 45 SER C N 1
ATOM 4694 C CA . SER C 1 45 ? -25.49451 -5.86530 30.55166 1.000 38.67515 45 SER C CA 1
ATOM 46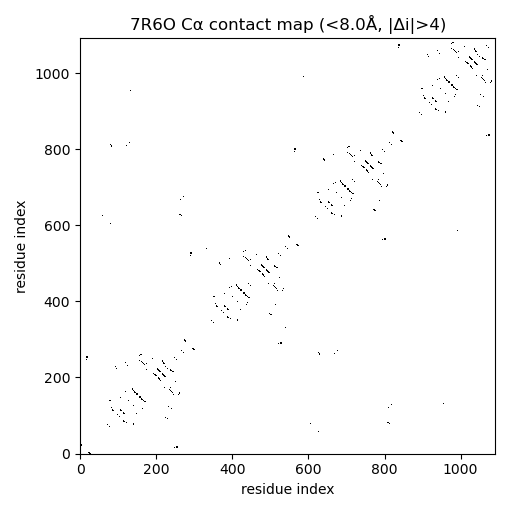95 C C . SER C 1 45 ? -24.78699 -6.52954 29.37738 1.000 38.49866 45 SER C C 1
ATOM 4696 O O . SER C 1 45 ? -23.55730 -6.66702 29.38352 1.000 39.99583 45 SER C O 1
ATOM 4699 N N . ALA C 1 46 ? -25.54452 -6.95564 28.36464 1.000 33.29213 46 ALA C N 1
ATOM 4700 C CA . ALA C 1 46 ? -24.92022 -7.51217 27.16929 1.000 33.37820 46 ALA C CA 1
ATOM 4701 C C . ALA C 1 46 ? -24.09145 -6.45887 26.44524 1.000 35.26432 46 ALA C C 1
ATOM 4702 O O . ALA C 1 46 ? -23.02177 -6.76302 25.90337 1.000 37.39521 46 ALA C O 1
ATOM 4704 N N . ASN C 1 47 ? -24.57360 -5.21272 26.42880 1.000 29.31563 47 ASN C N 1
ATOM 4705 C CA . ASN C 1 47 ? -23.83701 -4.12686 25.79164 1.000 27.11571 47 ASN C CA 1
ATOM 4706 C C . ASN C 1 47 ? -22.49529 -3.89492 26.47483 1.000 32.64652 47 ASN C C 1
ATOM 4707 O O . ASN C 1 47 ? -21.47445 -3.70114 25.80533 1.000 33.55568 47 ASN C O 1
ATOM 4712 N N . ASP C 1 48 ? -22.47458 -3.92367 27.80851 1.000 31.32079 48 ASP C N 1
ATOM 4713 C CA . ASP C 1 48 ? -21.23716 -3.67497 28.53863 1.000 36.26125 48 ASP C CA 1
ATOM 4714 C C . ASP C 1 48 ? -20.28709 -4.86616 28.48617 1.000 31.53358 48 ASP C C 1
ATOM 4715 O O . ASP C 1 48 ? -19.06528 -4.67784 28.51293 1.000 32.87512 48 ASP C O 1
ATOM 4720 N N . LYS C 1 49 ? -20.81771 -6.08959 28.40985 1.000 28.89830 49 LYS C N 1
ATOM 4721 C CA . LYS C 1 49 ? -19.95234 -7.25359 28.24811 1.000 37.18534 49 LYS C CA 1
ATOM 4722 C C . LYS C 1 49 ? -19.32097 -7.28327 26.86094 1.000 33.87179 49 LYS C C 1
ATOM 4723 O O . LYS C 1 49 ? -18.13558 -7.60716 26.71995 1.000 34.44275 49 LYS C O 1
ATOM 4729 N N . GLY C 1 50 ? -20.09591 -6.95346 25.82592 1.000 30.63290 50 GLY C N 1
ATOM 4730 C CA . GLY C 1 50 ? -19.53652 -6.91438 24.48566 1.000 28.40794 50 GLY C CA 1
ATOM 4731 C C . GLY C 1 50 ? -18.43529 -5.88235 24.35657 1.000 30.73074 50 GLY C C 1
ATOM 4732 O O . GLY C 1 50 ? -17.37635 -6.15085 23.78368 1.000 32.89806 50 GLY C O 1
ATOM 4733 N N . LEU C 1 51 ? -18.66472 -4.69111 24.90992 1.000 27.75291 51 LEU C N 1
ATOM 4734 C CA . LEU C 1 51 ? -17.66192 -3.63346 24.85161 1.000 30.10401 51 LEU C CA 1
ATOM 4735 C C . LEU C 1 51 ? -16.38832 -4.04308 25.58258 1.000 30.55240 51 LEU C C 1
ATOM 4736 O O . LEU C 1 51 ? -15.27685 -3.81358 25.09163 1.000 31.35097 51 LEU C O 1
ATOM 4741 N N . LYS C 1 52 ? -16.53358 -4.65323 26.76406 1.000 33.44765 52 LYS C N 1
ATOM 4742 C CA . LYS C 1 52 ? -15.37164 -5.15936 27.48799 1.000 31.04848 52 LYS C CA 1
ATOM 4743 C C . LYS C 1 52 ? -14.57805 -6.14657 26.64331 1.000 29.35810 52 LYS C C 1
ATOM 4744 O O . LYS C 1 52 ? -13.34257 -6.12283 26.64439 1.000 33.66481 52 LYS C O 1
ATOM 4750 N N . ASP C 1 53 ? -15.26961 -7.02441 25.91329 1.000 29.95664 53 ASP C N 1
ATOM 4751 C CA . ASP C 1 53 ? -14.56096 -7.98598 25.07768 1.000 31.53586 53 ASP C CA 1
ATOM 4752 C C . ASP C 1 53 ? -13.86933 -7.30737 23.90486 1.000 30.06696 53 ASP C C 1
ATOM 4753 O O . ASP C 1 53 ? -12.82994 -7.78830 23.44164 1.000 32.31481 53 ASP C O 1
ATOM 4758 N N . VAL C 1 54 ? -14.42571 -6.19961 23.41081 1.000 26.18602 54 VAL C N 1
ATOM 4759 C CA . VAL C 1 54 ? -13.76580 -5.46188 22.33976 1.000 25.64722 54 VAL C CA 1
ATOM 4760 C C . VAL C 1 54 ? -12.45456 -4.86828 22.83864 1.000 33.30276 54 VAL C C 1
ATOM 4761 O O . VAL C 1 54 ? -11.45723 -4.82857 22.10927 1.000 35.36479 54 VAL C O 1
ATOM 4765 N N . ILE C 1 55 ? -12.42700 -4.41066 24.09149 1.000 31.05073 55 ILE C N 1
ATOM 4766 C CA . ILE C 1 55 ? -11.16910 -3.96358 24.67821 1.000 30.76332 55 ILE C CA 1
ATOM 4767 C C . ILE C 1 55 ? -10.21068 -5.13713 24.82664 1.000 31.59198 55 ILE C C 1
ATOM 4768 O O . ILE C 1 55 ? -9.01787 -5.02680 24.51859 1.000 28.23274 55 ILE C O 1
ATOM 4773 N N . ALA C 1 56 ? -10.71726 -6.28141 25.29148 1.000 31.13977 56 ALA C N 1
ATOM 4774 C CA . ALA C 1 56 ? -9.87687 -7.46632 25.41581 1.000 26.32105 56 ALA C CA 1
ATOM 4775 C C . ALA C 1 56 ? -9.44438 -7.98464 24.04907 1.000 31.33092 56 ALA C C 1
ATOM 4776 O O . ALA C 1 56 ? -8.28885 -8.38535 23.86819 1.000 29.55329 56 ALA C O 1
ATOM 4778 N N . ASN C 1 57 ? -10.35309 -7.98075 23.07533 1.000 29.90204 57 ASN C N 1
ATOM 4779 C CA . ASN C 1 57 ? -10.10203 -8.54023 21.74730 1.000 25.65923 57 ASN C CA 1
ATOM 4780 C C . ASN C 1 57 ? -10.49217 -7.50876 20.70186 1.000 24.58436 57 ASN C C 1
ATOM 4781 O O . ASN C 1 57 ? -11.59930 -7.55623 20.14979 1.000 29.80896 57 ASN C O 1
ATOM 4786 N N . PRO C 1 58 ? -9.59796 -6.56493 20.40080 1.000 31.51077 58 PRO C N 1
ATOM 4787 C CA . PRO C 1 58 ? -9.93913 -5.48781 19.46525 1.000 24.17852 58 PRO C CA 1
ATOM 4788 C C . PRO C 1 58 ? -10.36686 -6.01533 18.10550 1.000 30.75189 58 PRO C C 1
ATOM 4789 O O . PRO C 1 58 ? -9.79562 -6.96880 17.57184 1.000 37.74087 58 PRO C O 1
ATOM 4793 N N . ARG C 1 59 ? -11.39872 -5.38228 17.55923 1.000 24.28171 59 ARG C N 1
ATOM 4794 C CA . ARG C 1 59 ? -11.91812 -5.70064 16.24015 1.000 24.90635 59 ARG C CA 1
ATOM 4795 C C . ARG C 1 59 ? -12.73920 -4.51043 15.77472 1.000 29.38727 59 ARG C C 1
ATOM 4796 O O . ARG C 1 59 ? -13.12461 -3.65028 16.57110 1.000 32.84798 59 ARG C O 1
ATOM 4804 N N . ASN C 1 60 ? -12.99723 -4.46992 14.47269 1.000 28.76632 60 ASN C N 1
ATOM 4805 C CA . ASN C 1 60 ? -13.83847 -3.42973 13.88893 1.000 32.62676 60 ASN C CA 1
ATOM 4806 C C . ASN C 1 60 ? -14.62081 -4.07848 12.75733 1.000 36.50766 60 ASN C C 1
ATOM 4807 O O . ASN C 1 60 ? -14.04698 -4.39501 11.71085 1.000 34.72789 60 ASN C O 1
ATOM 4812 N N . ASP C 1 61 ? -15.92204 -4.28560 12.97642 1.000 32.09334 61 ASP C N 1
ATOM 4813 C CA . ASP C 1 61 ? -16.72890 -5.03835 12.02165 1.000 33.20384 61 ASP C CA 1
ATOM 4814 C C . ASP C 1 61 ? -16.81639 -4.33669 10.67466 1.000 27.45692 61 ASP C C 1
ATOM 4815 O O . ASP C 1 61 ? -16.87340 -5.00338 9.63589 1.000 34.87644 61 ASP C O 1
ATOM 4820 N N . LEU C 1 62 ? -16.82692 -3.00305 10.66586 1.000 31.50537 62 LEU C N 1
ATOM 4821 C CA . LEU C 1 62 ? -16.87351 -2.27933 9.39998 1.000 34.69273 62 LEU C CA 1
ATOM 4822 C C . LEU C 1 62 ? -15.60522 -2.51591 8.59083 1.000 33.00775 62 LEU C C 1
ATOM 4823 O O . LEU C 1 62 ? -15.66494 -2.78088 7.38518 1.000 34.72189 62 LEU C O 1
ATOM 4828 N N . THR C 1 63 ? -14.44359 -2.42080 9.24289 1.000 34.06419 63 THR C N 1
ATOM 4829 C CA . THR C 1 63 ? -13.18166 -2.70339 8.56630 1.000 33.29896 63 THR C CA 1
ATOM 4830 C C . THR C 1 63 ? -13.15912 -4.12321 8.01270 1.000 35.85967 63 THR C C 1
ATOM 4831 O O . THR C 1 63 ? -12.69353 -4.35354 6.88958 1.000 37.11478 63 THR C O 1
ATOM 4835 N N . ASP C 1 64 ? -13.67163 -5.08608 8.78281 1.000 30.79225 64 ASP C N 1
ATOM 4836 C CA . ASP C 1 64 ? -13.65476 -6.47759 8.34344 1.000 43.95477 64 ASP C CA 1
ATOM 4837 C C . ASP C 1 64 ? -14.56146 -6.69382 7.13866 1.000 38.09818 64 ASP C C 1
ATOM 4838 O O . ASP C 1 64 ? -14.21495 -7.45205 6.22540 1.000 35.91996 64 ASP C O 1
ATOM 4843 N N . LEU C 1 65 ? -15.73039 -6.04810 7.12325 1.000 29.56201 65 LEU C N 1
ATOM 4844 C CA . LEU C 1 65 ? -16.60650 -6.14367 5.96075 1.000 31.64043 65 LEU C CA 1
ATOM 4845 C C . LEU C 1 65 ? -15.96887 -5.49134 4.74194 1.000 38.63643 65 LEU C C 1
ATOM 4846 O O . LEU C 1 65 ? -16.07263 -6.01315 3.62555 1.000 34.87041 65 LEU C O 1
ATOM 4851 N N . GLU C 1 66 ? -15.30131 -4.35159 4.93845 1.000 38.88071 66 GLU C N 1
ATOM 4852 C CA . GLU C 1 66 ? -14.61950 -3.69273 3.82950 1.000 35.32932 66 GLU C CA 1
ATOM 4853 C C . GLU C 1 66 ? -13.55682 -4.59649 3.21983 1.000 30.20705 66 GLU C C 1
ATOM 4854 O O . GLU C 1 66 ? -13.39512 -4.63788 1.99590 1.000 30.89974 66 GLU C O 1
ATOM 4860 N N . ASN C 1 67 ? -12.82107 -5.32842 4.05619 1.000 33.23309 67 ASN C N 1
ATOM 4861 C CA . ASN C 1 67 ? -11.75858 -6.18197 3.53913 1.000 37.48715 67 ASN C CA 1
ATOM 4862 C C . ASN C 1 67 ? -12.30334 -7.45243 2.89798 1.000 39.67473 67 ASN C C 1
ATOM 4863 O O . ASN C 1 67 ? -11.66833 -8.00022 1.99130 1.000 33.75185 67 ASN C O 1
ATOM 4868 N N . LYS C 1 68 ? -13.46586 -7.93472 3.34617 1.000 43.84309 68 LYS C N 1
ATOM 4869 C CA . LYS C 1 68 ? -14.11905 -9.03398 2.64246 1.000 43.00722 68 LYS C CA 1
ATOM 4870 C C . LYS C 1 68 ? -14.60188 -8.59122 1.26828 1.000 37.40632 68 LYS C C 1
ATOM 4871 O O . LYS C 1 68 ? -14.49048 -9.34320 0.29362 1.000 36.41234 68 LYS C O 1
ATOM 4877 N N . ILE C 1 69 ? -15.14317 -7.37476 1.17244 1.000 35.72944 69 ILE C N 1
ATOM 4878 C CA . ILE C 1 69 ? -15.57026 -6.84798 -0.12105 1.000 36.99132 69 ILE C CA 1
ATOM 4879 C C . ILE C 1 69 ? -14.37706 -6.69833 -1.05558 1.000 38.01377 69 ILE C C 1
ATOM 4880 O O . ILE C 1 69 ? -14.45170 -7.04190 -2.24226 1.000 41.48540 69 ILE C O 1
ATOM 4885 N N . ARG C 1 70 ? -13.25913 -6.18110 -0.53636 1.000 40.77600 70 ARG C N 1
ATOM 4886 C CA . ARG C 1 70 ? -12.05328 -6.04580 -1.34774 1.000 36.45477 70 ARG C CA 1
ATOM 4887 C C . ARG C 1 70 ? -11.59446 -7.39319 -1.88509 1.000 39.65881 70 ARG C C 1
ATOM 4888 O O . ARG C 1 70 ? -11.23757 -7.51065 -3.06328 1.000 44.11014 70 ARG C O 1
ATOM 4896 N N . GLU C 1 71 ? -11.59768 -8.42168 -1.03417 1.000 41.06400 71 GLU C N 1
ATOM 4897 C CA . GLU C 1 71 ? -11.14898 -9.74191 -1.46257 1.000 45.07700 71 GLU C CA 1
ATOM 4898 C C . GLU C 1 71 ? -12.00014 -10.27204 -2.61034 1.000 43.23289 71 GLU C C 1
ATOM 4899 O O . GLU C 1 71 ? -11.48790 -10.93949 -3.51582 1.000 42.10694 71 GLU C O 1
ATOM 4905 N N . LYS C 1 72 ? -13.29861 -9.96762 -2.60228 1.000 39.90090 72 LYS C N 1
ATOM 4906 C CA . LYS C 1 72 ? -14.18178 -10.48306 -3.64096 1.000 42.87334 72 LYS C CA 1
ATOM 4907 C C . LYS C 1 72 ? -14.10146 -9.65666 -4.91936 1.000 43.44259 72 LYS C C 1
ATOM 4908 O O . LYS C 1 72 ? -14.11153 -10.21606 -6.02144 1.000 49.58031 72 LYS C O 1
ATOM 4914 N N . LEU C 1 73 ? -14.01930 -8.33136 -4.80145 1.000 40.47816 73 LEU C N 1
ATOM 4915 C CA . LEU C 1 73 ? -13.92770 -7.50396 -5.99828 1.000 37.03651 73 LEU C CA 1
ATOM 4916 C C . LEU C 1 73 ? -12.54613 -7.57508 -6.63422 1.000 44.46534 73 LEU C C 1
ATOM 4917 O O . LEU C 1 73 ? -12.42906 -7.44127 -7.85650 1.000 47.05647 73 LEU C O 1
ATOM 4922 N N . ALA C 1 74 ? -11.49655 -7.79045 -5.83518 1.000 44.33685 74 ALA C N 1
ATOM 4923 C CA . ALA C 1 74 ? -10.16431 -7.95895 -6.40668 1.000 39.60788 74 ALA C CA 1
ATOM 4924 C C . ALA C 1 74 ? -10.08542 -9.20506 -7.27766 1.000 50.14551 74 ALA C C 1
ATOM 4925 O O . ALA C 1 74 ? -9.35990 -9.21819 -8.27895 1.000 49.32740 74 ALA C O 1
ATOM 4927 N N . ALA C 1 75 ? -10.82046 -10.25904 -6.91544 1.000 47.62195 75 ALA C N 1
ATOM 4928 C CA . ALA C 1 75 ? -10.85778 -11.46208 -7.73674 1.000 52.08157 75 ALA C CA 1
ATOM 4929 C C . ALA C 1 75 ? -11.57268 -11.23343 -9.06200 1.000 56.66599 75 ALA C C 1
ATOM 4930 O O . ALA C 1 75 ? -11.36964 -12.00774 -10.00327 1.000 55.94441 75 ALA C O 1
ATOM 4932 N N . ARG C 1 76 ? -12.40066 -10.19551 -9.15500 1.000 48.41880 76 ARG C N 1
ATOM 4933 C CA . ARG C 1 76 ? -13.08553 -9.84090 -10.38937 1.000 47.78911 76 ARG C CA 1
ATOM 4934 C C . ARG C 1 76 ? -12.32018 -8.81668 -11.21800 1.000 47.71327 76 ARG C C 1
ATOM 4935 O O . ARG C 1 76 ? -12.82585 -8.38077 -12.25734 1.000 51.01096 76 ARG C O 1
ATOM 4943 N N . GLY C 1 77 ? -11.12629 -8.41971 -10.78630 1.000 46.06737 77 GLY C N 1
ATOM 4944 C CA . GLY C 1 77 ? -10.33670 -7.45303 -11.52199 1.000 41.52180 77 GLY C CA 1
ATOM 4945 C C . GLY C 1 77 ? -10.64321 -6.00309 -11.22765 1.000 47.82531 77 GLY C C 1
ATOM 4946 O O . GLY C 1 77 ? -10.23822 -5.13130 -12.00551 1.000 47.60493 77 GLY C O 1
ATOM 4947 N N . PHE C 1 78 ? -11.34403 -5.71362 -10.13448 1.000 42.56642 78 PHE C N 1
ATOM 4948 C CA . PHE C 1 78 ? -11.65455 -4.33916 -9.77103 1.000 37.09615 78 PHE C CA 1
ATOM 4949 C C . PHE C 1 78 ? -10.43029 -3.63937 -9.19515 1.000 36.13917 78 PHE C C 1
ATOM 4950 O O . PHE C 1 78 ? -9.61169 -4.25211 -8.50367 1.000 41.38631 78 PHE C O 1
ATOM 4958 N N . ILE C 1 79 ? -10.30766 -2.34780 -9.48848 1.000 37.98802 79 ILE C N 1
ATOM 4959 C CA . ILE C 1 79 ? -9.28961 -1.49349 -8.88929 1.000 32.88078 79 ILE C CA 1
ATOM 4960 C C . ILE C 1 79 ? -9.95912 -0.63810 -7.82532 1.000 43.57155 79 ILE C C 1
ATOM 4961 O O . ILE C 1 79 ? -11.01123 -0.03770 -8.07547 1.000 34.09683 79 ILE C O 1
ATOM 4966 N N . GLU C 1 80 ? -9.36213 -0.57820 -6.63943 1.000 37.88068 80 GLU C N 1
ATOM 4967 C CA . GLU C 1 80 ? -9.86551 0.32419 -5.61436 1.000 36.42628 80 GLU C CA 1
ATOM 4968 C C . GLU C 1 80 ? -9.27765 1.71165 -5.82858 1.000 30.98712 80 GLU C C 1
ATOM 4969 O O . GLU C 1 80 ? -8.06733 1.85805 -6.02529 1.000 39.95865 80 GLU C O 1
ATOM 4975 N N . VAL C 1 81 ? -10.13494 2.72854 -5.79268 1.000 34.45346 81 VAL C N 1
ATOM 4976 C CA . VAL C 1 81 ? -9.71144 4.10957 -5.97676 1.000 38.84377 81 VAL C CA 1
ATOM 4977 C C . VAL C 1 81 ? -10.07004 4.91309 -4.73476 1.000 41.41007 81 VAL C C 1
ATOM 4978 O O . VAL C 1 81 ? -10.98513 4.56377 -3.98181 1.000 39.87279 81 VAL C O 1
ATOM 4982 N N . HIS C 1 82 ? -9.32837 5.99913 -4.52423 1.000 44.09707 82 HIS C N 1
ATOM 4983 C CA . HIS C 1 82 ? -9.60428 6.97853 -3.47739 1.000 38.71010 82 HIS C CA 1
ATOM 4984 C C . HIS C 1 82 ? -9.78627 8.33248 -4.15131 1.000 37.53031 82 HIS C C 1
ATOM 4985 O O . HIS C 1 82 ? -8.83688 8.87917 -4.72255 1.000 45.78146 82 HIS C O 1
ATOM 4992 N N . THR C 1 83 ? -10.99770 8.86644 -4.09665 1.000 40.91078 83 THR C N 1
ATOM 4993 C CA . THR C 1 83 ? -11.33874 10.11174 -4.76092 1.000 46.32692 83 THR C CA 1
ATOM 4994 C C . THR C 1 83 ? -11.73624 11.16619 -3.73549 1.000 46.05868 83 THR C C 1
ATOM 4995 O O . THR C 1 83 ? -12.09823 10.83490 -2.59999 1.000 47.11660 83 THR C O 1
ATOM 4999 N N . PRO C 1 84 ? -11.66756 12.44799 -4.09618 1.000 46.72674 84 PRO C N 1
ATOM 5000 C CA . PRO C 1 84 ? -11.99135 13.50091 -3.12756 1.000 48.05881 84 PRO C CA 1
ATOM 5001 C C . PRO C 1 84 ? -13.46266 13.50953 -2.74227 1.000 47.98233 84 PRO C C 1
ATOM 5002 O O . PRO C 1 84 ? -14.34398 13.13307 -3.51941 1.000 41.37464 84 PRO C O 1
ATOM 5006 N N . ILE C 1 85 ? -13.71585 13.95166 -1.50865 1.000 45.51697 85 ILE C N 1
ATOM 5007 C CA . ILE C 1 85 ? -15.08564 14.12492 -1.04150 1.000 40.46425 85 ILE C CA 1
ATOM 5008 C C . ILE C 1 85 ? -15.71679 15.36508 -1.66917 1.000 44.92538 85 ILE C C 1
ATOM 5009 O O . ILE C 1 85 ? -16.92925 15.39669 -1.91812 1.000 47.28783 85 ILE C O 1
ATOM 5014 N N . PHE C 1 86 ? -14.91356 16.38672 -1.96214 1.000 45.72229 86 PHE C N 1
ATOM 5015 C CA . PHE C 1 86 ? -15.41296 17.59074 -2.61614 1.000 42.05669 86 PHE C CA 1
ATOM 5016 C C . PHE C 1 86 ? -15.78910 17.29310 -4.06432 1.000 48.42773 86 PHE C C 1
ATOM 5017 O O . PHE C 1 86 ? -14.96173 16.81030 -4.84474 1.000 49.32795 86 PHE C O 1
ATOM 5025 N N . VAL C 1 87 ? -17.03381 17.59487 -4.42467 1.000 51.11553 87 VAL C N 1
ATOM 5026 C CA . VAL C 1 87 ? -17.52038 17.45503 -5.79007 1.000 47.30585 87 VAL C CA 1
ATOM 5027 C C . VAL C 1 87 ? -18.13902 18.77798 -6.22086 1.000 58.10429 87 VAL C C 1
ATOM 5028 O O . VAL C 1 87 ? -18.71306 19.51127 -5.40914 1.000 52.89830 87 VAL C O 1
ATOM 5032 N N . SER C 1 88 ? -18.01813 19.08269 -7.50968 1.000 61.28660 88 SER C N 1
ATOM 5033 C CA . SER C 1 88 ? -18.49586 20.35518 -8.02965 1.000 67.32125 88 SER C CA 1
ATOM 5034 C C . S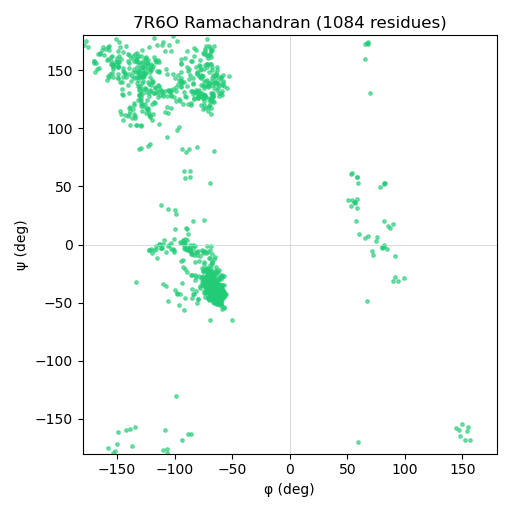ER C 1 88 ? -19.99900 20.31341 -8.27458 1.000 66.85458 88 SER C C 1
ATOM 5035 O O . SER C 1 88 ? -20.58203 19.25272 -8.51957 1.000 66.35484 88 SER C O 1
ATOM 5038 N N . LYS C 1 89 ? -20.62580 21.49195 -8.20050 1.000 68.36342 89 LYS C N 1
ATOM 5039 C CA . LYS C 1 89 ? -22.05611 21.59126 -8.47691 1.000 65.69028 89 LYS C CA 1
ATOM 5040 C C . LYS C 1 89 ? -22.38148 21.07538 -9.87224 1.000 67.19954 89 LYS C C 1
ATOM 5041 O O . LYS C 1 89 ? -23.44343 20.48110 -10.09250 1.000 60.06837 89 LYS C O 1
ATOM 5047 N N . SER C 1 90 ? -21.47397 21.29020 -10.82666 1.000 64.92484 90 SER C N 1
ATOM 5048 C CA . SER C 1 90 ? -21.66180 20.74617 -12.16591 1.000 69.72668 90 SER C CA 1
ATOM 5049 C C . SER C 1 90 ? -21.61201 19.22322 -12.15476 1.000 77.37740 90 SER C C 1
ATOM 5050 O O . SER C 1 90 ? -22.38366 18.56763 -12.86435 1.000 74.41277 90 SER C O 1
ATOM 5053 N N . ALA C 1 91 ? -20.71768 18.64356 -11.34760 1.000 73.54644 91 ALA C N 1
ATOM 5054 C CA . ALA C 1 91 ? -20.57901 17.19058 -11.31511 1.000 60.84474 91 ALA C CA 1
ATOM 5055 C C . ALA C 1 91 ? -21.86015 16.52171 -10.83393 1.000 64.61200 91 ALA C C 1
ATOM 5056 O O . ALA C 1 91 ? -22.22463 15.44451 -11.32017 1.000 69.40725 91 ALA C O 1
ATOM 5058 N N . LEU C 1 92 ? -22.55647 17.14205 -9.87661 1.000 59.09468 92 LEU C N 1
ATOM 5059 C CA . LEU C 1 92 ? -23.86629 16.63537 -9.47775 1.000 69.16484 92 LEU C CA 1
ATOM 5060 C C . LEU C 1 92 ? -24.83714 16.64632 -10.65171 1.000 65.39396 92 LEU C C 1
ATOM 5061 O O . LEU C 1 92 ? -25.61492 15.70259 -10.83331 1.000 60.85367 92 LEU C O 1
ATOM 5066 N N . ALA C 1 93 ? -24.79642 17.70376 -11.46621 1.000 73.94761 93 ALA C N 1
ATOM 5067 C CA . ALA C 1 93 ? -25.74938 17.84184 -12.56359 1.000 78.86453 93 ALA C CA 1
ATOM 5068 C C . ALA C 1 93 ? -25.58766 16.72095 -13.58363 1.000 70.49139 93 ALA C C 1
ATOM 5069 O O . ALA C 1 93 ? -26.56353 16.05785 -13.95328 1.000 68.98712 93 ALA C O 1
ATOM 5071 N N . LYS C 1 94 ? -24.35712 16.48919 -14.04791 1.000 70.62425 94 LYS C N 1
ATOM 5072 C CA . LYS C 1 94 ? -24.11631 15.42218 -15.01285 1.000 81.35848 94 LYS C CA 1
ATOM 5073 C C . LYS C 1 94 ? -24.39243 14.03866 -14.43971 1.000 77.28190 94 LYS C C 1
ATOM 5074 O O . LYS C 1 94 ? -24.42422 13.06691 -15.20301 1.000 89.10040 94 LYS C O 1
ATOM 5080 N N . MET C 1 95 ? -24.58667 13.92268 -13.12595 1.000 70.04123 95 MET C N 1
ATOM 5081 C CA . MET C 1 95 ? -24.98283 12.67250 -12.49215 1.000 71.10489 95 MET C CA 1
ATOM 5082 C C . MET C 1 95 ? -26.44798 12.70879 -12.06294 1.000 70.62929 95 MET C C 1
ATOM 5083 O O . MET C 1 95 ? -26.82479 12.09307 -11.06199 1.000 74.72428 95 MET C O 1
ATOM 5088 N N . THR C 1 96 ? -27.26917 13.46243 -12.80264 1.000 70.63343 96 THR C N 1
ATOM 5089 C CA . THR C 1 96 ? -28.71862 13.54346 -12.63021 1.000 69.70592 96 THR C CA 1
ATOM 5090 C C . THR C 1 96 ? -29.11255 14.31707 -11.37344 1.000 70.51589 96 THR C C 1
ATOM 5091 O O . THR C 1 96 ? -30.29199 14.62869 -11.17605 1.000 74.69793 96 THR C O 1
ATOM 5095 N N . ILE C 1 97 ? -28.14486 14.65421 -10.52394 1.000 72.30708 97 ILE C N 1
ATOM 5096 C CA . ILE C 1 97 ? -28.45932 15.35831 -9.28542 1.000 72.63113 97 ILE C CA 1
ATOM 5097 C C . ILE C 1 97 ? -28.64285 16.84190 -9.58080 1.000 77.85581 97 ILE C C 1
ATOM 5098 O O . ILE C 1 97 ? -27.71064 17.64072 -9.43046 1.000 68.02881 97 ILE C O 1
ATOM 5103 N N . THR C 1 98 ? -29.84631 17.21396 -10.00580 1.000 83.17156 98 THR C N 1
ATOM 5104 C CA . THR C 1 98 ? -30.22681 18.59242 -10.27548 1.000 82.59404 98 THR C CA 1
ATOM 5105 C C . THR C 1 98 ? -31.22680 19.05881 -9.22123 1.000 79.38484 98 THR C C 1
ATOM 5106 O O . THR C 1 98 ? -31.55837 18.33027 -8.28205 1.000 77.80451 98 THR C O 1
ATOM 5110 N N . GLU C 1 99 ? -31.71426 20.29298 -9.38727 1.000 83.47138 99 GLU C N 1
ATOM 5111 C CA . GLU C 1 99 ? -32.70835 20.82113 -8.45673 1.000 85.49462 99 GLU C CA 1
ATOM 5112 C C . GLU C 1 99 ? -33.97400 19.97451 -8.44600 1.000 81.72277 99 GLU C C 1
ATOM 5113 O O . GLU C 1 99 ? -34.67842 19.92583 -7.43176 1.000 84.75170 99 GLU C O 1
ATOM 5119 N N . ASP C 1 100 ? -34.27954 19.30361 -9.55784 1.000 95.41860 100 ASP C N 1
ATOM 5120 C CA . ASP C 1 100 ? -35.45102 18.43998 -9.62264 1.000 96.92609 100 ASP C CA 1
ATOM 5121 C C . ASP C 1 100 ? -35.25219 17.12703 -8.87894 1.000 95.03085 100 ASP C C 1
ATOM 5122 O O . ASP C 1 100 ? -36.24088 16.49534 -8.49013 1.000 96.82666 100 ASP C O 1
ATOM 5127 N N . HIS C 1 101 ? -34.00135 16.70366 -8.67444 1.000 91.71313 101 HIS C N 1
ATOM 5128 C CA . HIS C 1 101 ? -33.71848 15.44729 -7.99406 1.000 84.95785 101 HIS C CA 1
ATOM 5129 C C . HIS C 1 101 ? -33.94047 15.60222 -6.48988 1.000 76.41202 101 HIS C C 1
ATOM 5130 O O . HIS C 1 101 ? -33.53864 16.61061 -5.90379 1.000 74.22686 101 HIS C O 1
ATOM 5137 N N . PRO C 1 102 ? -34.57561 14.62087 -5.84203 1.000 77.98763 102 PRO C N 1
ATOM 5138 C CA . PRO C 1 102 ? -34.82355 14.74076 -4.39629 1.000 82.19632 102 PRO C CA 1
ATOM 5139 C C . PRO C 1 102 ? -33.55991 14.69760 -3.55414 1.000 81.32044 102 PRO C C 1
ATOM 5140 O O . PRO C 1 102 ? -33.61023 15.06751 -2.37403 1.000 81.71042 102 PRO C O 1
ATOM 5144 N N . LEU C 1 103 ? -32.43317 14.26127 -4.11574 1.000 77.19359 103 LEU C N 1
ATOM 5145 C CA . LEU C 1 103 ? -31.17820 14.22099 -3.37830 1.000 75.35349 103 LEU C CA 1
ATOM 5146 C C . LEU C 1 103 ? -30.50918 15.58538 -3.27384 1.000 65.22535 103 LEU C C 1
ATOM 5147 O O . LEU C 1 103 ? -29.60428 15.75028 -2.44891 1.000 69.22232 103 LEU C O 1
ATOM 5152 N N . PHE C 1 104 ? -30.93865 16.56500 -4.07364 1.000 67.33219 104 PHE C N 1
ATOM 5153 C CA . PHE C 1 104 ? -30.25492 17.85468 -4.10026 1.000 66.67802 104 PHE C CA 1
ATOM 5154 C C . PHE C 1 104 ? -30.37894 18.58440 -2.76796 1.000 61.35665 104 PHE C C 1
ATOM 5155 O O . PHE C 1 104 ? -29.42613 19.23308 -2.32001 1.000 66.22376 104 PHE C O 1
ATOM 5163 N N . LYS C 1 105 ? -31.54200 18.49259 -2.11939 1.000 70.13224 105 LYS C N 1
ATOM 5164 C CA . LYS C 1 105 ? -31.74933 19.20721 -0.86434 1.000 77.02394 105 LYS C CA 1
ATOM 5165 C C . LYS C 1 105 ? -30.96310 18.60191 0.29101 1.000 73.54563 105 LYS C C 1
ATOM 5166 O O . LYS C 1 105 ? -30.72870 19.28936 1.29065 1.000 68.15529 105 LYS C O 1
ATOM 5172 N N . GLN C 1 106 ? -30.55218 17.34043 0.18102 1.000 68.88342 106 GLN C N 1
ATOM 5173 C CA . GLN C 1 106 ? -29.75946 16.70254 1.22382 1.000 67.64070 106 GLN C CA 1
ATOM 5174 C C . GLN C 1 106 ? -28.26931 16.99224 1.09793 1.000 58.44036 106 GLN C C 1
ATOM 5175 O O . GLN C 1 106 ? -27.49688 16.55695 1.95873 1.000 58.10439 106 GLN C O 1
ATOM 5181 N N . VAL C 1 107 ? -27.85304 17.71791 0.06488 1.000 55.64003 107 VAL C N 1
ATOM 5182 C CA . VAL C 1 107 ? -26.43628 17.91340 -0.22077 1.000 57.13360 107 VAL C CA 1
ATOM 5183 C C . VAL C 1 107 ? -25.87762 18.99716 0.69003 1.000 58.46642 107 VAL C C 1
ATOM 5184 O O . VAL C 1 107 ? -26.43138 20.09968 0.77733 1.000 60.96753 107 VAL C O 1
ATOM 5188 N N . PHE C 1 108 ? -24.78076 18.68213 1.37648 1.000 57.60031 108 PHE C N 1
ATOM 5189 C CA . PHE C 1 108 ? -24.03858 19.68453 2.12684 1.000 51.26158 108 PHE C CA 1
ATOM 5190 C C . PHE C 1 108 ? -23.19627 20.52277 1.17648 1.000 50.21487 108 PHE C C 1
ATOM 5191 O O . PHE C 1 108 ? -22.55785 19.99634 0.26030 1.000 55.69685 108 PHE C O 1
ATOM 5199 N N . TRP C 1 109 ? -23.19142 21.83304 1.40073 1.000 51.24970 109 TRP C N 1
ATOM 5200 C CA . TRP C 1 109 ? -22.44632 22.76610 0.56579 1.000 62.22017 109 TRP C CA 1
ATOM 5201 C C . TRP C 1 109 ? -21.38075 23.44950 1.40813 1.000 59.00371 109 TRP C C 1
ATOM 5202 O O . TRP C 1 109 ? -21.69641 24.09007 2.41620 1.000 64.55889 109 TRP C O 1
ATOM 5213 N N . ILE C 1 110 ? -20.12201 23.30392 0.99590 1.000 68.50019 110 ILE C N 1
ATOM 5214 C CA . ILE C 1 110 ? -19.02502 23.98813 1.67099 1.000 72.10244 110 ILE C CA 1
ATOM 5215 C C . ILE C 1 110 ? -18.94576 25.44169 1.22281 1.000 86.44132 110 ILE C C 1
ATOM 5216 O O . ILE C 1 110 ? -18.83552 26.35736 2.04641 1.000 85.87137 110 ILE C O 1
ATOM 5221 N N . ASP C 1 111 ? -19.00787 25.67505 -0.08268 1.000 87.89844 111 ASP C N 1
ATOM 5222 C CA . ASP C 1 111 ? -19.00471 27.02506 -0.63274 1.000 89.82826 111 ASP C CA 1
ATOM 5223 C C . ASP C 1 111 ? -19.94930 27.03884 -1.83014 1.000 94.82394 111 ASP C C 1
ATOM 5224 O O . ASP C 1 111 ? -20.82005 26.17354 -1.97539 1.000 91.41126 111 ASP C O 1
ATOM 5229 N N . ASP C 1 112 ? -19.77920 28.03135 -2.70599 1.000 98.88893 112 ASP C N 1
ATOM 5230 C CA . ASP C 1 112 ? -20.66342 28.16225 -3.85868 1.000 100.51285 112 ASP C CA 1
ATOM 5231 C C . ASP C 1 112 ? -20.44764 27.04616 -4.87339 1.000 103.93271 112 ASP C C 1
ATOM 5232 O O . ASP C 1 112 ? -21.39547 26.64113 -5.55636 1.000 98.89934 112 ASP C O 1
ATOM 5237 N N . LYS C 1 113 ? -19.22190 26.53549 -4.98511 1.000 103.43193 113 LYS C N 1
ATOM 5238 C CA . LYS C 1 113 ? -18.87940 25.57028 -6.02074 1.000 99.42381 113 LYS C CA 1
ATOM 5239 C C . LYS C 1 113 ? -18.62288 24.16429 -5.50250 1.000 94.99333 113 LYS C C 1
ATOM 5240 O O . LYS C 1 113 ? -18.93671 23.20030 -6.20391 1.000 85.53532 113 LYS C O 1
ATOM 5246 N N . ARG C 1 114 ? -18.06524 24.01875 -4.30389 1.000 88.42065 114 ARG C N 1
ATOM 5247 C CA . ARG C 1 114 ? -17.72534 22.71357 -3.75547 1.000 77.05194 114 ARG C CA 1
ATOM 5248 C C . ARG C 1 114 ? -18.82942 22.20764 -2.83594 1.000 69.63839 114 ARG C C 1
ATOM 5249 O O . ARG C 1 114 ? -19.43673 22.97921 -2.08776 1.000 71.09600 114 ARG C O 1
ATOM 5257 N N . ALA C 1 115 ? -19.08254 20.90269 -2.90076 1.000 58.83346 115 ALA C N 1
ATOM 5258 C CA . ALA C 1 115 ? -20.07532 20.24483 -2.06646 1.000 62.01809 115 ALA C CA 1
ATOM 5259 C C . ALA C 1 115 ? -19.50011 18.94703 -1.51802 1.000 55.25859 115 ALA C C 1
ATOM 5260 O O . ALA C 1 115 ? -18.55189 18.38126 -2.06786 1.000 52.28393 115 ALA C O 1
ATOM 5262 N N . LEU C 1 116 ? -20.08467 18.48266 -0.41754 1.000 55.42700 116 LEU C N 1
ATOM 5263 C CA . LEU C 1 116 ? -19.75209 17.17159 0.11841 1.000 47.68850 116 LEU C CA 1
ATOM 5264 C C . LEU C 1 116 ? -20.49554 16.10501 -0.67534 1.000 49.95076 116 LEU C C 1
ATOM 5265 O O . LEU C 1 116 ? -21.71938 16.17511 -0.82613 1.000 47.81802 116 LEU C O 1
ATOM 5270 N N . ARG C 1 117 ? -19.75552 15.12534 -1.18465 1.000 44.53448 117 ARG C N 1
ATOM 5271 C CA . ARG C 1 117 ? -20.33885 14.14252 -2.08627 1.000 44.42192 117 ARG C CA 1
ATOM 5272 C C . ARG C 1 117 ? -21.44172 13.36021 -1.37542 1.000 44.79379 117 ARG C C 1
ATOM 5273 O O . ARG C 1 117 ? -21.22687 12.86355 -0.26045 1.000 41.84131 117 ARG C O 1
ATOM 5281 N N . PRO C 1 118 ? -22.64175 13.26853 -1.95438 1.000 42.97735 118 PRO C N 1
ATOM 5282 C CA . PRO C 1 118 ? -23.65820 12.35603 -1.42130 1.000 34.18525 118 PRO C CA 1
ATOM 5283 C C . PRO C 1 118 ? -23.54381 10.94123 -1.96347 1.000 48.25056 118 PRO C C 1
ATOM 5284 O O . PRO C 1 118 ? -24.27695 10.05596 -1.49935 1.000 44.16528 118 PRO C O 1
ATOM 5288 N N . MET C 1 119 ? -22.64361 10.71267 -2.91680 1.000 49.74481 119 MET C N 1
ATOM 5289 C CA . MET C 1 119 ? -22.41925 9.40107 -3.50827 1.000 43.41522 119 MET C CA 1
ATOM 5290 C C . MET C 1 119 ? -21.06774 9.42627 -4.20627 1.000 41.13012 119 MET C C 1
ATOM 5291 O O . MET C 1 119 ? -20.44906 10.48089 -4.36370 1.000 39.83445 119 MET C O 1
ATOM 5296 N N . HIS C 1 120 ? -20.61550 8.24804 -4.62656 1.000 47.35875 120 HIS C N 1
ATOM 5297 C CA . HIS C 1 120 ? -19.34165 8.12082 -5.32207 1.000 49.26559 120 HIS C CA 1
ATOM 5298 C C . HIS C 1 120 ? -19.48401 8.14030 -6.83803 1.000 44.57470 120 HIS C C 1
ATOM 5299 O O . HIS C 1 120 ? -18.47409 8.01494 -7.53726 1.000 47.36092 120 HIS C O 1
ATOM 5306 N N . ALA C 1 121 ? -20.70244 8.29979 -7.36060 1.000 47.21727 121 ALA C N 1
ATOM 5307 C CA . ALA C 1 121 ? -20.92341 8.12329 -8.79374 1.000 53.36702 121 ALA C CA 1
ATOM 5308 C C . ALA C 1 121 ? -20.17500 9.16560 -9.61686 1.000 47.10604 121 ALA C C 1
ATOM 5309 O O . ALA C 1 121 ? -19.58945 8.83725 -10.65596 1.000 48.83071 121 ALA C O 1
ATOM 5311 N N . MET C 1 122 ? -20.18362 10.42590 -9.17267 1.000 52.38596 122 MET C N 1
ATOM 5312 C CA . MET C 1 122 ? -19.52841 11.48697 -9.93472 1.000 50.90601 122 MET C CA 1
ATOM 5313 C C . MET C 1 122 ? -18.05593 11.17445 -10.16503 1.000 49.17779 122 MET C C 1
ATOM 5314 O O . MET C 1 122 ? -17.58303 11.16000 -11.30692 1.000 56.72529 122 MET C O 1
ATOM 5319 N N . ASN C 1 123 ? -17.31567 10.91228 -9.08628 1.000 52.90245 123 ASN C N 1
ATOM 5320 C CA . ASN C 1 123 ? -15.88297 10.67119 -9.21357 1.000 42.39466 123 ASN C CA 1
ATOM 5321 C C . ASN C 1 123 ? -15.58865 9.34021 -9.89100 1.000 43.68437 123 ASN C C 1
ATOM 5322 O O . ASN C 1 123 ? -14.59727 9.22801 -10.62099 1.000 47.92467 123 ASN C O 1
ATOM 5327 N N . ALA C 1 124 ? -16.42391 8.32479 -9.65917 1.000 42.84974 124 ALA C N 1
ATOM 5328 C CA . ALA C 1 124 ? -16.19898 7.02331 -10.28141 1.000 45.94364 124 ALA C CA 1
ATOM 5329 C C . ALA C 1 124 ? -16.22360 7.13188 -11.80061 1.000 49.73953 124 ALA C C 1
ATOM 5330 O O . ALA C 1 124 ? -15.33080 6.61997 -12.48591 1.000 46.27373 124 ALA C O 1
ATOM 5332 N N . LEU C 1 125 ? -17.23737 7.81132 -12.34466 1.000 45.60440 125 LEU C N 1
ATOM 5333 C CA . LEU C 1 125 ? -17.32929 7.96515 -13.79169 1.000 48.22681 125 LEU C CA 1
ATOM 5334 C C . LEU C 1 125 ? -16.17023 8.78562 -14.34173 1.000 55.08239 125 LEU C C 1
ATOM 5335 O O . LEU C 1 125 ? -15.72332 8.54854 -15.46971 1.000 60.74738 125 LEU C O 1
ATOM 5340 N N . LYS C 1 126 ? -15.66596 9.74630 -13.56442 1.000 50.38884 126 LYS C N 1
ATOM 5341 C CA . LYS C 1 126 ? -14.51786 10.52606 -14.01486 1.000 49.74089 126 LYS C CA 1
ATOM 5342 C C . LYS C 1 126 ? -13.25339 9.67507 -14.05366 1.000 55.09205 126 LYS C C 1
ATOM 5343 O O . LYS C 1 126 ? -12.46864 9.76225 -15.00549 1.000 53.89196 126 LYS C O 1
ATOM 5349 N N . VAL C 1 127 ? -13.04123 8.84237 -13.03242 1.000 53.37638 127 VAL C N 1
ATOM 5350 C CA . VAL C 1 127 ? -11.85328 7.99439 -13.00253 1.000 46.07889 127 VAL C CA 1
ATOM 5351 C C . VAL C 1 127 ? -11.91747 6.94157 -14.10266 1.000 49.66692 127 VAL C C 1
ATOM 5352 O O . VAL C 1 127 ? -10.90119 6.61753 -14.72974 1.000 47.63969 127 VAL C O 1
ATOM 5356 N N . MET C 1 128 ? -13.10786 6.39428 -14.36117 1.000 47.65744 128 MET C N 1
ATOM 5357 C CA . MET C 1 128 ? -13.23707 5.39044 -15.41306 1.000 54.19402 128 MET C CA 1
ATOM 5358 C C . MET C 1 128 ? -12.98966 5.99601 -16.78982 1.000 59.02509 128 MET C C 1
ATOM 5359 O O . MET C 1 128 ? -12.40364 5.34526 -17.66262 1.000 53.60205 128 MET C O 1
ATOM 5364 N N . ARG C 1 129 ? -13.42454 7.24090 -17.00236 1.000 57.64623 129 ARG C N 1
ATOM 5365 C CA . ARG C 1 129 ? -13.14578 7.91162 -18.26850 1.000 54.10823 129 ARG C CA 1
ATOM 5366 C C . ARG C 1 129 ? -11.64656 8.07189 -18.48763 1.000 59.56387 129 ARG C C 1
ATOM 5367 O O . ARG C 1 129 ? -11.14510 7.84085 -19.59354 1.000 60.43011 129 ARG C O 1
ATOM 5375 N N . GLU C 1 130 ? -10.91105 8.45369 -17.44098 1.000 59.50147 130 GLU C N 1
ATOM 5376 C CA . GLU C 1 130 ? -9.46674 8.61711 -17.57503 1.000 66.03065 130 GLU C CA 1
ATOM 5377 C C . GLU C 1 130 ? -8.75970 7.27646 -17.73406 1.000 62.97487 130 GLU C C 1
ATOM 5378 O O . GLU C 1 130 ? -7.75446 7.18772 -18.44865 1.000 60.02285 130 GLU C O 1
ATOM 5384 N N . LEU C 1 131 ? -9.26083 6.22832 -17.07830 1.000 60.92330 131 LEU C N 1
ATOM 5385 C CA . LEU C 1 131 ? -8.67679 4.90305 -17.24141 1.000 61.43643 131 LEU C CA 1
ATOM 5386 C C . LEU C 1 131 ? -8.94425 4.32200 -18.62206 1.000 64.06530 131 LEU C C 1
ATOM 5387 O O . LEU C 1 131 ? -8.21085 3.42762 -19.05670 1.000 57.24459 131 LEU C O 1
ATOM 5392 N N . ARG C 1 132 ? -9.97924 4.80525 -19.31365 1.000 63.40982 132 ARG C N 1
ATOM 5393 C CA . ARG C 1 132 ? -10.23224 4.36737 -20.68157 1.000 68.54460 132 ARG C CA 1
ATOM 5394 C C . ARG C 1 132 ? -9.07596 4.73405 -21.60584 1.000 73.62120 132 ARG C C 1
ATOM 5395 O O . ARG C 1 132 ? -8.79765 4.01156 -22.56988 1.000 72.96942 132 ARG C O 1
ATOM 5403 N N . ASP C 1 133 ? -8.37534 5.83357 -21.31602 1.000 70.12365 133 ASP C N 1
ATOM 5404 C CA . ASP C 1 133 ? -7.22903 6.24058 -22.12087 1.000 68.58697 133 ASP C CA 1
ATOM 5405 C C . ASP C 1 133 ? -6.02153 5.32771 -21.94779 1.000 69.55444 133 ASP C C 1
ATOM 5406 O O . ASP C 1 133 ? -5.03251 5.50025 -22.66845 1.000 68.72816 133 ASP C O 1
ATOM 5411 N N . HIS C 1 134 ? -6.06828 4.37291 -21.01922 1.000 65.51876 134 HIS C N 1
ATOM 5412 C CA . HIS C 1 134 ? -4.94011 3.48822 -20.76877 1.000 65.14802 134 HIS C CA 1
ATOM 5413 C C . HIS C 1 134 ? -5.28115 2.01514 -20.93502 1.000 62.17300 134 HIS C C 1
ATOM 5414 O O . HIS C 1 134 ? -4.38199 1.17162 -20.83402 1.000 59.50674 134 HIS C O 1
ATOM 5421 N N . THR C 1 135 ? -6.54513 1.68141 -21.18361 1.000 69.71472 135 THR C N 1
ATOM 5422 C CA . THR C 1 135 ? -6.94416 0.31583 -21.48741 1.000 69.14812 135 THR C CA 1
ATOM 5423 C C . THR C 1 135 ? -8.21428 0.36217 -22.32181 1.000 72.30078 135 THR C C 1
ATOM 5424 O O . THR C 1 135 ? -9.01049 1.29850 -22.21545 1.000 75.24921 135 THR C O 1
ATOM 5428 N N . LYS C 1 136 ? -8.39046 -0.65097 -23.16454 1.000 73.12141 136 LYS C N 1
ATOM 5429 C CA . LYS C 1 136 ? -9.55374 -0.73296 -24.03338 1.000 81.35780 136 LYS C CA 1
ATOM 5430 C C . LYS C 1 136 ? -10.49392 -1.86669 -23.65347 1.000 79.54920 136 LYS C C 1
ATOM 5431 O O . LYS C 1 136 ? -11.55163 -2.01269 -24.27557 1.000 91.05755 136 LYS C O 1
ATOM 5437 N N . GLY C 1 137 ? -10.14257 -2.66500 -22.64882 1.000 70.61403 137 GLY C N 1
ATOM 5438 C CA . GLY C 1 137 ? -11.03745 -3.66189 -22.11601 1.000 65.35239 137 GLY C CA 1
ATOM 5439 C C . GLY C 1 137 ? -11.94218 -3.07228 -21.05318 1.000 68.84016 137 GLY C C 1
ATOM 5440 O O . GLY C 1 137 ? -12.09755 -1.85149 -20.94614 1.000 59.63610 137 GLY C O 1
ATOM 5441 N N . PRO C 1 138 ? -12.55798 -3.93067 -20.24291 1.000 67.78071 138 PRO C N 1
ATOM 5442 C CA . PRO C 1 138 ? -13.47384 -3.43407 -19.20880 1.000 67.60873 138 PRO C CA 1
ATOM 5443 C C . PRO C 1 138 ? -12.73474 -2.66062 -18.12704 1.000 62.76369 138 PRO C C 1
ATOM 5444 O O . PRO C 1 138 ? -11.63340 -3.02986 -17.71227 1.000 62.63552 138 PRO C O 1
ATOM 5448 N N . VAL C 1 139 ? -13.35663 -1.57551 -17.67462 1.000 60.88299 139 VAL C N 1
ATOM 5449 C CA . VAL C 1 139 ? -12.83702 -0.74415 -16.59400 1.000 63.94171 139 VAL C CA 1
ATOM 5450 C C . VAL C 1 139 ? -13.67640 -1.03355 -15.35766 1.000 49.14298 139 VAL C C 1
ATOM 5451 O O . VAL C 1 139 ? -14.86853 -0.70706 -15.31850 1.000 49.90828 139 VAL C O 1
ATOM 5455 N N . LYS C 1 140 ? -13.06167 -1.64636 -14.34703 1.000 47.93885 140 LYS C N 1
ATOM 5456 C CA . LYS C 1 140 ? -13.75086 -2.05011 -13.12386 1.000 42.40708 140 LYS C CA 1
ATOM 5457 C C . LYS C 1 140 ? -13.08672 -1.36718 -11.93442 1.000 42.27795 140 LYS C C 1
ATOM 5458 O O . LYS C 1 140 ? -11.95156 -1.69990 -11.57579 1.000 42.80275 140 LYS C O 1
ATOM 5464 N N . ILE C 1 141 ? -13.79015 -0.41754 -11.31765 1.000 34.05163 141 ILE C N 1
ATOM 5465 C CA . ILE C 1 141 ? -13.27588 0.28093 -10.14904 1.000 41.72595 141 ILE C CA 1
ATOM 5466 C C . ILE C 1 141 ? -14.31455 0.23661 -9.03700 1.000 42.03131 141 ILE C C 1
ATOM 5467 O O . ILE C 1 141 ? -15.49757 -0.02722 -9.26342 1.000 41.87926 141 ILE C O 1
ATOM 5472 N N . PHE C 1 142 ? -13.84954 0.49784 -7.81717 1.000 35.68358 142 PHE C N 1
ATOM 5473 C CA . PHE C 1 142 ? -14.74258 0.63282 -6.67745 1.000 40.19997 142 PHE C CA 1
ATOM 5474 C C . PHE C 1 142 ? -14.08510 1.53126 -5.64202 1.000 43.08346 142 PHE C C 1
ATOM 5475 O O . PHE C 1 142 ? -12.85895 1.65280 -5.58522 1.000 41.13045 142 PHE C O 1
ATOM 5483 N N . GLU C 1 143 ? -14.91975 2.16845 -4.82356 1.000 36.31386 143 GLU C N 1
ATOM 5484 C CA . GLU C 1 143 ? -14.43522 3.02429 -3.75272 1.000 35.94874 143 GLU C CA 1
ATOM 5485 C C . GLU C 1 143 ? -15.24952 2.79003 -2.49007 1.000 37.53213 143 GLU C C 1
ATOM 5486 O O . GLU C 1 143 ? -16.46938 2.60380 -2.54439 1.000 30.43430 143 GLU C O 1
ATOM 5492 N N . ILE C 1 144 ? -14.55760 2.79591 -1.35650 1.000 32.20172 144 ILE C N 1
ATOM 5493 C CA . ILE C 1 144 ? -15.17398 2.76001 -0.03757 1.000 34.03411 144 ILE C CA 1
ATOM 5494 C C . ILE C 1 144 ? -14.78858 4.04895 0.67340 1.000 32.46715 144 ILE C C 1
ATOM 5495 O O . ILE C 1 144 ? -13.59626 4.33947 0.83275 1.000 35.56606 144 ILE C O 1
ATOM 5500 N N . GLY C 1 145 ? -15.78493 4.82059 1.09140 1.000 31.49697 145 GLY C N 1
ATOM 5501 C CA . GLY C 1 145 ? -15.50900 6.08452 1.75177 1.000 27.45612 145 GLY C CA 1
ATOM 5502 C C . GLY C 1 145 ? -16.79118 6.76807 2.17303 1.000 36.66971 145 GLY C C 1
ATOM 5503 O O . GLY C 1 145 ? -17.89883 6.34957 1.81724 1.000 32.05976 145 GLY C O 1
ATOM 5504 N N . SER C 1 146 ? -16.61759 7.84523 2.93521 1.000 38.73747 146 SER C N 1
ATOM 5505 C CA . SER C 1 146 ? -17.75144 8.54746 3.51953 1.000 41.75587 146 SER C CA 1
ATOM 5506 C C . SER C 1 146 ? -18.52558 9.32943 2.46486 1.000 37.17162 146 SER C C 1
ATOM 5507 O O . SER C 1 146 ? -17.94327 9.92852 1.55674 1.000 39.08646 146 SER C O 1
ATOM 5510 N N . CYS C 1 147 ? -19.85105 9.31716 2.59661 1.000 38.47514 147 CYS C N 1
ATOM 5511 C CA . CYS C 1 147 ? -20.74507 10.17084 1.82782 1.000 43.92483 147 CYS C CA 1
ATOM 5512 C C . CYS C 1 147 ? -21.67064 10.90533 2.79107 1.000 49.43029 147 CYS C C 1
ATOM 5513 O O . CYS C 1 147 ? -21.89292 10.46729 3.92351 1.000 40.34232 147 CYS C O 1
ATOM 5516 N N . PHE C 1 148 ? -22.21483 12.03238 2.33184 1.000 45.00899 148 PHE C N 1
ATOM 5517 C CA . PHE C 1 148 ? -22.91475 12.96635 3.20636 1.000 50.08493 148 PHE C CA 1
ATOM 5518 C C . PHE C 1 148 ? -24.27321 13.33203 2.62701 1.000 49.04990 148 PHE C C 1
ATOM 5519 O O . PHE C 1 148 ? -24.37014 13.71216 1.45629 1.000 57.63773 148 PHE C O 1
ATOM 5527 N N . ARG C 1 149 ? -25.31433 13.22398 3.45317 1.000 47.31001 149 ARG C N 1
ATOM 5528 C CA . ARG C 1 149 ? -26.66731 13.63252 3.09053 1.000 52.16858 149 ARG C CA 1
ATOM 5529 C C . ARG C 1 149 ? -27.35656 14.17570 4.33314 1.000 54.68814 149 ARG C C 1
ATOM 5530 O O . ARG C 1 149 ? -27.35783 13.51335 5.37457 1.000 54.09559 149 ARG C O 1
ATOM 5538 N N . LYS C 1 150 ? -27.94130 15.36833 4.22202 1.000 55.11867 150 LYS C N 1
ATOM 5539 C CA . LYS C 1 150 ? -28.64694 15.96271 5.35272 1.000 53.71931 150 LYS C CA 1
ATOM 5540 C C . LYS C 1 150 ? -29.77292 15.04793 5.81597 1.000 57.20928 150 LYS C C 1
ATOM 5541 O O . LYS C 1 150 ? -30.59990 14.60547 5.01314 1.000 65.25984 150 LYS C O 1
ATOM 5547 N N . GLU C 1 151 ? -29.79730 14.76494 7.11759 1.000 54.45903 151 GLU C N 1
ATOM 5548 C CA . GLU C 1 151 ? -30.74381 13.79945 7.66109 1.000 58.42615 151 GLU C CA 1
ATOM 5549 C C . GLU C 1 151 ? -32.17952 14.26662 7.46127 1.000 72.31778 151 GLU C C 1
ATOM 5550 O O . GLU C 1 151 ? -32.51581 15.42491 7.72459 1.000 67.77346 151 GLU C O 1
ATOM 5556 N N . SER C 1 152 ? -33.02170 13.35566 6.98263 1.000 78.10582 152 SER C N 1
ATOM 5557 C CA . SER C 1 152 ? -34.45438 13.57420 6.87852 1.000 84.45521 152 SER C CA 1
ATOM 5558 C C . SER C 1 152 ? -35.17076 12.36182 7.45452 1.000 86.37311 152 SER C C 1
ATOM 5559 O O . SER C 1 152 ? -34.57284 11.30132 7.65443 1.000 90.96852 152 SER C O 1
ATOM 5562 N N . LYS C 1 153 ? -36.46655 12.52808 7.72713 1.000 87.83900 153 LYS C N 1
ATOM 5563 C CA . LYS C 1 153 ? -37.23566 11.43782 8.31613 1.000 90.40529 153 LYS C CA 1
ATOM 5564 C C . LYS C 1 153 ? -37.46804 10.29376 7.33804 1.000 85.39896 153 LYS C C 1
ATOM 5565 O O . LYS C 1 153 ? -37.71590 9.16474 7.77442 1.000 86.89372 153 LYS C O 1
ATOM 5571 N N . SER C 1 154 ? -37.38809 10.55385 6.03178 1.000 78.75996 154 SER C N 1
ATOM 5572 C CA . SER C 1 154 ? -37.56910 9.48900 5.05218 1.000 82.53849 154 SER C CA 1
ATOM 5573 C C . SER C 1 154 ? -36.31736 8.63590 4.89588 1.000 87.01546 154 SER C C 1
ATOM 5574 O O . SER C 1 154 ? -36.41679 7.46007 4.52745 1.000 86.89153 154 SER C O 1
ATOM 5577 N N . SER C 1 155 ? -35.14415 9.20130 5.16725 1.000 91.18195 155 SER C N 1
ATOM 5578 C CA . SER C 1 155 ? -33.88451 8.48826 5.01397 1.000 84.81683 155 SER C CA 1
ATOM 5579 C C . SER C 1 155 ? -33.46005 7.86987 6.33874 1.000 71.51616 155 SER C C 1
ATOM 5580 O O . SER C 1 155 ? -33.55317 8.50364 7.39369 1.000 74.86104 155 SER C O 1
ATOM 5583 N N . THR C 1 156 ? -32.99722 6.62422 6.27616 1.000 65.63949 156 THR C N 1
ATOM 5584 C CA . THR C 1 156 ? -32.47365 5.92639 7.44139 1.000 68.28527 156 THR C CA 1
ATOM 5585 C C . THR C 1 156 ? -30.98259 6.16361 7.64078 1.000 67.50985 156 THR C C 1
ATOM 5586 O O . THR C 1 156 ? -30.36959 5.50725 8.48883 1.000 57.88739 156 THR C O 1
ATOM 5590 N N . HIS C 1 157 ? -30.38942 7.07856 6.87952 1.000 62.85077 157 HIS C N 1
ATOM 5591 C CA . HIS C 1 157 ? -28.96868 7.37194 6.98383 1.000 61.99109 157 HIS C CA 1
ATOM 5592 C C . HIS C 1 157 ? -28.72339 8.50203 7.97183 1.000 57.27911 157 HIS C C 1
ATOM 5593 O O . HIS C 1 157 ? -29.46802 9.48555 8.00759 1.000 58.78547 157 HIS C O 1
ATOM 5600 N N . LEU C 1 158 ? -27.66643 8.35920 8.76721 1.000 55.43694 158 LEU C N 1
ATOM 5601 C CA . LEU C 1 158 ? -27.10455 9.50989 9.45069 1.000 46.16659 158 LEU C CA 1
ATOM 5602 C C . LEU C 1 158 ? -26.51945 10.47529 8.41853 1.000 46.30990 158 LEU C C 1
ATOM 5603 O O . LEU C 1 158 ? -26.40854 10.16687 7.22876 1.000 47.82666 158 LEU C O 1
ATOM 5608 N N . GLU C 1 159 ? -26.14110 11.66628 8.88587 1.000 48.97828 159 GLU C N 1
ATOM 5609 C CA . GLU C 1 159 ? -25.64814 12.68143 7.96071 1.000 48.89384 159 GLU C CA 1
ATOM 5610 C C . GLU C 1 159 ? -24.34609 12.26787 7.28581 1.000 45.46123 159 GLU C C 1
ATOM 5611 O O . GLU C 1 159 ? -24.05497 12.74687 6.18614 1.000 43.79734 159 GLU C O 1
ATOM 5617 N N . GLU C 1 160 ? -23.56526 11.38770 7.90763 1.000 42.19171 160 GLU C N 1
ATOM 5618 C CA . GLU C 1 160 ? -22.36866 10.83042 7.29541 1.000 43.71304 160 GLU C CA 1
ATOM 5619 C C . GLU C 1 160 ? -22.40308 9.31573 7.42357 1.000 44.34775 160 GLU C C 1
ATOM 5620 O O . GLU C 1 160 ? -22.74265 8.78208 8.48455 1.000 41.03842 160 GLU C O 1
ATOM 5626 N N . PHE C 1 161 ? -22.04983 8.62664 6.34013 1.000 36.73950 161 PHE C N 1
ATOM 5627 C CA . PHE C 1 161 ? -22.05198 7.17154 6.33366 1.000 40.04030 161 PHE C CA 1
ATOM 5628 C C . PHE C 1 161 ? -21.04008 6.66667 5.31465 1.000 35.47640 161 PHE C C 1
ATOM 5629 O O . PHE C 1 161 ? -20.68843 7.36048 4.35655 1.000 38.27703 161 PHE C O 1
ATOM 5637 N N . THR C 1 162 ? -20.57193 5.44287 5.54017 1.000 31.26732 162 THR C N 1
ATOM 5638 C CA . THR C 1 162 ? -19.58641 4.80916 4.67318 1.000 33.55000 162 THR C CA 1
ATOM 5639 C C . THR C 1 162 ? -20.30529 4.13022 3.51699 1.000 33.03955 162 THR C C 1
ATOM 5640 O O . THR C 1 162 ? -21.13351 3.23840 3.73182 1.000 38.57383 162 THR C O 1
ATOM 5644 N N . MET C 1 163 ? -19.98680 4.54378 2.29735 1.000 38.36623 163 MET C N 1
ATOM 5645 C CA . MET C 1 163 ? -20.62003 4.00271 1.10625 1.000 35.93555 163 MET C CA 1
ATOM 5646 C C . MET C 1 163 ? -19.60064 3.21984 0.29185 1.000 37.93768 163 MET C C 1
ATOM 5647 O O . MET C 1 163 ? -18.47493 3.68482 0.08129 1.000 38.26642 163 MET C O 1
ATOM 5652 N N . LEU C 1 164 ? -19.99175 2.02593 -0.14105 1.000 37.01278 164 LEU C N 1
ATOM 5653 C CA . LEU C 1 164 ? -19.25690 1.27451 -1.14663 1.000 34.65928 164 LEU C CA 1
ATOM 5654 C C . LEU C 1 164 ? -19.94916 1.45248 -2.48732 1.000 45.22729 164 LEU C C 1
ATOM 5655 O O . LEU C 1 164 ? -21.15596 1.21969 -2.60047 1.000 45.37774 164 LEU C O 1
ATOM 5660 N N . ASN C 1 165 ? -19.18592 1.86156 -3.49553 1.000 39.63122 165 ASN C N 1
ATOM 5661 C CA . ASN C 1 165 ? -19.69780 2.01722 -4.84719 1.000 40.30965 165 ASN C CA 1
ATOM 5662 C C . ASN C 1 165 ? -18.77881 1.27685 -5.80373 1.000 44.22016 165 ASN C C 1
ATOM 5663 O O . ASN C 1 165 ? -17.56834 1.51674 -5.81296 1.000 44.17696 165 ASN C O 1
ATOM 5668 N N . LEU C 1 166 ? -19.34694 0.36818 -6.58801 1.000 47.63108 166 LEU C N 1
ATOM 5669 C CA . LEU C 1 166 ? -18.62163 -0.29268 -7.65977 1.000 47.09958 166 LEU C CA 1
ATOM 5670 C C . LEU C 1 166 ? -19.20697 0.12538 -9.00033 1.000 45.18134 166 LEU C C 1
ATOM 5671 O O . LEU C 1 166 ? -20.40285 0.40637 -9.11475 1.000 41.60014 166 LEU C O 1
ATOM 5676 N N . ALA C 1 167 ? -18.35037 0.16448 -10.01557 1.000 52.11846 167 ALA C N 1
ATOM 5677 C CA . ALA C 1 167 ? -18.76945 0.57760 -11.34415 1.000 50.92838 167 ALA C CA 1
ATOM 5678 C C . ALA C 1 167 ? -17.93065 -0.15475 -12.37807 1.000 46.60922 167 ALA C C 1
ATOM 5679 O O . ALA C 1 167 ? -16.73777 -0.38853 -12.16704 1.000 42.93056 167 ALA C O 1
ATOM 5681 N N . GLU C 1 168 ? -18.56529 -0.52495 -13.48683 1.000 56.29541 168 GLU C N 1
ATOM 5682 C CA . GLU C 1 168 ? -17.87845 -1.13575 -14.61570 1.000 58.12208 168 GLU C CA 1
ATOM 5683 C C . GLU C 1 168 ? -18.29601 -0.42067 -15.88857 1.000 59.92310 168 GLU C C 1
ATOM 5684 O O . GLU C 1 168 ? -19.49233 -0.26582 -16.15168 1.000 58.20203 168 GLU C O 1
ATOM 5690 N N . MET C 1 169 ? -17.31297 0.01244 -16.67099 1.000 58.78436 169 MET C N 1
ATOM 5691 C CA . MET C 1 169 ? -17.55276 0.70666 -17.92650 1.000 63.70918 169 MET C CA 1
ATOM 5692 C C . MET C 1 169 ? -17.04320 -0.13857 -19.08511 1.000 61.19914 169 MET C C 1
ATOM 5693 O O . MET C 1 169 ? -15.95479 -0.71859 -19.01057 1.000 60.50189 169 MET C O 1
ATOM 5698 N N . GLY C 1 170 ? -17.83606 -0.19646 -20.15423 1.000 64.95225 170 GLY C N 1
ATOM 5699 C CA . GLY C 1 170 ? -17.54050 -1.02336 -21.30117 1.000 58.36305 170 GLY C CA 1
ATOM 5700 C C . GLY C 1 170 ? -17.28843 -2.47475 -20.94073 1.000 61.04947 170 GLY C C 1
ATOM 5701 O O . GLY C 1 170 ? -16.20471 -3.01458 -21.18625 1.000 59.54571 170 GLY C O 1
ATOM 5702 N N . PRO C 1 171 ? -18.28176 -3.13889 -20.35137 1.000 66.81725 171 PRO C N 1
ATOM 5703 C CA . PRO C 1 171 ? -18.08645 -4.53163 -19.94003 1.000 70.51317 171 PRO C CA 1
ATOM 5704 C C . PRO C 1 171 ? -18.06535 -5.46969 -21.13608 1.000 73.25154 171 PRO C C 1
ATOM 5705 O O . PRO C 1 171 ? -18.48314 -5.12808 -22.24490 1.000 76.05812 171 PRO C O 1
ATOM 5709 N N . ASP C 1 172 ? -17.56102 -6.67669 -20.89187 1.000 67.49082 172 ASP C N 1
ATOM 5710 C CA . ASP C 1 172 ? -17.57355 -7.73269 -21.90251 1.000 84.07100 172 ASP C CA 1
ATOM 5711 C C . ASP C 1 172 ? -18.84354 -8.57426 -21.76075 1.000 79.87300 172 ASP C C 1
ATOM 5712 O O . ASP C 1 172 ? -18.81677 -9.76691 -21.45907 1.000 79.93024 172 ASP C O 1
ATOM 5717 N N . GLY C 1 173 ? -19.97067 -7.91509 -21.97727 1.000 73.48176 173 GLY C N 1
ATOM 5718 C CA . GLY C 1 173 ? -21.26597 -8.54944 -21.87221 1.000 76.51286 173 GLY C CA 1
ATOM 5719 C C . GLY C 1 173 ? -22.33045 -7.52221 -21.54164 1.000 76.91638 173 GLY C C 1
ATOM 5720 O O . GLY C 1 173 ? -22.14428 -6.32748 -21.75253 1.000 79.31140 173 GLY C O 1
ATOM 5721 N N . ASP C 1 174 ? -23.44570 -8.01826 -21.02293 1.000 71.57446 174 ASP C N 1
ATOM 5722 C CA . ASP C 1 174 ? -24.54325 -7.13897 -20.64246 1.000 67.72343 174 ASP C CA 1
ATOM 5723 C C . ASP C 1 174 ? -24.19221 -6.40454 -19.35359 1.000 70.63154 174 ASP C C 1
ATOM 5724 O O . ASP C 1 174 ? -23.79140 -7.04350 -18.37278 1.000 65.44549 174 ASP C O 1
ATOM 5729 N N . PRO C 1 175 ? -24.31425 -5.07390 -19.31624 1.000 65.42710 175 PRO C N 1
ATOM 5730 C CA . PRO C 1 175 ? -24.00528 -4.35099 -18.07022 1.000 63.91125 175 PRO C CA 1
ATOM 5731 C C . PRO C 1 175 ? -24.85453 -4.78829 -16.88994 1.000 66.25312 175 PRO C C 1
ATOM 5732 O O . PRO C 1 175 ? -24.33464 -4.91544 -15.77423 1.000 64.17744 175 PRO C O 1
ATOM 5736 N N . MET C 1 176 ? -26.14963 -5.03276 -17.10394 1.000 65.59284 176 MET C N 1
ATOM 5737 C CA . MET C 1 176 ? -27.01745 -5.40489 -15.99113 1.000 70.16433 176 MET C CA 1
ATOM 5738 C C . MET C 1 176 ? -26.66615 -6.78487 -15.44657 1.000 68.15787 176 MET C C 1
ATOM 5739 O O . MET C 1 176 ? -26.70684 -7.00415 -14.23040 1.000 63.64073 176 MET C O 1
ATOM 5744 N N . GLU C 1 177 ? -26.31960 -7.72804 -16.32644 1.000 65.75713 177 GLU C N 1
ATOM 5745 C CA . GLU C 1 177 ? -25.92675 -9.05491 -15.86091 1.000 70.40848 177 GLU C CA 1
ATOM 5746 C C . GLU C 1 177 ? -24.66255 -8.98901 -15.01472 1.000 60.76858 177 GLU C C 1
ATOM 5747 O O . GLU C 1 177 ? -24.57375 -9.63839 -13.96567 1.000 52.73162 177 GLU C O 1
ATOM 5753 N N . HIS C 1 178 ? -23.67076 -8.21191 -15.45811 1.000 59.23359 178 HIS C N 1
ATOM 5754 C CA . HIS C 1 178 ? -22.44747 -8.05785 -14.67802 1.000 57.95078 178 HIS C CA 1
ATOM 5755 C C . HIS C 1 178 ? -22.72242 -7.34775 -13.35976 1.000 56.82035 178 HIS C C 1
ATOM 5756 O O . HIS C 1 178 ? -22.11148 -7.67175 -12.33503 1.000 56.79915 178 HIS C O 1
ATOM 5763 N N . LEU C 1 179 ? -23.64245 -6.38090 -13.36604 1.000 58.75299 179 LEU C N 1
ATOM 5764 C CA . LEU C 1 179 ? -23.97802 -5.66704 -12.13878 1.000 55.92854 179 LEU C CA 1
ATOM 5765 C C . LEU C 1 179 ? -24.59075 -6.61020 -11.11026 1.000 60.48131 179 LEU C C 1
ATOM 5766 O O . LEU C 1 179 ? -24.18796 -6.61906 -9.94143 1.000 51.89107 179 LEU C O 1
ATOM 5771 N N . LYS C 1 180 ? -25.56698 -7.41975 -11.53303 1.000 58.84366 180 LYS C N 1
ATOM 5772 C CA . LYS C 1 180 ? -26.15092 -8.41341 -10.63796 1.000 47.95888 180 LYS C CA 1
ATOM 5773 C C . LYS C 1 180 ? -25.10014 -9.39071 -10.12943 1.000 54.93026 180 LYS C C 1
ATOM 5774 O O . LYS C 1 180 ? -25.22732 -9.92118 -9.01902 1.000 51.67014 180 LYS C O 1
ATOM 5780 N N . MET C 1 181 ? -24.05796 -9.63725 -10.92435 1.000 50.71617 181 MET C N 1
ATOM 5781 C CA . MET C 1 181 ? -22.99934 -10.55049 -10.51031 1.000 53.63266 181 MET C CA 1
ATOM 5782 C C . MET C 1 181 ? -22.18749 -9.96425 -9.36028 1.000 54.48563 181 MET C C 1
ATOM 5783 O O . MET C 1 181 ? -21.89532 -10.65509 -8.37770 1.000 52.67018 181 MET C O 1
ATOM 5788 N N . TYR C 1 182 ? -21.81933 -8.68449 -9.46287 1.000 46.45286 182 TYR C N 1
ATOM 5789 C CA . TYR C 1 182 ? -21.03884 -8.04971 -8.40503 1.000 55.31455 182 TYR C CA 1
ATOM 5790 C C . TYR C 1 182 ? -21.87393 -7.82108 -7.15152 1.000 54.94574 182 TYR C C 1
ATOM 5791 O O . TYR C 1 182 ? -21.34102 -7.85812 -6.03591 1.000 47.28320 182 TYR C O 1
ATOM 5800 N N . ILE C 1 183 ? -23.17559 -7.57654 -7.31414 1.000 52.52654 183 ILE C N 1
ATOM 5801 C CA . ILE C 1 183 ? -24.05739 -7.43343 -6.16020 1.000 50.15670 183 ILE C CA 1
ATOM 5802 C C . ILE C 1 183 ? -24.10219 -8.73085 -5.36630 1.000 51.95413 183 ILE C C 1
ATOM 5803 O O . ILE C 1 183 ? -24.13128 -8.72053 -4.12897 1.000 59.51379 183 ILE C O 1
ATOM 5808 N N . GLY C 1 184 ? -24.09947 -9.86807 -6.06332 1.000 45.01988 184 GLY C N 1
ATOM 5809 C CA . GLY C 1 184 ? -24.07500 -11.14446 -5.37089 1.000 48.90773 184 GLY C CA 1
ATOM 5810 C C . GLY C 1 184 ? -22.83288 -11.31816 -4.52023 1.000 44.67590 184 GLY C C 1
ATOM 5811 O O . GLY C 1 184 ? -22.89313 -11.88297 -3.42630 1.000 54.12961 184 GLY C O 1
ATOM 5812 N N . ASP C 1 185 ? -21.69183 -10.82306 -5.00437 1.000 53.20150 185 ASP C N 1
ATOM 5813 C CA . ASP C 1 185 ? -20.45977 -10.90266 -4.22520 1.000 52.83382 185 ASP C CA 1
ATOM 5814 C C . ASP C 1 185 ? -20.56617 -10.08392 -2.94401 1.000 41.56462 185 ASP C C 1
ATOM 5815 O O . ASP C 1 185 ? -20.17703 -10.54441 -1.86504 1.000 48.94204 185 ASP C O 1
ATOM 5820 N N . ILE C 1 186 ? -21.09581 -8.86308 -3.04621 1.000 41.44267 186 ILE C N 1
ATOM 5821 C CA . ILE C 1 186 ? -21.22934 -8.00239 -1.87298 1.000 45.56246 186 ILE C CA 1
ATOM 5822 C C . ILE C 1 186 ? -22.13061 -8.65570 -0.83482 1.000 46.69630 186 ILE C C 1
ATOM 5823 O O . ILE C 1 186 ? -21.79928 -8.71168 0.35475 1.000 50.36971 186 ILE C O 1
ATOM 5828 N N . MET C 1 187 ? -23.28381 -9.16539 -1.27203 1.000 46.78181 187 MET C N 1
ATOM 5829 C CA . MET C 1 187 ? -24.20215 -9.80985 -0.34068 1.000 43.66770 187 MET C CA 1
ATOM 5830 C C . MET C 1 187 ? -23.60890 -11.08524 0.23998 1.000 50.05347 187 MET C C 1
ATOM 5831 O O . MET C 1 187 ? -23.90614 -11.43823 1.38746 1.000 48.14554 187 MET C O 1
ATOM 5836 N N . ASP C 1 188 ? -22.76883 -11.78333 -0.52791 1.000 54.48020 188 ASP C N 1
ATOM 5837 C CA . ASP C 1 188 ? -22.05813 -12.93314 0.02014 1.000 54.42617 188 ASP C CA 1
ATOM 5838 C C . ASP C 1 188 ? -21.07973 -12.50450 1.10536 1.000 50.60607 188 ASP C C 1
ATOM 5839 O O . ASP C 1 188 ? -20.96712 -13.16644 2.14331 1.000 49.70938 188 ASP C O 1
ATOM 5844 N N . ALA C 1 189 ? -20.36168 -11.40028 0.88173 1.000 47.45223 189 ALA C N 1
ATOM 5845 C CA . ALA C 1 189 ? -19.44057 -10.89796 1.89618 1.000 48.54595 189 ALA C CA 1
ATOM 5846 C C . ALA C 1 189 ? -20.18981 -10.43750 3.14016 1.000 42.93993 189 ALA C C 1
ATOM 5847 O O . ALA C 1 189 ? -19.75672 -10.70514 4.26684 1.000 43.67133 189 ALA C O 1
ATOM 5849 N N . VAL C 1 190 ? -21.31547 -9.74386 2.95643 1.000 39.73465 190 VAL C N 1
ATOM 5850 C CA . VAL C 1 190 ? -22.14173 -9.35870 4.09567 1.000 37.22801 190 VAL C CA 1
ATOM 5851 C C . VAL C 1 190 ? -22.74811 -10.59200 4.75238 1.000 48.26750 190 VAL C C 1
ATOM 5852 O O . VAL C 1 190 ? -22.87185 -10.66151 5.98117 1.000 54.96232 190 VAL C O 1
ATOM 5856 N N . GLY C 1 191 ? -23.12287 -11.58602 3.95042 1.000 54.19939 191 GLY C N 1
ATOM 5857 C CA . GLY C 1 191 ? -23.71198 -12.80428 4.46950 1.000 54.35895 191 GLY C CA 1
ATOM 5858 C C . GLY C 1 191 ? -25.19338 -12.66082 4.74485 1.000 51.97308 191 GLY C C 1
ATOM 5859 O O . GLY C 1 191 ? -25.65915 -12.95773 5.84937 1.000 53.93500 191 GLY C O 1
ATOM 5860 N N . VAL C 1 192 ? -25.94585 -12.20860 3.74324 1.000 43.62196 192 VAL C N 1
ATOM 5861 C CA . VAL C 1 192 ? -27.36659 -11.93403 3.89917 1.000 52.04531 192 VAL C CA 1
ATOM 5862 C C . VAL C 1 192 ? -28.08459 -12.29147 2.60474 1.000 65.54336 192 VAL C C 1
ATOM 5863 O O . VAL C 1 192 ? -27.50099 -12.26146 1.51651 1.000 54.28383 192 VAL C O 1
ATOM 5867 N N . GLU C 1 193 ? -29.35812 -12.65425 2.73347 1.000 71.88817 193 GLU C N 1
ATOM 5868 C CA . GLU C 1 193 ? -30.19761 -12.94985 1.58225 1.000 61.62948 193 GLU C CA 1
ATOM 5869 C C . GLU C 1 193 ? -30.84333 -11.67193 1.06540 1.000 59.57439 193 GLU C C 1
ATOM 5870 O O . GLU C 1 193 ? -31.22999 -10.79551 1.84394 1.000 62.65285 193 GLU C O 1
ATOM 5876 N N . TYR C 1 194 ? -30.96063 -11.57419 -0.25483 1.000 56.82302 194 TYR C N 1
ATOM 5877 C CA . TYR C 1 194 ? -31.38325 -10.33667 -0.88797 1.000 59.71432 194 TYR C CA 1
ATOM 5878 C C . TYR C 1 194 ? -32.23359 -10.66006 -2.10558 1.000 55.85874 194 TYR C C 1
ATOM 5879 O O . TYR C 1 194 ? -32.26040 -11.79282 -2.59157 1.000 63.38420 194 TYR C O 1
ATOM 5888 N N . THR C 1 195 ? -32.92821 -9.63817 -2.59806 1.000 65.46235 195 THR C N 1
ATOM 5889 C CA . THR C 1 195 ? -33.71684 -9.73076 -3.81560 1.000 64.67927 195 THR C CA 1
ATOM 5890 C C . THR C 1 195 ? -33.41832 -8.52607 -4.69507 1.000 63.45474 195 THR C C 1
ATOM 5891 O O . THR C 1 195 ? -33.11604 -7.43643 -4.20158 1.000 65.40398 195 THR C O 1
ATOM 5895 N N . THR C 1 196 ? -33.49938 -8.73364 -6.00590 1.000 74.14101 196 THR C N 1
ATOM 5896 C CA . THR C 1 196 ? -33.25837 -7.68209 -6.98229 1.000 67.66988 196 THR C CA 1
ATOM 5897 C C . THR C 1 196 ? -34.43065 -7.61319 -7.94686 1.000 69.26578 196 THR C C 1
ATOM 5898 O O . THR C 1 196 ? -34.98320 -8.64476 -8.33991 1.000 73.97744 196 THR C O 1
ATOM 5902 N N . SER C 1 197 ? -34.80829 -6.39353 -8.32280 1.000 65.40995 197 SER C N 1
ATOM 5903 C CA . SER C 1 197 ? -35.92658 -6.16109 -9.23092 1.000 69.16121 197 SER C CA 1
ATOM 5904 C C . SER C 1 197 ? -35.45548 -5.24914 -10.35432 1.000 73.99689 197 SER C C 1
ATOM 5905 O O . SER C 1 197 ? -35.10964 -4.08780 -10.11192 1.000 70.30644 197 SER C O 1
ATOM 5908 N N . ARG C 1 198 ? -35.43181 -5.77604 -11.57589 1.000 79.00124 198 ARG C N 1
ATOM 5909 C CA . ARG C 1 198 ? -35.11535 -4.96126 -12.74143 1.000 77.39680 198 ARG C CA 1
ATOM 5910 C C . ARG C 1 198 ? -36.26926 -4.00432 -13.01121 1.000 79.58167 198 ARG C C 1
ATOM 5911 O O . ARG C 1 198 ? -37.39908 -4.43848 -13.25966 1.000 88.27549 198 ARG C O 1
ATOM 5919 N N . GLU C 1 199 ? -35.99208 -2.70528 -12.95669 1.000 72.32592 199 GLU C N 1
ATOM 5920 C CA . GLU C 1 199 ? -37.01591 -1.68139 -13.10175 1.000 72.01826 199 GLU C CA 1
ATOM 5921 C C . GLU C 1 199 ? -36.66164 -0.76332 -14.26093 1.000 81.74762 199 GLU C C 1
ATOM 5922 O O . GLU C 1 199 ? -35.54655 -0.23482 -14.32266 1.000 83.46260 199 GLU C O 1
ATOM 5928 N N . GLU C 1 200 ? -37.60897 -0.58027 -15.17540 1.000 84.85343 200 GLU C N 1
ATOM 5929 C CA . GLU C 1 200 ? -37.41885 0.35660 -16.27054 1.000 85.24243 200 GLU C CA 1
ATOM 5930 C C . GLU C 1 200 ? -37.44148 1.78700 -15.74642 1.000 84.71104 200 GLU C C 1
ATOM 5931 O O . GLU C 1 200 ? -38.12383 2.10452 -14.76843 1.000 88.64410 200 GLU C O 1
ATOM 5937 N N . SER C 1 201 ? -36.68109 2.65576 -16.40704 1.000 82.71511 201 SER C N 1
ATOM 5938 C CA . SER C 1 201 ? -36.52309 4.02799 -15.95240 1.000 87.06744 201 SER C CA 1
ATOM 5939 C C . SER C 1 201 ? -36.47282 4.96993 -17.14429 1.000 87.51264 201 SER C C 1
ATOM 5940 O O . SER C 1 201 ? -35.92619 4.62762 -18.19704 1.000 85.01174 201 SER C O 1
ATOM 5943 N N . ASP C 1 202 ? -37.05537 6.15652 -16.96921 1.000 87.88701 202 ASP C N 1
ATOM 5944 C CA . ASP C 1 202 ? -36.93970 7.22340 -17.95306 1.000 83.97915 202 ASP C CA 1
ATOM 5945 C C . ASP C 1 202 ? -35.65603 8.02321 -17.79529 1.000 84.21520 202 ASP C C 1
ATOM 5946 O O . ASP C 1 202 ? -35.34644 8.84714 -18.66225 1.000 87.19342 202 ASP C O 1
ATOM 5951 N N . VAL C 1 203 ? -34.91001 7.80202 -16.71546 1.000 84.96124 203 VAL C N 1
ATOM 5952 C CA . VAL C 1 203 ? -33.65576 8.50331 -16.47647 1.000 80.28197 203 VAL C CA 1
ATOM 5953 C C . VAL C 1 203 ? -32.50916 7.68783 -17.05470 1.000 75.93751 203 VAL C C 1
ATOM 5954 O O . VAL C 1 203 ? -31.74072 8.17958 -17.88670 1.000 74.32615 203 VAL C O 1
ATOM 5958 N N . TRP C 1 204 ? -32.39183 6.43812 -16.62233 1.000 69.76937 204 TRP C 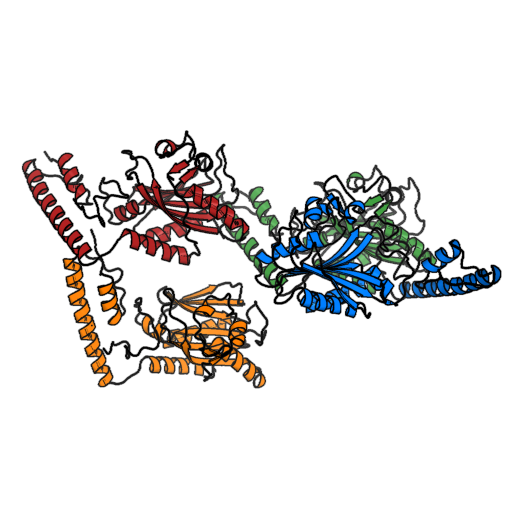N 1
ATOM 5959 C CA . TRP C 1 204 ? -31.30644 5.56149 -17.03153 1.000 70.39476 204 TRP C CA 1
ATOM 5960 C C . TRP C 1 204 ? -31.79930 4.52978 -18.03881 1.000 69.93268 204 TRP C C 1
ATOM 5961 O O . TRP C 1 204 ? -32.99617 4.39952 -18.30398 1.000 71.95089 204 TRP C O 1
ATOM 5972 N N . VAL C 1 205 ? -30.84373 3.78980 -18.60593 1.000 65.95235 205 VAL C N 1
ATOM 5973 C CA . VAL C 1 205 ? -31.18830 2.66573 -19.47136 1.000 71.29168 205 VAL C CA 1
ATOM 5974 C C . VAL C 1 205 ? -32.02777 1.65334 -18.70539 1.000 75.39924 205 VAL C C 1
ATOM 5975 O O . VAL C 1 205 ? -33.00066 1.10020 -19.23353 1.000 79.06936 205 VAL C O 1
ATOM 5979 N N . GLU C 1 206 ? -31.67488 1.40967 -17.44613 1.000 76.81248 206 GLU C N 1
ATOM 5980 C CA . GLU C 1 206 ? -32.41728 0.51442 -16.57169 1.000 71.41147 206 GLU C CA 1
ATOM 5981 C C . GLU C 1 206 ? -31.92663 0.72289 -15.14745 1.000 71.58068 206 GLU C C 1
ATOM 5982 O O . GLU C 1 206 ? -30.77294 1.10263 -14.92743 1.000 66.15363 206 GLU C O 1
ATOM 5988 N N . THR C 1 207 ? -32.81417 0.48109 -14.18817 1.000 73.51836 207 THR C N 1
ATOM 5989 C CA . THR C 1 207 ? -32.47405 0.54296 -12.77612 1.000 70.36499 207 THR C CA 1
ATOM 5990 C C . THR C 1 207 ? -32.71904 -0.81476 -12.13483 1.000 70.75969 207 THR C C 1
ATOM 5991 O O . THR C 1 207 ? -33.57319 -1.58634 -12.58159 1.000 70.91619 207 THR C O 1
ATOM 5995 N N . LEU C 1 208 ? -31.95488 -1.10263 -11.08378 1.000 72.28590 208 LEU C N 1
ATOM 5996 C CA . LEU C 1 208 ? -32.03073 -2.37987 -10.37730 1.000 68.71215 208 LEU C CA 1
ATOM 5997 C C . LEU C 1 208 ? -32.17197 -2.09718 -8.88534 1.000 65.37140 208 LEU C C 1
ATOM 5998 O O . LEU C 1 208 ? -31.19015 -1.76818 -8.21301 1.000 58.79478 208 LEU C O 1
ATOM 6003 N N . ASP C 1 209 ? -33.39046 -2.22865 -8.37064 1.000 59.02085 209 ASP C N 1
ATOM 6004 C CA . ASP C 1 209 ? -33.63650 -2.02972 -6.95064 1.000 65.47461 209 ASP C CA 1
ATOM 6005 C C . ASP C 1 209 ? -33.23089 -3.27498 -6.17374 1.000 57.32588 209 ASP C C 1
ATOM 6006 O O . ASP C 1 209 ? -33.68192 -4.38386 -6.47762 1.000 57.79088 209 ASP C O 1
ATOM 6011 N N . VAL C 1 210 ? -32.37336 -3.08929 -5.17476 1.000 60.12442 210 VAL C N 1
ATOM 6012 C CA . VAL C 1 210 ? -31.89176 -4.17030 -4.32389 1.000 61.71617 210 VAL C CA 1
ATOM 6013 C C . VAL C 1 210 ? -32.58655 -4.05551 -2.97599 1.000 63.43524 210 VAL C C 1
ATOM 6014 O O . VAL C 1 210 ? -32.66497 -2.96161 -2.40395 1.000 66.12093 210 VAL C O 1
ATOM 6018 N N . GLU C 1 211 ? -33.09213 -5.17923 -2.47098 1.000 61.43089 211 GLU C N 1
ATOM 6019 C CA . GLU C 1 211 ? -33.80553 -5.20952 -1.20318 1.000 67.66325 211 GLU C CA 1
ATOM 6020 C C . GLU C 1 211 ? -33.26858 -6.33187 -0.32895 1.000 72.74033 211 GLU C C 1
ATOM 6021 O O . GLU C 1 211 ? -32.89173 -7.39689 -0.82733 1.000 69.19420 211 GLU C O 1
ATOM 6027 N N . ILE C 1 212 ? -33.23565 -6.08130 0.97748 1.000 64.69457 212 ILE C N 1
ATOM 6028 C CA . ILE C 1 212 ? -32.82779 -7.06482 1.97305 1.000 65.36552 212 ILE C CA 1
ATOM 6029 C C . ILE C 1 212 ? -33.90279 -7.10234 3.04835 1.000 76.95487 212 ILE C C 1
ATOM 6030 O O . ILE C 1 212 ? -34.19457 -6.07403 3.67104 1.000 78.59833 212 ILE C O 1
ATOM 6035 N N . ASN C 1 213 ? -34.49488 -8.28009 3.25839 1.000 83.16678 213 ASN C N 1
ATOM 6036 C CA . ASN C 1 213 ? -35.54722 -8.47908 4.25784 1.000 83.48546 213 ASN C CA 1
ATOM 6037 C C . ASN C 1 213 ? -36.75114 -7.57109 4.01247 1.000 80.96425 213 ASN C C 1
ATOM 6038 O O . ASN C 1 213 ? -37.43108 -7.15782 4.95466 1.000 79.42936 213 ASN C O 1
ATOM 6043 N N . GLY C 1 214 ? -37.02483 -7.24999 2.74715 1.000 79.46768 214 GLY C N 1
ATOM 6044 C CA . GLY C 1 214 ? -38.18768 -6.46868 2.38580 1.000 76.81100 214 GLY C CA 1
ATOM 6045 C C . GLY C 1 214 ? -37.97444 -4.97170 2.31541 1.000 79.60358 214 GLY C C 1
ATOM 6046 O O . GLY C 1 214 ? -38.86830 -4.25862 1.84125 1.000 78.71267 214 GLY C O 1
ATOM 6047 N N . THR C 1 215 ? -36.83062 -4.46979 2.76992 1.000 82.45281 215 THR C N 1
ATOM 6048 C CA . THR C 1 215 ? -36.51960 -3.04708 2.73140 1.000 77.15160 215 THR C CA 1
ATOM 6049 C C . THR C 1 215 ? -35.51753 -2.78342 1.61719 1.000 75.49435 215 THR C C 1
ATOM 6050 O O . THR C 1 215 ? -34.50872 -3.48855 1.50782 1.000 76.64043 215 THR C O 1
ATOM 6054 N N . GLU C 1 216 ? -35.79534 -1.77423 0.79302 1.000 83.74334 216 GLU C N 1
ATOM 6055 C CA . GLU C 1 216 ? -34.89397 -1.44215 -0.30346 1.000 79.25656 216 GLU C CA 1
ATOM 6056 C C . GLU C 1 216 ? -33.58905 -0.89311 0.25524 1.000 75.82632 216 GLU C C 1
ATOM 6057 O O . GLU C 1 216 ? -33.59196 0.06839 1.03144 1.000 82.42542 216 GLU C O 1
ATOM 6063 N N . VAL C 1 217 ? -32.47678 -1.50126 -0.14216 1.000 72.25060 217 VAL C N 1
ATOM 6064 C CA . VAL C 1 217 ? -31.16376 -1.12051 0.35244 1.000 68.62515 217 VAL C CA 1
ATOM 6065 C C . VAL C 1 217 ? -30.44775 -0.18433 -0.61189 1.000 66.89285 217 VAL C C 1
ATOM 6066 O O . VAL C 1 217 ? -29.84213 0.80093 -0.18867 1.000 74.94356 217 VAL C O 1
ATOM 6070 N N . ALA C 1 218 ? -30.51204 -0.47298 -1.90840 1.000 64.54843 218 ALA C N 1
ATOM 6071 C CA . ALA C 1 218 ? -29.81324 0.32688 -2.90331 1.000 61.73581 218 ALA C CA 1
ATOM 6072 C C . ALA C 1 218 ? -30.49495 0.13676 -4.24906 1.000 65.16603 218 ALA C C 1
ATOM 6073 O O . ALA C 1 218 ? -31.32055 -0.76176 -4.43117 1.000 71.60762 218 ALA C O 1
ATOM 6075 N N . SER C 1 219 ? -30.13331 1.00025 -5.19501 1.000 61.33721 219 SER C N 1
ATOM 6076 C CA . SER C 1 219 ? -30.65387 0.94165 -6.55489 1.000 64.42278 219 SER C CA 1
ATOM 6077 C C . SER C 1 219 ? -29.50071 1.12238 -7.52926 1.000 64.37686 219 SER C C 1
ATOM 6078 O O . SER C 1 219 ? -28.82151 2.15494 -7.50866 1.000 57.50727 219 SER C O 1
ATOM 6081 N N . GLY C 1 220 ? -29.27943 0.11808 -8.37527 1.000 58.59609 220 GLY C N 1
ATOM 6082 C CA . GLY C 1 220 ? -28.23950 0.21172 -9.37295 1.000 58.58760 220 GLY C CA 1
ATOM 6083 C C . GLY C 1 220 ? -28.68883 0.95438 -10.61717 1.000 59.62384 220 GLY C C 1
ATOM 6084 O O . GLY C 1 220 ? -29.87732 1.12948 -10.87950 1.000 58.16060 220 GLY C O 1
ATOM 6085 N N . SER C 1 221 ? -27.70551 1.40029 -11.39439 1.000 56.94642 221 SER C N 1
ATOM 6086 C CA . SER C 1 221 ? -27.94991 2.13925 -12.62264 1.000 63.13493 221 SER C CA 1
ATOM 6087 C C . SER C 1 221 ? -27.11047 1.54732 -13.74397 1.000 58.71090 221 SER C C 1
ATOM 6088 O O . SER C 1 221 ? -26.01371 1.03259 -13.51179 1.000 59.03214 221 SER C O 1
ATOM 6091 N N . VAL C 1 222 ? -27.63660 1.62639 -14.96511 1.000 63.20254 222 VAL C N 1
ATOM 6092 C CA . VAL C 1 222 ? -26.99506 1.05411 -16.14250 1.000 64.11811 222 VAL C CA 1
ATOM 6093 C C . VAL C 1 222 ? -26.90213 2.12093 -17.22317 1.000 62.85483 222 VAL C C 1
ATOM 6094 O O . VAL C 1 222 ? -27.83480 2.91003 -17.41184 1.000 58.37697 222 VAL C O 1
ATOM 6098 N N . GLY C 1 223 ? -25.76203 2.15623 -17.91404 1.000 82.44073 223 GLY C N 1
ATOM 6099 C CA . GLY C 1 223 ? -25.59177 2.95723 -19.10320 1.000 75.45041 223 GLY C CA 1
ATOM 6100 C C . GLY C 1 223 ? -25.60357 4.44842 -18.84642 1.000 76.39263 223 GLY C C 1
ATOM 6101 O O . GLY C 1 223 ? -25.83015 4.91310 -17.72477 1.000 77.74806 223 GLY C O 1
ATOM 6102 N N . PRO C 1 224 ? -25.33680 5.22946 -19.89157 1.000 65.77734 224 PRO C N 1
ATOM 6103 C CA . PRO C 1 224 ? -25.51186 6.68181 -19.78617 1.000 71.28603 224 PRO C CA 1
ATOM 6104 C C . PRO C 1 224 ? -26.98145 7.02472 -19.60349 1.000 70.14643 224 PRO C C 1
ATOM 6105 O O . PRO C 1 224 ? -27.85809 6.42929 -20.23448 1.000 68.51449 224 PRO C O 1
ATOM 6109 N N . HIS C 1 225 ? -27.24939 7.98719 -18.72608 1.000 69.64345 225 HIS C N 1
ATOM 6110 C CA . HIS C 1 225 ? -28.62767 8.32345 -18.40374 1.000 79.89099 225 HIS C CA 1
ATOM 6111 C C . HIS C 1 225 ? -29.26125 9.15405 -19.51536 1.000 83.66000 225 HIS C C 1
ATOM 6112 O O . HIS C 1 225 ? -28.60349 9.96849 -20.16966 1.000 86.00058 225 HIS C O 1
ATOM 6119 N N . LYS C 1 226 ? -30.56338 8.93973 -19.71457 1.000 90.26412 226 LYS C N 1
ATOM 6120 C CA . LYS C 1 226 ? -31.28522 9.53283 -20.83289 1.000 93.14909 226 LYS C CA 1
ATOM 6121 C C . LYS C 1 226 ? -31.72183 10.96988 -20.57943 1.000 105.98073 226 LYS C C 1
ATOM 6122 O O . LYS C 1 226 ? -31.91257 11.71217 -21.54894 1.000 107.38147 226 LYS C O 1
ATOM 6128 N N . LEU C 1 227 ? -31.90866 11.36431 -19.31302 1.000 121.62700 227 LEU C N 1
ATOM 6129 C CA . LEU C 1 227 ? -32.41789 12.69780 -18.99427 1.000 129.65955 227 LEU C CA 1
ATOM 6130 C C . LEU C 1 227 ? -31.62684 13.77299 -19.72370 1.000 137.09465 227 LEU C C 1
ATOM 6131 O O . LEU C 1 227 ? -32.16272 14.48992 -20.57478 1.000 159.21572 227 LEU C O 1
ATOM 6136 N N . ASP C 1 228 ? -30.34440 13.89547 -19.39480 1.000 127.77528 228 ASP C N 1
ATOM 6137 C CA . ASP C 1 228 ? -29.39325 14.67861 -20.17237 1.000 138.50563 228 ASP C CA 1
ATOM 6138 C C . ASP C 1 228 ? -29.78194 16.15031 -20.31302 1.000 146.12128 228 ASP C C 1
ATOM 6139 O O . ASP C 1 228 ? -29.92954 16.63536 -21.44235 1.000 147.38200 228 ASP C O 1
ATOM 6144 N N . PRO C 1 229 ? -29.96496 16.89881 -19.21690 1.000 147.21018 229 PRO C N 1
ATOM 6145 C CA . PRO C 1 229 ? -30.03614 18.36098 -19.37413 1.000 145.46778 229 PRO C CA 1
ATOM 6146 C C . PRO C 1 229 ? -28.71587 18.93755 -19.84200 1.000 148.63431 229 PRO C C 1
ATOM 6147 O O . PRO C 1 229 ? -28.69702 19.86151 -20.66513 1.000 140.56952 229 PRO C O 1
ATOM 6151 N N . ALA C 1 230 ? -27.61251 18.41030 -19.33324 1.000 156.01404 230 ALA C N 1
ATOM 6152 C CA . ALA C 1 230 ? -26.27884 18.67524 -19.86205 1.000 163.01432 230 ALA C CA 1
ATOM 6153 C C . ALA C 1 230 ? -25.88453 17.50346 -20.76667 1.000 162.20344 230 ALA C C 1
ATOM 6154 O O . ALA C 1 230 ? -26.69661 17.13074 -21.61862 1.000 160.56080 230 ALA C O 1
ATOM 6156 N N . HIS C 1 231 ? -24.70401 16.90189 -20.62119 1.000 164.34084 231 HIS C N 1
ATOM 6157 C CA . HIS C 1 231 ? -24.33153 15.72986 -21.40166 1.000 168.78357 231 HIS C CA 1
ATOM 6158 C C . HIS C 1 231 ? -23.39613 14.85972 -20.57352 1.000 162.89404 231 HIS C C 1
ATOM 6159 O O . HIS C 1 231 ? -22.86902 15.28416 -19.54210 1.000 149.47063 231 HIS C O 1
ATOM 6166 N N . ASP C 1 232 ? -23.19622 13.62998 -21.03647 1.000 164.88609 232 ASP C N 1
ATOM 6167 C CA . ASP C 1 232 ? -22.42523 12.63915 -20.29281 1.000 164.68719 232 ASP C CA 1
ATOM 6168 C C . ASP C 1 232 ? -21.45619 11.93817 -21.24176 1.000 159.82256 232 ASP C C 1
ATOM 6169 O O . ASP C 1 232 ? -21.08251 12.45554 -22.30173 1.000 155.42460 232 ASP C O 1
ATOM 6174 N N . VAL C 1 233 ? -21.03767 10.73570 -20.85607 1.000 164.25084 233 VAL C N 1
ATOM 6175 C CA . VAL C 1 233 ? -20.16682 9.90814 -21.67600 1.000 149.50078 233 VAL C CA 1
ATOM 6176 C C . VAL C 1 233 ? -21.02923 8.95600 -22.49733 1.000 136.29718 233 VAL C C 1
ATOM 6177 O O . VAL C 1 233 ? -22.17006 8.64812 -22.14344 1.000 146.98267 233 VAL C O 1
ATOM 6181 N N . HIS C 1 234 ? -20.48367 8.49017 -23.61986 1.000 114.76124 234 HIS C N 1
ATOM 6182 C CA . HIS C 1 234 ? -21.22037 7.61177 -24.51858 1.000 107.48070 234 HIS C CA 1
ATOM 6183 C C . HIS C 1 234 ? -20.99678 6.13070 -24.24274 1.000 97.62297 234 HIS C C 1
ATOM 6184 O O . HIS C 1 234 ? -21.74739 5.30221 -24.76925 1.000 91.38189 234 HIS C O 1
ATOM 6191 N N . GLU C 1 235 ? -20.00329 5.77489 -23.44155 1.000 90.70908 235 GLU C N 1
ATOM 6192 C CA . GLU C 1 235 ? -19.69932 4.36352 -23.23650 1.000 76.51750 235 GLU C CA 1
ATOM 6193 C C . GLU C 1 235 ? -20.64204 3.76847 -22.19541 1.000 80.36067 235 GLU C C 1
ATOM 6194 O O . GLU C 1 235 ? -20.85364 4.37622 -21.14110 1.000 78.95279 235 GLU C O 1
ATOM 6200 N N . PRO C 1 236 ? -21.22623 2.59884 -22.45651 1.000 70.67950 236 PRO C N 1
ATOM 6201 C CA . PRO C 1 236 ? -22.12600 1.98467 -21.47388 1.000 64.01354 236 PRO C CA 1
ATOM 6202 C C . PRO C 1 236 ? -21.38789 1.62975 -20.19305 1.000 74.75240 236 PRO C C 1
ATOM 6203 O O . PRO C 1 236 ? -20.26571 1.11974 -20.21949 1.000 67.74729 236 PRO C O 1
ATOM 6207 N N . TRP C 1 237 ? -22.03459 1.90304 -19.06293 1.000 70.73710 237 TRP C N 1
ATOM 6208 C CA . TRP C 1 237 ? -21.44956 1.60898 -17.76542 1.000 68.18912 237 TRP C CA 1
ATOM 6209 C C . TRP C 1 237 ? -22.55958 1.28288 -16.77932 1.000 67.61295 237 TRP C C 1
ATOM 6210 O O . TRP C 1 237 ? -23.69355 1.74547 -16.92188 1.000 62.58375 237 TRP C O 1
ATOM 6221 N N . ALA C 1 238 ? -22.22070 0.47708 -15.77869 1.000 66.08669 238 ALA C N 1
ATOM 6222 C CA . ALA C 1 238 ? -23.15214 0.09447 -14.73016 1.000 52.95566 238 ALA C CA 1
ATOM 6223 C C . ALA C 1 238 ? -22.49837 0.32411 -13.37725 1.000 60.76242 238 ALA C C 1
ATOM 6224 O O . ALA C 1 238 ? -21.28925 0.13226 -13.22478 1.000 60.37701 238 ALA C O 1
ATOM 6226 N N . GLY C 1 239 ? -23.29840 0.73874 -12.39962 1.000 57.63527 239 GLY C N 1
ATOM 6227 C CA . GLY C 1 239 ? -22.77294 1.01217 -11.07639 1.000 53.32092 239 GLY C CA 1
ATOM 6228 C C . GLY C 1 239 ? -23.85623 0.94512 -10.02752 1.000 56.95789 239 GLY C C 1
ATOM 6229 O O . GLY C 1 239 ? -25.04846 1.06430 -10.32642 1.000 57.47816 239 GLY C O 1
ATOM 6230 N N . ILE C 1 240 ? -23.42483 0.75104 -8.78138 1.000 51.06556 240 ILE C N 1
ATOM 6231 C CA . ILE C 1 240 ? -24.34282 0.70527 -7.65070 1.000 47.90709 240 ILE C CA 1
ATOM 6232 C C . ILE C 1 240 ? -23.55863 1.02981 -6.38889 1.000 48.59804 240 ILE C C 1
ATOM 6233 O O . ILE C 1 240 ? -22.38298 0.67733 -6.26281 1.000 49.94656 240 ILE C O 1
ATOM 6238 N N . GLY C 1 241 ? -24.21084 1.71483 -5.45983 1.000 44.98161 241 GLY C N 1
ATOM 6239 C CA . GLY C 1 241 ? -23.59304 2.10570 -4.20146 1.000 43.88893 241 GLY C CA 1
ATOM 6240 C C . GLY C 1 241 ? -24.37642 1.57154 -3.01852 1.000 43.37034 241 GLY C C 1
ATOM 6241 O O . GLY C 1 241 ? -25.60790 1.58057 -3.02884 1.000 44.70775 241 GLY C O 1
ATOM 6242 N N . PHE C 1 242 ? -23.65270 1.11570 -1.99761 1.000 42.74855 242 PHE C N 1
ATOM 6243 C CA . PHE C 1 242 ? -24.24555 0.52362 -0.80421 1.000 45.23426 242 PHE C CA 1
ATOM 6244 C C . PHE C 1 242 ? -23.76186 1.25596 0.43998 1.000 43.40612 242 PHE C C 1
ATOM 6245 O O . PHE C 1 242 ? -22.56147 1.50437 0.59048 1.000 37.17867 242 PHE C O 1
ATOM 6253 N N . GLY C 1 243 ? -24.69340 1.58422 1.33253 1.000 41.86964 243 GLY C N 1
ATOM 6254 C CA . GLY C 1 243 ? -24.32836 2.04875 2.65618 1.000 36.04957 243 GLY C CA 1
ATOM 6255 C C . GLY C 1 243 ? -23.87189 0.87849 3.50648 1.000 34.27692 243 GLY C C 1
ATOM 6256 O O . GLY C 1 243 ? -24.65909 -0.04345 3.77789 1.000 34.65881 243 GLY C O 1
ATOM 6257 N N . LEU C 1 244 ? -22.60784 0.89274 3.93361 1.000 32.09999 244 LEU C N 1
ATOM 6258 C CA . LEU C 1 244 ? -22.03598 -0.29812 4.55634 1.000 34.34868 244 LEU C CA 1
ATOM 6259 C C . LEU C 1 244 ? -22.55934 -0.50288 5.97210 1.000 35.22296 244 LEU C C 1
ATOM 6260 O O . LEU C 1 244 ? -22.84856 -1.63865 6.37010 1.000 37.49787 244 LEU C O 1
ATOM 6265 N N . GLU C 1 245 ? -22.67510 0.57439 6.75450 1.000 35.04063 245 GLU C N 1
ATOM 6266 C CA . GLU C 1 245 ? -23.26167 0.44281 8.08490 1.000 33.80039 245 GLU C CA 1
ATOM 6267 C C . GLU C 1 245 ? -24.67820 -0.10627 7.99922 1.000 41.76103 245 GLU C C 1
ATOM 6268 O O . GLU C 1 245 ? -25.08371 -0.93094 8.82645 1.000 40.56686 245 GLU C O 1
ATOM 6274 N N . ARG C 1 246 ? -25.44118 0.33422 6.99457 1.000 38.34226 246 ARG C N 1
ATOM 6275 C CA . ARG C 1 246 ? -26.78149 -0.20222 6.78877 1.000 43.31937 246 ARG C CA 1
ATOM 6276 C C . ARG C 1 246 ? -26.73710 -1.70286 6.52845 1.000 39.87346 246 ARG C C 1
ATOM 6277 O O . ARG C 1 246 ? -27.58266 -2.45345 7.02932 1.000 50.18358 246 ARG C O 1
ATOM 6285 N N . LEU C 1 247 ? -25.74835 -2.15946 5.75503 1.000 45.41809 247 LEU C N 1
ATOM 6286 C CA . LEU C 1 247 ? -25.61828 -3.58707 5.47691 1.000 45.29771 247 LEU C CA 1
ATOM 6287 C C . LEU C 1 247 ? -25.30569 -4.37131 6.74406 1.000 42.52155 247 LEU C C 1
ATOM 6288 O O . LEU C 1 247 ? -25.86265 -5.45337 6.96305 1.000 42.33736 247 LEU C O 1
ATOM 6293 N N . LEU C 1 248 ? -24.41054 -3.84732 7.58539 1.000 43.08681 248 LEU C N 1
ATOM 6294 C CA . LEU C 1 248 ? -24.13029 -4.49671 8.86214 1.000 48.94390 248 LEU C CA 1
ATOM 6295 C C . LEU C 1 248 ? -25.36017 -4.49760 9.76193 1.000 48.09715 248 LEU C C 1
ATOM 6296 O O . LEU C 1 248 ? -25.59678 -5.45932 10.50249 1.000 51.20536 248 LEU C O 1
ATOM 6301 N N . MET C 1 249 ? -26.15562 -3.42602 9.71071 1.000 51.89595 249 MET C N 1
ATOM 6302 C CA . MET C 1 249 ? -27.36566 -3.35894 10.52372 1.000 57.55784 249 MET C CA 1
ATOM 6303 C C . MET C 1 249 ? -28.40158 -4.37466 10.05648 1.000 63.19206 249 MET C C 1
ATOM 6304 O O . MET C 1 249 ? -29.03649 -5.04567 10.87795 1.000 73.96883 249 MET C O 1
ATOM 6309 N N . LEU C 1 250 ? -28.58043 -4.50715 8.74203 1.000 55.18060 250 LEU C N 1
ATOM 6310 C CA . LEU C 1 250 ? -29.56050 -5.43246 8.18908 1.000 61.03277 250 LEU C CA 1
ATOM 6311 C C . LEU C 1 250 ? -29.07592 -6.87530 8.15908 1.000 63.98040 250 LEU C C 1
ATOM 6312 O O . LEU C 1 250 ? -29.86340 -7.76253 7.81352 1.000 67.92299 250 LEU C O 1
ATOM 6317 N N . LYS C 1 251 ? -27.81280 -7.13215 8.51084 1.000 65.15747 251 LYS C N 1
ATOM 6318 C CA . LYS C 1 251 ? -27.27770 -8.48681 8.40616 1.000 66.88228 251 LYS C CA 1
ATOM 6319 C C . LYS C 1 251 ? -28.00675 -9.44789 9.33624 1.000 75.32999 251 LYS C C 1
ATOM 6320 O O . LYS C 1 251 ? -28.29155 -10.59121 8.95992 1.000 81.36336 251 LYS C O 1
ATOM 6326 N N . ASN C 1 252 ? -28.32208 -9.00378 10.55289 1.000 75.34634 252 ASN C N 1
ATOM 6327 C CA . ASN C 1 252 ? -29.01655 -9.86089 11.50706 1.000 92.89680 252 ASN C CA 1
ATOM 6328 C C . ASN C 1 252 ? -30.47823 -10.09562 11.14658 1.000 100.50651 252 ASN C C 1
ATOM 6329 O O . ASN C 1 252 ? -31.15974 -10.83440 11.86640 1.000 106.15389 252 ASN C O 1
ATOM 6334 N N . GLY C 1 253 ? -30.97471 -9.49893 10.06297 1.000 99.29448 253 GLY C N 1
ATOM 6335 C CA . GLY C 1 253 ? -32.34041 -9.67356 9.62795 1.000 104.09198 253 GLY C CA 1
ATOM 6336 C C . GLY C 1 253 ? -33.31472 -8.65627 10.18641 1.000 107.22136 253 GLY C C 1
ATOM 6337 O O . GLY C 1 253 ? -34.32509 -8.35916 9.54074 1.000 109.30799 253 GLY C O 1
ATOM 6338 N N . LYS C 1 254 ? -33.03706 -8.11734 11.36798 1.000 109.90454 254 LYS C N 1
ATOM 6339 C CA . LYS C 1 254 ? -33.88892 -7.12185 11.99767 1.000 118.32846 254 LYS C CA 1
ATOM 6340 C C . LYS C 1 254 ? -33.35159 -5.72313 11.72525 1.000 122.16088 254 LYS C C 1
ATOM 6341 O O . LYS C 1 254 ? -32.14002 -5.50805 11.63484 1.000 108.49332 254 LYS C O 1
ATOM 6347 N N . SER C 1 255 ? -34.27127 -4.77110 11.58849 1.000 126.75445 255 SER C N 1
ATOM 6348 C CA . SER C 1 255 ? -33.92957 -3.38733 11.28453 1.000 126.26917 255 SER C CA 1
ATOM 6349 C C . SER C 1 255 ? -34.59993 -2.48195 12.30484 1.000 136.82452 255 SER C C 1
ATOM 6350 O O . SER C 1 255 ? -35.83061 -2.46493 12.40720 1.000 138.78379 255 SER C O 1
ATOM 6353 N N . ASN C 1 256 ? -33.79722 -1.73743 13.05603 1.000 143.38692 256 ASN C N 1
ATOM 6354 C CA . ASN C 1 256 ? -34.32210 -0.75521 13.98826 1.000 142.93071 256 ASN C CA 1
ATOM 6355 C C . ASN C 1 256 ? -34.45841 0.60176 13.30817 1.000 138.58725 256 ASN C C 1
ATOM 6356 O O . ASN C 1 256 ? -33.84421 0.87397 12.27404 1.000 131.01742 256 ASN C O 1
ATOM 6361 N N . ALA C 1 257 ? -35.28436 1.46140 13.90699 1.000 143.24538 257 ALA C N 1
ATOM 6362 C CA . ALA C 1 257 ? -35.41914 2.84400 13.45946 1.000 138.68882 257 ALA C CA 1
ATOM 6363 C C . ALA C 1 257 ? -34.22507 3.70510 13.85822 1.000 134.30221 257 ALA C C 1
ATOM 6364 O O . ALA C 1 257 ? -34.34675 4.92984 13.92595 1.000 141.99787 257 ALA C O 1
ATOM 6366 N N . ARG C 1 258 ? -33.08205 3.08139 14.13307 1.000 118.13052 258 ARG C N 1
ATOM 6367 C CA . ARG C 1 258 ? -31.86633 3.79613 14.49385 1.000 101.46649 258 ARG C CA 1
ATOM 6368 C C . ARG C 1 258 ? -31.05827 4.05408 13.22803 1.000 79.17242 258 ARG C C 1
ATOM 6369 O O . ARG C 1 258 ? -30.67795 3.10900 12.52749 1.000 73.24373 258 ARG C O 1
ATOM 6377 N N . LYS C 1 259 ? -30.79825 5.32646 12.93745 1.000 57.82595 259 LYS C N 1
ATOM 6378 C CA . LYS C 1 259 ? -30.09241 5.68192 11.71503 1.000 64.11347 259 LYS C CA 1
ATOM 6379 C C . LYS C 1 259 ? -28.68343 5.09690 11.71476 1.000 60.41642 259 LYS C C 1
ATOM 6380 O O . LYS C 1 259 ? -28.03323 4.97760 12.75645 1.000 62.61217 259 LYS C O 1
ATOM 6386 N N . THR C 1 260 ? -28.21842 4.72093 10.52633 1.000 49.81585 260 THR C N 1
ATOM 6387 C CA . THR C 1 260 ? -26.92606 4.07992 10.34488 1.000 48.38266 260 THR C CA 1
ATOM 6388 C C . THR C 1 260 ? -25.93524 5.05413 9.72397 1.000 44.78402 260 THR C C 1
ATOM 6389 O O . THR C 1 260 ? -26.30511 5.91613 8.92245 1.000 49.88816 260 THR C O 1
ATOM 6393 N N . GLY C 1 261 ? -24.67392 4.91248 10.10782 1.000 40.54860 261 GLY C N 1
ATOM 6394 C CA . GLY C 1 261 ? -23.61182 5.74535 9.59210 1.000 34.76372 261 GLY C CA 1
ATOM 6395 C C . GLY C 1 261 ? -22.57950 6.02101 10.66403 1.000 37.67846 261 GLY C C 1
ATOM 6396 O O . GLY C 1 261 ? -22.46381 5.28094 11.63966 1.000 37.63354 261 GLY C O 1
ATOM 6397 N N . LYS C 1 262 ? -21.83136 7.10184 10.46710 1.000 41.89123 262 LYS C N 1
ATOM 6398 C CA . LYS C 1 262 ? -20.75626 7.46799 11.37600 1.000 42.47116 262 LYS C CA 1
ATOM 6399 C C . LYS C 1 262 ? -21.32360 8.05921 12.65989 1.000 42.87910 262 LYS C C 1
ATOM 6400 O O . LYS C 1 262 ? -22.09657 9.02124 12.62243 1.000 43.72415 262 LYS C O 1
ATOM 6406 N N . SER C 1 263 ? -20.92982 7.48928 13.79727 1.000 38.92667 263 SER C N 1
ATOM 6407 C CA . SER C 1 263 ? -21.42558 7.92858 15.09132 1.000 35.12276 263 SER C CA 1
ATOM 6408 C C . SER C 1 263 ? -20.30087 7.90948 16.11346 1.000 40.39933 263 SER C C 1
ATOM 6409 O O . SER C 1 263 ? -19.50257 6.96986 16.15788 1.000 37.18700 263 SER C O 1
ATOM 6412 N N . ILE C 1 264 ? -20.24331 8.96271 16.93180 1.000 35.49528 264 ILE C N 1
ATOM 6413 C CA . ILE C 1 264 ? -19.33123 8.99455 18.07228 1.000 30.40187 264 ILE C CA 1
ATOM 6414 C C . ILE C 1 264 ? -19.88856 8.22757 19.26057 1.000 42.47212 264 ILE C C 1
ATOM 6415 O O . ILE C 1 264 ? -19.18188 8.03220 20.25798 1.000 39.20589 264 ILE C O 1
ATOM 6420 N N . THR C 1 265 ? -21.13390 7.76563 19.16659 1.000 45.05968 265 THR C N 1
ATOM 6421 C CA . THR C 1 265 ? -21.84416 7.14668 20.27659 1.000 41.62741 265 THR C CA 1
ATOM 6422 C C . THR C 1 265 ? -21.66004 5.63580 20.34034 1.000 39.70381 265 THR C C 1
ATOM 6423 O O . THR C 1 265 ? -21.84936 5.04545 21.41116 1.000 34.65416 265 THR C O 1
ATOM 6427 N N . TYR C 1 266 ? -21.28590 4.99681 19.23505 1.000 40.70066 266 TYR C N 1
ATOM 6428 C CA . TYR C 1 266 ? -21.24449 3.54580 19.16071 1.000 34.45937 266 TYR C CA 1
ATOM 6429 C C . TYR C 1 266 ? -19.86217 3.05560 18.75099 1.000 39.00659 266 TYR C C 1
ATOM 6430 O O . TYR C 1 266 ? -19.08231 3.77162 18.11809 1.000 41.23059 266 TYR C O 1
ATOM 6439 N N . LEU C 1 267 ? -19.57264 1.81129 19.13052 1.000 36.02229 267 LEU C N 1
ATOM 6440 C CA . LEU C 1 267 ? -18.32751 1.13830 18.77156 1.000 35.54784 267 LEU C CA 1
ATOM 6441 C C . LEU C 1 267 ? -18.65801 -0.32493 18.51839 1.000 31.89413 267 LEU C C 1
ATOM 6442 O O . LEU C 1 267 ? -19.00443 -1.05007 19.45663 1.000 36.69558 267 LEU C O 1
ATOM 6447 N N . ASN C 1 268 ? -18.55022 -0.75490 17.25890 1.000 31.06743 268 ASN C N 1
ATOM 6448 C CA . ASN C 1 268 ? -18.94726 -2.10515 16.84903 1.000 31.06928 268 ASN C CA 1
ATOM 6449 C C . ASN C 1 268 ? -20.38600 -2.40266 17.25892 1.000 32.96953 268 ASN C C 1
ATOM 6450 O O . ASN C 1 268 ? -20.71766 -3.51139 17.68214 1.000 38.32783 268 ASN C O 1
ATOM 6455 N N . GLY C 1 269 ? -21.24671 -1.39331 17.14267 1.000 37.00419 269 GLY C N 1
ATOM 6456 C CA . GLY C 1 269 ? -22.64385 -1.52856 17.49010 1.000 31.95520 269 GLY C CA 1
ATOM 6457 C C . GLY C 1 269 ? -22.96410 -1.42652 18.96615 1.000 42.25178 269 GLY C C 1
ATOM 6458 O O . GLY C 1 269 ? -24.14589 -1.48810 19.32795 1.000 41.24487 269 GLY C O 1
ATOM 6459 N N . TYR C 1 270 ? -21.96315 -1.27761 19.83064 1.000 32.82455 270 TYR C N 1
ATOM 6460 C CA . TYR C 1 270 ? -22.19647 -1.15838 21.26230 1.000 31.65429 270 TYR C CA 1
ATOM 6461 C C . TYR C 1 270 ? -22.26740 0.30832 21.66323 1.000 41.48670 270 TYR C C 1
ATOM 6462 O O . TYR C 1 270 ? -21.50254 1.13828 21.16436 1.000 38.74120 270 TYR C O 1
ATOM 6471 N N . LYS C 1 271 ? -23.18614 0.61840 22.57571 1.000 38.12776 271 LYS C N 1
ATOM 6472 C CA . LYS C 1 271 ? -23.36401 1.99117 23.03066 1.000 35.39651 271 LYS C CA 1
ATOM 6473 C C . LYS C 1 271 ? -22.24195 2.37847 23.98633 1.000 37.79558 271 LYS C C 1
ATOM 6474 O O . LYS C 1 271 ? -21.99113 1.68834 24.97909 1.000 37.30228 271 LYS C O 1
ATOM 6480 N N . LEU C 1 272 ? -21.56509 3.48956 23.68256 1.000 34.81121 272 LEU C N 1
ATOM 6481 C CA . LEU C 1 272 ? -20.41484 3.91312 24.47608 1.000 39.67769 272 LEU C CA 1
ATOM 6482 C C . LEU C 1 272 ? -20.82977 4.70671 25.70908 1.000 46.65952 272 LEU C C 1
ATOM 6483 O O . LEU C 1 272 ? -20.28168 4.49540 26.79670 1.000 49.05585 272 LEU C O 1
ATOM 6488 N N . ASP C 1 273 ? -21.78486 5.61895 25.56146 1.000 42.48883 273 ASP C N 1
ATOM 6489 C CA . ASP C 1 273 ? -22.18341 6.50185 26.65468 1.000 50.44732 273 ASP C CA 1
ATOM 6490 C C . ASP C 1 273 ? -23.31633 5.90645 27.48679 1.000 52.67163 273 ASP C C 1
ATOM 6491 O O . ASP C 1 273 ? -23.57627 4.70468 27.42968 1.000 61.62186 273 ASP C O 1
ATOM 6496 N N . MET D 1 1 ? -70.66386 0.01587 83.82980 1.000 101.28246 1 MET D N 1
ATOM 6497 C CA . MET D 1 1 ? -70.21235 -0.59856 85.07203 1.000 100.74600 1 MET D CA 1
ATOM 6498 C C . MET D 1 1 ? -68.69018 -0.70876 85.09737 1.000 102.05811 1 MET D C 1
ATOM 6499 O O . MET D 1 1 ? -68.06109 -0.53483 86.14184 1.000 96.98351 1 MET D O 1
ATOM 6504 N N . VAL D 1 2 ? -68.10522 -0.99627 83.93814 1.000 91.58882 2 VAL D N 1
ATOM 6505 C CA . VAL D 1 2 ? -66.65700 -1.11029 83.81674 1.000 87.78557 2 VAL D CA 1
ATOM 6506 C C . VAL D 1 2 ? -66.03796 0.27970 83.76306 1.000 84.70934 2 VAL D C 1
ATOM 6507 O O . VAL D 1 2 ? -66.67823 1.25711 83.35925 1.000 88.72338 2 VAL D O 1
ATOM 6511 N N . VAL D 1 3 ? -64.77678 0.37299 84.18805 1.000 76.91607 3 VAL D N 1
ATOM 6512 C CA . VAL D 1 3 ? -64.01367 1.61141 84.12496 1.000 82.83457 3 VAL D CA 1
ATOM 6513 C C . VAL D 1 3 ? -62.63417 1.30364 83.55936 1.000 81.07999 3 VAL D C 1
ATOM 6514 O O . VAL D 1 3 ? -62.15282 0.16970 83.60910 1.000 84.10014 3 VAL D O 1
ATOM 6518 N N . LYS D 1 4 ? -61.99863 2.33708 83.01645 1.000 82.08587 4 LYS D N 1
ATOM 6519 C CA . LYS D 1 4 ? -60.67427 2.22759 82.42510 1.000 76.25694 4 LYS D CA 1
ATOM 6520 C C . LYS D 1 4 ? -59.71813 3.19456 83.10999 1.000 72.84814 4 LYS D C 1
ATOM 6521 O O . LYS D 1 4 ? -60.12166 4.05760 83.89399 1.000 61.64874 4 LYS D O 1
ATOM 6527 N N . 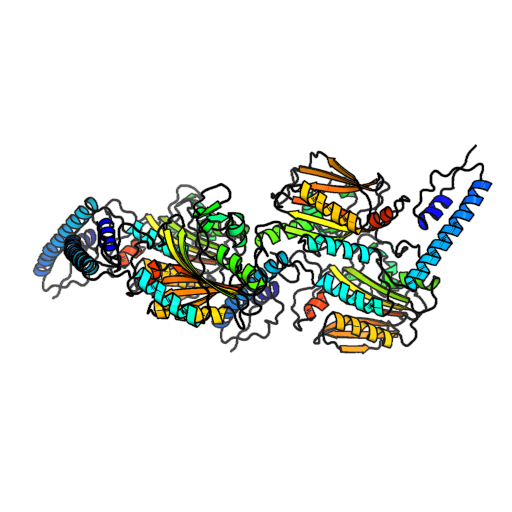PHE D 1 5 ? -58.43353 3.03420 82.79873 1.000 67.42408 5 PHE D N 1
ATOM 6528 C CA . PHE D 1 5 ? -57.41762 3.94636 83.30450 1.000 66.47490 5 PHE D CA 1
ATOM 6529 C C . PHE D 1 5 ? -57.72049 5.37391 82.86998 1.000 62.76138 5 PHE D C 1
ATOM 6530 O O . PHE D 1 5 ? -58.10632 5.62371 81.72439 1.000 58.24361 5 PHE D O 1
ATOM 6538 N N . THR D 1 6 ? -57.54799 6.31386 83.79502 1.000 56.87730 6 THR D N 1
ATOM 6539 C CA . THR D 1 6 ? -57.73951 7.71513 83.46156 1.000 61.86863 6 THR D CA 1
ATOM 6540 C C . THR D 1 6 ? -56.63416 8.19054 82.52324 1.000 65.48143 6 THR D C 1
ATOM 6541 O O . THR D 1 6 ? -55.59418 7.54440 82.36375 1.000 62.94266 6 THR D O 1
ATOM 6545 N N . ASP D 1 7 ? -56.87700 9.33894 81.88784 1.000 68.00738 7 ASP D N 1
ATOM 6546 C CA . ASP D 1 7 ? -55.85964 9.92418 81.02174 1.000 67.33172 7 ASP D CA 1
ATOM 6547 C C . ASP D 1 7 ? -54.59766 10.25390 81.80791 1.000 65.60241 7 ASP D C 1
ATOM 6548 O O . ASP D 1 7 ? -53.48178 10.10982 81.29562 1.000 65.39319 7 ASP D O 1
ATOM 6553 N N . SER D 1 8 ? -54.75573 10.68949 83.05965 1.000 62.64032 8 SER D N 1
ATOM 6554 C CA . SER D 1 8 ? -53.59766 10.98260 83.89682 1.000 64.29571 8 SER D CA 1
ATOM 6555 C C . SER D 1 8 ? -52.80126 9.71970 84.20427 1.000 63.62990 8 SER D C 1
ATOM 6556 O O . SER D 1 8 ? -51.56493 9.74232 84.20118 1.000 65.46417 8 SER D O 1
ATOM 6559 N N . GLN D 1 9 ? -53.49093 8.60761 84.46645 1.000 60.09704 9 GLN D N 1
ATOM 6560 C CA . GLN D 1 9 ? -52.79534 7.36695 84.79185 1.000 61.25861 9 GLN D CA 1
ATOM 6561 C C . GLN D 1 9 ? -52.07354 6.79812 83.57688 1.000 59.92178 9 GLN D C 1
ATOM 6562 O O . GLN D 1 9 ? -50.95423 6.28701 83.69783 1.000 59.82379 9 GLN D O 1
ATOM 6568 N N . ILE D 1 10 ? -52.69886 6.87059 82.39987 1.000 59.94859 10 ILE D N 1
ATOM 6569 C CA . ILE D 1 10 ? -52.05418 6.37558 81.18688 1.000 60.33415 10 ILE D CA 1
ATOM 6570 C C . ILE D 1 10 ? -50.78785 7.17171 80.89664 1.000 66.41527 10 ILE D C 1
ATOM 6571 O O . ILE D 1 10 ? -49.78325 6.62090 80.42962 1.000 64.78102 10 ILE D O 1
ATOM 6576 N N . GLN D 1 11 ? -50.80648 8.47526 81.18833 1.000 58.41224 11 GLN D N 1
ATOM 6577 C CA . GLN D 1 11 ? -49.61083 9.29007 80.99558 1.000 70.00717 11 GLN D CA 1
ATOM 6578 C C . GLN D 1 11 ? -48.48838 8.85516 81.92894 1.000 70.38056 11 GLN D C 1
ATOM 6579 O O . GLN D 1 11 ? -47.32018 8.81546 81.52577 1.000 75.12185 11 GLN D O 1
ATOM 6585 N N . HIS D 1 12 ? -48.82049 8.52691 83.17963 1.000 68.78808 12 HIS D N 1
ATOM 6586 C CA . HIS D 1 12 ? -47.80471 8.03382 84.10343 1.000 63.25540 12 HIS D CA 1
ATOM 6587 C C . HIS D 1 12 ? -47.24388 6.69503 83.64129 1.000 65.36818 12 HIS D C 1
ATOM 6588 O O . HIS D 1 12 ? -46.03777 6.44623 83.75324 1.000 66.97824 12 HIS D O 1
ATOM 6595 N N . LEU D 1 13 ? -48.10387 5.82307 83.10976 1.000 61.12986 13 LEU D N 1
ATOM 6596 C CA . LEU D 1 13 ? -47.66228 4.48674 82.72431 1.000 63.97078 13 LEU D CA 1
ATOM 6597 C C . LEU D 1 13 ? -46.79069 4.52087 81.47510 1.000 68.14381 13 LEU D C 1
ATOM 6598 O O . LEU D 1 13 ? -45.83640 3.74350 81.35871 1.000 73.21985 13 LEU D O 1
ATOM 6603 N N . MET D 1 14 ? -47.10158 5.40830 80.52779 1.000 68.05944 14 MET D N 1
ATOM 6604 C CA . MET D 1 14 ? -46.35218 5.44255 79.27792 1.000 73.93912 14 MET D CA 1
ATOM 6605 C C . MET D 1 14 ? -44.94188 5.98702 79.45381 1.000 77.74619 14 MET D C 1
ATOM 6606 O O . MET D 1 14 ? -44.07395 5.69676 78.62368 1.000 83.94801 14 MET D O 1
ATOM 6611 N N . GLU D 1 15 ? -44.69190 6.76921 80.50539 1.000 67.19706 15 GLU D N 1
ATOM 6612 C CA . GLU D 1 15 ? -43.34740 7.29129 80.71953 1.000 73.50629 15 GLU D CA 1
ATOM 6613 C C . GLU D 1 15 ? -42.35854 6.18292 81.05816 1.000 70.27762 15 GLU D C 1
ATOM 6614 O O . GLU D 1 15 ? -41.18483 6.26723 80.68092 1.000 68.09427 15 GLU D O 1
ATOM 6620 N N . TYR D 1 16 ? -42.80729 5.14111 81.75618 1.000 74.02810 16 TYR D N 1
ATOM 6621 C CA . TYR D 1 16 ? -41.94509 4.03690 82.15299 1.000 66.97476 16 TYR D CA 1
ATOM 6622 C C . TYR D 1 16 ? -42.22805 2.74822 81.39629 1.000 71.28238 16 TYR D C 1
ATOM 6623 O O . TYR D 1 16 ? -41.60231 1.72593 81.69493 1.000 76.07294 16 TYR D O 1
ATOM 6632 N N . GLY D 1 17 ? -43.14702 2.75913 80.42712 1.000 72.56624 17 GLY D N 1
ATOM 6633 C CA . GLY D 1 17 ? -43.55979 1.53422 79.77944 1.000 92.26658 17 GLY D CA 1
ATOM 6634 C C . GLY D 1 17 ? -43.81218 1.72411 78.29721 1.000 119.24268 17 GLY D C 1
ATOM 6635 O O . GLY D 1 17 ? -43.82811 2.84232 77.77650 1.000 109.63712 17 GLY D O 1
ATOM 6636 N N . ASP D 1 18 ? -44.01082 0.58860 77.62727 1.000 152.43859 18 ASP D N 1
ATOM 6637 C CA . ASP D 1 18 ? -44.30666 0.53728 76.20536 1.000 158.77883 18 ASP D CA 1
ATOM 6638 C C . ASP D 1 18 ? -45.65300 -0.10569 75.90386 1.000 162.05027 18 ASP D C 1
ATOM 6639 O O . ASP D 1 18 ? -46.09131 -0.07325 74.74841 1.000 167.09298 18 ASP D O 1
ATOM 6644 N N . ASN D 1 19 ? -46.32556 -0.66914 76.90306 1.000 137.17752 19 ASN D N 1
ATOM 6645 C CA . ASN D 1 19 ? -47.53664 -1.43845 76.67718 1.000 125.36855 19 ASN D CA 1
ATOM 6646 C C . ASN D 1 19 ? -48.71761 -0.52026 76.36691 1.000 112.00031 19 ASN D C 1
ATOM 6647 O O . ASN D 1 19 ? -48.67747 0.69386 76.58314 1.000 110.39089 19 ASN D O 1
ATOM 6652 N N . ASP D 1 20 ? -49.78356 -1.12572 75.84789 1.000 116.18848 20 ASP D N 1
ATOM 6653 C CA . ASP D 1 20 ? -51.00898 -0.41749 75.48551 1.000 112.28225 20 ASP D CA 1
ATOM 6654 C C . ASP D 1 20 ? -51.98724 -0.55176 76.64761 1.000 109.42489 20 ASP D C 1
ATOM 6655 O O . ASP D 1 20 ? -52.63422 -1.58896 76.81375 1.000 108.82409 20 ASP D O 1
ATOM 6660 N N . TRP D 1 21 ? -52.09466 0.50401 77.45109 1.000 108.09240 21 TRP D N 1
ATOM 6661 C CA . TRP D 1 21 ? -52.91999 0.49488 78.65203 1.000 101.52239 21 TRP D CA 1
ATOM 6662 C C . TRP D 1 21 ? -54.35915 0.92197 78.39635 1.000 96.72288 21 TRP D C 1
ATOM 6663 O O . TRP D 1 21 ? -55.13584 1.02724 79.35129 1.000 91.58425 21 TRP D O 1
ATOM 6674 N N . SER D 1 22 ? -54.73306 1.17400 77.14141 1.000 98.71269 22 SER D N 1
ATOM 6675 C CA . SER D 1 22 ? -56.09623 1.58531 76.83139 1.000 97.79614 22 SER D CA 1
ATOM 6676 C C . SER D 1 22 ? -57.09117 0.43575 76.91681 1.000 103.00652 22 SER D C 1
ATOM 6677 O O . SER D 1 22 ? -58.29206 0.68381 77.06872 1.000 97.96494 22 SER D O 1
ATOM 6680 N N . GLU D 1 23 ? -56.62297 -0.80684 76.82677 1.000 107.03770 23 GLU D N 1
ATOM 6681 C CA . GLU D 1 23 ? -57.48956 -1.97645 76.86648 1.000 105.84836 23 GLU D CA 1
ATOM 6682 C C . GLU D 1 23 ? -57.76343 -2.47197 78.27959 1.000 103.70646 23 GLU D C 1
ATOM 6683 O O . GLU D 1 23 ? -58.53976 -3.41834 78.44712 1.000 108.80533 23 GLU D O 1
ATOM 6689 N N . ALA D 1 24 ? -57.15388 -1.86347 79.29285 1.000 91.52057 24 ALA D N 1
ATOM 6690 C CA . ALA D 1 24 ? -57.36122 -2.30781 80.66364 1.000 87.42120 24 ALA D CA 1
ATOM 6691 C C . ALA D 1 24 ? -58.74725 -1.90266 81.14927 1.000 86.67176 24 ALA D C 1
ATOM 6692 O O . ALA D 1 24 ? -59.12838 -0.73087 81.06909 1.000 78.93107 24 ALA D O 1
ATOM 6694 N N . GLU D 1 25 ? -59.50168 -2.87729 81.65234 1.000 87.02157 25 GLU D N 1
ATOM 6695 C CA . GLU D 1 25 ? -60.84001 -2.65080 82.17701 1.000 80.61429 25 GLU D CA 1
ATOM 6696 C C . GLU D 1 25 ? -60.93342 -3.24007 83.57574 1.000 77.84414 25 GLU D C 1
ATOM 6697 O O . GLU D 1 25 ? -60.32811 -4.27719 83.86258 1.000 82.14746 25 GLU D O 1
ATOM 6703 N N . PHE D 1 26 ? -61.69184 -2.57466 84.44467 1.000 77.53462 26 PHE D N 1
ATOM 6704 C CA . PHE D 1 26 ? -61.76485 -2.95399 85.84748 1.000 82.08602 26 PHE D CA 1
ATOM 6705 C C . PHE D 1 26 ? -63.20326 -2.84047 86.33356 1.000 73.59029 26 PHE D C 1
ATOM 6706 O O . PHE D 1 26 ? -64.04613 -2.19710 85.70326 1.000 73.51711 26 PHE D O 1
ATOM 6714 N N . GLU D 1 27 ? -63.47333 -3.47854 87.47587 1.000 75.37242 27 GLU D N 1
ATOM 6715 C CA . GLU D 1 27 ? -64.84053 -3.53664 87.98520 1.000 81.87724 27 GLU D CA 1
ATOM 6716 C C . GLU D 1 27 ? -65.29980 -2.18431 88.51741 1.000 80.51637 27 GLU D C 1
ATOM 6717 O O . GLU D 1 27 ? -66.46747 -1.81335 88.35186 1.000 92.58330 27 GLU D O 1
ATOM 6723 N N . ASP D 1 28 ? -64.40594 -1.43583 89.15933 1.000 74.45377 28 ASP D N 1
ATOM 6724 C CA . ASP D 1 28 ? -64.75397 -0.13374 89.70958 1.000 74.45367 28 ASP D CA 1
ATOM 6725 C C . ASP D 1 28 ? -63.49795 0.72446 89.77175 1.000 67.28814 28 ASP D C 1
ATOM 6726 O O . ASP D 1 28 ? -62.40651 0.29380 89.38856 1.000 71.41829 28 ASP D O 1
ATOM 6731 N N . ALA D 1 29 ? -63.66292 1.95399 90.26609 1.000 65.51797 29 ALA D N 1
ATOM 6732 C CA . ALA D 1 29 ? -62.53159 2.86927 90.36805 1.000 69.40248 29 ALA D CA 1
ATOM 6733 C C . ALA D 1 29 ? -61.48707 2.37085 91.35841 1.000 74.41230 29 ALA D C 1
ATOM 6734 O O . ALA D 1 29 ? -60.29323 2.64213 91.18506 1.000 68.75617 29 ALA D O 1
ATOM 6736 N N . ALA D 1 30 ? -61.91048 1.64119 92.39270 1.000 69.69876 30 ALA D N 1
ATOM 6737 C CA . ALA D 1 30 ? -60.96389 1.14231 93.38495 1.000 62.27664 30 ALA D CA 1
ATOM 6738 C C . ALA D 1 30 ? -60.04897 0.08068 92.78805 1.000 61.96064 30 ALA D C 1
ATOM 6739 O O . ALA D 1 30 ? -58.82999 0.11289 92.99186 1.000 60.77788 30 ALA D O 1
ATOM 6741 N N . ALA D 1 31 ? -60.62132 -0.87346 92.04825 1.000 61.52977 31 ALA D N 1
ATOM 6742 C CA . ALA D 1 31 ? -59.80554 -1.90656 91.41862 1.000 64.62265 31 ALA D CA 1
ATOM 6743 C C . ALA D 1 31 ? -58.84785 -1.31420 90.39525 1.000 67.48368 31 ALA D C 1
ATOM 6744 O O . ALA D 1 31 ? -57.73977 -1.83016 90.20933 1.000 60.84438 31 ALA D O 1
ATOM 6746 N N . ARG D 1 32 ? -59.25296 -0.23364 89.72665 1.000 68.79388 32 ARG D N 1
ATOM 6747 C CA . ARG D 1 32 ? -58.37268 0.41836 88.76402 1.000 62.96157 32 ARG D CA 1
ATOM 6748 C C . ARG D 1 32 ? -57.22849 1.13824 89.46597 1.000 65.56904 32 ARG D C 1
ATOM 6749 O O . ARG D 1 32 ? -56.06704 1.03071 89.05430 1.000 56.32396 32 ARG D O 1
ATOM 6757 N N . ASP D 1 33 ? -57.54043 1.88722 90.52698 1.000 59.84248 33 ASP D N 1
ATOM 6758 C CA . ASP D 1 33 ? -56.49982 2.60838 91.25121 1.000 59.01734 33 ASP D CA 1
ATOM 6759 C C . ASP D 1 33 ? -55.55605 1.65613 91.97152 1.000 60.05663 33 ASP D C 1
ATOM 6760 O O . ASP D 1 33 ? -54.39050 1.99753 92.20105 1.000 55.63220 33 ASP D O 1
ATOM 6765 N N . LYS D 1 34 ? -56.03848 0.46698 92.33768 1.000 58.70021 34 LYS D N 1
ATOM 6766 C CA . LYS D 1 34 ? -55.16611 -0.52940 92.94862 1.000 62.72794 34 LYS D CA 1
ATOM 6767 C C . LYS D 1 34 ? -54.21236 -1.12567 91.92111 1.000 61.46700 34 LYS D C 1
ATOM 6768 O O . LYS D 1 34 ? -53.02782 -1.33297 92.20982 1.000 62.23320 34 LYS D O 1
ATOM 6774 N N . GLU D 1 35 ? -54.71044 -1.40215 90.71359 1.000 64.07288 35 GLU D N 1
ATOM 6775 C CA . GLU D 1 35 ? -53.86132 -1.96992 89.67301 1.000 58.33143 35 GLU D CA 1
ATOM 6776 C C . GLU D 1 35 ? -52.87546 -0.94356 89.12985 1.000 64.57041 35 GLU D C 1
ATOM 6777 O O . GLU D 1 35 ? -51.76353 -1.30727 88.73012 1.000 65.72806 35 GLU D O 1
ATOM 6783 N N . PHE D 1 36 ? -53.25781 0.33534 89.10697 1.000 56.21058 36 PHE D N 1
ATOM 6784 C CA . PHE D 1 36 ? -52.33732 1.37157 88.65098 1.000 52.19436 36 PHE D CA 1
ATOM 6785 C C . PHE D 1 36 ? -51.12847 1.47091 89.57095 1.000 56.21483 36 PHE D C 1
ATOM 6786 O O . PHE D 1 36 ? -49.98328 1.51421 89.10669 1.000 51.62563 36 PHE D O 1
ATOM 6794 N N . SER D 1 37 ? -51.36701 1.51484 90.88529 1.000 57.30481 37 SER D N 1
ATOM 6795 C CA . SER D 1 37 ? -50.26129 1.56544 91.83691 1.000 58.02143 37 SER D CA 1
ATOM 6796 C C . SER D 1 37 ? -49.36950 0.33783 91.71043 1.000 51.30465 37 SER D C 1
ATOM 6797 O O . SER D 1 37 ? -48.14386 0.43690 91.83415 1.000 52.96403 37 SER D O 1
ATOM 6800 N N . SER D 1 38 ? -49.96754 -0.82811 91.46127 1.000 48.63239 38 SER D N 1
ATOM 6801 C CA . SER D 1 38 ? -49.18217 -2.04446 91.28370 1.000 57.89592 38 SER D CA 1
ATOM 6802 C C . SER D 1 38 ? -48.39887 -2.00625 89.97677 1.000 57.99535 38 SER D C 1
ATOM 6803 O O . SER D 1 38 ? -47.19814 -2.30170 89.95154 1.000 59.54346 38 SER D O 1
ATOM 6806 N N . GLN D 1 39 ? -49.06485 -1.64029 88.87806 1.000 63.05874 39 GLN D N 1
ATOM 6807 C CA . GLN D 1 39 ? -48.39841 -1.61706 87.57947 1.000 58.66593 39 GLN D CA 1
ATOM 6808 C C . GLN D 1 39 ? -47.33835 -0.52654 87.51436 1.000 52.21500 39 GLN D C 1
ATOM 6809 O O . GLN D 1 39 ? -46.26054 -0.73827 86.94803 1.000 57.33923 39 GLN D O 1
ATOM 6815 N N . PHE D 1 40 ? -47.62281 0.64590 88.08491 1.000 50.09765 40 PHE D N 1
ATOM 6816 C CA . PHE D 1 40 ? -46.65696 1.73866 88.03287 1.000 51.50172 40 PHE D CA 1
ATOM 6817 C C . PHE D 1 40 ? -45.40708 1.40992 88.83989 1.000 59.01480 40 PHE D C 1
ATOM 6818 O O . PHE D 1 40 ? -44.29380 1.78237 88.45021 1.000 57.23389 40 PHE D O 1
ATOM 6826 N N . SER D 1 41 ? -45.56913 0.71202 89.96591 1.000 51.10686 41 SER D N 1
ATOM 6827 C CA . SER D 1 41 ? -44.41191 0.34612 90.77525 1.000 55.17491 41 SER D CA 1
ATOM 6828 C C . SER D 1 41 ? -43.54717 -0.68960 90.07213 1.000 45.53701 41 SER D C 1
ATOM 6829 O O . SER D 1 41 ? -42.31473 -0.61443 90.12831 1.000 53.87405 41 SER D O 1
ATOM 6832 N N . LYS D 1 42 ? -44.17227 -1.66764 89.41252 1.000 49.89023 42 LYS D N 1
ATOM 6833 C CA . LYS D 1 42 ? -43.40356 -2.66291 88.67306 1.000 53.11303 42 LYS D CA 1
ATOM 6834 C C . LYS D 1 42 ? -42.63234 -2.02176 87.52586 1.000 57.70230 42 LYS D C 1
ATOM 6835 O O . LYS D 1 42 ? -41.46204 -2.34945 87.29522 1.000 55.14927 42 LYS D O 1
ATOM 6841 N N . LEU D 1 43 ? -43.27077 -1.09971 86.80015 1.000 52.42107 43 LEU D N 1
ATOM 6842 C CA . LEU D 1 43 ? -42.60611 -0.43666 85.68220 1.000 45.03860 43 LEU D CA 1
ATOM 6843 C C . LEU D 1 43 ? -41.41196 0.38085 86.15739 1.000 50.56892 43 LEU D C 1
ATOM 6844 O O . LEU D 1 43 ? -40.31602 0.28403 85.59520 1.000 57.44470 43 LEU D O 1
ATOM 6849 N N . LYS D 1 44 ? -41.60683 1.19636 87.19581 1.000 46.84399 44 LYS D N 1
ATOM 6850 C CA . LYS D 1 44 ? -40.52007 2.03337 87.69314 1.000 49.71299 44 LYS D CA 1
ATOM 6851 C C . LYS D 1 44 ? -39.39399 1.19871 88.29128 1.000 51.17374 44 LYS D C 1
ATOM 6852 O O . LYS D 1 44 ? -38.22351 1.58959 88.20962 1.000 44.84131 44 LYS D O 1
ATOM 6858 N N . SER D 1 45 ? -39.72184 0.05279 88.89078 1.000 42.22477 45 SER D N 1
ATOM 6859 C CA . SER D 1 45 ? -38.68458 -0.83430 89.40769 1.000 46.52416 45 SER D CA 1
ATOM 6860 C C . SER D 1 45 ? -37.92179 -1.50205 88.27014 1.000 49.52180 45 SER D C 1
ATOM 6861 O O . SER D 1 45 ? -36.68634 -1.54835 88.28070 1.000 52.79182 45 SER D O 1
ATOM 6864 N N . ALA D 1 46 ? -38.64509 -2.02624 87.27689 1.000 40.50310 46 ALA D N 1
ATOM 6865 C CA . ALA D 1 46 ? -37.98980 -2.65133 86.13202 1.000 42.62690 46 ALA D CA 1
ATOM 6866 C C . ALA D 1 46 ? -37.19189 -1.63282 85.32669 1.000 47.56019 46 ALA D C 1
ATOM 6867 O O . ALA D 1 46 ? -36.10208 -1.94045 84.82804 1.000 48.58402 46 ALA D O 1
ATOM 6869 N N . ASN D 1 47 ? -37.72155 -0.41438 85.18668 1.000 39.78856 47 ASN D N 1
ATOM 6870 C CA . ASN D 1 47 ? -37.00288 0.63263 84.46776 1.000 39.94349 47 ASN D CA 1
ATOM 6871 C C . ASN D 1 47 ? -35.70041 0.98413 85.17224 1.000 43.00108 47 ASN D C 1
ATOM 6872 O O . ASN D 1 47 ? -34.65445 1.12971 84.52805 1.000 44.96601 47 ASN D O 1
ATOM 6877 N N . ASP D 1 48 ? -35.74191 1.11922 86.49817 1.000 44.50911 48 ASP D N 1
ATOM 6878 C CA . ASP D 1 48 ? -34.53736 1.48374 87.23306 1.000 47.48464 48 ASP D CA 1
ATOM 6879 C C . ASP D 1 48 ? -33.54835 0.32759 87.29637 1.000 47.23692 48 ASP D C 1
ATOM 6880 O O . ASP D 1 48 ? -32.33312 0.55516 87.32349 1.000 46.63965 48 ASP D O 1
ATOM 6885 N N . LYS D 1 49 ? -34.04265 -0.91120 87.32746 1.000 41.63386 49 LYS D N 1
ATOM 6886 C CA . LYS D 1 49 ? -33.15015 -2.06163 87.24076 1.000 42.74668 49 LYS D CA 1
ATOM 6887 C C . LYS D 1 49 ? -32.48727 -2.13434 85.87084 1.000 47.32865 49 LYS D C 1
ATOM 6888 O O . LYS D 1 49 ? -31.27529 -2.35612 85.76862 1.000 45.34614 49 LYS D O 1
ATOM 6894 N N . GLY D 1 50 ? -33.27157 -1.95191 84.80491 1.000 40.02229 50 GLY D N 1
ATOM 6895 C CA . GLY D 1 50 ? -32.70894 -2.00500 83.46473 1.000 39.34586 50 GLY D CA 1
ATOM 6896 C C . GLY D 1 50 ? -31.65569 -0.93925 83.23315 1.000 43.14823 50 GLY D C 1
ATOM 6897 O O . GLY D 1 50 ? -30.56796 -1.22287 82.72641 1.000 42.37913 50 GLY D O 1
ATOM 6898 N N . LEU D 1 51 ? -31.96437 0.30491 83.60878 1.000 37.42850 51 LEU D N 1
ATOM 6899 C CA . LEU D 1 51 ? -30.99732 1.38645 83.45770 1.000 36.67015 51 LEU D CA 1
ATOM 6900 C C . LEU D 1 51 ? -29.74057 1.12795 84.27948 1.000 39.53025 51 LEU D C 1
ATOM 6901 O O . LEU D 1 51 ? -28.63582 1.49267 83.85866 1.000 33.24654 51 LEU D O 1
ATOM 6906 N N . LYS D 1 52 ? -29.88657 0.49862 85.44774 1.000 35.70407 52 LYS D N 1
ATOM 6907 C CA . LYS D 1 52 ? -28.71947 0.12718 86.24012 1.000 38.01501 52 LYS D CA 1
ATOM 6908 C C . LYS D 1 52 ? -27.86588 -0.90035 85.50707 1.000 38.38397 52 LYS D C 1
ATOM 6909 O O . LYS D 1 52 ? -26.63318 -0.87175 85.59402 1.000 39.44742 52 LYS D O 1
ATOM 6915 N N . ASP D 1 53 ? -28.50461 -1.81364 84.77262 1.000 35.24176 53 ASP D N 1
ATOM 6916 C CA . ASP D 1 53 ? -27.75000 -2.80468 84.01591 1.000 40.48280 53 ASP D CA 1
ATOM 6917 C C . ASP D 1 53 ? -27.07263 -2.19083 82.79674 1.000 38.87132 53 ASP D C 1
ATOM 6918 O O . ASP D 1 53 ? -26.02804 -2.68614 82.35891 1.000 37.16018 53 ASP D O 1
ATOM 6923 N N . VAL D 1 54 ? -27.64529 -1.12421 82.23200 1.000 36.32873 54 VAL D N 1
ATOM 6924 C CA . VAL D 1 54 ? -26.98362 -0.45073 81.11829 1.000 33.23669 54 VAL D CA 1
ATOM 6925 C C . VAL D 1 54 ? -25.68625 0.19312 81.58535 1.000 38.22672 54 VAL D C 1
ATOM 6926 O O . VAL D 1 54 ? -24.71114 0.26849 80.82787 1.000 34.76591 54 VAL D O 1
ATOM 6930 N N . ILE D 1 55 ? -25.64021 0.65173 82.83604 1.000 39.86846 55 ILE D N 1
ATOM 6931 C CA . ILE D 1 55 ? -24.39082 1.17088 83.37937 1.000 39.92606 55 ILE D CA 1
ATOM 6932 C C . ILE D 1 55 ? -23.38583 0.04160 83.57157 1.000 37.50639 55 ILE D C 1
ATOM 6933 O O . ILE D 1 55 ? -22.20202 0.18339 83.24431 1.000 35.93945 55 ILE D O 1
ATOM 6938 N N . ALA D 1 56 ? -23.84185 -1.10268 84.08538 1.000 27.95511 56 ALA D N 1
ATOM 6939 C CA . ALA D 1 56 ? -22.93820 -2.22890 84.29906 1.000 29.09301 56 ALA D CA 1
ATOM 6940 C C . ALA D 1 56 ? -22.54588 -2.89929 82.98709 1.000 40.53845 56 ALA D C 1
ATOM 6941 O O . ALA D 1 56 ? -21.41795 -3.38930 82.85575 1.000 36.00240 56 ALA D O 1
ATOM 6943 N N . ASN D 1 57 ? -23.45218 -2.93622 82.01227 1.000 31.52155 57 ASN D N 1
ATOM 6944 C CA . ASN D 1 57 ? -23.20492 -3.57114 80.71887 1.000 33.13042 57 ASN D CA 1
ATOM 6945 C C . ASN D 1 57 ? -23.61585 -2.59447 79.62682 1.000 29.66792 57 ASN D C 1
ATOM 6946 O O . ASN D 1 57 ? -24.72274 -2.68458 79.08010 1.000 31.64094 57 ASN D O 1
ATOM 6951 N N . PRO D 1 58 ? -22.74249 -1.64510 79.28552 1.000 31.57648 58 PRO D N 1
ATOM 6952 C CA . PRO D 1 58 ? -23.11043 -0.60955 78.31449 1.000 25.66821 58 PRO D CA 1
ATOM 6953 C C . PRO D 1 58 ? -23.53979 -1.18896 76.97738 1.000 32.63442 58 PRO D C 1
ATOM 6954 O O . PRO D 1 58 ? -23.03876 -2.22090 76.52376 1.000 37.77669 58 PRO D O 1
ATOM 6958 N N . ARG D 1 59 ? -24.48932 -0.50086 76.35345 1.000 30.76703 59 ARG D N 1
ATOM 6959 C CA . ARG D 1 59 ? -25.00062 -0.85445 75.03814 1.000 26.23759 59 ARG D CA 1
ATOM 6960 C C . ARG D 1 59 ? -25.88204 0.28886 74.56231 1.000 34.71469 59 ARG D C 1
ATOM 6961 O O . ARG D 1 59 ? -26.38967 1.08014 75.36278 1.000 34.58168 59 ARG D O 1
ATOM 6969 N N . ASN D 1 60 ? -26.05129 0.36707 73.24785 1.000 24.92053 60 ASN D N 1
ATOM 6970 C CA . ASN D 1 60 ? -26.93503 1.34744 72.62828 1.000 24.53909 60 ASN D CA 1
ATOM 6971 C C . ASN D 1 60 ? -27.70550 0.62313 71.53412 1.000 32.78465 60 ASN D C 1
ATOM 6972 O O . ASN D 1 60 ? -27.12780 0.25372 70.50615 1.000 32.56928 60 ASN D O 1
ATOM 6977 N N . ASP D 1 61 ? -29.00176 0.40189 71.76247 1.000 29.06086 61 ASP D N 1
ATOM 6978 C CA . ASP D 1 61 ? -29.78853 -0.39170 70.82502 1.000 34.00087 61 ASP D CA 1
ATOM 6979 C C . ASP D 1 61 ? -29.91777 0.29261 69.47213 1.000 33.36104 61 ASP D C 1
ATOM 6980 O O . ASP D 1 61 ? -29.98523 -0.38699 68.44174 1.000 39.90846 61 ASP D O 1
ATOM 6985 N N . LEU D 1 62 ? -29.95399 1.62520 69.45040 1.000 32.86111 62 LEU D N 1
ATOM 6986 C CA . LEU D 1 62 ? -30.04052 2.33632 68.17957 1.000 29.21040 62 LEU D CA 1
ATOM 6987 C C . LEU D 1 62 ? -28.77438 2.13735 67.35606 1.000 35.48097 62 LEU D C 1
ATOM 6988 O O . LEU D 1 62 ? -28.84265 1.86282 66.15308 1.000 34.37745 62 LEU D O 1
ATOM 6993 N N . THR D 1 63 ? -27.60691 2.27662 67.99034 1.000 30.78327 63 THR D N 1
ATOM 6994 C CA . THR D 1 63 ? -26.34646 2.02347 67.29816 1.000 31.63139 63 THR D CA 1
ATOM 6995 C C . THR D 1 63 ? -26.30250 0.61140 66.72781 1.000 32.79667 63 THR D C 1
ATOM 6996 O O . THR D 1 63 ? -25.85872 0.40488 65.59108 1.000 35.11643 63 THR D O 1
ATOM 7000 N N . ASP D 1 64 ? -26.77183 -0.37243 67.49863 1.000 26.49890 64 ASP D N 1
ATOM 7001 C CA . ASP D 1 64 ? -26.73300 -1.75575 67.03756 1.000 33.59252 64 ASP D CA 1
ATOM 7002 C C . ASP D 1 64 ? -27.67742 -1.97881 65.86142 1.000 34.98104 64 ASP D C 1
ATOM 7003 O O . ASP D 1 64 ? -27.35973 -2.74530 64.94533 1.000 36.53433 64 ASP D O 1
ATOM 7008 N N . LEU D 1 65 ? -28.83806 -1.31702 65.86292 1.000 32.31109 65 LEU D N 1
ATOM 7009 C CA . LEU D 1 65 ? -29.73487 -1.41057 64.71426 1.000 26.67146 65 LEU D CA 1
ATOM 7010 C C . LEU D 1 65 ? -29.10815 -0.78076 63.47721 1.000 34.73623 65 LEU D C 1
ATOM 7011 O O . LEU D 1 65 ? -29.20767 -1.33194 62.37361 1.000 38.35283 65 LEU D O 1
ATOM 7016 N N . GLU D 1 66 ? -28.45275 0.37048 63.64389 1.000 31.48504 66 GLU D N 1
ATOM 7017 C CA . GLU D 1 66 ? -27.80019 1.02485 62.51389 1.000 37.80413 66 GLU D CA 1
ATOM 7018 C C . GLU D 1 66 ? -26.72799 0.13378 61.89914 1.000 32.53224 66 GLU D C 1
ATOM 7019 O O . GLU D 1 66 ? -26.62691 0.03047 60.67224 1.000 34.31288 66 GLU D O 1
ATOM 7025 N N . ASN D 1 67 ? -25.91716 -0.51820 62.73480 1.000 29.00598 67 ASN D N 1
ATOM 7026 C CA . ASN D 1 67 ? -24.84442 -1.35490 62.20997 1.000 32.74838 67 ASN D CA 1
ATOM 7027 C C . ASN D 1 67 ? -25.37952 -2.62900 61.57113 1.000 34.84297 67 ASN D C 1
ATOM 7028 O O . ASN D 1 67 ? -24.77168 -3.14690 60.62655 1.000 38.44645 67 ASN D O 1
ATOM 7033 N N . LYS D 1 68 ? -26.50435 -3.15102 62.06338 1.000 38.56355 68 LYS D N 1
ATOM 7034 C CA . LYS D 1 68 ? -27.13636 -4.27091 61.37510 1.000 39.47340 68 LYS D CA 1
ATOM 7035 C C . LYS D 1 68 ? -27.71198 -3.82838 60.03709 1.000 31.71410 68 LYS D C 1
ATOM 7036 O O . LYS D 1 68 ? -27.67716 -4.58441 59.06134 1.000 42.21338 68 LYS D O 1
ATOM 7042 N N . ILE D 1 69 ? -28.23068 -2.60057 59.96846 1.000 35.47543 69 ILE D N 1
ATOM 7043 C CA . ILE D 1 69 ? -28.69433 -2.05912 58.69416 1.000 36.46030 69 ILE D CA 1
ATOM 7044 C C . ILE D 1 69 ? -27.52347 -1.87229 57.73818 1.000 37.02026 69 ILE D C 1
ATOM 7045 O O . ILE D 1 69 ? -27.62793 -2.16510 56.54064 1.000 37.97454 69 ILE D O 1
ATOM 7050 N N . ARG D 1 70 ? -26.39055 -1.38166 58.25060 1.000 35.24773 70 ARG D N 1
ATOM 7051 C CA . ARG D 1 70 ? -25.20834 -1.21328 57.41072 1.000 40.51806 70 ARG D CA 1
ATOM 7052 C C . ARG D 1 70 ? -24.72945 -2.54854 56.85858 1.000 39.60263 70 ARG D C 1
ATOM 7053 O O . ARG D 1 70 ? -24.31912 -2.63733 55.69589 1.000 41.61496 70 ARG D O 1
ATOM 7061 N N . GLU D 1 71 ? -24.78209 -3.59961 57.67742 1.000 40.68014 71 GLU D N 1
ATOM 7062 C CA . GLU D 1 71 ? -24.30446 -4.90799 57.24411 1.000 37.43889 71 GLU D CA 1
ATOM 7063 C C . GLU D 1 71 ? -25.16397 -5.47106 56.11730 1.000 43.63133 71 GLU D C 1
ATOM 7064 O O . GLU D 1 71 ? -24.64394 -6.09526 55.18459 1.000 48.43412 71 GLU D O 1
ATOM 7070 N N . LYS D 1 72 ? -26.47869 -5.25404 56.17712 1.000 40.22878 72 LYS D N 1
ATOM 7071 C CA . LYS D 1 72 ? -27.35701 -5.79683 55.14695 1.000 46.92117 72 LYS D CA 1
ATOM 7072 C C . LYS D 1 72 ? -27.30106 -4.97567 53.86362 1.000 42.75089 72 LYS D C 1
ATOM 7073 O O . LYS D 1 72 ? -27.35296 -5.53685 52.76442 1.000 48.79378 72 LYS D O 1
ATOM 7079 N N . LEU D 1 73 ? -27.19809 -3.65197 53.97628 1.000 45.42459 73 LEU D N 1
ATOM 7080 C CA . LEU D 1 73 ? -27.13736 -2.82019 52.78193 1.000 36.67762 73 LEU D CA 1
ATOM 7081 C C . LEU D 1 73 ? -25.77784 -2.89747 52.09926 1.000 41.40459 73 LEU D C 1
ATOM 7082 O O . LEU D 1 73 ? -25.69648 -2.74042 50.87483 1.000 40.56709 73 LEU D O 1
ATOM 7087 N N . ALA D 1 74 ? -24.70703 -3.13457 52.86181 1.000 35.15783 74 ALA D N 1
ATOM 7088 C CA . ALA D 1 74 ? -23.39112 -3.28448 52.24992 1.000 30.26394 74 ALA D CA 1
ATOM 7089 C C . ALA D 1 74 ? -23.32438 -4.53945 51.39070 1.000 36.40155 74 ALA D C 1
ATOM 7090 O O . ALA D 1 74 ? -22.65362 -4.55342 50.35304 1.000 43.19044 74 ALA D O 1
ATOM 7092 N N . ALA D 1 75 ? -24.00743 -5.60851 51.81003 1.000 46.92892 75 ALA D N 1
ATOM 7093 C CA . ALA D 1 75 ? -24.08145 -6.81397 50.99233 1.000 46.25794 75 ALA D CA 1
ATOM 7094 C C . ALA D 1 75 ? -24.80917 -6.56812 49.67677 1.000 44.77176 75 ALA D C 1
ATOM 7095 O O . ALA D 1 75 ? -24.64873 -7.35317 48.73629 1.000 50.41530 75 ALA D O 1
ATOM 7097 N N . ARG D 1 76 ? -25.59988 -5.50012 49.59415 1.000 39.36628 76 ARG D N 1
ATOM 7098 C CA . ARG D 1 76 ? -26.28046 -5.09881 48.37238 1.000 32.13304 76 ARG D CA 1
ATOM 7099 C C . ARG D 1 76 ? -25.47615 -4.10284 47.54750 1.000 38.93787 76 ARG D C 1
ATOM 7100 O O . ARG D 1 76 ? -25.95851 -3.65666 46.50221 1.000 39.62360 76 ARG D O 1
ATOM 7108 N N . GLY D 1 77 ? -24.27384 -3.73939 47.98846 1.000 34.46002 77 GLY D N 1
ATOM 7109 C CA . GLY D 1 77 ? -23.46893 -2.78079 47.25804 1.000 38.16150 77 GLY D CA 1
ATOM 7110 C C . GLY D 1 77 ? -23.80966 -1.32894 47.50341 1.000 43.91140 77 GLY D C 1
ATOM 7111 O O . GLY D 1 77 ? -23.46609 -0.47690 46.67733 1.000 41.83144 77 GLY D O 1
ATOM 7112 N N . PHE D 1 78 ? -24.47679 -1.01749 48.61302 1.000 38.35644 78 PHE D N 1
ATOM 7113 C CA . PHE D 1 78 ? -24.81371 0.36074 48.94053 1.000 34.74220 78 PHE D CA 1
ATOM 7114 C C . PHE D 1 78 ? -23.60443 1.09249 49.50704 1.000 36.66475 78 PHE D C 1
ATOM 7115 O O . PHE D 1 78 ? -22.78974 0.51174 50.22994 1.000 31.80001 78 PHE D O 1
ATOM 7123 N N . ILE D 1 79 ? -23.49099 2.37437 49.16984 1.000 32.95504 79 ILE D N 1
ATOM 7124 C CA . ILE D 1 79 ? -22.50127 3.26767 49.76188 1.000 38.78116 79 ILE D CA 1
ATOM 7125 C C . ILE D 1 79 ? -23.18584 4.07165 50.85748 1.000 31.93545 79 ILE D C 1
ATOM 7126 O O . ILE D 1 79 ? -24.27373 4.61961 50.64340 1.000 34.77164 79 ILE D O 1
ATOM 7131 N N . GLU D 1 80 ? -22.56103 4.15079 52.02876 1.000 34.12342 80 GLU D N 1
ATOM 7132 C CA . GLU D 1 80 ? -23.06643 5.04068 53.06420 1.000 32.11284 80 GLU D CA 1
ATOM 7133 C C . GLU D 1 80 ? -22.50585 6.43853 52.84985 1.000 33.53443 80 GLU D C 1
ATOM 7134 O O . GLU D 1 80 ? -21.30108 6.60881 52.63620 1.000 31.90006 80 GLU D O 1
ATOM 7140 N N . VAL D 1 81 ? -23.38278 7.43839 52.90073 1.000 34.64669 81 VAL D N 1
ATOM 7141 C CA . VAL D 1 81 ? -22.99083 8.82852 52.71537 1.000 38.61629 81 VAL D CA 1
ATOM 7142 C C . VAL D 1 81 ? -23.32495 9.62032 53.97282 1.000 35.03902 81 VAL D C 1
ATOM 7143 O O . VAL D 1 81 ? -24.22593 9.26573 54.74031 1.000 33.79837 81 VAL D O 1
ATOM 7147 N N . HIS D 1 82 ? -22.57526 10.70117 54.18065 1.000 35.86374 82 HIS D N 1
ATOM 7148 C CA . HIS D 1 82 ? -22.81435 11.66147 55.25377 1.000 34.06600 82 HIS D CA 1
ATOM 7149 C C . HIS D 1 82 ? -23.02822 13.02454 54.60766 1.000 36.78967 82 HIS D C 1
ATOM 7150 O O . HIS D 1 82 ? -22.08444 13.61284 54.07079 1.000 36.98484 82 HIS D O 1
ATOM 7157 N N . THR D 1 83 ? -24.25547 13.52635 54.65356 1.000 38.17669 83 THR D N 1
ATOM 7158 C CA . THR D 1 83 ? -24.59341 14.79173 54.02355 1.000 42.36006 83 THR D CA 1
ATOM 7159 C C . THR D 1 83 ? -24.98885 15.82909 55.06872 1.000 37.49393 83 THR D C 1
ATOM 7160 O O . THR D 1 83 ? -25.35316 15.48088 56.19689 1.000 41.54753 83 THR D O 1
ATOM 7164 N N . PRO D 1 84 ? -24.91396 17.11769 54.73408 1.000 39.52261 84 PRO D N 1
ATOM 7165 C CA . PRO D 1 84 ? -25.24120 18.15507 55.71877 1.000 43.36759 84 PRO D CA 1
ATOM 7166 C C . PRO D 1 84 ? -26.72179 18.17221 56.06712 1.000 41.14787 84 PRO D C 1
ATOM 7167 O O . PRO D 1 84 ? -27.58466 17.74317 55.29808 1.000 43.89507 84 PRO D O 1
ATOM 7171 N N . ILE D 1 85 ? -27.00432 18.69128 57.26158 1.000 37.59076 85 ILE D N 1
ATOM 7172 C CA . ILE D 1 85 ? -28.38471 18.84096 57.70690 1.000 42.51210 85 ILE D CA 1
ATOM 7173 C C . ILE D 1 85 ? -29.03930 20.05026 57.04557 1.000 43.23547 85 ILE D C 1
ATOM 7174 O O . ILE D 1 85 ? -30.22781 20.01698 56.70593 1.000 46.08584 85 ILE D O 1
ATOM 7179 N N . PHE D 1 86 ? -28.27946 21.12412 56.83334 1.000 41.16210 86 PHE D N 1
ATOM 7180 C CA . PHE D 1 86 ? -28.81888 22.30588 56.17199 1.000 38.35408 86 PHE D CA 1
ATOM 7181 C C . PHE D 1 86 ? -29.15765 21.99733 54.71878 1.000 39.58670 86 PHE D C 1
ATOM 7182 O O . PHE D 1 86 ? -28.32377 21.47664 53.97173 1.000 40.14707 86 PHE D O 1
ATOM 7190 N N . VAL D 1 87 ? -30.38589 22.32600 54.31849 1.000 42.55497 87 VAL D N 1
ATOM 7191 C CA . VAL D 1 87 ? -30.83559 22.18559 52.94127 1.000 43.77793 87 VAL D CA 1
ATOM 7192 C C . VAL D 1 87 ? -31.47521 23.49756 52.50798 1.000 48.95190 87 VAL D C 1
ATOM 7193 O O . VAL D 1 87 ? -31.96211 24.27828 53.32759 1.000 47.18533 87 VAL D O 1
ATOM 7197 N N . SER D 1 88 ? -31.47307 23.73123 51.19821 1.000 53.74034 88 SER D N 1
ATOM 7198 C CA . SER D 1 88 ? -31.95130 24.98801 50.64206 1.000 56.71493 88 SER D CA 1
ATOM 7199 C C . SER D 1 88 ? -33.44528 24.92405 50.35125 1.000 66.98832 88 SER D C 1
ATOM 7200 O O . SER D 1 88 ? -34.00647 23.85425 50.09658 1.000 57.87649 88 SER D O 1
ATOM 7203 N N . LYS D 1 89 ? -34.08556 26.09686 50.39301 1.000 63.09548 89 LYS D N 1
ATOM 7204 C CA . LYS D 1 89 ? -35.50988 26.18564 50.08604 1.000 70.42834 89 LYS D CA 1
ATOM 7205 C C . LYS D 1 89 ? -35.81172 25.67401 48.68408 1.000 67.36657 89 LYS D C 1
ATOM 7206 O O . LYS D 1 89 ? -36.86833 25.07398 48.45585 1.000 67.46515 89 LYS D O 1
ATOM 7212 N N . SER D 1 90 ? -34.89648 25.89274 47.73758 1.000 68.04746 90 SER D N 1
ATOM 7213 C CA . SER D 1 90 ? -35.08292 25.36212 46.39184 1.000 65.97825 90 SER D CA 1
ATOM 7214 C C . SER D 1 90 ? -35.00462 23.84027 46.38206 1.000 65.62445 90 SER D C 1
ATOM 7215 O O . SER D 1 90 ? -35.74839 23.18015 45.64701 1.000 63.00501 90 SER D O 1
ATOM 7218 N N . ALA D 1 91 ? -34.11008 23.26588 47.19123 1.000 65.45435 91 ALA D N 1
ATOM 7219 C CA . ALA D 1 91 ? -33.99452 21.81213 47.25223 1.000 65.59566 91 ALA D CA 1
ATOM 7220 C C . ALA D 1 91 ? -35.26902 21.17868 47.79671 1.000 64.44815 91 ALA D C 1
ATOM 7221 O O . ALA D 1 91 ? -35.67834 20.10351 47.34224 1.000 62.03906 91 ALA D O 1
ATOM 7223 N N . LEU D 1 92 ? -35.90756 21.82713 48.77514 1.000 63.89736 92 LEU D N 1
ATOM 7224 C CA . LEU D 1 92 ? -37.20033 21.35020 49.25774 1.000 62.97126 92 LEU D CA 1
ATOM 7225 C C . LEU D 1 92 ? -38.22973 21.33765 48.13415 1.000 64.44898 92 LEU D C 1
ATOM 7226 O O . LEU D 1 92 ? -38.92373 20.33649 47.92265 1.000 56.83729 92 LEU D O 1
ATOM 7231 N N . ALA D 1 93 ? -38.33496 22.44760 47.39637 1.000 68.09123 93 ALA D N 1
ATOM 7232 C CA . ALA D 1 93 ? -39.35161 22.55977 46.35415 1.000 71.44760 93 ALA D CA 1
ATOM 7233 C C . ALA D 1 93 ? -39.14553 21.52070 45.25962 1.000 66.87582 93 ALA D C 1
ATOM 7234 O O . ALA D 1 93 ? -40.11189 20.92010 44.77517 1.000 73.81179 93 ALA D O 1
ATOM 7236 N N . LYS D 1 94 ? -37.89333 21.28962 44.85941 1.000 58.25700 94 LYS D N 1
ATOM 7237 C CA . LYS D 1 94 ? -37.60392 20.26639 43.86328 1.000 67.57401 94 LYS D CA 1
ATOM 7238 C C . LYS D 1 94 ? -37.86637 18.85724 44.37708 1.000 65.13458 94 LYS D C 1
ATOM 7239 O O . LYS D 1 94 ? -37.80746 17.90756 43.58982 1.000 65.47678 94 LYS D O 1
ATOM 7245 N N . MET D 1 95 ? -38.14836 18.70000 45.66989 1.000 66.69384 95 MET D N 1
ATOM 7246 C CA . MET D 1 95 ? -38.52268 17.42211 46.26041 1.000 64.09938 95 MET D CA 1
ATOM 7247 C C . MET D 1 95 ? -39.98114 17.42914 46.71639 1.000 53.79189 95 MET D C 1
ATOM 7248 O O . MET D 1 95 ? -40.32005 16.82648 47.73790 1.000 58.38253 95 MET D O 1
ATOM 7253 N N . THR D 1 96 ? -40.84088 18.14697 45.98202 1.000 62.63290 96 THR D N 1
ATOM 7254 C CA . THR D 1 96 ? -42.28641 18.21382 46.21141 1.000 63.94910 96 THR D CA 1
ATOM 7255 C C . THR D 1 96 ? -42.62901 19.01658 47.46796 1.000 65.97697 96 THR D C 1
ATOM 7256 O O . THR D 1 96 ? -43.80368 19.29262 47.73578 1.000 68.23315 96 THR D O 1
ATOM 7260 N N . ILE D 1 97 ? -41.62119 19.43042 48.22965 1.000 64.02487 97 ILE D N 1
ATOM 7261 C CA . ILE D 1 97 ? -41.86021 20.13730 49.50073 1.000 64.72526 97 ILE D CA 1
ATOM 7262 C C . ILE D 1 97 ? -41.97193 21.61840 49.15608 1.000 68.77882 97 ILE D C 1
ATOM 7263 O O . ILE D 1 97 ? -41.02939 22.40432 49.28021 1.000 62.16569 97 ILE D O 1
ATOM 7268 N N . THR D 1 98 ? -43.16263 22.01034 48.71400 1.000 73.97694 98 THR D N 1
ATOM 7269 C CA . THR D 1 98 ? -43.51906 23.40071 48.47171 1.000 68.94450 98 THR D CA 1
ATOM 7270 C C . THR D 1 98 ? -44.47148 23.87065 49.56706 1.000 73.47944 98 THR D C 1
ATOM 7271 O O . THR D 1 98 ? -44.82574 23.11477 50.47552 1.000 77.71164 98 THR D O 1
ATOM 7275 N N . GLU D 1 99 ? -44.89478 25.13627 49.47099 1.000 70.82929 99 GLU D N 1
ATOM 7276 C CA . GLU D 1 99 ? -45.83449 25.67437 50.45251 1.000 79.42815 99 GLU D CA 1
ATOM 7277 C C . GLU D 1 99 ? -47.12889 24.87218 50.49424 1.000 78.93881 99 GLU D C 1
ATOM 7278 O O . GLU D 1 99 ? -47.80834 24.84546 51.52645 1.000 85.90381 99 GLU D O 1
ATOM 7284 N N . ASP D 1 100 ? -47.48697 24.21558 49.38804 1.000 88.47301 100 ASP D N 1
ATOM 7285 C CA . ASP D 1 100 ? -48.67903 23.37497 49.37796 1.000 81.14041 100 ASP D CA 1
ATOM 7286 C C . ASP D 1 100 ? -48.46343 22.08345 50.15546 1.000 80.75822 100 ASP D C 1
ATOM 7287 O O . ASP D 1 100 ? -49.42263 21.51960 50.69448 1.000 80.18871 100 ASP D O 1
ATOM 7292 N N . HIS D 1 101 ? -47.22494 21.60350 50.22387 1.000 80.07500 101 HIS D N 1
ATOM 7293 C CA . HIS D 1 101 ? -46.95604 20.33711 50.88593 1.000 75.81078 101 HIS D CA 1
ATOM 7294 C C . HIS D 1 101 ? -47.15495 20.47907 52.39389 1.000 74.23084 101 HIS D C 1
ATOM 7295 O O . HIS D 1 101 ? -46.71861 21.47001 52.98863 1.000 74.10772 101 HIS D O 1
ATOM 7302 N N . PRO D 1 102 ? -47.81178 19.50992 53.03901 1.000 72.48425 102 PRO D N 1
ATOM 7303 C CA . PRO D 1 102 ? -48.02879 19.61328 54.49073 1.000 73.39475 102 PRO D CA 1
ATOM 7304 C C . PRO D 1 102 ? -46.74895 19.54795 55.30292 1.000 74.81313 102 PRO D C 1
ATOM 7305 O O . PRO D 1 102 ? -46.73158 20.04207 56.43697 1.000 81.65665 102 PRO D O 1
ATOM 7309 N N . LEU D 1 103 ? -45.68012 18.95675 54.76507 1.000 72.90368 103 LEU D N 1
ATOM 7310 C CA . LEU D 1 103 ? -44.41612 18.89680 55.48827 1.000 63.26244 103 LEU D CA 1
ATOM 7311 C C . LEU D 1 103 ? -43.72209 20.25163 55.54794 1.000 66.57384 103 LEU D C 1
ATOM 7312 O O . LEU D 1 103 ? -42.86823 20.45807 56.41707 1.000 68.06514 103 LEU D O 1
ATOM 7317 N N . PHE D 1 104 ? -44.07869 21.17734 54.65249 1.000 64.20899 104 PHE D N 1
ATOM 7318 C CA . PHE D 1 104 ? -43.41361 22.47624 54.60900 1.000 61.56777 104 PHE D CA 1
ATOM 7319 C C . PHE D 1 104 ? -43.58629 23.23516 55.91860 1.000 67.20470 104 PHE D C 1
ATOM 7320 O O . PHE D 1 104 ? -42.65432 23.89856 56.38835 1.000 61.48498 104 PHE D O 1
ATOM 7328 N N . LYS D 1 105 ? -44.77346 23.15157 56.52218 1.000 66.72299 105 LYS D N 1
ATOM 7329 C CA . LYS D 1 105 ? -45.03339 23.87965 57.75727 1.000 68.91905 105 LYS D CA 1
ATOM 7330 C C . LYS D 1 105 ? -44.23822 23.32927 58.93423 1.000 67.26068 105 LYS D C 1
ATOM 7331 O O . LYS D 1 105 ? -44.01180 24.05810 59.90566 1.000 69.63850 105 LYS D O 1
ATOM 7337 N N . GLN D 1 106 ? -43.80456 22.07044 58.86895 1.000 63.02646 106 GLN D N 1
ATOM 7338 C CA . GLN D 1 106 ? -43.02162 21.46507 59.93990 1.000 66.36919 106 GLN D CA 1
ATOM 7339 C C . GLN D 1 106 ? -41.53261 21.77420 59.84350 1.000 55.94579 106 GLN D C 1
ATOM 7340 O O . GLN D 1 106 ? -40.76974 21.32718 60.70657 1.000 55.43146 106 GLN D O 1
ATOM 7346 N N . VAL D 1 107 ? -41.10329 22.52246 58.83375 1.000 60.56639 107 VAL D N 1
ATOM 7347 C CA . VAL D 1 107 ? -39.68156 22.69620 58.55597 1.000 50.93082 107 VAL D CA 1
ATOM 7348 C C . VAL D 1 107 ? -39.11167 23.79317 59.44681 1.000 55.03982 107 VAL D C 1
ATOM 7349 O O . VAL D 1 107 ? -39.67630 24.88912 59.54476 1.000 57.53231 107 VAL D O 1
ATOM 7353 N N . PHE D 1 108 ? -37.98835 23.49641 60.10011 1.000 50.31602 108 PHE D N 1
ATOM 7354 C CA . PHE D 1 108 ? -37.25506 24.49118 60.87136 1.000 49.67929 108 PHE D CA 1
ATOM 7355 C C . PHE D 1 108 ? -36.37744 25.31892 59.94232 1.000 53.67553 108 PHE D C 1
ATOM 7356 O O . PHE D 1 108 ? -35.63528 24.76743 59.12455 1.000 50.80809 108 PHE D O 1
ATOM 7364 N N . TRP D 1 109 ? -36.44094 26.63885 60.07871 1.000 60.94712 109 TRP D N 1
ATOM 7365 C CA . TRP D 1 109 ? -35.64723 27.54196 59.25628 1.000 60.09409 109 TRP D CA 1
ATOM 7366 C C . TRP D 1 109 ? -34.64938 28.28698 60.12986 1.000 59.99830 109 TRP D C 1
ATOM 7367 O O . TRP D 1 109 ? -35.03027 28.89481 61.13601 1.000 65.05380 109 TRP D O 1
ATOM 7378 N N . ILE D 1 110 ? -33.37340 28.22553 59.74914 1.000 61.53384 110 ILE D N 1
ATOM 7379 C CA . ILE D 1 110 ? -32.34942 28.99865 60.44349 1.000 66.95148 110 ILE D CA 1
ATOM 7380 C C . ILE D 1 110 ? -32.27802 30.41103 59.88053 1.000 72.42280 110 ILE D C 1
ATOM 7381 O O . ILE D 1 110 ? -32.23368 31.39559 60.62599 1.000 75.20372 110 ILE D O 1
ATOM 7386 N N . ASP D 1 111 ? -32.26894 30.52617 58.55947 1.000 71.08335 111 ASP D N 1
ATOM 7387 C CA . ASP D 1 111 ? -32.37167 31.80585 57.86808 1.000 75.69888 111 ASP D CA 1
ATOM 7388 C C . ASP D 1 111 ? -33.08111 31.54985 56.54195 1.000 78.23271 111 ASP D C 1
ATOM 7389 O O . ASP D 1 111 ? -33.74529 30.52211 56.37225 1.000 78.00685 111 ASP D O 1
ATOM 7394 N N . ASP D 1 112 ? -32.94764 32.47991 55.60079 1.000 86.56265 112 ASP D N 1
ATOM 7395 C CA . ASP D 1 112 ? -33.55776 32.29660 54.29108 1.000 89.64035 112 ASP D CA 1
ATOM 7396 C C . ASP D 1 112 ? -32.89808 31.12971 53.56480 1.000 85.49745 112 ASP D C 1
ATOM 7397 O O . ASP D 1 112 ? -31.66973 31.00100 53.56215 1.000 91.89101 112 ASP D O 1
ATOM 7402 N N . LYS D 1 113 ? -33.72777 30.26859 52.97054 1.000 83.29140 113 LYS D N 1
ATOM 7403 C CA . LYS D 1 113 ? -33.30893 29.06048 52.26113 1.000 87.48080 113 LYS D CA 1
ATOM 7404 C C . LYS D 1 113 ? -32.70712 28.00429 53.18414 1.000 93.09463 113 LYS D C 1
ATOM 7405 O O . LYS D 1 113 ? -33.08777 26.83253 53.10260 1.000 101.36931 113 LYS D O 1
ATOM 7411 N N . ARG D 1 114 ? -31.77230 28.38553 54.05416 1.000 84.47709 114 ARG D N 1
ATOM 7412 C CA . ARG D 1 114 ? -31.12036 27.41123 54.92681 1.000 71.56768 114 ARG D CA 1
ATOM 7413 C C . ARG D 1 114 ? -32.11844 26.88429 55.95101 1.000 68.50022 114 ARG D C 1
ATOM 7414 O O . ARG D 1 114 ? -32.56428 27.61968 56.83776 1.000 64.38885 114 ARG D O 1
ATOM 7422 N N . ALA D 1 115 ? -32.46582 25.60596 55.82985 1.000 55.96816 115 ALA D N 1
ATOM 7423 C CA . ALA D 1 115 ? -33.41917 24.96041 56.71530 1.000 54.64464 115 ALA D CA 1
ATOM 7424 C C . ALA D 1 115 ? -32.84288 23.64370 57.21164 1.000 46.22513 115 ALA D C 1
ATOM 7425 O O . ALA D 1 115 ? -31.95388 23.05769 56.58978 1.000 42.59114 115 ALA D O 1
ATOM 7427 N N . LEU D 1 116 ? -33.35990 23.18561 58.34905 1.000 45.86003 116 LEU D N 1
ATOM 7428 C CA . LEU D 1 116 ? -33.02441 21.85507 58.83542 1.000 43.88555 116 LEU D CA 1
ATOM 7429 C C . LEU D 1 116 ? -33.75288 20.81425 57.99592 1.000 43.75420 116 LEU D C 1
ATOM 7430 O O . LEU D 1 116 ? -34.94785 20.95418 57.71945 1.000 51.14833 116 LEU D O 1
ATOM 7435 N N . ARG D 1 117 ? -33.03545 19.77668 57.58857 1.000 39.91759 117 ARG D N 1
ATOM 7436 C CA . ARG D 1 117 ? -33.61200 18.78132 56.69231 1.000 37.82155 117 ARG D CA 1
ATOM 7437 C C . ARG D 1 117 ? -34.72693 18.01304 57.39575 1.000 41.44947 117 ARG D C 1
ATOM 7438 O O . ARG D 1 117 ? -34.52596 17.51397 58.50933 1.000 41.85066 117 ARG D O 1
ATOM 7446 N N . PRO D 1 118 ? -35.91865 17.92974 56.80594 1.000 40.98675 118 PRO D N 1
ATOM 7447 C CA . PRO D 1 118 ? -36.94678 17.00691 57.30144 1.000 44.36912 118 PRO D CA 1
ATOM 7448 C C . PRO D 1 118 ? -36.84220 15.60034 56.73038 1.000 46.88356 118 PRO D C 1
ATOM 7449 O O . PRO D 1 118 ? -37.60982 14.72334 57.14512 1.000 45.62723 118 PRO D O 1
ATOM 7453 N N . MET D 1 119 ? -35.91164 15.37619 55.80471 1.000 49.37861 119 MET D N 1
ATOM 7454 C CA . MET D 1 119 ? -35.71293 14.08647 55.15677 1.000 46.04141 119 MET D CA 1
ATOM 7455 C C . MET D 1 119 ? -34.35605 14.11509 54.47014 1.000 37.55716 119 MET D C 1
ATOM 7456 O O . MET D 1 119 ? -33.75823 15.17684 54.28459 1.000 42.91301 119 MET D O 1
ATOM 7461 N N . HIS D 1 120 ? -33.87405 12.93328 54.09222 1.000 42.05111 120 HIS D N 1
ATOM 7462 C CA . HIS D 1 120 ? -32.60543 12.81870 53.38428 1.000 38.53487 120 HIS D CA 1
ATOM 7463 C C . HIS D 1 120 ? -32.76023 12.83256 51.86952 1.000 37.77280 120 HIS D C 1
ATOM 7464 O O . HIS D 1 120 ? -31.76069 12.66714 51.16514 1.000 42.59760 120 HIS D O 1
ATOM 7471 N N . ALA D 1 121 ? -33.97659 13.02002 51.35129 1.000 41.55136 121 ALA D N 1
ATOM 7472 C CA . ALA D 1 121 ? -34.20261 12.84888 49.91849 1.000 44.23846 121 ALA D CA 1
ATOM 7473 C C . ALA D 1 121 ? -33.44966 13.88976 49.09907 1.000 39.93376 121 ALA D C 1
ATOM 7474 O O . ALA D 1 121 ? -32.86240 13.56182 48.06130 1.000 44.80581 121 ALA D O 1
ATOM 7476 N N . MET D 1 122 ? -33.45825 15.14881 49.54301 1.000 41.62863 122 MET D N 1
ATOM 7477 C CA . MET D 1 122 ? -32.79892 16.20941 48.78575 1.000 44.87250 122 MET D CA 1
ATOM 7478 C C . MET D 1 122 ? -31.31675 15.91205 48.59370 1.000 48.57199 122 MET D C 1
ATOM 7479 O O . MET D 1 122 ? -30.81673 15.87719 47.46355 1.000 48.28689 122 MET D O 1
ATOM 7484 N N . ASN D 1 123 ? -30.59628 15.69046 49.69618 1.000 44.81906 123 ASN D N 1
ATOM 7485 C CA . ASN D 1 123 ? -29.15622 15.47364 49.60771 1.000 39.35643 123 ASN D CA 1
ATOM 7486 C C . ASN D 1 123 ? -28.81607 14.13734 48.96145 1.000 42.34092 123 ASN D C 1
ATOM 7487 O O . ASN D 1 123 ? -27.77948 14.02208 48.29844 1.000 45.21532 123 ASN D O 1
ATOM 7492 N N . ALA D 1 124 ? -29.66033 13.12004 49.14426 1.000 42.34366 124 ALA D N 1
ATOM 7493 C CA . ALA D 1 124 ? -29.39638 11.82655 48.52162 1.000 46.96668 124 ALA D CA 1
ATOM 7494 C C . ALA D 1 124 ? -29.41583 11.94007 47.00376 1.000 43.80076 124 ALA D C 1
ATOM 7495 O O . ALA D 1 124 ? -28.51172 11.44853 46.31803 1.000 43.46344 124 ALA D O 1
ATOM 7497 N N . LEU D 1 125 ? -30.44285 12.59615 46.46199 1.000 48.98441 125 LEU D N 1
ATOM 7498 C CA . LEU D 1 125 ? -30.53767 12.75670 45.01724 1.000 46.64873 125 LEU D CA 1
ATOM 7499 C C . LEU D 1 125 ? -29.40169 13.61442 44.47562 1.000 48.77903 125 LEU D C 1
ATOM 7500 O O . LEU D 1 125 ? -28.97096 13.42137 43.33351 1.000 52.71530 125 LEU D O 1
ATOM 7505 N N . LYS D 1 126 ? -28.89912 14.55774 45.27774 1.000 46.63624 126 LYS D N 1
ATOM 7506 C CA . LYS D 1 126 ? -27.75700 15.35929 44.84889 1.000 43.67605 126 LYS D CA 1
ATOM 7507 C C . LYS D 1 126 ? -26.49572 14.51216 44.73717 1.000 46.39193 126 LYS D C 1
ATOM 7508 O O . LYS D 1 126 ? -25.71965 14.66986 43.78779 1.000 52.78122 126 LYS D O 1
ATOM 7514 N N . VAL D 1 127 ? -26.27362 13.60745 45.69346 1.000 44.72433 127 VAL D N 1
ATOM 7515 C CA . VAL D 1 127 ? -25.07566 12.77407 45.65689 1.000 39.76430 127 VAL D CA 1
ATOM 7516 C C . VAL D 1 127 ? -25.15422 11.76996 44.51412 1.000 45.29392 127 VAL D C 1
ATOM 7517 O O . VAL D 1 127 ? -24.17819 11.56780 43.78129 1.000 44.28688 127 VAL D O 1
ATOM 7521 N N . MET D 1 128 ? -26.31050 11.12116 44.34509 1.000 47.95961 128 MET D N 1
ATOM 7522 C CA . MET D 1 128 ? -26.46855 10.17565 43.24446 1.000 47.47864 128 MET D CA 1
ATOM 7523 C C . MET D 1 128 ? -26.30115 10.86848 41.89909 1.000 42.37061 128 MET D C 1
ATOM 7524 O O . MET D 1 128 ? -25.71217 10.30280 40.97130 1.000 42.99846 128 MET D O 1
ATOM 7529 N N . ARG D 1 129 ? -26.80968 12.09797 41.77790 1.000 51.10852 129 ARG D N 1
ATOM 7530 C CA . ARG D 1 129 ? -26.63495 12.85858 40.54426 1.000 53.06190 129 ARG D CA 1
ATOM 7531 C C . ARG D 1 129 ? -25.15884 13.07409 40.23514 1.000 55.82898 129 ARG D C 1
ATOM 7532 O O . ARG D 1 129 ? -24.74349 13.00912 39.07199 1.000 59.45573 129 ARG D O 1
ATOM 7540 N N . GLU D 1 130 ? -24.34862 13.32616 41.26515 1.000 49.72149 130 GLU D N 1
ATOM 7541 C CA . GLU D 1 130 ? -22.91407 13.47594 41.05876 1.000 49.28426 130 GLU D CA 1
ATOM 7542 C C . GLU D 1 130 ? -22.23107 12.13306 40.83821 1.000 48.84578 130 GLU D C 1
ATOM 7543 O O . GLU D 1 130 ? -21.26845 12.05186 40.06550 1.000 43.84690 130 GLU D O 1
ATOM 7549 N N . LEU D 1 131 ? -22.71016 11.07621 41.49967 1.000 43.91121 131 LEU D N 1
ATOM 7550 C CA . LEU D 1 131 ? -22.12332 9.75528 41.30304 1.000 42.84354 131 LEU D CA 1
ATOM 7551 C C . LEU D 1 131 ? -22.38932 9.21871 39.90264 1.000 43.97429 131 LEU D C 1
ATOM 7552 O O . LEU D 1 131 ? -21.62055 8.38809 39.40536 1.000 47.00483 131 LEU D O 1
ATOM 7557 N N . ARG D 1 132 ? -23.47047 9.67047 39.25970 1.000 46.55308 132 ARG D N 1
ATOM 7558 C CA . ARG D 1 132 ? -23.76467 9.24159 37.89581 1.000 52.77479 132 ARG D CA 1
ATOM 7559 C C . ARG D 1 132 ? -22.67085 9.67643 36.92470 1.000 59.30343 132 ARG D C 1
ATOM 7560 O O . ARG D 1 132 ? -22.42765 8.99962 35.91824 1.000 55.55186 132 ARG D O 1
ATOM 7568 N N . ASP D 1 133 ? -21.98268 10.78210 37.21991 1.000 52.91148 133 ASP D N 1
ATOM 7569 C CA . ASP D 1 133 ? -20.87427 11.22870 36.38422 1.000 57.64351 133 ASP D CA 1
ATOM 7570 C C . ASP D 1 133 ? -19.65132 10.32688 36.48395 1.000 50.93931 133 ASP D C 1
ATOM 7571 O O . ASP D 1 133 ? -18.73655 10.46549 35.66502 1.000 57.12322 133 ASP D O 1
ATOM 7576 N N . HIS D 1 134 ? -19.60746 9.41378 37.45312 1.000 49.01498 134 HIS D N 1
ATOM 7577 C CA . HIS D 1 134 ? -18.44029 8.57026 37.65975 1.000 48.83047 134 HIS D CA 1
ATOM 7578 C C . HIS D 1 134 ? -18.71627 7.09411 37.42926 1.000 42.92599 134 HIS D C 1
ATOM 7579 O O . HIS D 1 134 ? -17.78405 6.28628 37.51096 1.000 51.98926 134 HIS D O 1
ATOM 7586 N N . THR D 1 135 ? -19.95974 6.71608 37.14870 1.000 44.57374 135 THR D N 1
ATOM 7587 C CA . THR D 1 135 ? -20.28051 5.33387 36.82862 1.000 50.70713 135 THR D CA 1
ATOM 7588 C C . THR D 1 135 ? -21.53687 5.31179 35.97319 1.000 52.32047 135 THR D C 1
ATOM 7589 O O . THR D 1 135 ? -22.35774 6.23213 36.01383 1.000 46.21783 135 THR D O 1
ATOM 7593 N N . LYS D 1 136 ? -21.67084 4.24798 35.18374 1.000 55.80017 136 LYS D N 1
ATOM 7594 C CA . LYS D 1 136 ? -22.83841 4.05904 34.33898 1.000 65.24407 136 LYS D CA 1
ATOM 7595 C C . LYS D 1 136 ? -23.76851 2.96783 34.84403 1.000 59.27725 136 LYS D C 1
ATOM 7596 O O . LYS D 1 136 ? -24.86176 2.80497 34.29123 1.000 67.64231 136 LYS D O 1
ATOM 7602 N N . GLY D 1 137 ? -23.37322 2.23096 35.87837 1.000 61.21018 137 GLY D N 1
ATOM 7603 C CA . GLY D 1 137 ? -24.21936 1.22624 36.47213 1.000 55.02990 137 GLY D CA 1
ATOM 7604 C C . GLY D 1 137 ? -25.10590 1.80611 37.55426 1.000 52.71179 137 GLY D C 1
ATOM 7605 O O . GLY D 1 137 ? -25.29448 3.02309 37.64980 1.000 46.20304 137 GLY D O 1
ATOM 7606 N N . PRO D 1 138 ? -25.67056 0.94004 38.39354 1.000 51.26175 138 PRO D N 1
ATOM 7607 C CA . PRO D 1 138 ? -26.57861 1.41991 39.44224 1.000 49.79312 138 PRO D CA 1
ATOM 7608 C C . PRO D 1 138 ? -25.83953 2.19463 40.52135 1.000 46.62793 138 PRO D C 1
ATOM 7609 O O . PRO D 1 138 ? -24.74050 1.82404 40.94101 1.000 46.52277 138 PRO D O 1
ATOM 7613 N N . VAL D 1 139 ? -26.46092 3.28164 40.96638 1.000 48.19268 139 VAL D N 1
ATOM 7614 C CA . VAL D 1 139 ? -25.97460 4.07464 42.08800 1.000 41.62534 139 VAL D CA 1
ATOM 7615 C C . VAL D 1 139 ? -26.83794 3.73843 43.29414 1.000 41.41253 139 VAL D C 1
ATOM 7616 O O . VAL D 1 139 ? -28.05066 3.97799 43.28216 1.000 43.69957 139 VAL D O 1
ATOM 7620 N N . LYS D 1 140 ? -26.22250 3.17685 44.33185 1.000 40.47497 140 LYS D N 1
ATOM 7621 C CA . LYS D 1 140 ? -26.93064 2.75463 45.53738 1.000 44.82664 140 LYS D CA 1
ATOM 7622 C C . LYS D 1 140 ? -26.28493 3.42204 46.74559 1.000 40.54894 140 LYS D C 1
ATOM 7623 O O . LYS D 1 140 ? -25.13452 3.12370 47.08559 1.000 36.26694 140 LYS D O 1
ATOM 7629 N N . ILE D 1 141 ? -27.02231 4.32663 47.39293 1.000 37.59592 141 ILE D N 1
ATOM 7630 C CA . ILE D 1 141 ? -26.52230 5.04527 48.55640 1.000 35.88909 141 ILE D CA 1
ATOM 7631 C C . ILE D 1 141 ? -27.56664 5.01707 49.66527 1.000 39.68002 141 ILE D C 1
ATOM 7632 O O . ILE D 1 141 ? -28.75598 4.78750 49.43440 1.000 38.15897 141 ILE D O 1
ATOM 7637 N N . PHE D 1 142 ? -27.09837 5.26013 50.88721 1.000 39.68511 142 PHE D N 1
ATOM 7638 C CA . PHE D 1 142 ? -27.98279 5.39437 52.03320 1.000 38.28748 142 PHE D CA 1
ATOM 7639 C C . PHE D 1 142 ? -27.31176 6.27591 53.07472 1.000 36.98134 142 PHE D C 1
ATOM 7640 O O . PHE D 1 142 ? -26.08255 6.34872 53.14786 1.000 35.76550 142 PHE D O 1
ATOM 7648 N N . GLU D 1 143 ? -28.13396 6.94314 53.88147 1.000 37.44175 143 GLU D N 1
ATOM 7649 C CA . GLU D 1 143 ? -27.65616 7.77893 54.97204 1.000 38.53991 143 GLU D CA 1
ATOM 7650 C C . GLU D 1 143 ? -28.44794 7.47668 56.23583 1.000 40.08569 143 GLU D C 1
ATOM 7651 O O . GLU D 1 143 ? -29.65067 7.19964 56.17799 1.000 35.47137 143 GLU D O 1
ATOM 7657 N N . ILE D 1 144 ? -27.76266 7.52019 57.37426 1.000 36.33444 144 ILE D N 1
ATOM 7658 C CA . ILE D 1 144 ? -28.38877 7.44232 58.68862 1.000 30.97911 144 ILE D CA 1
ATOM 7659 C C . ILE D 1 144 ? -28.06596 8.74610 59.40300 1.000 35.15688 144 ILE D C 1
ATOM 7660 O O . ILE D 1 144 ? -26.90150 9.00452 59.73300 1.000 38.54679 144 ILE D O 1
ATOM 7665 N N . GLY D 1 145 ? -29.08378 9.57100 59.64018 1.000 38.16619 145 GLY D N 1
ATOM 7666 C CA . GLY D 1 145 ? -28.83355 10.86161 60.25532 1.000 37.10730 145 GLY D CA 1
ATOM 7667 C C . GLY D 1 145 ? -30.09328 11.48192 60.81339 1.000 40.42507 145 GLY D C 1
ATOM 7668 O O . GLY D 1 145 ? -31.21278 11.05022 60.52779 1.000 41.59657 145 GLY D O 1
ATOM 7669 N N . SER D 1 146 ? -29.88463 12.52181 61.61802 1.000 36.30889 146 SER D N 1
ATOM 7670 C CA . SER D 1 146 ? -30.99015 13.22001 62.25742 1.000 35.60665 146 SER D CA 1
ATOM 7671 C C . SER D 1 146 ? -31.77650 14.04671 61.24687 1.000 37.70025 146 SER D C 1
ATOM 7672 O O . SER D 1 146 ? -31.20445 14.71683 60.38283 1.000 37.52934 146 SER D O 1
ATOM 7675 N N . CYS D 1 147 ? -33.09953 13.99169 61.36104 1.000 38.69819 147 CYS D N 1
ATOM 7676 C CA . CYS D 1 147 ? -34.00123 14.85046 60.61111 1.000 42.59124 147 CYS D CA 1
ATOM 7677 C C . CYS D 1 147 ? -34.88733 15.61603 61.58546 1.000 43.32408 147 CYS D C 1
ATOM 7678 O O . CYS D 1 147 ? -35.07091 15.21237 62.73761 1.000 37.79020 147 CYS D O 1
ATOM 7681 N N . PHE D 1 148 ? -35.44019 16.73148 61.11284 1.000 39.48674 148 PHE D N 1
ATOM 7682 C CA . PHE D 1 148 ? -36.11861 17.68215 61.98316 1.000 38.83447 148 PHE D CA 1
ATOM 7683 C C . PHE D 1 148 ? -37.49253 18.02280 61.43049 1.000 45.30160 148 PHE D C 1
ATOM 7684 O O . PHE D 1 148 ? -37.61942 18.41123 60.26508 1.000 52.05164 148 PHE D O 1
ATOM 7692 N N . ARG D 1 149 ? -38.51357 17.87633 62.27356 1.000 45.00111 149 ARG D N 1
ATOM 7693 C CA . ARG D 1 149 ? -39.88078 18.25380 61.93989 1.000 47.87252 149 ARG D CA 1
ATOM 7694 C C . ARG D 1 149 ? -40.54300 18.78996 63.19805 1.000 48.02719 149 ARG D C 1
ATOM 7695 O O . ARG D 1 149 ? -40.50449 18.13113 64.24105 1.000 47.64138 149 ARG D O 1
ATOM 7703 N N . LYS D 1 150 ? -41.13786 19.97876 63.09965 1.000 52.47323 150 LYS D N 1
ATOM 7704 C CA . LYS D 1 150 ? -41.83199 20.57169 64.23842 1.000 59.54561 150 LYS D CA 1
ATOM 7705 C C . LYS D 1 150 ? -42.87787 19.60890 64.78630 1.000 55.38371 150 LYS D C 1
ATOM 7706 O O . LYS D 1 150 ? -43.63846 19.00011 64.02826 1.000 58.49155 150 LYS D O 1
ATOM 7712 N N . GLU D 1 151 ? -42.90289 19.46748 66.10988 1.000 53.83054 151 GLU D N 1
ATOM 7713 C CA . GLU D 1 151 ? -43.77030 18.48185 66.74070 1.000 65.02461 151 GLU D CA 1
ATOM 7714 C C . GLU D 1 151 ? -45.23667 18.84668 66.54927 1.000 75.09985 151 GLU D C 1
ATOM 7715 O O . GLU D 1 151 ? -45.64742 19.98411 66.80013 1.000 68.14647 151 GLU D O 1
ATOM 7721 N N . SER D 1 152 ? -46.02069 17.87380 66.09323 1.000 89.31920 152 SER D N 1
ATOM 7722 C CA . SER D 1 152 ? -47.46634 17.99123 66.00440 1.000 88.24945 152 SER D CA 1
ATOM 7723 C C . SER D 1 152 ? -48.09168 16.73617 66.59552 1.000 92.84699 152 SER D C 1
ATOM 7724 O O . SER D 1 152 ? -47.46116 15.67787 66.66579 1.000 98.52700 152 SER D O 1
ATOM 7727 N N . LYS D 1 153 ? -49.34719 16.86513 67.02731 1.000 92.75924 153 LYS D N 1
ATOM 7728 C CA . LYS D 1 153 ? -50.02699 15.74561 67.66871 1.000 96.06396 153 LYS D CA 1
ATOM 7729 C C . LYS D 1 153 ? -50.30916 14.59947 66.70477 1.000 98.02907 153 LYS D C 1
ATOM 7730 O O . LYS D 1 153 ? -50.56986 13.47921 67.15586 1.000 98.94820 153 LYS D O 1
ATOM 7736 N N . SER D 1 154 ? -50.25170 14.84568 65.39626 1.000 97.12726 154 SER D N 1
ATOM 7737 C CA . SER D 1 154 ? -50.56142 13.81773 64.41162 1.000 102.95272 154 SER D CA 1
ATOM 7738 C C . SER D 1 154 ? -49.33799 13.04860 63.93047 1.000 109.45950 154 SER D C 1
ATOM 7739 O O . SER D 1 154 ? -49.49110 11.93921 63.40618 1.000 106.32413 154 SER D O 1
ATOM 7742 N N . SER D 1 155 ? -48.13519 13.59834 64.10043 1.000 116.18425 155 SER D N 1
ATOM 7743 C CA . SER D 1 155 ? -46.93924 13.01084 63.50720 1.000 105.77761 155 SER D CA 1
ATOM 7744 C C . SER D 1 155 ? -46.31147 11.91765 64.36171 1.000 103.23269 155 SER D C 1
ATOM 7745 O O . SER D 1 155 ? -45.63107 11.03944 63.81778 1.000 107.55690 155 SER D O 1
ATOM 7748 N N . THR D 1 156 ? -46.51185 11.95566 65.67977 1.000 85.00939 156 THR D N 1
ATOM 7749 C CA . THR D 1 156 ? -45.94220 11.01653 66.64631 1.000 82.38277 156 THR D CA 1
ATOM 7750 C C . THR D 1 156 ? -44.41565 11.00759 66.64390 1.000 77.29504 156 THR D C 1
ATOM 7751 O O . THR D 1 156 ? -43.80524 10.14222 67.28437 1.000 56.76212 156 THR D O 1
ATOM 7755 N N . HIS D 1 157 ? -43.78318 11.94317 65.94217 1.000 78.55406 157 HIS D N 1
ATOM 7756 C CA . HIS D 1 157 ? -42.33622 12.09657 65.94507 1.000 63.14896 157 HIS D CA 1
ATOM 7757 C C . HIS D 1 157 ? -41.94066 13.22610 66.88575 1.000 65.73849 157 HIS D C 1
ATOM 7758 O O . HIS D 1 157 ? -42.63996 14.23900 66.98438 1.000 58.73392 157 HIS D O 1
ATOM 7765 N N . LEU D 1 158 ? -40.81808 13.04929 67.57655 1.000 56.62710 158 LEU D N 1
ATOM 7766 C CA . LEU D 1 158 ? -40.20681 14.17354 68.26194 1.000 53.00097 158 LEU D CA 1
ATOM 7767 C C . LEU D 1 158 ? -39.63478 15.14763 67.23249 1.000 42.20384 158 LEU D C 1
ATOM 7768 O O . LEU D 1 158 ? -39.54365 14.84969 66.03761 1.000 48.14651 158 LEU D O 1
ATOM 7773 N N . GLU D 1 159 ? -39.24882 16.33527 67.70545 1.000 49.18519 159 GLU D N 1
ATOM 7774 C CA . GLU D 1 159 ? -38.76240 17.36184 66.78896 1.000 48.69418 159 GLU D CA 1
ATOM 7775 C C . GLU D 1 159 ? -37.46763 16.95629 66.09519 1.000 48.01354 159 GLU D C 1
ATOM 7776 O O . GLU D 1 159 ? -37.19075 17.44482 64.99487 1.000 46.03623 159 GLU D O 1
ATOM 7782 N N . GLU D 1 160 ? -36.68034 16.07161 66.70144 1.000 47.45636 160 GLU D N 1
ATOM 7783 C CA . GLU D 1 160 ? -35.49603 15.50638 66.06995 1.000 41.03675 160 GLU D CA 1
ATOM 7784 C C . GLU D 1 160 ? -35.55838 13.99279 66.19349 1.000 41.58465 160 GLU D C 1
ATOM 7785 O O . GLU D 1 160 ? -35.82990 13.46727 67.27733 1.000 43.35725 160 GLU D O 1
ATOM 7791 N N . PHE D 1 161 ? -35.31309 13.29663 65.08609 1.000 44.99810 161 PHE D N 1
ATOM 7792 C CA . PHE D 1 161 ? -35.33634 11.84212 65.08354 1.000 43.13885 161 PHE D CA 1
ATOM 7793 C C . PHE D 1 161 ? -34.34799 11.32608 64.04653 1.000 38.01208 161 PHE D C 1
ATOM 7794 O O . PHE D 1 161 ? -34.03056 12.01103 63.07060 1.000 38.67925 161 PHE D O 1
ATOM 7802 N N . THR D 1 162 ? -33.85624 10.11397 64.27441 1.000 36.37727 162 THR D N 1
ATOM 7803 C CA . THR D 1 162 ? -32.87659 9.49810 63.38903 1.000 35.22631 162 THR D CA 1
ATOM 7804 C C . THR D 1 162 ? -33.59997 8.79566 62.24716 1.000 38.64423 162 THR D C 1
ATOM 7805 O O . THR D 1 162 ? -34.41585 7.89560 62.47975 1.000 32.53979 162 THR D O 1
ATOM 7809 N N . MET D 1 163 ? -33.29184 9.19790 61.01816 1.000 36.08065 163 MET D N 1
ATOM 7810 C CA . MET D 1 163 ? -33.92707 8.64817 59.83157 1.000 40.43146 163 MET D CA 1
ATOM 7811 C C . MET D 1 163 ? -32.89397 7.91507 58.99003 1.000 39.54533 163 MET D C 1
ATOM 7812 O O . MET D 1 163 ? -31.80226 8.43702 58.74211 1.000 39.66290 163 MET D O 1
ATOM 7817 N N . LEU D 1 164 ? -33.23804 6.70354 58.56834 1.000 36.74147 164 LEU D N 1
ATOM 7818 C CA . LEU D 1 164 ? -32.47793 5.96797 57.56856 1.000 40.34148 164 LEU D CA 1
ATOM 7819 C C . LEU D 1 164 ? -33.15905 6.14384 56.21845 1.000 38.94107 164 LEU D C 1
ATOM 7820 O O . LEU D 1 164 ? -34.34589 5.83546 56.07500 1.000 45.72740 164 LEU D O 1
ATOM 7825 N N . ASN D 1 165 ? -32.41293 6.63502 55.23527 1.000 36.78940 165 ASN D N 1
ATOM 7826 C CA . ASN D 1 165 ? -32.91556 6.79708 53.87822 1.000 38.94354 165 ASN D CA 1
ATOM 7827 C C . ASN D 1 165 ? -31.99450 6.04661 52.93057 1.000 41.66956 165 ASN D C 1
ATOM 7828 O O . ASN D 1 165 ? -30.78356 6.28613 52.92333 1.000 41.81728 165 ASN D O 1
ATOM 7833 N N . LEU D 1 166 ? -32.56171 5.13177 52.15209 1.000 36.60878 166 LEU D N 1
ATOM 7834 C CA . LEU D 1 166 ? -31.83676 4.44637 51.09609 1.000 38.38534 166 LEU D CA 1
ATOM 7835 C C . LEU D 1 166 ? -32.41113 4.85135 49.74732 1.000 38.73206 166 LEU D C 1
ATOM 7836 O O . LEU D 1 166 ? -33.60748 5.12318 49.62071 1.000 38.67313 166 LEU D O 1
ATOM 7841 N N . ALA D 1 167 ? -31.54864 4.88437 48.73727 1.000 39.76215 167 ALA D N 1
ATOM 7842 C CA . ALA D 1 167 ? -31.97750 5.26338 47.40142 1.000 45.08113 167 ALA D CA 1
ATOM 7843 C C . ALA D 1 167 ? -31.12524 4.53754 46.37295 1.000 36.94106 167 ALA D C 1
ATOM 7844 O O . ALA D 1 167 ? -29.93990 4.27904 46.59684 1.000 39.96626 167 ALA D O 1
ATOM 7846 N N . GLU D 1 168 ? -31.74678 4.20685 45.24413 1.000 45.27194 168 GLU D N 1
ATOM 7847 C CA . GLU D 1 168 ? -31.05196 3.63385 44.10146 1.000 43.83465 168 GLU D CA 1
ATOM 7848 C C . GLU D 1 168 ? -31.46189 4.39500 42.85273 1.000 49.40257 168 GLU D C 1
ATOM 7849 O O . GLU D 1 168 ? -32.65210 4.64301 42.63846 1.000 50.16235 168 GLU D O 1
ATOM 7855 N N . MET D 1 169 ? -30.47891 4.77107 42.04039 1.000 48.25794 169 MET D N 1
ATOM 7856 C CA . MET D 1 169 ? -30.71561 5.44133 40.77095 1.000 51.48707 169 MET D CA 1
ATOM 7857 C C . MET D 1 169 ? -30.16673 4.57924 39.64453 1.000 40.80286 169 MET D C 1
ATOM 7858 O O . MET D 1 169 ? -29.09206 3.98454 39.77641 1.000 43.55133 169 MET D O 1
ATOM 7863 N N . GLY D 1 170 ? -30.91197 4.51495 38.54132 1.000 59.90005 170 GLY D N 1
ATOM 7864 C CA . GLY D 1 170 ? -30.56917 3.66983 37.41978 1.000 51.53117 170 GLY D CA 1
ATOM 7865 C C . GLY D 1 170 ? -30.35424 2.22478 37.82510 1.000 48.95533 170 GLY D C 1
ATOM 7866 O O . GLY D 1 170 ? -29.26380 1.66870 37.66204 1.000 49.24651 170 GLY D O 1
ATOM 7867 N N . PRO D 1 171 ? -31.39307 1.58437 38.35681 1.000 40.29820 171 PRO D N 1
ATOM 7868 C CA . PRO D 1 171 ? -31.22094 0.23862 38.91135 1.000 50.55236 171 PRO D CA 1
ATOM 7869 C C . PRO D 1 171 ? -30.98879 -0.80003 37.82500 1.000 56.10648 171 PRO D C 1
ATOM 7870 O O . PRO D 1 171 ? -31.29766 -0.60029 36.64837 1.000 52.61616 171 PRO D O 1
ATOM 7874 N N . ASP D 1 172 ? -30.42759 -1.93141 38.24618 1.000 57.97580 172 ASP D N 1
ATOM 7875 C CA . ASP D 1 172 ? -30.21310 -3.07060 37.35449 1.000 65.57867 172 ASP D CA 1
ATOM 7876 C C . ASP D 1 172 ? -31.42826 -3.99967 37.39704 1.000 65.83828 172 ASP D C 1
ATOM 7877 O O . ASP D 1 172 ? -31.34455 -5.18771 37.70848 1.000 58.48746 172 ASP D O 1
ATOM 7882 N N . GLY D 1 173 ? -32.57412 -3.41951 37.07873 1.000 55.40912 173 GLY D N 1
ATOM 7883 C CA . GLY D 1 173 ? -33.83944 -4.11766 37.12333 1.000 59.17998 173 GLY D CA 1
ATOM 7884 C C . GLY D 1 173 ? -34.96854 -3.12694 37.32223 1.000 55.57655 173 GLY D C 1
ATOM 7885 O O . GLY D 1 173 ? -34.83211 -1.94641 37.01851 1.000 54.96211 173 GLY D O 1
ATOM 7886 N N . ASP D 1 174 ? -36.07836 -3.63064 37.84056 1.000 53.06887 174 ASP D N 1
ATOM 7887 C CA . ASP D 1 174 ? -37.22217 -2.76678 38.10647 1.000 56.21264 174 ASP D CA 1
ATOM 7888 C C . ASP D 1 174 ? -36.96620 -1.94207 39.36388 1.000 60.38704 174 ASP D C 1
ATOM 7889 O O . ASP D 1 174 ? -36.56222 -2.49835 40.39099 1.000 59.06975 174 ASP D O 1
ATOM 7894 N N . PRO D 1 175 ? -37.17542 -0.62276 39.31916 1.000 55.97090 175 PRO D N 1
ATOM 7895 C CA . PRO D 1 175 ? -36.92134 0.19368 40.51836 1.000 53.50617 175 PRO D CA 1
ATOM 7896 C C . PRO D 1 175 ? -37.75922 -0.21204 41.71744 1.000 53.25642 175 PRO D C 1
ATOM 7897 O O . PRO D 1 175 ? -37.23743 -0.26687 42.83778 1.000 50.82837 175 PRO D O 1
ATOM 7901 N N . MET D 1 176 ? -39.04737 -0.50254 41.51486 1.000 63.17295 176 MET D N 1
ATOM 7902 C CA . MET D 1 176 ? -39.91665 -0.82590 42.64279 1.000 53.46649 176 MET D CA 1
ATOM 7903 C C . MET D 1 176 ? -39.60474 -2.20493 43.21124 1.000 48.48663 176 MET D C 1
ATOM 7904 O O . MET D 1 176 ? -39.68228 -2.41209 44.42808 1.000 54.40584 176 MET D O 1
ATOM 7909 N N . GLU D 1 177 ? -39.25461 -3.16236 42.35090 1.000 50.28959 177 GLU D N 1
ATOM 7910 C CA . GLU D 1 177 ? -38.88621 -4.48497 42.84426 1.000 56.52989 177 GLU D CA 1
ATOM 7911 C C . GLU D 1 177 ? -37.63530 -4.41712 43.71091 1.000 51.14289 177 GLU D C 1
ATOM 7912 O O . GLU D 1 177 ? -37.54612 -5.09498 44.74136 1.000 43.88717 177 GLU D O 1
ATOM 7918 N N . HIS D 1 178 ? -36.65695 -3.60274 43.30879 1.000 50.29586 178 HIS D N 1
ATOM 7919 C CA . HIS D 1 178 ? -35.45838 -3.43625 44.12254 1.000 48.20774 178 HIS D CA 1
ATOM 7920 C C . HIS D 1 178 ? -35.78039 -2.74282 45.43905 1.000 49.91403 178 HIS D C 1
ATOM 7921 O O . HIS D 1 178 ? -35.22343 -3.09649 46.48452 1.000 44.29719 178 HIS D O 1
ATOM 7928 N N . LEU D 1 179 ? -36.68046 -1.75694 45.40661 1.000 47.18523 179 LEU D N 1
ATOM 7929 C CA . LEU D 1 179 ? -37.06602 -1.05875 46.62812 1.000 42.90149 179 LEU D CA 1
ATOM 7930 C C . LEU D 1 179 ? -37.66715 -2.02352 47.64129 1.000 48.47969 179 LEU D C 1
ATOM 7931 O O . LEU D 1 179 ? -37.27880 -2.03118 48.81513 1.000 49.28173 179 LEU D O 1
ATOM 7936 N N . LYS D 1 180 ? -38.61777 -2.85239 47.19988 1.000 48.55390 180 LYS D N 1
ATOM 7937 C CA . LYS D 1 180 ? -39.21609 -3.83951 48.09299 1.000 48.58334 180 LYS D CA 1
ATOM 7938 C C . LYS D 1 180 ? -38.17643 -4.81958 48.61755 1.000 45.92338 180 LYS D C 1
ATOM 7939 O O . LYS D 1 180 ? -38.31204 -5.33104 49.73434 1.000 50.09067 180 LYS D O 1
ATOM 7945 N N . MET D 1 181 ? -37.12910 -5.08460 47.83512 1.000 44.50773 181 MET D N 1
ATOM 7946 C CA . MET D 1 181 ? -36.07947 -5.98882 48.28938 1.000 45.82736 181 MET D CA 1
ATOM 7947 C C . MET D 1 181 ? -35.23305 -5.34717 49.38329 1.000 49.55809 181 MET D C 1
ATOM 7948 O O . MET D 1 181 ? -34.84972 -6.01361 50.35159 1.000 51.59827 181 MET D O 1
ATOM 7953 N N . TYR D 1 182 ? -34.92982 -4.05421 49.24702 1.000 44.26351 182 TYR D N 1
ATOM 7954 C CA . TYR D 1 182 ? -34.14226 -3.37129 50.26766 1.000 49.24781 182 TYR D CA 1
ATOM 7955 C C . TYR D 1 182 ? -34.95830 -3.13518 51.53276 1.000 50.29354 182 TYR D C 1
ATOM 7956 O O . TYR D 1 182 ? -34.40942 -3.17615 52.64085 1.000 43.98591 182 TYR D O 1
ATOM 7965 N N . ILE D 1 183 ? -36.26242 -2.88354 51.38632 1.000 44.95899 183 ILE D N 1
ATOM 7966 C CA . ILE D 1 183 ? -37.14090 -2.76539 52.54693 1.000 46.43050 183 ILE D CA 1
ATOM 7967 C C . ILE D 1 183 ? -37.12542 -4.05500 53.35452 1.000 43.78279 183 ILE D C 1
ATOM 7968 O O . ILE D 1 183 ? -37.17299 -4.03366 54.59039 1.000 51.71230 183 ILE D O 1
ATOM 7973 N N . GLY D 1 184 ? -37.04070 -5.19729 52.67172 1.000 41.11030 184 GLY D N 1
ATOM 7974 C CA . GLY D 1 184 ? -36.96934 -6.46302 53.38064 1.000 46.63226 184 GLY D CA 1
ATOM 7975 C C . GLY D 1 184 ? -35.72404 -6.58620 54.23756 1.000 52.17965 184 GLY D C 1
ATOM 7976 O O . GLY D 1 184 ? -35.76339 -7.16902 55.32313 1.000 56.79857 184 GLY D O 1
ATOM 7977 N N . ASP D 1 185 ? -34.60058 -6.03952 53.76223 1.000 52.57047 185 ASP D N 1
ATOM 7978 C CA . ASP D 1 185 ? -33.36642 -6.08501 54.54252 1.000 53.03987 185 ASP D CA 1
ATOM 7979 C C . ASP D 1 185 ? -33.48270 -5.24920 55.81121 1.000 46.31389 185 ASP D C 1
ATOM 7980 O O . ASP D 1 185 ? -32.99913 -5.65328 56.87524 1.000 43.49189 185 ASP D O 1
ATOM 7985 N N . ILE D 1 186 ? -34.11465 -4.07845 55.71594 1.000 46.86151 186 ILE D N 1
ATOM 7986 C CA . ILE D 1 186 ? -34.29675 -3.23170 56.89121 1.000 43.62545 186 ILE D CA 1
ATOM 7987 C C . ILE D 1 186 ? -35.20003 -3.92072 57.90241 1.000 45.89581 186 ILE D C 1
ATOM 7988 O O . ILE D 1 186 ? -34.86847 -4.02840 59.08797 1.000 40.96097 186 ILE D O 1
ATOM 7993 N N . MET D 1 187 ? -36.35936 -4.39738 57.44384 1.000 47.90930 187 MET D N 1
ATOM 7994 C CA . MET D 1 187 ? -37.31598 -5.02431 58.34722 1.000 46.09416 187 MET D CA 1
ATOM 7995 C C . MET D 1 187 ? -36.76235 -6.30489 58.95589 1.000 44.54236 187 MET D C 1
ATOM 7996 O O . MET D 1 187 ? -37.06966 -6.62209 60.11008 1.000 46.49521 187 MET D O 1
ATOM 8001 N N . ASP D 1 188 ? -35.94582 -7.05077 58.20629 1.000 46.19706 188 ASP D N 1
ATOM 8002 C CA . ASP D 1 188 ? -35.28201 -8.21278 58.78947 1.000 40.08066 188 ASP D CA 1
ATOM 8003 C C . ASP D 1 188 ? -34.26936 -7.79065 59.84640 1.000 49.33082 188 ASP D C 1
ATOM 8004 O O . ASP D 1 188 ? -34.14955 -8.43779 60.89309 1.000 50.44697 188 ASP D O 1
ATOM 8009 N N . ALA D 1 189 ? -33.53026 -6.70805 59.58966 1.000 50.18068 189 ALA D N 1
ATOM 8010 C CA . ALA D 1 189 ? -32.58004 -6.20962 60.57909 1.000 48.90372 189 ALA D CA 1
ATOM 8011 C C . ALA D 1 189 ? -33.29513 -5.73294 61.83773 1.000 38.01991 189 ALA D C 1
ATOM 8012 O O . ALA D 1 189 ? -32.83125 -5.97994 62.95703 1.000 50.14394 189 ALA D O 1
ATOM 8014 N N . VAL D 1 190 ? -34.42555 -5.04386 61.67303 1.000 41.02868 190 VAL D N 1
ATOM 8015 C CA . VAL D 1 190 ? -35.22826 -4.64126 62.82265 1.000 43.06332 190 VAL D CA 1
ATOM 8016 C C . VAL D 1 190 ? -35.85085 -5.86177 63.48954 1.000 53.53634 190 VAL D C 1
ATOM 8017 O O . VAL D 1 190 ? -35.95544 -5.92999 64.72030 1.000 44.42274 190 VAL D O 1
ATOM 8021 N N . GLY D 1 191 ? -36.26300 -6.84607 62.69324 1.000 49.96880 191 GLY D N 1
ATOM 8022 C CA . GLY D 1 191 ? -36.91641 -8.02824 63.21780 1.000 48.78636 191 GLY D CA 1
ATOM 8023 C C . GLY D 1 191 ? -38.38964 -7.80352 63.48378 1.000 49.16817 191 GLY D C 1
ATOM 8024 O O . GLY D 1 191 ? -38.87795 -8.08453 64.58224 1.000 58.25513 191 GLY D O 1
ATOM 8025 N N . VAL D 1 192 ? -39.11169 -7.29999 62.48340 1.000 48.48340 192 VAL D N 1
ATOM 8026 C CA . VAL D 1 192 ? -40.51164 -6.93157 62.64471 1.000 50.31482 192 VAL D CA 1
ATOM 8027 C C . VAL D 1 192 ? -41.27393 -7.26291 61.36720 1.000 61.13492 192 VAL D C 1
ATOM 8028 O O . VAL D 1 192 ? -40.72898 -7.21174 60.26002 1.000 63.84757 192 VAL D O 1
ATOM 8032 N N . GLU D 1 193 ? -42.54405 -7.62215 61.53399 1.000 68.32927 193 GLU D N 1
ATOM 8033 C CA . GLU D 1 193 ? -43.41814 -7.90679 60.40752 1.000 50.34968 193 GLU D CA 1
ATOM 8034 C C . GLU D 1 193 ? -43.95068 -6.61243 59.80750 1.000 55.79126 193 GLU D C 1
ATOM 8035 O O . GLU D 1 193 ? -44.16789 -5.61996 60.50840 1.000 60.83261 193 GLU D O 1
ATOM 8041 N N . TYR D 1 194 ? -44.17061 -6.63296 58.49493 1.000 52.89554 194 TYR D N 1
ATOM 8042 C CA . TYR D 1 194 ? -44.55220 -5.42476 57.78132 1.000 55.54495 194 TYR D CA 1
ATOM 8043 C C . TYR D 1 194 ? -45.36431 -5.78982 56.54865 1.000 53.92917 194 TYR D C 1
ATOM 8044 O O . TYR D 1 194 ? -45.24070 -6.88587 55.99525 1.000 51.57595 194 TYR D O 1
ATOM 8053 N N . THR D 1 195 ? -46.18988 -4.84209 56.11793 1.000 57.28024 195 THR D N 1
ATOM 8054 C CA . THR D 1 195 ? -46.96735 -4.96019 54.89565 1.000 68.78493 195 THR D CA 1
ATOM 8055 C C . THR D 1 195 ? -46.62184 -3.80813 53.96226 1.000 66.19279 195 THR D C 1
ATOM 8056 O O . THR D 1 195 ? -46.29070 -2.70470 54.40733 1.000 62.31876 195 THR D O 1
ATOM 8060 N N . THR D 1 196 ? -46.69952 -4.07309 52.66096 1.000 65.67480 196 THR D N 1
ATOM 8061 C CA . THR D 1 196 ? -46.41772 -3.07161 51.64340 1.000 70.99736 196 THR D CA 1
ATOM 8062 C C . THR D 1 196 ? -47.57752 -3.00728 50.66292 1.000 68.41099 196 THR D C 1
ATOM 8063 O O . THR D 1 196 ? -48.19400 -4.02928 50.34750 1.000 74.58909 196 THR D O 1
ATOM 8067 N N . SER D 1 197 ? -47.86885 -1.80025 50.18459 1.000 58.43715 197 SER D N 1
ATOM 8068 C CA . SER D 1 197 ? -48.97476 -1.57021 49.26005 1.000 74.43915 197 SER D CA 1
ATOM 8069 C C . SER D 1 197 ? -48.48894 -0.64643 48.15234 1.000 73.11594 197 SER D C 1
ATOM 8070 O O . SER D 1 197 ? -48.19141 0.52502 48.40507 1.000 70.33598 197 SER D O 1
ATOM 8073 N N . ARG D 1 198 ? -48.40156 -1.17101 46.93240 1.000 69.68160 198 ARG D N 1
ATOM 8074 C CA . ARG D 1 198 ? -48.04330 -0.34712 45.78452 1.000 75.36771 198 ARG D CA 1
ATOM 8075 C C . ARG D 1 198 ? -49.23397 0.52030 45.39632 1.000 77.96469 198 ARG D C 1
ATOM 8076 O O . ARG D 1 198 ? -50.30967 0.00310 45.07725 1.000 88.98079 198 ARG D O 1
ATOM 8084 N N . GLU D 1 199 ? -49.04706 1.83597 45.42945 1.000 74.21669 199 GLU D N 1
ATOM 8085 C CA . GLU D 1 199 ? -50.12332 2.78673 45.19724 1.000 79.45117 199 GLU D CA 1
ATOM 8086 C C . GLU D 1 199 ? -49.80746 3.65791 43.99095 1.000 82.79048 199 GLU D C 1
ATOM 8087 O O . GLU D 1 199 ? -48.66199 4.07593 43.79420 1.000 81.38536 199 GLU D O 1
ATOM 8093 N N . GLU D 1 200 ? -50.83073 3.92413 43.18579 1.000 90.12827 200 GLU D N 1
ATOM 8094 C CA . GLU D 1 200 ? -50.68768 4.84982 42.07468 1.000 86.68801 200 GLU D CA 1
ATOM 8095 C C . GLU D 1 200 ? -50.63834 6.28129 42.59462 1.000 75.09122 200 GLU D C 1
ATOM 8096 O O . GLU D 1 200 ? -51.20596 6.60669 43.64079 1.000 65.33250 200 GLU D O 1
ATOM 8102 N N . SER D 1 201 ? -49.94495 7.14193 41.85473 1.000 71.28594 201 SER D N 1
ATOM 8103 C CA . SER D 1 201 ? -49.68286 8.49553 42.31535 1.000 73.61411 201 SER D CA 1
ATOM 8104 C C . SER D 1 201 ? -49.72926 9.46671 41.14620 1.000 76.13429 201 SER D C 1
ATOM 8105 O O . SER D 1 201 ? -49.38779 9.11949 40.01217 1.000 72.91912 201 SER D O 1
ATOM 8108 N N . ASP D 1 202 ? -50.15726 10.69329 41.43980 1.000 70.81588 202 ASP D N 1
ATOM 8109 C CA . ASP D 1 202 ? -50.13376 11.77804 40.46944 1.000 75.42242 202 ASP D CA 1
ATOM 8110 C C . ASP D 1 202 ? -48.87657 12.63080 40.56488 1.000 82.06887 202 ASP D C 1
ATOM 8111 O O . ASP D 1 202 ? -48.60599 13.41134 39.64533 1.000 78.97005 202 ASP D O 1
ATOM 8116 N N . VAL D 1 203 ? -48.11004 12.50595 41.64432 1.000 81.45659 203 VAL D N 1
ATOM 8117 C CA . VAL D 1 203 ? -46.87638 13.26051 41.81228 1.000 76.11959 203 VAL D CA 1
ATOM 8118 C C . VAL D 1 203 ? -45.65166 12.42468 41.45952 1.000 71.71798 203 VAL D C 1
ATOM 8119 O O . VAL D 1 203 ? -44.71511 12.93131 40.84296 1.000 76.04772 203 VAL D O 1
ATOM 8123 N N . TRP D 1 204 ? -45.64493 11.14562 41.82212 1.000 71.63197 204 TRP D N 1
ATOM 8124 C CA . TRP D 1 204 ? -44.53670 10.24746 41.53113 1.000 64.51189 204 TRP D CA 1
ATOM 8125 C C . TRP D 1 204 ? -44.95552 9.20834 40.50014 1.000 62.66989 204 TRP D C 1
ATOM 8126 O O . TRP D 1 204 ? -46.12832 9.09005 40.13708 1.000 72.84893 204 TRP D O 1
ATOM 8137 N N . VAL D 1 205 ? -43.96618 8.44690 40.02822 1.000 63.88422 205 VAL D N 1
ATOM 8138 C CA . VAL D 1 205 ? -44.25506 7.32214 39.14361 1.000 55.39076 205 VAL D CA 1
ATOM 8139 C C . VAL D 1 205 ? -45.08873 6.27982 39.87490 1.000 68.46575 205 VAL D C 1
ATOM 8140 O O . VAL D 1 205 ? -46.05684 5.73815 39.32714 1.000 74.50913 205 VAL D O 1
ATOM 8144 N N . GLU D 1 206 ? -44.73365 5.99264 41.12423 1.000 72.23376 206 GLU D N 1
ATOM 8145 C CA . GLU D 1 206 ? -45.46356 5.05226 41.96167 1.000 64.66396 206 GLU D CA 1
ATOM 8146 C C . GLU D 1 206 ? -45.01067 5.24691 43.40004 1.000 68.43194 206 GLU D C 1
ATOM 8147 O O . GLU D 1 206 ? -43.87778 5.66756 43.65204 1.000 68.93127 206 GLU D O 1
ATOM 8153 N N . THR D 1 207 ? -45.90623 4.94646 44.33550 1.000 67.67314 207 THR D N 1
ATOM 8154 C CA . THR D 1 207 ? -45.61079 5.03092 45.75681 1.000 66.08637 207 THR D CA 1
ATOM 8155 C C . THR D 1 207 ? -45.85144 3.67861 46.41289 1.000 65.26164 207 THR D C 1
ATOM 8156 O O . THR D 1 207 ? -46.68712 2.88980 45.96148 1.000 65.16542 207 THR D O 1
ATOM 8160 N N . LEU D 1 208 ? -45.10585 3.41665 47.48408 1.000 58.02948 208 LEU D N 1
ATOM 8161 C CA . LEU D 1 208 ? -45.17238 2.14721 48.20557 1.000 56.64145 208 LEU D CA 1
ATOM 8162 C C . LEU D 1 208 ? -45.35753 2.44992 49.68876 1.000 58.71173 208 LEU D C 1
ATOM 8163 O O . LEU D 1 208 ? -44.40173 2.81850 50.37787 1.000 54.59961 208 LEU D O 1
ATOM 8168 N N . ASP D 1 209 ? -46.58479 2.29586 50.17662 1.000 61.19582 209 ASP D N 1
ATOM 8169 C CA . ASP D 1 209 ? -46.86863 2.49982 51.58936 1.000 54.21107 209 ASP D CA 1
ATOM 8170 C C . ASP D 1 209 ? -46.45357 1.26887 52.38274 1.000 56.58398 209 ASP D C 1
ATOM 8171 O O . ASP D 1 209 ? -46.86475 0.14795 52.06823 1.000 63.37901 209 ASP D O 1
ATOM 8176 N N . VAL D 1 210 ? -45.63127 1.47874 53.40618 1.000 58.85775 210 VAL D N 1
ATOM 8177 C CA . VAL D 1 210 ? -45.16844 0.41390 54.28710 1.000 60.96486 210 VAL D CA 1
ATOM 8178 C C . VAL D 1 210 ? -45.86036 0.57987 55.63104 1.000 64.91389 210 VAL D C 1
ATOM 8179 O O . VAL D 1 210 ? -45.90043 1.68648 56.18308 1.000 63.51003 210 VAL D O 1
ATOM 8183 N N . GLU D 1 211 ? -46.40717 -0.51487 56.15388 1.000 67.60970 211 GLU D N 1
ATOM 8184 C CA . GLU D 1 211 ? -47.11048 -0.50123 57.42711 1.000 70.30534 211 GLU D CA 1
ATOM 8185 C C . GLU D 1 211 ? -46.57216 -1.60155 58.32641 1.000 62.73541 211 GLU D C 1
ATOM 8186 O O . GLU D 1 211 ? -46.21363 -2.68390 57.85408 1.000 58.56003 211 GLU D O 1
ATOM 8192 N N . ILE D 1 212 ? -46.51786 -1.31368 59.62377 1.000 66.81354 212 ILE D N 1
ATOM 8193 C CA . ILE D 1 212 ? -46.12608 -2.27938 60.64270 1.000 69.66023 212 ILE D CA 1
ATOM 8194 C C . ILE D 1 212 ? -47.23716 -2.32574 61.67903 1.000 80.18005 212 ILE D C 1
ATOM 8195 O O . ILE D 1 212 ? -47.56078 -1.29901 62.28873 1.000 79.58895 212 ILE D O 1
ATOM 8200 N N . ASN D 1 213 ? -47.82501 -3.50898 61.86865 1.000 84.30687 213 ASN D N 1
ATOM 8201 C CA . ASN D 1 213 ? -48.93236 -3.70190 62.80635 1.000 87.80409 213 ASN D CA 1
ATOM 8202 C C . ASN D 1 213 ? -50.09681 -2.76606 62.48687 1.000 84.94787 213 ASN D C 1
ATOM 8203 O O . ASN D 1 213 ? -50.77603 -2.26009 63.38245 1.000 86.93997 213 ASN D O 1
ATOM 8208 N N . GLY D 1 214 ? -50.32510 -2.52863 61.19597 1.000 77.11494 214 GLY D N 1
ATOM 8209 C CA . GLY D 1 214 ? -51.42736 -1.70452 60.74840 1.000 83.06124 214 GLY D CA 1
ATOM 8210 C C . GLY D 1 214 ? -51.18791 -0.21140 60.78882 1.000 87.96215 214 GLY D C 1
ATOM 8211 O O . GLY D 1 214 ? -52.08718 0.55078 60.41168 1.000 88.69410 214 GLY D O 1
ATOM 8212 N N . THR D 1 215 ? -50.01725 0.23569 61.23261 1.000 88.60113 215 THR D N 1
ATOM 8213 C CA . THR D 1 215 ? -49.68027 1.65209 61.28509 1.000 85.55179 215 THR D CA 1
ATOM 8214 C C . THR D 1 215 ? -48.67633 1.97086 60.18609 1.000 77.73983 215 THR D C 1
ATOM 8215 O O . THR D 1 215 ? -47.64217 1.30370 60.07332 1.000 68.54524 215 THR D O 1
ATOM 8219 N N . GLU D 1 216 ? -48.98183 2.98661 59.38048 1.000 78.85327 216 GLU D N 1
ATOM 8220 C CA . GLU D 1 216 ? -48.10066 3.36188 58.28150 1.000 77.26321 216 GLU D CA 1
ATOM 8221 C C . GLU D 1 216 ? -46.78190 3.88710 58.83297 1.000 75.21779 216 GLU D C 1
ATOM 8222 O O . GLU D 1 216 ? -46.76136 4.85044 59.60614 1.000 78.62670 216 GLU D O 1
ATOM 8228 N N . VAL D 1 217 ? -45.68314 3.25718 58.43219 1.000 74.06200 217 VAL D N 1
ATOM 8229 C CA . VAL D 1 217 ? -44.35889 3.62243 58.91059 1.000 73.31802 217 VAL D CA 1
ATOM 8230 C C . VAL D 1 217 ? -43.63741 4.53825 57.93004 1.000 69.63826 217 VAL D C 1
ATOM 8231 O O . VAL D 1 217 ? -42.99805 5.50748 58.34036 1.000 73.84507 217 VAL D O 1
ATOM 8235 N N . ALA D 1 218 ? -43.73403 4.25249 56.63475 1.000 62.16417 218 ALA D N 1
ATOM 8236 C CA . ALA D 1 218 ? -43.05650 5.05661 55.62747 1.000 67.04759 218 ALA D CA 1
ATOM 8237 C C . ALA D 1 218 ? -43.76846 4.88267 54.29475 1.000 62.48867 218 ALA D C 1
ATOM 8238 O O . ALA D 1 218 ? -44.64723 4.03151 54.14025 1.000 68.23285 218 ALA D O 1
ATOM 8240 N N . SER D 1 219 ? -43.36706 5.70406 53.32734 1.000 56.32596 219 SER D N 1
ATOM 8241 C CA . SER D 1 219 ? -43.94053 5.67844 51.98501 1.000 52.40807 219 SER D CA 1
ATOM 8242 C C . SER D 1 219 ? -42.80895 5.85842 50.98373 1.000 51.29348 219 SER D C 1
ATOM 8243 O O . SER D 1 219 ? -42.20006 6.93062 50.91976 1.000 51.36422 219 SER D O 1
ATOM 8246 N N . GLY D 1 220 ? -42.52567 4.81176 50.20757 1.000 49.45562 220 GLY D N 1
ATOM 8247 C CA . GLY D 1 220 ? -41.49618 4.90082 49.19766 1.000 46.81874 220 GLY D CA 1
ATOM 8248 C C . GLY D 1 220 ? -41.93158 5.70354 47.98400 1.000 55.51614 220 GLY D C 1
ATOM 8249 O O . GLY D 1 220 ? -43.11275 5.96334 47.75981 1.000 58.89423 220 GLY D O 1
ATOM 8250 N N . SER D 1 221 ? -40.94386 6.10440 47.18711 1.000 44.89996 221 SER D N 1
ATOM 8251 C CA . SER D 1 221 ? -41.17658 6.87541 45.97606 1.000 57.16635 221 SER D CA 1
ATOM 8252 C C . SER D 1 221 ? -40.33728 6.30365 44.84284 1.000 53.19861 221 SER D C 1
ATOM 8253 O O . SER D 1 221 ? -39.26654 5.73425 45.06947 1.000 54.42710 221 SER D O 1
ATOM 8256 N N . VAL D 1 222 ? -40.83379 6.46040 43.61747 1.000 53.11175 222 VAL D N 1
ATOM 8257 C CA . VAL D 1 222 ? -40.20137 5.89748 42.43136 1.000 57.57007 222 VAL D CA 1
ATOM 8258 C C . VAL D 1 222 ? -40.10754 6.97330 41.35984 1.000 58.90311 222 VAL D C 1
ATOM 8259 O O . VAL D 1 222 ? -41.05701 7.73530 41.14699 1.000 54.56014 222 VAL D O 1
ATOM 8263 N N . GLY D 1 223 ? -38.94979 7.04460 40.70108 1.000 76.87690 223 GLY D N 1
ATOM 8264 C CA . GLY D 1 223 ? -38.76546 7.87069 39.53170 1.000 72.51322 223 GLY D CA 1
ATOM 8265 C C . GLY D 1 223 ? -38.82091 9.35477 39.82094 1.000 72.38162 223 GLY D C 1
ATOM 8266 O O . GLY D 1 223 ? -39.13415 9.78767 40.93409 1.000 79.05348 223 GLY D O 1
ATOM 8267 N N . PRO D 1 224 ? -38.50037 10.16660 38.81576 1.000 62.91647 224 PRO D N 1
ATOM 8268 C CA . PRO D 1 224 ? -38.64907 11.61746 38.96951 1.000 60.48485 224 PRO D CA 1
ATOM 8269 C C . PRO D 1 224 ? -40.10980 11.99063 39.15279 1.000 63.59964 224 PRO D C 1
ATOM 8270 O O . PRO D 1 224 ? -41.00414 11.38550 38.55729 1.000 65.20835 224 PRO D O 1
ATOM 8274 N N . HIS D 1 225 ? -40.34814 12.98963 39.99421 1.000 70.65473 225 HIS D N 1
ATOM 8275 C CA . HIS D 1 225 ? -41.71064 13.44072 40.21216 1.000 73.66309 225 HIS D CA 1
ATOM 8276 C C . HIS D 1 225 ? -42.17205 14.31393 39.04838 1.000 81.12936 225 HIS D C 1
ATOM 8277 O O . HIS D 1 225 ? -41.36774 14.87408 38.29765 1.000 81.51240 225 HIS D O 1
ATOM 8284 N N . LYS D 1 226 ? -43.49200 14.42292 38.90496 1.000 83.52752 226 LYS D N 1
ATOM 8285 C CA . LYS D 1 226 ? -44.10608 15.07225 37.75480 1.000 83.53286 226 LYS D CA 1
ATOM 8286 C C . LYS D 1 226 ? -44.55694 16.50002 38.03872 1.000 94.18496 226 LYS D C 1
ATOM 8287 O O . LYS D 1 226 ? -45.16697 17.12659 37.16606 1.000 102.90475 226 LYS D O 1
ATOM 8293 N N . LEU D 1 227 ? -44.27408 17.03007 39.22533 1.000 98.11729 227 LEU D N 1
ATOM 8294 C CA . LEU D 1 227 ? -44.87074 18.29314 39.63211 1.000 108.76015 227 LEU D CA 1
ATOM 8295 C C . LEU D 1 227 ? -44.24417 19.47622 38.89472 1.000 113.08944 227 LEU D C 1
ATOM 8296 O O . LEU D 1 227 ? -43.20824 19.36477 38.23239 1.000 104.63516 227 LEU D O 1
ATOM 8301 N N . ASP D 1 228 ? -44.90517 20.62815 39.03107 1.000 140.83457 228 ASP D N 1
ATOM 8302 C CA . ASP D 1 228 ? -44.50644 21.83141 38.30199 1.000 139.02051 228 ASP D CA 1
ATOM 8303 C C . ASP D 1 228 ? -43.08439 22.28836 38.60612 1.000 133.62991 228 ASP D C 1
ATOM 8304 O O . ASP D 1 228 ? -42.34921 22.60073 37.65280 1.000 134.78966 228 ASP D O 1
ATOM 8309 N N . PRO D 1 229 ? -42.63393 22.37950 39.86713 1.000 130.93410 229 PRO D N 1
ATOM 8310 C CA . PRO D 1 229 ? -41.25124 22.84016 40.09456 1.000 124.12356 229 PRO D CA 1
ATOM 8311 C C . PRO D 1 229 ? -40.20443 21.93871 39.46266 1.000 118.34497 229 PRO D C 1
ATOM 8312 O O . PRO D 1 229 ? -39.17128 22.43560 38.99558 1.000 114.61240 229 PRO D O 1
ATOM 8316 N N . ALA D 1 230 ? -40.44632 20.62420 39.44590 1.000 116.57896 230 ALA D N 1
ATOM 8317 C CA . ALA D 1 230 ? -39.58649 19.63477 38.80087 1.000 111.86221 230 ALA D CA 1
ATOM 8318 C C . ALA D 1 230 ? -38.21417 19.53371 39.45789 1.000 100.01425 230 ALA D C 1
ATOM 8319 O O . ALA D 1 230 ? -37.77837 20.44798 40.16445 1.000 98.49272 230 ALA D O 1
ATOM 8321 N N . HIS D 1 231 ? -37.53225 18.41447 39.23678 1.000 93.69445 231 HIS D N 1
ATOM 8322 C CA . HIS D 1 231 ? -36.18352 18.19367 39.73604 1.000 98.72887 231 HIS D CA 1
ATOM 8323 C C . HIS D 1 231 ? -35.20152 18.19123 38.57017 1.000 99.70518 231 HIS D C 1
ATOM 8324 O O . HIS D 1 231 ? -35.58403 18.25482 37.39850 1.000 101.58487 231 HIS D O 1
ATOM 8331 N N . ASP D 1 232 ? -33.91684 18.11898 38.90710 1.000 100.33881 232 ASP D N 1
ATOM 8332 C CA . ASP D 1 232 ? -32.86097 18.14531 37.90473 1.000 101.76874 232 ASP D CA 1
ATOM 8333 C C . ASP D 1 232 ? -32.56288 16.77120 37.32093 1.000 103.82440 232 ASP D C 1
ATOM 8334 O O . ASP D 1 232 ? -32.09041 16.68050 36.18109 1.000 98.06347 232 ASP D O 1
ATOM 8339 N N . VAL D 1 233 ? -32.82812 15.70453 38.06820 1.000 105.12206 233 VAL D N 1
ATOM 8340 C CA . VAL D 1 233 ? -32.53751 14.34539 37.62418 1.000 98.92211 233 VAL D CA 1
ATOM 8341 C C . VAL D 1 233 ? -33.75024 13.78610 36.89234 1.000 93.08442 233 VAL D C 1
ATOM 8342 O O . VAL D 1 233 ? -34.86930 13.80207 37.41949 1.000 94.27774 233 VAL D O 1
ATOM 8346 N N . HIS D 1 234 ? -33.52790 13.29242 35.67409 1.000 91.60303 234 HIS D N 1
ATOM 8347 C CA . HIS D 1 234 ? -34.56063 12.61502 34.90443 1.000 90.89964 234 HIS D CA 1
ATOM 8348 C C . HIS D 1 234 ? -34.41277 11.09911 34.90909 1.000 85.09368 234 HIS D C 1
ATOM 8349 O O . HIS D 1 234 ? -35.27237 10.40742 34.35560 1.000 81.54821 234 HIS D O 1
ATOM 8356 N N . GLU D 1 235 ? -33.35685 10.57418 35.51670 1.000 77.48368 235 GLU D N 1
ATOM 8357 C CA . GLU D 1 235 ? -33.12242 9.13799 35.51635 1.000 68.47393 235 GLU D CA 1
ATOM 8358 C C . GLU D 1 235 ? -34.06799 8.45616 36.50529 1.000 76.05523 235 GLU D C 1
ATOM 8359 O O . GLU D 1 235 ? -34.39929 9.03531 37.54565 1.000 73.91309 235 GLU D O 1
ATOM 8365 N N . PRO D 1 236 ? -34.54218 7.24676 36.20104 1.000 76.08718 236 PRO D N 1
ATOM 8366 C CA . PRO D 1 236 ? -35.39733 6.53059 37.15940 1.000 69.47042 236 PRO D CA 1
ATOM 8367 C C . PRO D 1 236 ? -34.65379 6.24557 38.45641 1.000 61.13360 236 PRO D C 1
ATOM 8368 O O . PRO D 1 236 ? -33.50359 5.80090 38.44774 1.000 62.70230 236 PRO D O 1
ATOM 8372 N N . TRP D 1 237 ? -35.32240 6.50511 39.57865 1.000 61.19706 237 TRP D N 1
ATOM 8373 C CA . TRP D 1 237 ? -34.73442 6.25224 40.88556 1.000 58.49286 237 TRP D CA 1
ATOM 8374 C C . TRP D 1 237 ? -35.82979 5.89888 41.88015 1.000 51.17377 237 TRP D C 1
ATOM 8375 O O . TRP D 1 237 ? -36.98577 6.30020 41.72459 1.000 51.43728 237 TRP D O 1
ATOM 8386 N N . ALA D 1 238 ? -35.44908 5.13898 42.90455 1.000 47.37322 238 ALA D N 1
ATOM 8387 C CA . ALA D 1 238 ? -36.35019 4.73414 43.97246 1.000 51.16607 238 ALA D CA 1
ATOM 8388 C C . ALA D 1 238 ? -35.68055 4.97003 45.31915 1.000 51.67306 238 ALA D C 1
ATOM 8389 O O . ALA D 1 238 ? -34.48745 4.69905 45.48555 1.000 47.63379 238 ALA D O 1
ATOM 8391 N N . GLY D 1 239 ? -36.45308 5.47088 46.27896 1.000 51.25301 239 GLY D N 1
ATOM 8392 C CA . GLY D 1 239 ? -35.91905 5.75708 47.59681 1.000 45.50674 239 GLY D CA 1
ATOM 8393 C C . GLY D 1 239 ? -37.00040 5.72163 48.65248 1.000 48.56601 239 GLY D C 1
ATOM 8394 O O . GLY D 1 239 ? -38.18965 5.88196 48.36206 1.000 47.58979 239 GLY D O 1
ATOM 8395 N N . ILE D 1 240 ? -36.56798 5.50649 49.89505 1.000 49.76371 240 ILE D N 1
ATOM 8396 C CA . ILE D 1 240 ? -37.48198 5.42627 51.02734 1.000 47.91462 240 ILE D CA 1
ATOM 8397 C C . ILE D 1 240 ? -36.71161 5.77447 52.29203 1.000 47.20444 240 ILE D C 1
ATOM 8398 O O . ILE D 1 240 ? -35.51171 5.49718 52.40929 1.000 44.24218 240 ILE D O 1
ATOM 8403 N N . GLY D 1 241 ? -37.40738 6.40270 53.23068 1.000 41.42849 241 GLY D N 1
ATOM 8404 C CA . GLY D 1 241 ? -36.81597 6.81479 54.49308 1.000 46.81846 241 GLY D CA 1
ATOM 8405 C C . GLY D 1 241 ? -37.62592 6.31401 55.67334 1.000 48.26734 241 GLY D C 1
ATOM 8406 O O . GLY D 1 241 ? -38.85295 6.42821 55.68927 1.000 52.59905 241 GLY D O 1
ATOM 8407 N N . PHE D 1 242 ? -36.93055 5.76146 56.66325 1.000 48.55450 242 PHE D N 1
ATOM 8408 C CA . PHE D 1 242 ? -37.54917 5.22471 57.86907 1.000 48.42287 242 PHE D CA 1
ATOM 8409 C C . PHE D 1 242 ? -37.01568 5.95736 59.08938 1.000 46.05285 242 PHE D C 1
ATOM 8410 O O . PHE D 1 242 ? -35.81038 6.20428 59.19648 1.000 38.14472 242 PHE D O 1
ATOM 8418 N N . GLY D 1 243 ? -37.91229 6.28968 60.01154 1.000 47.68451 243 GLY D N 1
ATOM 8419 C CA . GLY D 1 243 ? -37.49420 6.75001 61.32107 1.000 40.51402 243 GLY D CA 1
ATOM 8420 C C . GLY D 1 243 ? -37.05685 5.57923 62.17626 1.000 38.97273 243 GLY D C 1
ATOM 8421 O O . GLY D 1 243 ? -37.84759 4.66752 62.42966 1.000 38.58706 243 GLY D O 1
ATOM 8422 N N . LEU D 1 244 ? -35.79894 5.58377 62.62538 1.000 38.89312 244 LEU D N 1
ATOM 8423 C CA . LEU D 1 244 ? -35.24552 4.39938 63.27784 1.000 36.24526 244 LEU D CA 1
ATOM 8424 C C . LEU D 1 244 ? -35.78598 4.21539 64.69139 1.000 38.44957 244 LEU D C 1
ATOM 8425 O O . LEU D 1 244 ? -36.06230 3.08370 65.10561 1.000 39.15591 244 LEU D O 1
ATOM 8430 N N . GLU D 1 245 ? -35.93315 5.30484 65.45071 1.000 40.18786 245 GLU D N 1
ATOM 8431 C CA . GLU D 1 245 ? -36.51442 5.18756 66.78502 1.000 42.88544 245 GLU D CA 1
ATOM 8432 C C . GLU D 1 245 ? -37.93457 4.63951 66.71689 1.000 41.45673 245 GLU D C 1
ATOM 8433 O O . GLU D 1 245 ? -38.34186 3.84436 67.57151 1.000 38.24424 245 GLU D O 1
ATOM 8439 N N . ARG D 1 246 ? -38.70051 5.04678 65.70027 1.000 44.20194 246 ARG D N 1
ATOM 8440 C CA . ARG D 1 246 ? -40.04128 4.49896 65.52032 1.000 46.13645 246 ARG D CA 1
ATOM 8441 C C . ARG D 1 246 ? -39.98994 3.00703 65.21366 1.000 44.21467 246 ARG D C 1
ATOM 8442 O O . ARG D 1 246 ? -40.84630 2.24151 65.67052 1.000 51.40270 246 ARG D O 1
ATOM 8450 N N . LEU D 1 247 ? -38.99094 2.57473 64.44202 1.000 46.07387 247 LEU D N 1
ATOM 8451 C CA . LEU D 1 247 ? -38.84150 1.15243 64.14835 1.000 41.25626 247 LEU D CA 1
ATOM 8452 C C . LEU D 1 247 ? -38.52817 0.36101 65.41268 1.000 45.21383 247 LEU D C 1
ATOM 8453 O O . LEU D 1 247 ? -39.12102 -0.69570 65.65863 1.000 47.12166 247 LEU D O 1
ATOM 8458 N N . LEU D 1 248 ? -37.58854 0.85437 66.22322 1.000 48.05370 248 LEU D N 1
ATOM 8459 C CA . LEU D 1 248 ? -37.26776 0.18487 67.48008 1.000 53.01314 248 LEU D CA 1
ATOM 8460 C C . LEU D 1 248 ? -38.48215 0.11967 68.39806 1.000 58.32599 248 LEU D C 1
ATOM 8461 O O . LEU D 1 248 ? -38.69464 -0.88288 69.09073 1.000 58.40361 248 LEU D O 1
ATOM 8466 N N . MET D 1 249 ? -39.29076 1.18108 68.41657 1.000 57.10420 249 MET D N 1
ATOM 8467 C CA . MET D 1 249 ? -40.48819 1.18252 69.24872 1.000 63.53459 249 MET D CA 1
ATOM 8468 C C . MET D 1 249 ? -41.48765 0.13135 68.78152 1.000 70.58984 249 MET D C 1
ATOM 8469 O O . MET D 1 249 ? -42.04824 -0.60717 69.59896 1.000 85.69861 249 MET D O 1
ATOM 8474 N N . LEU D 1 250 ? -41.71320 0.04022 67.47102 1.000 61.43114 250 LEU D N 1
ATOM 8475 C CA . LEU D 1 250 ? -42.70769 -0.87112 66.92071 1.000 62.11096 250 LEU D CA 1
ATOM 8476 C C . LEU D 1 250 ? -42.23551 -2.31811 66.85615 1.000 70.69067 250 LEU D C 1
ATOM 8477 O O . LEU D 1 250 ? -43.05293 -3.20058 66.57309 1.000 83.97853 250 LEU D O 1
ATOM 8482 N N . LYS D 1 251 ? -40.95078 -2.58583 67.10571 1.000 62.63927 251 LYS D N 1
ATOM 8483 C CA . LYS D 1 251 ? -40.45124 -3.95418 67.00236 1.000 68.86644 251 LYS D CA 1
ATOM 8484 C C . LYS D 1 251 ? -41.11011 -4.86646 68.02945 1.000 92.89894 251 LYS D C 1
ATOM 8485 O O . LYS D 1 251 ? -41.49514 -5.99756 67.71060 1.000 100.53081 251 LYS D O 1
ATOM 8491 N N . ASN D 1 252 ? -41.25329 -4.39173 69.26699 1.000 95.55001 252 ASN D N 1
ATOM 8492 C CA . ASN D 1 252 ? -41.84534 -5.18812 70.33419 1.000 106.12620 252 ASN D CA 1
ATOM 8493 C C . ASN D 1 252 ? -43.33274 -5.45217 70.13360 1.000 115.24802 252 ASN D C 1
ATOM 8494 O O . ASN D 1 252 ? -43.93442 -6.13736 70.96854 1.000 123.67305 252 ASN D O 1
ATOM 8499 N N . GLY D 1 253 ? -43.94126 -4.93821 69.06778 1.000 110.93231 253 GLY D N 1
ATOM 8500 C CA . GLY D 1 253 ? -45.34266 -5.18794 68.80994 1.000 120.74064 253 GLY D CA 1
ATOM 8501 C C . GLY D 1 253 ? -46.24524 -4.16198 69.46086 1.000 120.86279 253 GLY D C 1
ATOM 8502 O O . GLY D 1 253 ? -47.32222 -3.85117 68.94231 1.000 126.72275 253 GLY D O 1
ATOM 8503 N N . LYS D 1 254 ? -45.81526 -3.62939 70.59874 1.000 115.79977 254 LYS D N 1
ATOM 8504 C CA . LYS D 1 254 ? -46.57302 -2.61797 71.31508 1.000 123.29528 254 LYS D CA 1
ATOM 8505 C C . LYS D 1 254 ? -46.21209 -1.22920 70.80736 1.000 128.35352 254 LYS D C 1
ATOM 8506 O O . LYS D 1 254 ? -45.08752 -0.97916 70.36570 1.000 120.67635 254 LYS D O 1
ATOM 8512 N N . SER D 1 255 ? -47.18397 -0.32250 70.87389 1.000 129.96109 255 SER D N 1
ATOM 8513 C CA . SER D 1 255 ? -46.99731 1.06608 70.45839 1.000 129.30405 255 SER D CA 1
ATOM 8514 C C . SER D 1 255 ? -47.58667 1.96180 71.54215 1.000 137.11964 255 SER D C 1
ATOM 8515 O O . SER D 1 255 ? -48.80925 2.10402 71.64198 1.000 136.39932 255 SER D O 1
ATOM 8518 N N . ASN D 1 256 ? -46.72092 2.55276 72.35874 1.000 148.03235 256 ASN D N 1
ATOM 8519 C CA . ASN D 1 256 ? -47.15029 3.52606 73.35032 1.000 149.09060 256 ASN D CA 1
ATOM 8520 C C . ASN D 1 256 ? -47.25316 4.90126 72.70578 1.000 140.04412 256 ASN D C 1
ATOM 8521 O O . ASN D 1 256 ? -46.44618 5.25882 71.84257 1.000 134.31360 256 ASN D O 1
ATOM 8526 N N . ALA D 1 257 ? -48.25115 5.67464 73.13026 1.000 141.64390 257 ALA D N 1
ATOM 8527 C CA . ALA D 1 257 ? -48.43433 7.02077 72.60121 1.000 137.81493 257 ALA D CA 1
ATOM 8528 C C . ALA D 1 257 ? -47.31698 7.94054 73.07815 1.000 123.72964 257 ALA D C 1
ATOM 8529 O O . ALA D 1 257 ? -47.57697 9.01271 73.63368 1.000 142.41107 257 ALA D O 1
ATOM 8531 N N . ARG D 1 258 ? -46.07130 7.52454 72.86438 1.000 106.24941 258 ARG D N 1
ATOM 8532 C CA . ARG D 1 258 ? -44.89129 8.27260 73.27334 1.000 94.89710 258 ARG D CA 1
ATOM 8533 C C . ARG D 1 258 ? -44.07985 8.58602 72.02744 1.000 80.39688 258 ARG D C 1
ATOM 8534 O O . ARG D 1 258 ? -43.66234 7.67006 71.31031 1.000 79.15440 258 ARG D O 1
ATOM 8542 N N . LYS D 1 259 ? -43.86802 9.87266 71.76776 1.000 69.71062 259 LYS D N 1
ATOM 8543 C CA . LYS D 1 259 ? -43.13350 10.27832 70.57905 1.000 65.48605 259 LYS D CA 1
ATOM 8544 C C . LYS D 1 259 ? -41.71489 9.72360 70.61009 1.000 59.02991 259 LYS D C 1
ATOM 8545 O O . LYS D 1 259 ? -41.04757 9.73207 71.64793 1.000 56.26766 259 LYS D O 1
ATOM 8551 N N . THR D 1 260 ? -41.26423 9.22408 69.46349 1.000 54.16070 260 THR D N 1
ATOM 8552 C CA . THR D 1 260 ? -39.94013 8.63983 69.32218 1.000 45.60576 260 THR D CA 1
ATOM 8553 C C . THR D 1 260 ? -38.99307 9.63106 68.65805 1.000 46.26262 260 THR D C 1
ATOM 8554 O O . THR D 1 260 ? -39.39623 10.43651 67.81436 1.000 39.44240 260 THR D O 1
ATOM 8558 N N . GLY D 1 261 ? -37.73220 9.56768 69.05140 1.000 38.85065 261 GLY D N 1
ATOM 8559 C CA . GLY D 1 261 ? -36.72153 10.44406 68.50347 1.000 35.43460 261 GLY D CA 1
ATOM 8560 C C . GLY D 1 261 ? -35.67343 10.75422 69.55016 1.000 41.12741 261 GLY D C 1
ATOM 8561 O O . GLY D 1 261 ? -35.58115 10.08886 70.57741 1.000 41.97817 261 GLY D O 1
ATOM 8562 N N . LYS D 1 262 ? -34.88165 11.78571 69.26018 1.000 41.60880 262 LYS D N 1
ATOM 8563 C CA . LYS D 1 262 ? -33.82914 12.21311 70.17406 1.000 43.88862 262 LYS D CA 1
ATOM 8564 C C . LYS D 1 262 ? -34.44591 12.79797 71.43782 1.000 45.83679 262 LYS D C 1
ATOM 8565 O O . LYS D 1 262 ? -35.15694 13.80713 71.38392 1.000 42.53922 262 LYS D O 1
ATOM 8571 N N . SER D 1 263 ? -34.18069 12.16170 72.57205 1.000 46.05150 263 SER D N 1
ATOM 8572 C CA . SER D 1 263 ? -34.65123 12.64025 73.86095 1.000 44.42842 263 SER D CA 1
ATOM 8573 C C . SER D 1 263 ? -33.49664 12.64647 74.84773 1.000 43.85610 263 SER D C 1
ATOM 8574 O O . SER D 1 263 ? -32.65350 11.74443 74.83729 1.000 43.27402 263 SER D O 1
ATOM 8577 N N . ILE D 1 264 ? -33.46117 13.67713 75.69860 1.000 41.67490 264 ILE D N 1
ATOM 8578 C CA . ILE D 1 264 ? -32.48091 13.73952 76.77528 1.000 40.19023 264 ILE D CA 1
ATOM 8579 C C . ILE D 1 264 ? -32.99909 13.09871 78.05266 1.000 38.33868 264 ILE D C 1
ATOM 8580 O O . ILE D 1 264 ? -32.25566 12.99956 79.03876 1.000 42.74020 264 ILE D O 1
ATOM 8585 N N . THR D 1 265 ? -34.24857 12.64216 78.06145 1.000 46.52105 265 THR D N 1
ATOM 8586 C CA . THR D 1 265 ? -34.85085 12.03843 79.23945 1.000 56.46261 265 THR D CA 1
ATOM 8587 C C . THR D 1 265 ? -34.86568 10.51599 79.19270 1.000 53.51815 265 THR D C 1
ATOM 8588 O O . THR D 1 265 ? -35.22837 9.88684 80.19273 1.000 48.44230 265 THR D O 1
ATOM 8592 N N . TYR D 1 266 ? -34.47689 9.91091 78.07099 1.000 48.13626 266 TYR D N 1
ATOM 8593 C CA . TYR D 1 266 ? -34.47350 8.46309 77.93057 1.000 49.05671 266 TYR D CA 1
ATOM 8594 C C . TYR D 1 266 ? -33.10509 7.98011 77.47545 1.000 46.27142 266 TYR D C 1
ATOM 8595 O O . TYR D 1 266 ? -32.38806 8.67590 76.75200 1.000 41.30256 266 TYR D O 1
ATOM 8604 N N . LEU D 1 267 ? -32.75440 6.77197 77.91186 1.000 44.38457 267 LEU D N 1
ATOM 8605 C CA . LEU D 1 267 ? -31.49347 6.13309 77.54586 1.000 36.98548 267 LEU D CA 1
ATOM 8606 C C . LEU D 1 267 ? -31.78262 4.65736 77.31742 1.000 38.29046 267 LEU D C 1
ATOM 8607 O O . LEU D 1 267 ? -32.06677 3.92906 78.27383 1.000 41.30616 267 LEU D O 1
ATOM 8612 N N . ASN D 1 268 ? -31.70436 4.22392 76.05558 1.000 36.86468 268 ASN D N 1
ATOM 8613 C CA . ASN D 1 268 ? -32.03987 2.85515 75.65743 1.000 34.59630 268 ASN D CA 1
ATOM 8614 C C . ASN D 1 268 ? -33.47717 2.50670 76.03324 1.000 41.26276 268 ASN D C 1
ATOM 8615 O O . ASN D 1 268 ? -33.77255 1.39057 76.46525 1.000 43.12971 268 ASN D O 1
ATOM 8620 N N . GLY D 1 269 ? -34.38152 3.46908 75.86462 1.000 37.52257 269 GLY D N 1
ATOM 8621 C CA . GLY D 1 269 ? -35.76941 3.27153 76.21922 1.000 39.90341 269 GLY D CA 1
ATOM 8622 C C . GLY D 1 269 ? -36.06329 3.29677 77.70292 1.000 47.67946 269 GLY D C 1
ATOM 8623 O O . GLY D 1 269 ? -37.21796 3.07802 78.09127 1.000 49.80322 269 GLY D O 1
ATOM 8624 N N . TYR D 1 270 ? -35.06367 3.54574 78.54284 1.000 32.91311 270 TYR D N 1
ATOM 8625 C CA . TYR D 1 270 ? -35.25291 3.65508 79.98012 1.000 41.84182 270 TYR D CA 1
ATOM 8626 C C . TYR D 1 270 ? -35.33403 5.12256 80.37333 1.000 44.76636 270 TYR D C 1
ATOM 8627 O O . TYR D 1 270 ? -34.53741 5.94440 79.91054 1.000 37.87685 270 TYR D O 1
ATOM 8636 N N . LYS D 1 271 ? -36.29689 5.44521 81.23303 1.000 53.64638 271 LYS D N 1
ATOM 8637 C CA . LYS D 1 271 ? -36.48007 6.82456 81.66320 1.000 42.32824 271 LYS D CA 1
ATOM 8638 C C . LYS D 1 271 ? -35.36139 7.23079 82.61591 1.000 41.79598 271 LYS D C 1
ATOM 8639 O O . LYS D 1 271 ? -35.09616 6.54565 83.60853 1.000 46.14316 271 LYS D O 1
ATOM 8645 N N . LEU D 1 272 ? -34.69853 8.34741 82.30406 1.000 38.75022 272 LEU D N 1
ATOM 8646 C CA . LEU D 1 272 ? -33.55886 8.79971 83.09723 1.000 53.54175 272 LEU D CA 1
ATOM 8647 C C . LEU D 1 272 ? -34.00412 9.53181 84.35762 1.000 59.36081 272 LEU D C 1
ATOM 8648 O O . LEU D 1 272 ? -33.52894 9.23257 85.45859 1.000 53.11911 272 LEU D O 1
ATOM 8653 N N . ASP D 1 273 ? -34.90127 10.50213 84.21241 1.000 67.59984 273 ASP D N 1
ATOM 8654 C CA . ASP D 1 273 ? -35.34803 11.31247 85.33976 1.000 71.02498 273 ASP D CA 1
ATOM 8655 C C . ASP D 1 273 ? -36.53722 10.67404 86.05095 1.000 69.48789 273 ASP D C 1
ATOM 8656 O O . ASP D 1 273 ? -37.09287 11.24652 86.98862 1.000 73.25756 273 ASP D O 1
#

Solvent-accessible surface area: 52567 Å² total; per-residue (Å²): 203,92,42,94,11,50,116,69,19,27,88,77,0,39,59,34,14,16,73,79,24,47,140,35,107,30,143,68,48,72,36,43,59,162,78,30,66,45,46,47,70,126,26,59,72,58,5,46,160,10,0,123,72,0,36,77,93,43,98,16,35,12,7,68,8,13,47,94,0,30,125,74,0,58,86,73,32,3,4,10,2,31,2,26,2,17,9,50,82,66,22,0,24,71,5,9,5,31,100,135,57,101,15,30,133,36,1,4,66,30,57,113,144,83,0,0,6,0,45,2,19,2,9,5,1,98,4,0,121,47,0,60,68,16,32,168,26,36,4,50,1,7,7,16,15,14,0,0,49,90,80,33,203,100,30,61,13,39,40,1,1,4,10,0,14,0,1,3,1,19,19,116,43,60,19,1,112,44,1,61,104,8,0,16,14,0,1,94,3,3,57,23,158,74,88,48,50,116,70,174,26,135,46,34,84,37,21,0,37,0,63,2,105,63,57,100,4,10,53,0,20,7,2,35,14,119,67,138,63,50,20,63,7,140,53,74,10,3,8,5,22,0,3,0,24,41,0,36,30,9,101,86,32,95,52,6,74,34,61,11,13,23,24,36,43,45,11,30,52,57,19,6,77,133,72,8,86,14,24,124,69,17,26,96,78,0,20,62,30,13,25,65,73,28,47,125,30,98,32,133,63,20,72,36,1,57,156,66,32,65,44,42,45,71,130,29,82,76,57,8,66,160,10,26,152,59,10,135,74,88,112,96,76,51,31,64,70,8,25,79,96,0,65,132,76,0,69,85,73,45,14,96,54,19,156,18,93,58,99,7,47,77,63,29,0,34,56,8,12,6,49,108,94,59,109,19,30,167,36,1,53,88,91,66,130,156,117,0,40,7,0,54,2,12,11,16,4,4,143,42,0,125,107,50,59,115,158,58,204,31,51,4,49,1,6,6,17,15,18,0,32,45,95,82,37,210,108,27,64,9,37,90,49,0,4,14,0,12,0,1,4,1,18,19,129,43,64,18,1,110,43,1,64,104,11,0,13,11,0,1,91,3,1,52,24,157,74,90,46,54,116,72,147,20,68,46,36,81,34,21,0,35,0,62,1,108,63,59,88,2,8,56,1,18,7,1,26,9,93,89,89,90,31,120,29,43,135,45,63,10,3,5,4,17,0,0,0,19,38,0,44,30,8,104,90,34,106,45,13,76,40,59,10,14,96,50,167,35,45,74,30,51,62,24,87,113,235,85,45,106,13,50,123,70,20,37,102,80,0,15,68,33,12,30,57,64,26,56,138,27,115,29,153,70,46,72,38,43,59,138,60,33,14,40,32,50,19,127,31,48,50,61,8,38,69,13,0,78,64,0,38,55,88,42,85,13,47,14,8,70,1,12,48,83,1,29,131,76,1,59,91,74,31,3,5,11,6,36,1,25,2,18,5,54,102,61,18,0,30,84,9,9,4,28,130,137,56,111,15,32,162,32,1,5,67,27,52,102,146,81,0,0,4,0,43,1,17,3,6,6,15,97,4,0,122,60,1,54,117,26,28,201,31,51,5,50,1,7,4,15,16,14,0,0,36,91,81,43,212,110,20,77,9,38,43,2,1,4,17,0,13,0,1,4,1,20,23,126,46,60,22,2,111,41,2,67,100,5,0,15,14,1,1,94,9,2,48,22,147,69,89,45,55,116,79,165,25,128,38,28,78,32,22,0,34,0,61,0,91,66,64,98,7,10,52,0,21,9,2,36,11,118,92,46,103,34,140,38,26,178,44,66,13,3,6,5,13,0,2,0,22,38,0,49,31,8,101,88,32,93,59,15,90,47,59,9,15,26,26,44,37,43,8,31,47,51,24,2,77,214,96,43,102,11,53,121,71,19,34,105,84,0,14,73,31,10,23,62,74,30,63,134,26,97,34,132,62,47,68,29,34,61,160,62,33,68,44,43,42,70,130,33,93,59,60,8,75,147,11,27,152,14,10,139,76,46,113,62,76,57,31,62,68,2,25,74,82,1,69,127,70,0,65,90,74,47,15,91,55,18,153,18,95,57,99,8,41,88,41,4,0,27,61,6,13,4,25,94,136,52,104,17,26,139,34,1,51,84,101,54,125,110,126,0,27,8,0,46,0,18,1,13,5,2,87,41,1,114,107,47,56,114,146,56,50,22,47,4,46,0,6,6,18,13,20,0,32,37,94,87,44,202,106,24,71,9,33,92,49,1,4,10,0,13,0,2,4,1,17,23,86,16,28,20,3,107,36,2,72,103,9,0,15,11,1,0,95,12,3,40,20,149,71,88,46,49,117,70,171,25,134,48,26,82,36,20,0,39,0,61,0,91,64,65,98,9,11,55,0,19,9,1,33,14,121,61,144,65,45,22,57,12,158,50,71,12,4,8,5,24,0,3,0,22,44,0,49,27,9,84,48,46,68,58,8,91,51,59,11,15,96,46,164,48,45,74,30,48,20,28,85,113

Nearest PDB structures (foldseek):
  7r6o-assembly2_D-2  TM=9.985E-01  e=1.105E-52  methanogenic archaeon mixed culture ISO4-G1
  8ifj-assembly2_G  TM=9.080E-01  e=5.830E-47  methanogenic archaeon mixed culture ISO4-G1
  8ifj-assembly4_H  TM=9.023E-01  e=1.333E-44  methanogenic archaeon mixed culture ISO4-G1
  8ifj-assembly5_J  TM=8.901E-01  e=4.070E-42  methanogenic archaeon mixed culture ISO4-G1
  8dqi-assembly1_D  TM=9.244E-01  e=1.041E-33  Methanomethylophilus alvi

Radius of gyration: 39.13 Å; Cα contacts (8 Å, |Δi|>4): 2016; chains: 4; bounding box: 96×75×119 Å

Secondary structure (DSSP, 8-state):
--EE--HHHHHHHHHH--S--TT-EESSHHHHHHHHHHHHHHHHHHHHHHHHHHHHS---HHHHHHHHHHHHHHHTTPEE----SEEEHHHHHHTT--TTSTTGGG--BSSSSEEE-S-SHHHHHHHHHHHTTT-SS-EEEEEEEEEE----SS--B-SEEEEEEEEEES-SS-HHHHHHHHHHHHHHHHT---EEEEE--SSSSEEEEEEETTEEEEEEEESS--SSS--S--S-EEEEEEEHHHHHHGGGS---S--BS--SSEETTEE--/--EE--HHHHHHHHHH--S-GGG-EESSHHHHHHHHHHHHHHHHHHHHHHHHHHHHS---HHHHHHHHHHHHHHHTTPEE----SEEEHHHHHHTT-STTSGGGGG--BSSSSEEE-SSSHHHHHHHHHHHHTT-SS-EEEEEEEEEE----SS--B-SEEEEEEEEEES-SS-HHHHHHHHHHHHHHHHT---EEEEE--SSSSEEEEEEETTEEEEEEEESS-SS---SS-SS-EEEEEEEHHHHHHHHTS---S--BS--SSEETTEE--/--B---HHHHHHHHHH--S-GGG--BSSHHHHHHHHHHHHHHHHHHHHHHHHHHHHS---HHHHHHHHHHHHHHHTTPEE----SEEEHHHHHHTT-STTSTTGGG--BSSSSEEE-S-SHHHHHHHHHHHHTT-SS-EEEEEEEEEE----SS--B-SEEEEEEEEEES-SS-HHHHHHHHHHHHHHHHT---EEEEE--SSSSEEEEEEETTEEEEEEEESS-S--SS---SS-EEEEEEEHHHHHHHHTS---SS-BS--SSEETTEE--/--EE--HHHHHHHHHH--S-GGG-EESSHHHHHHHHHHHHHHHHHHHHHHHHHHHHS---HHHHHHHHHHHHHHTTTPEE----SEE-HHHHHTTT-STTSTTGGG--BSSSS-EE-S-SHHHHHHHHHHHGGG-SS-EEEEEEEEEE----TTT-B-SEEEEEEEEEES-SS-HHHHHHHHHHHHHHHHT---EEEEE--SSSSEEEEEEETTEEEEEEEES---SSS--S--S-EEEEEEEHHHHHHHHTS---S--BS--SSEETTEE--